Protein AF-A0A813I410-F1 (afdb_monomer_lite)

Structure (mmCIF, N/CA/C/O backbone):
data_AF-A0A813I410-F1
#
_entry.id   AF-A0A813I410-F1
#
loop_
_atom_site.group_PDB
_atom_site.id
_atom_site.type_symbol
_atom_site.label_atom_id
_atom_site.label_alt_id
_atom_site.label_comp_id
_atom_site.label_asym_id
_atom_site.label_entity_id
_atom_site.label_seq_id
_atom_site.pdbx_PDB_ins_code
_atom_site.Cartn_x
_atom_site.Cartn_y
_atom_site.Cartn_z
_atom_site.occupancy
_atom_site.B_iso_or_equiv
_atom_site.auth_seq_id
_atom_site.auth_comp_id
_atom_site.auth_asym_id
_atom_site.auth_atom_id
_atom_site.pdbx_PDB_model_num
ATOM 1 N N . MET A 1 1 ? -35.324 8.410 26.900 1.00 86.50 1 MET A N 1
ATOM 2 C CA . MET A 1 1 ? -34.053 7.917 26.331 1.00 86.50 1 MET A CA 1
ATOM 3 C C . MET A 1 1 ? -34.244 6.701 25.453 1.00 86.50 1 MET A C 1
ATOM 5 O O . MET A 1 1 ? -33.747 6.727 24.338 1.00 86.50 1 MET A O 1
ATOM 9 N N . GLU A 1 2 ? -35.040 5.719 25.873 1.00 89.19 2 GLU A N 1
ATOM 10 C CA . GLU A 1 2 ? -35.440 4.581 25.025 1.00 89.19 2 GLU A CA 1
ATOM 11 C C . GLU A 1 2 ? -36.008 5.017 23.664 1.00 89.19 2 GLU A C 1
ATOM 13 O O . GLU A 1 2 ? -35.500 4.586 22.640 1.00 89.19 2 GLU A O 1
ATOM 18 N N . GLU A 1 3 ? -36.947 5.974 23.636 1.00 90.06 3 GLU A N 1
ATOM 19 C CA . GLU A 1 3 ? -37.492 6.517 22.376 1.00 90.06 3 GLU A CA 1
ATOM 20 C C . GLU A 1 3 ? -36.403 7.118 21.463 1.00 90.06 3 GLU A C 1
ATOM 22 O O . GLU A 1 3 ? -36.445 6.954 20.247 1.00 90.06 3 GLU A O 1
ATOM 27 N N . LEU A 1 4 ? -35.405 7.807 22.034 1.00 90.44 4 LEU A N 1
ATOM 28 C CA . LEU A 1 4 ? -34.297 8.372 21.257 1.00 90.44 4 LEU A CA 1
ATOM 29 C C . LEU A 1 4 ? -33.411 7.254 20.690 1.00 90.44 4 LEU A C 1
ATOM 31 O O . LEU A 1 4 ? -33.052 7.306 19.517 1.00 90.44 4 LEU A O 1
ATOM 35 N N . ALA A 1 5 ? -33.080 6.246 21.501 1.00 90.00 5 ALA A N 1
ATOM 36 C CA . ALA A 1 5 ? -32.298 5.093 21.063 1.00 90.00 5 ALA A CA 1
ATOM 37 C C . ALA A 1 5 ? -33.010 4.323 19.938 1.00 90.00 5 ALA A C 1
ATOM 39 O O . ALA A 1 5 ? -32.393 4.040 18.914 1.00 90.00 5 ALA A O 1
ATOM 40 N N . GLU A 1 6 ? -34.315 4.079 20.085 1.00 93.31 6 GLU A N 1
ATOM 41 C CA . GLU A 1 6 ? -35.150 3.414 19.082 1.00 93.31 6 GLU A CA 1
ATOM 42 C C . GLU A 1 6 ? -35.169 4.200 17.762 1.00 93.31 6 GLU A C 1
ATOM 44 O O . GLU A 1 6 ? -35.004 3.632 16.684 1.00 93.31 6 GLU A O 1
ATOM 49 N N . LYS A 1 7 ? -35.303 5.532 17.826 1.00 91.12 7 LYS A N 1
ATOM 50 C CA . LYS A 1 7 ? -35.272 6.391 16.632 1.00 91.12 7 LYS A CA 1
ATOM 51 C C . LYS A 1 7 ? -33.911 6.388 15.942 1.00 91.12 7 LYS A C 1
ATOM 53 O O . LYS A 1 7 ? -33.860 6.367 14.714 1.00 91.12 7 LYS A O 1
ATOM 58 N N . VAL A 1 8 ? -32.819 6.387 16.707 1.00 90.12 8 VAL A N 1
ATOM 59 C CA . VAL A 1 8 ? -31.462 6.256 16.159 1.00 90.12 8 VAL A CA 1
ATOM 60 C C . VAL A 1 8 ? -31.302 4.912 15.446 1.00 90.12 8 VAL A C 1
ATOM 62 O O . VAL A 1 8 ? -30.831 4.883 14.312 1.00 90.12 8 VAL A O 1
ATOM 65 N N . GLU A 1 9 ? -31.736 3.811 16.056 1.00 91.44 9 GLU A N 1
ATOM 66 C CA . GLU A 1 9 ? -31.649 2.471 15.463 1.00 91.44 9 GLU A CA 1
ATOM 67 C C . GLU A 1 9 ? -32.505 2.332 14.194 1.00 91.44 9 GLU A C 1
ATOM 69 O O . GLU A 1 9 ? -32.043 1.771 13.196 1.00 91.44 9 GLU A O 1
ATOM 74 N N . GLN A 1 10 ? -33.708 2.919 14.185 1.00 92.81 10 GLN A N 1
ATOM 75 C CA . GLN A 1 10 ? -34.569 3.001 12.999 1.00 92.81 10 GLN A CA 1
ATOM 76 C C . GLN A 1 10 ? -33.864 3.721 11.841 1.00 92.81 10 GLN A C 1
ATOM 78 O O . GLN A 1 10 ? -33.859 3.220 10.716 1.00 92.81 10 GLN A O 1
ATOM 83 N N . VAL A 1 11 ? -33.229 4.869 12.109 1.00 90.25 11 VAL A N 1
ATOM 84 C CA . VAL A 1 11 ? -32.492 5.622 11.082 1.00 90.25 11 VAL A CA 1
ATOM 85 C C . VAL A 1 11 ? -31.272 4.843 10.595 1.00 90.25 11 VAL A C 1
ATOM 87 O O . VAL A 1 11 ? -31.080 4.725 9.389 1.00 90.25 11 VAL A O 1
ATOM 90 N N . LEU A 1 12 ? -30.468 4.267 11.492 1.00 88.00 12 LEU A N 1
ATOM 91 C CA . LEU A 1 12 ? -29.292 3.479 11.106 1.00 88.00 12 LEU A CA 1
ATOM 92 C C . LEU A 1 12 ? -29.667 2.263 10.250 1.00 88.00 12 LEU A C 1
ATOM 94 O O . LEU A 1 12 ? -28.988 1.981 9.264 1.00 88.00 12 LEU A O 1
ATOM 98 N N . SER A 1 13 ? -30.767 1.587 10.584 1.00 90.38 13 SER A N 1
ATOM 99 C CA . SER A 1 13 ? -31.285 0.459 9.806 1.00 90.38 13 SER A CA 1
ATOM 100 C C . SER A 1 13 ? -31.733 0.898 8.411 1.00 90.38 13 SER A C 1
ATOM 102 O O . SER A 1 13 ? -31.357 0.268 7.424 1.00 90.38 13 SER A O 1
ATOM 104 N N . ALA A 1 14 ? -32.453 2.021 8.309 1.00 89.00 14 ALA A N 1
ATOM 105 C CA . ALA A 1 14 ? -32.876 2.580 7.026 1.00 89.00 14 ALA A CA 1
ATOM 106 C C . ALA A 1 14 ? -31.680 3.008 6.153 1.00 89.00 14 ALA A C 1
ATOM 108 O O . ALA A 1 14 ? -31.641 2.708 4.958 1.00 89.00 14 ALA A O 1
ATOM 109 N N . VAL A 1 15 ? -30.665 3.646 6.749 1.00 84.50 15 VAL A N 1
ATOM 110 C CA . VAL A 1 15 ? -29.418 4.013 6.055 1.00 84.50 15 VAL A CA 1
ATOM 111 C C . VAL A 1 15 ? -28.692 2.761 5.560 1.00 84.50 15 VAL A C 1
ATOM 113 O O . VAL A 1 15 ? -28.208 2.741 4.429 1.00 84.50 15 VAL A O 1
ATOM 116 N N . ALA A 1 16 ? -28.614 1.707 6.378 1.00 81.12 16 ALA A N 1
ATOM 117 C CA . ALA A 1 16 ? -27.948 0.457 6.018 1.00 81.12 16 ALA A CA 1
ATOM 118 C C . ALA A 1 16 ? -28.655 -0.263 4.862 1.00 81.12 16 ALA A C 1
ATOM 120 O O . ALA A 1 16 ? -27.998 -0.692 3.908 1.00 81.12 16 ALA A O 1
ATOM 121 N N . GLU A 1 17 ? -29.985 -0.344 4.918 1.00 85.38 17 GLU A N 1
ATOM 122 C CA . GLU A 1 17 ? -30.808 -0.911 3.853 1.00 85.38 17 GLU A CA 1
ATOM 123 C C . GLU A 1 17 ? -30.574 -0.153 2.544 1.00 85.38 17 GLU A C 1
ATOM 125 O O . GLU A 1 17 ? -30.242 -0.755 1.520 1.00 85.38 17 GLU A O 1
ATOM 130 N N . GLN A 1 18 ? -30.619 1.177 2.577 1.00 82.50 18 GLN A N 1
ATOM 131 C CA . GLN A 1 18 ? -30.452 1.960 1.362 1.00 82.50 18 GLN A CA 1
ATOM 132 C C . GLN A 1 18 ? -29.005 1.952 0.843 1.00 82.50 18 GLN A C 1
ATOM 134 O O . GLN A 1 18 ? -28.795 1.930 -0.370 1.00 82.50 18 GLN A O 1
ATOM 139 N N . ALA A 1 19 ? -27.997 1.912 1.721 1.00 72.12 19 ALA A N 1
ATOM 140 C CA . ALA A 1 19 ? -26.593 1.747 1.334 1.00 72.12 19 ALA A CA 1
ATOM 141 C C . ALA A 1 19 ? -26.325 0.382 0.672 1.00 72.12 19 ALA A C 1
ATOM 143 O O . ALA A 1 19 ? -25.459 0.264 -0.197 1.00 72.12 19 ALA A O 1
ATOM 144 N N . SER A 1 20 ? -27.068 -0.661 1.059 1.00 70.12 20 SER A N 1
ATOM 145 C CA . SER A 1 20 ? -27.006 -1.964 0.389 1.00 70.12 20 SER A CA 1
ATOM 146 C C . SER A 1 20 ? -27.631 -1.912 -1.013 1.00 70.12 20 SER A C 1
ATOM 148 O O . SER A 1 20 ? -27.038 -2.411 -1.970 1.00 70.12 20 SER A O 1
ATOM 150 N N . GLN A 1 21 ? -28.759 -1.208 -1.164 1.00 72.50 21 GLN A N 1
ATOM 151 C CA . GLN A 1 21 ? -29.435 -1.013 -2.448 1.00 72.50 21 GLN A CA 1
ATOM 152 C C . GLN A 1 21 ? -28.591 -0.162 -3.410 1.00 72.50 21 GLN A C 1
ATOM 154 O O . GLN A 1 21 ? -28.407 -0.529 -4.573 1.00 72.50 21 GLN A O 1
ATOM 159 N N . SER A 1 22 ? -28.009 0.945 -2.940 1.00 60.81 22 SER A N 1
ATOM 160 C CA . SER A 1 22 ? -27.203 1.840 -3.779 1.00 60.81 22 SER A CA 1
ATOM 161 C C . SER A 1 22 ? -25.936 1.168 -4.313 1.00 60.81 22 SER A C 1
ATOM 163 O O . SER A 1 22 ? -25.604 1.361 -5.483 1.00 60.81 22 SER A O 1
ATOM 165 N N . ARG A 1 23 ? -25.287 0.298 -3.523 1.00 52.34 23 ARG A N 1
ATOM 166 C CA . ARG A 1 23 ? -24.139 -0.508 -3.979 1.00 52.34 23 ARG A CA 1
ATOM 167 C C . ARG A 1 23 ? -24.490 -1.428 -5.146 1.00 52.34 23 ARG A C 1
ATOM 169 O O . ARG A 1 23 ? -23.711 -1.532 -6.086 1.00 52.34 23 ARG A O 1
ATOM 176 N N . THR A 1 24 ? -25.676 -2.036 -5.146 1.00 48.72 24 THR A N 1
ATOM 177 C CA . THR A 1 24 ? -26.112 -2.871 -6.283 1.00 48.72 24 THR A CA 1
ATOM 178 C C . THR A 1 24 ? -26.413 -2.059 -7.547 1.00 48.72 24 THR A C 1
ATOM 180 O O . THR A 1 24 ? -26.238 -2.558 -8.659 1.00 48.72 24 THR A O 1
ATOM 183 N N . HIS A 1 25 ? -26.809 -0.791 -7.396 1.00 43.97 25 HIS A N 1
ATOM 184 C CA . HIS A 1 25 ? -27.115 0.100 -8.515 1.00 43.97 25 HIS A CA 1
ATOM 185 C C . HIS A 1 25 ? -25.881 0.804 -9.100 1.00 43.97 25 HIS A C 1
ATOM 187 O O . HIS A 1 25 ? -25.826 0.978 -10.316 1.00 43.97 25 HIS A O 1
ATOM 193 N N . PHE A 1 26 ? -24.876 1.157 -8.289 1.00 39.06 26 PHE A N 1
ATOM 194 C CA . PHE A 1 26 ? -23.656 1.836 -8.757 1.00 39.06 26 PHE A CA 1
ATOM 195 C C . PHE A 1 26 ? -22.777 0.962 -9.668 1.00 39.06 26 PHE A C 1
ATOM 197 O O . PHE A 1 26 ? -22.121 1.479 -10.571 1.00 39.06 26 PHE A O 1
ATOM 204 N N . VAL A 1 27 ? -22.835 -0.367 -9.515 1.00 38.66 27 VAL A N 1
ATOM 205 C CA . VAL A 1 27 ? -22.125 -1.328 -10.386 1.00 38.66 27 VAL A CA 1
ATOM 206 C C . VAL A 1 27 ? -22.695 -1.345 -11.816 1.00 38.66 27 VAL A C 1
ATOM 208 O O . VAL A 1 27 ? -22.034 -1.782 -12.758 1.00 38.66 27 VAL A O 1
ATOM 211 N N . ARG A 1 28 ? -23.887 -0.779 -12.043 1.00 40.50 28 ARG A N 1
ATOM 212 C CA . ARG A 1 28 ? -24.335 -0.403 -13.387 1.00 40.50 28 ARG A CA 1
ATOM 213 C C . ARG A 1 28 ? -23.978 1.065 -13.624 1.00 40.50 28 ARG A C 1
ATOM 215 O O . ARG A 1 28 ? -24.803 1.938 -13.372 1.00 40.50 28 ARG A O 1
ATOM 222 N N . ARG A 1 29 ? -22.798 1.334 -14.207 1.00 43.62 29 ARG A N 1
ATOM 223 C CA . ARG A 1 29 ? -22.495 2.578 -14.961 1.00 43.62 29 ARG A CA 1
ATOM 224 C C . ARG A 1 29 ? -23.415 2.685 -16.194 1.00 43.62 29 ARG A C 1
ATOM 226 O O . ARG A 1 29 ? -22.976 2.657 -17.338 1.00 43.62 29 ARG A O 1
ATOM 233 N N . GLY A 1 30 ? -24.722 2.689 -15.960 1.00 49.97 30 GLY A N 1
ATOM 234 C CA . GLY A 1 30 ? -25.764 2.821 -16.958 1.00 49.97 30 GLY A CA 1
ATOM 235 C C . GLY A 1 30 ? -26.151 4.284 -17.109 1.00 49.97 30 GLY A C 1
ATOM 236 O O . GLY A 1 30 ? -26.215 5.031 -16.135 1.00 49.97 30 GLY A O 1
ATOM 237 N N . LYS A 1 31 ? -26.415 4.660 -18.354 1.00 54.44 31 LYS A N 1
ATOM 238 C CA . LYS A 1 31 ? -27.008 5.926 -18.785 1.00 54.44 31 LYS A CA 1
ATOM 239 C C . LYS A 1 31 ? -28.189 6.313 -17.875 1.00 54.44 31 LYS A C 1
ATOM 241 O O . LYS A 1 31 ? -29.055 5.472 -17.620 1.00 54.44 31 LYS A O 1
ATOM 246 N N . LYS A 1 32 ? -28.221 7.554 -17.369 1.00 66.69 32 LYS A N 1
ATOM 247 C CA . LYS A 1 32 ? -29.339 8.074 -16.563 1.00 66.69 32 LYS A CA 1
ATOM 248 C C . LYS A 1 32 ? -30.308 8.825 -17.480 1.00 66.69 32 LYS A C 1
ATOM 250 O O . LYS A 1 32 ? -29.888 9.666 -18.268 1.00 66.69 32 LYS A O 1
ATOM 255 N N . TYR A 1 33 ? -31.596 8.514 -17.377 1.00 79.31 33 TYR A N 1
ATOM 256 C CA . TYR A 1 33 ? -32.657 9.152 -18.159 1.00 79.31 33 TYR A CA 1
ATOM 257 C C . TYR A 1 33 ? -33.414 10.154 -17.284 1.00 79.31 33 TYR A C 1
ATOM 259 O O . TYR A 1 33 ? -33.855 9.807 -16.189 1.00 79.31 33 TYR A O 1
ATOM 267 N N . PHE A 1 34 ? -33.579 11.378 -17.778 1.00 84.19 34 PHE A N 1
ATOM 268 C CA . PHE A 1 34 ? -34.257 12.484 -17.102 1.00 84.19 34 PHE A CA 1
ATOM 269 C C . PHE A 1 34 ? -35.482 12.902 -17.902 1.00 84.19 34 PHE A C 1
ATOM 271 O O . PHE A 1 34 ? -35.425 12.933 -19.129 1.00 84.19 34 PHE A O 1
ATOM 278 N N . GLN A 1 35 ? -36.588 13.231 -17.236 1.00 88.62 35 GLN A N 1
ATOM 279 C CA . GLN A 1 35 ? -37.734 13.809 -17.933 1.00 88.62 35 GLN A CA 1
ATOM 280 C C . GLN A 1 35 ? -37.503 15.307 -18.128 1.00 88.62 35 GLN A C 1
ATOM 282 O O . GLN A 1 35 ? -37.364 16.070 -17.175 1.00 88.62 35 GLN A O 1
ATOM 287 N N . ALA A 1 36 ? -37.453 15.725 -19.385 1.00 91.50 36 ALA A N 1
ATOM 288 C CA . ALA A 1 36 ? -37.371 17.115 -19.782 1.00 91.50 36 ALA A CA 1
ATOM 289 C C . ALA A 1 36 ? -38.707 17.540 -20.368 1.00 91.50 36 ALA A C 1
ATOM 291 O O . ALA A 1 36 ? -39.242 16.864 -21.248 1.00 91.50 36 ALA A O 1
ATOM 292 N N . LYS A 1 37 ? -39.229 18.670 -19.907 1.00 93.94 37 LYS A N 1
ATOM 293 C CA . LYS A 1 37 ? -40.362 19.327 -20.539 1.00 93.94 37 LYS A CA 1
ATOM 294 C C . LYS A 1 37 ? -39.821 20.346 -21.533 1.00 93.94 37 LYS A C 1
ATOM 296 O O . LYS A 1 37 ? -39.079 21.250 -21.148 1.00 93.94 37 LYS A O 1
ATOM 301 N N . LEU A 1 38 ? -40.141 20.170 -22.806 1.00 93.44 38 LEU A N 1
ATOM 302 C CA . LEU A 1 38 ? -39.763 21.083 -23.879 1.00 93.44 38 LEU A CA 1
ATOM 303 C C . LEU A 1 38 ? -40.719 22.285 -23.912 1.00 93.44 38 LEU A C 1
ATOM 305 O O . LEU A 1 38 ? -41.840 22.207 -23.407 1.00 93.44 38 LEU A O 1
ATOM 309 N N . ARG A 1 39 ? -40.299 23.406 -24.512 1.00 90.00 39 ARG A N 1
ATOM 310 C CA . ARG A 1 39 ? -41.132 24.628 -24.604 1.00 90.00 39 ARG A CA 1
ATOM 311 C C . ARG A 1 39 ? -42.413 24.459 -25.417 1.00 90.00 39 ARG A C 1
ATOM 313 O O . ARG A 1 39 ? -43.346 25.239 -25.246 1.00 90.00 39 ARG A O 1
ATOM 320 N N . ASP A 1 40 ? -42.480 23.443 -26.272 1.00 90.69 40 ASP A N 1
ATOM 321 C CA . ASP A 1 40 ? -43.704 23.060 -26.983 1.00 90.69 40 ASP A CA 1
ATOM 322 C C . ASP A 1 40 ? -44.718 22.313 -26.090 1.00 90.69 40 ASP A C 1
ATOM 324 O O . ASP A 1 40 ? -45.816 21.976 -26.534 1.00 90.69 40 ASP A O 1
ATOM 328 N N . GLY A 1 41 ? -44.368 22.078 -24.820 1.00 89.56 41 GLY A N 1
ATOM 329 C CA . GLY A 1 41 ? -45.182 21.395 -23.822 1.00 89.56 41 GLY A CA 1
ATOM 330 C C . GLY A 1 41 ? -45.029 19.874 -23.815 1.00 89.56 41 GLY A C 1
ATOM 331 O O . GLY A 1 41 ? -45.617 19.225 -22.947 1.00 89.56 41 GLY A O 1
ATOM 332 N N . SER A 1 42 ? -44.253 19.292 -24.735 1.00 92.56 42 SER A N 1
ATOM 333 C CA . SER A 1 42 ? -43.993 17.852 -24.764 1.00 92.56 42 SER A CA 1
ATOM 334 C C . SER A 1 42 ? -42.976 17.439 -23.698 1.00 92.56 42 SER A C 1
ATOM 336 O O . SER A 1 42 ? -42.078 18.199 -23.333 1.00 92.56 42 SER A O 1
ATOM 338 N N . THR A 1 43 ? -43.116 16.224 -23.167 1.00 92.06 43 THR A N 1
ATOM 339 C CA . THR A 1 43 ? -42.130 15.630 -22.262 1.00 92.06 43 THR A CA 1
ATOM 340 C C . THR A 1 43 ? -41.321 14.577 -23.004 1.00 92.06 43 THR A C 1
ATOM 342 O O . THR A 1 43 ? -41.870 13.696 -23.666 1.00 92.06 43 THR A O 1
ATOM 345 N N . THR A 1 44 ? -40.000 14.658 -22.899 1.00 92.00 44 THR A N 1
ATOM 346 C CA . THR A 1 44 ? -39.076 13.698 -23.502 1.00 92.00 44 THR A CA 1
ATOM 347 C C . THR A 1 44 ? -38.100 13.180 -22.457 1.00 92.00 44 THR A C 1
ATOM 349 O O . THR A 1 44 ? -37.752 13.890 -21.513 1.00 92.00 44 THR A O 1
ATOM 352 N N . GLN A 1 45 ? -37.670 11.926 -22.595 1.00 91.06 45 GLN A N 1
ATOM 353 C CA . GLN A 1 45 ? -36.583 11.405 -21.777 1.00 91.06 45 GLN A CA 1
ATOM 354 C C . GLN A 1 45 ? -35.255 11.775 -22.425 1.00 91.06 45 GLN A C 1
ATOM 356 O O . GLN A 1 45 ? -34.908 11.259 -23.485 1.00 91.06 45 GLN A O 1
ATOM 361 N N . ILE A 1 46 ? -34.513 12.665 -21.773 1.00 86.06 46 ILE A N 1
ATOM 362 C CA . ILE A 1 46 ? -33.159 13.020 -22.176 1.00 86.06 46 ILE A CA 1
ATOM 363 C C . ILE A 1 46 ? -32.199 12.110 -21.431 1.00 86.06 46 ILE A C 1
ATOM 365 O O . ILE A 1 46 ? -32.231 11.989 -20.205 1.00 86.06 46 ILE A O 1
ATOM 369 N N . GLU A 1 47 ? -31.352 11.445 -22.196 1.00 83.06 47 GLU A N 1
ATOM 370 C CA . GLU A 1 47 ? -30.245 10.681 -21.657 1.00 83.06 47 GLU A CA 1
ATOM 371 C C . GLU A 1 47 ? -29.115 11.651 -21.300 1.00 83.06 47 GLU A C 1
ATOM 373 O O . GLU A 1 47 ? -28.566 12.301 -22.188 1.00 83.06 47 GLU A O 1
ATOM 378 N N . LEU A 1 48 ? -28.776 11.758 -20.015 1.00 75.31 48 LEU A N 1
ATOM 379 C CA . LEU A 1 48 ? -27.606 12.515 -19.575 1.00 75.31 48 LEU A CA 1
ATOM 380 C C . LEU A 1 48 ? -26.488 11.541 -19.219 1.00 75.31 48 LEU A C 1
ATOM 382 O O . LEU A 1 48 ? -26.703 10.515 -18.557 1.00 75.31 48 LEU A O 1
ATOM 386 N N . THR A 1 49 ? -25.277 11.864 -19.662 1.00 65.62 49 THR A N 1
ATOM 387 C CA . THR A 1 49 ? -24.085 11.147 -19.218 1.00 65.62 49 THR A CA 1
ATOM 388 C C . THR A 1 49 ? -23.849 11.432 -17.730 1.00 65.62 49 THR A C 1
ATOM 390 O O . THR A 1 49 ? -24.242 12.492 -17.236 1.00 65.62 49 THR A O 1
ATOM 393 N N . PRO A 1 50 ? -23.223 10.507 -16.978 1.00 53.84 50 PRO A N 1
ATOM 394 C CA . PRO A 1 50 ? -22.845 10.748 -15.585 1.00 53.84 50 PRO A CA 1
ATOM 395 C C . PRO A 1 50 ? -22.079 12.065 -15.389 1.00 53.84 50 PRO A C 1
ATOM 397 O O . PRO A 1 50 ? -22.289 12.732 -14.381 1.00 53.84 50 PRO A O 1
ATOM 400 N N . ASP A 1 51 ? -21.283 12.462 -16.382 1.00 52.75 51 ASP A N 1
ATOM 401 C CA . ASP A 1 51 ? -20.476 13.685 -16.376 1.00 52.75 51 ASP A CA 1
ATOM 402 C C . ASP A 1 51 ? -21.338 14.951 -16.444 1.00 52.75 51 ASP A C 1
ATOM 404 O O . ASP A 1 51 ? -21.111 15.891 -15.690 1.00 52.75 51 ASP A O 1
ATOM 408 N N . MET A 1 52 ? -22.419 14.935 -17.235 1.00 59.12 52 MET A N 1
ATOM 409 C CA . MET A 1 52 ? -23.421 16.011 -1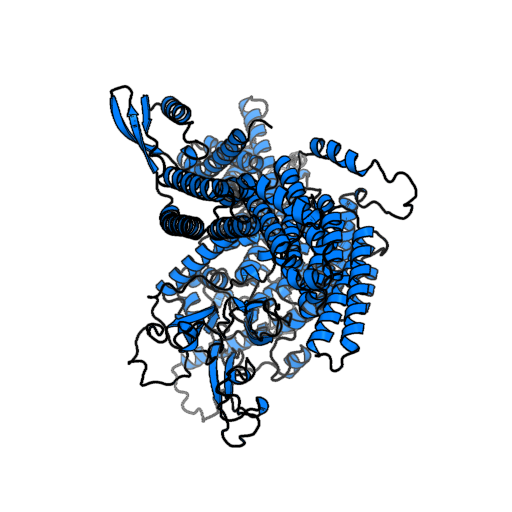7.253 1.00 59.12 52 MET A CA 1
ATOM 410 C C . MET A 1 52 ? -24.230 16.108 -15.954 1.00 59.12 52 MET A C 1
ATOM 412 O O . MET A 1 52 ? -25.062 16.994 -15.841 1.00 59.12 52 MET A O 1
ATOM 416 N N . CYS A 1 53 ? -24.066 15.179 -15.010 1.00 56.75 53 CYS A N 1
ATOM 417 C CA . CYS A 1 53 ? -24.765 15.170 -13.723 1.00 56.75 53 CYS A CA 1
ATOM 418 C C . CYS A 1 53 ? -23.834 15.432 -12.528 1.00 56.75 53 CYS A C 1
ATOM 420 O O . CYS A 1 53 ? -24.321 15.504 -11.399 1.00 56.75 53 CYS A O 1
ATOM 422 N N . LEU A 1 54 ? -22.517 15.530 -12.737 1.00 45.78 54 LEU A N 1
ATOM 423 C CA . LEU A 1 54 ? -21.553 15.818 -11.675 1.00 45.78 54 LEU A CA 1
ATOM 424 C C . LEU A 1 54 ? -21.570 17.322 -11.356 1.00 45.78 54 LEU A C 1
ATOM 426 O O . LEU A 1 54 ? -21.510 18.153 -12.254 1.00 45.78 54 LEU A O 1
ATOM 430 N N . GLY A 1 55 ? -21.692 17.672 -10.073 1.00 47.16 55 GLY A N 1
ATOM 431 C CA . GLY A 1 55 ? -21.676 19.065 -9.604 1.00 47.16 55 GLY A CA 1
ATOM 432 C C . GLY A 1 55 ? -23.006 19.826 -9.683 1.00 47.16 55 GLY A C 1
ATOM 433 O O . GLY A 1 55 ? -23.098 20.920 -9.145 1.00 47.16 55 GLY A O 1
ATOM 434 N N . ILE A 1 56 ? -24.063 19.268 -10.274 1.00 53.06 56 ILE A N 1
ATOM 435 C CA . ILE A 1 56 ? -25.391 19.906 -10.274 1.00 53.06 56 ILE A CA 1
ATOM 436 C C . ILE A 1 56 ? -26.097 19.579 -8.959 1.00 53.06 56 ILE A C 1
ATOM 438 O O . ILE A 1 56 ? -26.539 18.448 -8.742 1.00 53.06 56 ILE A O 1
ATOM 442 N N . GLY A 1 57 ? -26.181 20.568 -8.067 1.00 57.38 57 GLY A N 1
ATOM 443 C CA . GLY A 1 57 ? -27.031 20.485 -6.883 1.00 57.38 57 GLY A CA 1
ATOM 444 C C . GLY A 1 57 ? -28.516 20.484 -7.259 1.00 57.38 57 GLY A C 1
ATOM 445 O O . GLY A 1 57 ? -28.893 20.809 -8.386 1.00 57.38 57 GLY A O 1
ATOM 446 N N . ASP A 1 58 ? -29.394 20.168 -6.302 1.00 55.06 58 ASP A N 1
ATOM 447 C CA . ASP A 1 58 ? -30.852 20.219 -6.517 1.00 55.06 58 ASP A CA 1
ATOM 448 C C . ASP A 1 58 ? -31.351 21.613 -6.970 1.00 55.06 58 ASP A C 1
ATOM 450 O O . ASP A 1 58 ? -32.420 21.711 -7.584 1.00 55.06 58 ASP A O 1
ATOM 454 N N . ASP A 1 59 ? -30.553 22.658 -6.721 1.00 63.34 59 ASP A N 1
ATOM 455 C CA . ASP A 1 59 ? -30.809 24.058 -7.073 1.00 63.34 59 ASP A CA 1
ATOM 456 C C . ASP A 1 59 ? -30.277 24.458 -8.468 1.00 63.34 59 ASP A C 1
ATOM 458 O O . ASP A 1 59 ? -30.610 25.525 -8.975 1.00 63.34 59 ASP A O 1
ATOM 462 N N . ASP A 1 60 ? -29.499 23.604 -9.143 1.00 75.62 60 ASP A N 1
ATOM 463 C CA . ASP A 1 60 ? -28.843 23.921 -10.423 1.00 75.62 60 ASP A CA 1
ATOM 464 C C . ASP A 1 60 ? -29.644 23.454 -11.661 1.00 75.62 60 ASP A C 1
ATOM 466 O O . ASP A 1 60 ? -29.124 23.412 -12.781 1.00 75.62 60 ASP A O 1
ATOM 470 N N . LYS A 1 61 ? -30.934 23.125 -11.494 1.00 83.38 61 LYS A N 1
ATOM 471 C CA . LYS A 1 61 ? -31.830 22.681 -12.587 1.00 83.38 61 LYS A CA 1
ATOM 472 C C . LYS A 1 61 ? -31.857 23.655 -13.761 1.00 83.38 61 LYS A C 1
ATOM 474 O O . LYS A 1 61 ? -31.890 23.227 -14.915 1.00 83.38 61 LYS A O 1
ATOM 479 N N . ASP A 1 62 ? -31.806 24.948 -13.462 1.00 81.75 62 ASP A N 1
ATOM 480 C CA . ASP A 1 62 ? -31.843 26.002 -14.470 1.00 81.75 62 ASP A CA 1
ATOM 481 C C . ASP A 1 62 ? -30.546 26.064 -15.281 1.00 81.75 62 ASP A C 1
ATOM 483 O O . ASP A 1 62 ? -30.609 26.239 -16.498 1.00 81.75 62 ASP A O 1
ATOM 487 N N . LYS A 1 63 ? -29.390 25.816 -14.647 1.00 80.56 63 LYS A N 1
ATOM 488 C CA . LYS A 1 63 ? -28.091 25.729 -15.334 1.00 80.56 63 LYS A CA 1
ATOM 489 C C . LYS A 1 63 ? -28.038 24.524 -16.264 1.00 80.56 63 LYS A C 1
ATOM 491 O O . LYS A 1 63 ? -27.571 24.639 -17.392 1.00 80.56 63 LYS A O 1
ATOM 496 N N . LEU A 1 64 ? -28.566 23.381 -15.825 1.00 83.31 64 LEU A N 1
ATOM 497 C CA . LEU A 1 64 ? -28.610 22.167 -16.639 1.00 83.31 64 LEU A CA 1
ATOM 498 C C . LEU A 1 64 ? -29.592 22.306 -17.814 1.00 83.31 64 LEU A C 1
ATOM 500 O O . LEU A 1 64 ? -29.286 21.911 -18.938 1.00 83.31 64 LEU A O 1
ATOM 504 N N . ALA A 1 65 ? -30.753 22.924 -17.580 1.00 87.62 65 ALA A N 1
ATOM 505 C CA . ALA A 1 65 ? -31.689 23.276 -18.643 1.00 87.62 65 ALA A CA 1
ATOM 506 C C . ALA A 1 65 ? -31.068 24.275 -19.634 1.00 87.62 65 ALA A C 1
ATOM 508 O O . ALA A 1 65 ? -31.294 24.172 -20.836 1.00 87.62 65 ALA A O 1
ATOM 509 N N . GLU A 1 66 ? -30.264 25.226 -19.158 1.00 86.44 66 GLU A N 1
ATOM 510 C CA . GLU A 1 66 ? -29.537 26.180 -19.996 1.00 86.44 66 GLU A CA 1
ATOM 511 C C . GLU A 1 66 ? -28.405 25.524 -20.800 1.00 86.44 66 GLU A C 1
ATOM 513 O O . GLU A 1 66 ? -28.244 25.824 -21.983 1.00 86.44 66 GLU A O 1
ATOM 518 N N . GLN A 1 67 ? -27.693 24.560 -20.217 1.00 84.19 67 GLN A N 1
ATOM 519 C CA . GLN A 1 67 ? -26.685 23.752 -20.904 1.00 84.19 67 GLN A CA 1
ATOM 520 C C . GLN A 1 67 ? -27.307 22.842 -21.976 1.00 84.19 67 GLN A C 1
ATOM 522 O O . GLN A 1 67 ? -26.762 22.690 -23.065 1.00 84.19 67 GLN A O 1
ATOM 527 N N . LEU A 1 68 ? -28.485 22.272 -21.721 1.00 88.44 68 LEU A N 1
ATOM 528 C CA . LEU A 1 68 ? -29.224 21.514 -22.735 1.00 88.44 68 LEU A CA 1
ATOM 529 C C . LEU A 1 68 ? -29.752 22.421 -23.853 1.00 88.44 68 LEU A C 1
ATOM 531 O O . LEU A 1 68 ? -29.678 22.052 -25.028 1.00 88.44 68 LEU A O 1
ATOM 535 N N . ARG A 1 69 ? -30.194 23.639 -23.511 1.00 91.81 69 ARG A N 1
ATOM 536 C CA . ARG A 1 69 ? -30.553 24.675 -24.490 1.00 91.81 69 ARG A CA 1
ATOM 537 C C . ARG A 1 69 ? -29.366 25.071 -25.365 1.00 91.81 69 ARG A C 1
ATOM 539 O O . ARG A 1 69 ? -29.537 25.202 -26.575 1.00 91.81 69 ARG A O 1
ATOM 546 N N . SER A 1 70 ? -28.164 25.206 -24.801 1.00 85.56 70 SER A N 1
ATOM 547 C CA . SER A 1 70 ? -26.959 25.523 -25.582 1.00 85.56 70 SER A CA 1
ATOM 548 C C . SER A 1 70 ? -26.518 24.374 -26.499 1.00 85.56 70 SER A C 1
ATOM 550 O O . SER A 1 70 ? -25.942 24.625 -27.555 1.00 85.56 70 SER A O 1
ATOM 552 N N . GLN A 1 71 ? -26.877 23.130 -26.167 1.00 86.50 71 GLN A N 1
ATOM 553 C CA . GLN A 1 71 ? -26.710 21.948 -27.024 1.00 86.50 71 GLN A CA 1
ATOM 554 C C . GLN A 1 71 ? -27.832 21.771 -28.068 1.00 86.50 71 GLN A C 1
ATOM 556 O O . GLN A 1 71 ? -27.835 20.791 -28.813 1.00 86.50 71 GLN A O 1
ATOM 561 N N . GLY A 1 72 ? -28.773 22.718 -28.157 1.00 90.75 72 GLY A N 1
ATOM 562 C CA . GLY A 1 72 ? -29.851 22.716 -29.148 1.00 90.75 72 GLY A CA 1
ATOM 563 C C . GLY A 1 72 ? -31.104 21.940 -28.738 1.00 90.75 72 GLY A C 1
ATOM 564 O O . GLY A 1 72 ? -31.967 21.706 -29.583 1.00 90.75 72 GLY A O 1
ATOM 565 N N . VAL A 1 73 ? -31.234 21.547 -27.467 1.00 89.69 73 VAL A N 1
ATOM 566 C CA . VAL A 1 73 ? -32.453 20.923 -26.938 1.00 89.69 73 VAL A CA 1
ATOM 567 C C . VAL A 1 73 ? -33.310 21.994 -26.262 1.00 89.69 73 VAL A C 1
ATOM 569 O O . VAL A 1 73 ? -32.911 22.560 -25.248 1.00 89.69 73 VAL A O 1
ATOM 572 N N . ASP A 1 74 ? -34.491 22.292 -26.810 1.00 91.62 74 ASP A N 1
ATOM 573 C CA . ASP A 1 74 ? -35.354 23.390 -26.335 1.00 91.62 74 ASP A CA 1
ATOM 574 C C . ASP A 1 74 ? -36.129 23.032 -25.050 1.00 91.62 74 ASP A C 1
ATOM 576 O O . ASP A 1 74 ? -37.352 22.877 -25.040 1.00 91.62 74 ASP A O 1
ATOM 580 N N . VAL A 1 75 ? -35.388 22.845 -23.955 1.00 92.69 75 VAL A N 1
ATOM 581 C CA . VAL A 1 75 ? -35.904 22.464 -22.635 1.00 92.69 75 VAL A CA 1
ATOM 582 C C . VAL A 1 75 ? -36.463 23.693 -21.904 1.00 92.69 75 VAL A C 1
ATOM 584 O O . VAL A 1 75 ? -35.740 24.654 -21.628 1.00 92.69 75 VAL A O 1
ATOM 587 N N . GLU A 1 76 ? -37.755 23.651 -21.566 1.00 90.69 76 GLU A N 1
ATOM 588 C CA . GLU A 1 76 ? -38.437 24.617 -20.693 1.00 90.69 76 GLU A CA 1
ATOM 589 C C . GLU A 1 76 ? -38.050 24.382 -19.233 1.00 90.69 76 GLU A C 1
ATOM 591 O O . GLU A 1 76 ? -37.668 25.310 -18.527 1.00 90.69 76 GLU A O 1
ATOM 596 N N . SER A 1 77 ? -38.132 23.129 -18.788 1.00 89.31 77 SER A N 1
ATOM 597 C CA . SER A 1 77 ? -37.768 22.723 -17.433 1.00 89.31 77 SER A CA 1
ATOM 598 C C . SER A 1 77 ? -37.303 21.273 -17.419 1.00 89.31 77 SER A C 1
ATOM 600 O O . SER A 1 77 ? -37.773 20.440 -18.198 1.00 89.31 77 SER A O 1
ATOM 602 N N . LEU A 1 78 ? -36.356 20.973 -16.534 1.00 87.69 78 LEU A N 1
ATOM 603 C CA . LEU A 1 78 ? -35.865 19.620 -16.332 1.00 87.69 78 LEU A CA 1
ATOM 604 C C . LEU A 1 78 ? -36.388 19.088 -14.998 1.00 87.69 78 LEU A C 1
ATOM 606 O O . LEU A 1 78 ? -36.053 19.611 -13.930 1.00 87.69 78 LEU A O 1
ATOM 610 N N . GLU A 1 79 ? -37.181 18.022 -15.043 1.00 82.56 79 GLU A N 1
ATOM 611 C CA . GLU A 1 79 ? -37.476 17.254 -13.843 1.00 82.56 79 GLU A CA 1
ATOM 612 C C . GLU A 1 79 ? -36.302 16.319 -13.585 1.00 82.56 79 GLU A C 1
ATOM 614 O O . GLU A 1 79 ? -36.236 15.194 -14.079 1.00 82.56 79 GLU A O 1
ATOM 619 N N . ILE A 1 80 ? -35.353 16.806 -12.785 1.00 72.38 80 ILE A N 1
ATOM 620 C CA . ILE A 1 80 ? -34.422 15.930 -12.082 1.00 72.38 80 ILE A CA 1
ATOM 621 C C . ILE A 1 80 ? -35.273 15.164 -11.066 1.00 72.38 80 ILE A C 1
ATOM 623 O O . ILE A 1 80 ? -35.761 15.799 -10.118 1.00 72.38 80 ILE A O 1
ATOM 627 N N . PRO A 1 81 ? -35.501 13.843 -11.247 1.00 62.53 81 PRO A N 1
ATOM 628 C CA . PRO A 1 81 ? -36.157 13.063 -10.220 1.00 62.53 81 PRO A CA 1
ATOM 629 C C . PRO A 1 81 ? -35.248 13.172 -9.009 1.00 62.53 81 PRO A C 1
ATOM 631 O O . PRO A 1 81 ? -34.105 12.707 -9.054 1.00 62.53 81 PRO A O 1
ATOM 634 N N . ARG A 1 82 ? -35.725 13.858 -7.963 1.00 58.22 82 ARG A N 1
ATOM 635 C CA . ARG A 1 82 ? -34.979 13.961 -6.712 1.00 58.22 82 ARG A CA 1
ATOM 636 C C . ARG A 1 82 ? -34.597 12.548 -6.347 1.00 58.22 82 ARG A C 1
ATOM 638 O O . ARG A 1 82 ? -35.467 11.674 -6.277 1.00 58.22 82 ARG A O 1
ATOM 645 N N . SER A 1 83 ? -33.295 12.313 -6.212 1.00 62.06 83 SER A N 1
ATOM 646 C CA . SER A 1 83 ? -32.842 10.987 -5.836 1.00 62.06 83 SER A CA 1
ATOM 647 C C . SER A 1 83 ? -33.612 10.617 -4.571 1.00 62.06 83 SER A C 1
ATOM 649 O O . SER A 1 83 ? -33.688 11.411 -3.628 1.00 62.06 83 SER A O 1
ATOM 651 N N . SER A 1 84 ? -34.238 9.439 -4.554 1.00 68.00 84 SER A N 1
ATOM 652 C CA . SER A 1 84 ? -34.892 8.929 -3.341 1.00 68.00 84 SER A CA 1
ATOM 653 C C . SER A 1 84 ? -33.942 9.003 -2.138 1.00 68.00 84 SER A C 1
ATOM 655 O O . SER A 1 84 ? -34.378 9.146 -1.004 1.00 68.00 84 SER A O 1
ATOM 657 N N . TRP A 1 85 ? -32.636 8.994 -2.415 1.00 69.56 85 TRP A N 1
ATOM 658 C CA . TRP A 1 85 ? -31.537 9.252 -1.501 1.00 69.56 85 TRP A CA 1
ATOM 659 C C . TRP A 1 85 ? -31.536 10.643 -0.850 1.00 69.56 85 TRP A C 1
ATOM 661 O O . TRP A 1 85 ? -31.452 10.713 0.367 1.00 69.56 85 TRP A O 1
ATOM 671 N N . ALA A 1 86 ? -31.655 11.746 -1.598 1.00 69.94 86 ALA A N 1
ATOM 672 C CA . ALA A 1 86 ? -31.644 13.097 -1.018 1.00 69.94 86 ALA A CA 1
ATOM 673 C C . ALA A 1 86 ? -32.844 13.325 -0.083 1.00 69.94 86 ALA A C 1
ATOM 675 O O . ALA A 1 86 ? -32.700 13.854 1.019 1.00 69.94 86 ALA A O 1
ATOM 676 N N . HIS A 1 87 ? -34.018 12.837 -0.488 1.00 76.94 87 HIS A N 1
ATOM 677 C CA . HIS A 1 87 ? -35.213 12.856 0.351 1.00 76.94 87 HIS A CA 1
ATOM 678 C C . HIS A 1 87 ? -35.082 11.977 1.596 1.00 76.94 87 HIS A C 1
ATOM 680 O O . HIS A 1 87 ? -35.481 12.402 2.681 1.00 76.94 87 HIS A O 1
ATOM 686 N N . ALA A 1 88 ? -34.509 10.780 1.456 1.00 80.62 88 ALA A N 1
ATOM 687 C CA . ALA A 1 88 ? -34.242 9.900 2.585 1.00 80.62 88 ALA A CA 1
ATOM 688 C C . ALA A 1 88 ? -33.232 10.527 3.557 1.00 80.62 88 ALA A C 1
ATOM 690 O O . ALA A 1 88 ? -33.519 10.599 4.745 1.00 80.62 88 ALA A O 1
ATOM 691 N N . LEU A 1 89 ? -32.121 11.082 3.059 1.00 78.50 89 LEU A N 1
ATOM 692 C CA . LEU A 1 89 ? -31.125 11.804 3.859 1.00 78.50 89 LEU A CA 1
ATOM 693 C C . LEU A 1 89 ? -31.749 12.957 4.643 1.00 78.50 89 LEU A C 1
ATOM 695 O O . LEU A 1 89 ? -31.519 13.078 5.846 1.00 78.50 89 LEU A O 1
ATOM 699 N N . GLN A 1 90 ? -32.555 13.792 3.982 1.00 84.81 90 GLN A N 1
ATOM 700 C CA . GLN A 1 90 ? -33.241 14.892 4.651 1.00 84.81 90 GLN A CA 1
ATOM 701 C C . GLN A 1 90 ? -34.208 14.365 5.719 1.00 84.81 90 GLN A C 1
ATOM 703 O O . GLN A 1 90 ? -34.180 14.839 6.852 1.00 84.81 90 GLN A O 1
ATOM 708 N N . SER A 1 91 ? -35.006 13.343 5.397 1.00 89.12 91 SER A N 1
ATOM 709 C CA . SER A 1 91 ? -35.939 12.721 6.341 1.00 89.12 91 SER A CA 1
ATOM 710 C C . SER A 1 91 ? -35.226 12.109 7.552 1.00 89.12 91 SER A C 1
ATOM 712 O O . SER A 1 91 ? -35.670 12.290 8.687 1.00 89.12 91 SER A O 1
ATOM 714 N N . TRP A 1 92 ? -34.094 11.434 7.346 1.00 90.12 92 TRP A N 1
ATOM 715 C CA . TRP A 1 92 ? -33.262 10.891 8.417 1.00 90.12 92 TRP A CA 1
ATOM 716 C C . TRP A 1 92 ? -32.675 12.004 9.284 1.00 90.12 92 TRP A C 1
ATOM 718 O O . TRP A 1 92 ? -32.783 11.939 10.508 1.00 90.12 92 TRP A O 1
ATOM 728 N N . SER A 1 93 ? -32.120 13.049 8.665 1.00 88.44 93 SER A N 1
ATOM 729 C CA . SER A 1 93 ? -31.567 14.217 9.361 1.00 88.44 93 SER A CA 1
ATOM 730 C C . SER A 1 93 ? -32.626 14.930 10.205 1.00 88.44 93 SER A C 1
ATOM 732 O O . SER A 1 93 ? -32.378 15.260 11.366 1.00 88.44 93 SER A O 1
ATOM 734 N N . GLU A 1 94 ? -33.834 15.119 9.666 1.00 91.69 94 GLU A N 1
ATOM 735 C CA . GLU A 1 94 ? -34.974 15.701 10.380 1.00 91.69 94 GLU A CA 1
ATOM 736 C C . GLU A 1 94 ? -35.436 14.804 11.531 1.00 91.69 94 GLU A C 1
ATOM 738 O O . GLU A 1 94 ? -35.641 15.297 12.641 1.00 91.69 94 GLU A O 1
ATOM 743 N N . THR A 1 95 ? -35.535 13.490 11.305 1.00 91.62 95 THR A N 1
ATOM 744 C CA . THR A 1 95 ? -35.935 12.512 12.329 1.00 91.62 95 THR A CA 1
ATOM 745 C C . THR A 1 95 ? -34.950 12.501 13.495 1.00 91.62 95 THR A C 1
ATOM 747 O O . THR A 1 95 ? -35.365 12.607 14.652 1.00 91.62 95 THR A O 1
ATOM 750 N N . LEU A 1 96 ? -33.644 12.440 13.207 1.00 89.94 96 LEU A N 1
ATOM 751 C CA . LEU A 1 96 ? -32.594 12.540 14.222 1.00 89.94 96 LEU A CA 1
ATOM 752 C C . LEU A 1 96 ? -32.686 13.880 14.954 1.00 89.94 96 LEU A C 1
ATOM 754 O O . LEU A 1 96 ? -32.717 13.910 16.184 1.00 89.94 96 LEU A O 1
ATOM 758 N N . SER A 1 97 ? -32.812 14.984 14.211 1.00 92.50 97 SER A N 1
ATOM 759 C CA . SER A 1 97 ? -32.910 16.321 14.796 1.00 92.50 97 SER A CA 1
ATOM 760 C C . SER A 1 97 ? -34.073 16.443 15.771 1.00 92.50 97 SER A C 1
ATOM 762 O O . SER A 1 97 ? -33.901 16.962 16.872 1.00 92.50 97 SER A O 1
ATOM 764 N N . GLN A 1 98 ? -35.259 15.979 15.377 1.00 93.44 98 GLN A N 1
ATOM 765 C CA . GLN A 1 98 ? -36.459 16.030 16.205 1.00 93.44 98 GLN A CA 1
ATOM 766 C C . GLN A 1 98 ? -36.298 15.166 17.456 1.00 93.44 98 GLN A C 1
ATOM 768 O O . GLN A 1 98 ? -36.616 15.628 18.553 1.00 93.44 98 GLN A O 1
ATOM 773 N N . ALA A 1 99 ? -35.757 13.953 17.316 1.00 91.31 99 ALA A N 1
ATOM 774 C CA . ALA A 1 99 ? -35.554 13.041 18.436 1.00 91.31 99 ALA A CA 1
ATOM 775 C C . ALA A 1 99 ? -34.572 13.617 19.473 1.00 91.31 99 ALA A C 1
ATOM 777 O O . ALA A 1 99 ? -34.893 13.679 20.663 1.00 91.31 99 ALA A O 1
ATOM 778 N N . PHE A 1 100 ? -33.409 14.109 19.038 1.00 92.81 100 PHE A N 1
ATOM 779 C CA . PHE A 1 100 ? -32.416 14.707 19.936 1.00 92.81 100 PHE A CA 1
ATOM 780 C C . PHE A 1 100 ? -32.894 16.040 20.531 1.00 92.81 100 PHE A C 1
ATOM 782 O O . PHE A 1 100 ? -32.689 16.278 21.721 1.00 92.81 100 PHE A O 1
ATOM 789 N N . THR A 1 101 ? -33.586 16.896 19.769 1.00 93.12 101 THR A N 1
ATOM 790 C CA . THR A 1 101 ? -34.166 18.140 20.310 1.00 93.12 101 THR A CA 1
ATOM 791 C C . THR A 1 101 ? -35.254 17.847 21.347 1.00 93.12 101 THR A C 1
ATOM 793 O O . THR A 1 101 ? -35.311 18.523 22.376 1.00 93.12 101 THR A O 1
ATOM 796 N N . LYS A 1 102 ? -36.082 16.814 21.135 1.00 92.94 102 LYS A N 1
ATOM 797 C CA . LYS A 1 102 ? -37.080 16.359 22.116 1.00 92.94 102 LYS A CA 1
ATOM 798 C C . LYS A 1 102 ? -36.414 15.848 23.394 1.00 92.94 102 LYS A C 1
ATOM 800 O O . LYS A 1 102 ? -36.797 16.276 24.481 1.00 92.94 102 LYS A O 1
ATOM 805 N N . ALA A 1 103 ? -35.398 14.991 23.270 1.00 90.62 103 ALA A N 1
ATOM 806 C CA . ALA A 1 103 ? -34.624 14.501 24.412 1.00 90.62 103 ALA A CA 1
ATOM 807 C C . ALA A 1 103 ? -33.972 15.658 25.185 1.00 90.62 103 ALA A C 1
ATOM 809 O O . ALA A 1 103 ? -34.023 15.707 26.413 1.00 90.62 103 ALA A O 1
ATOM 810 N N . TRP A 1 104 ? -33.435 16.647 24.470 1.00 87.25 104 TRP A N 1
ATOM 811 C CA . TRP A 1 104 ? -32.865 17.839 25.085 1.00 87.25 104 TRP A CA 1
ATOM 812 C C . TRP A 1 104 ? -33.900 18.658 25.868 1.00 87.25 104 TRP A C 1
ATOM 814 O O . TRP A 1 104 ? -33.660 19.026 27.019 1.00 87.25 104 TRP A O 1
ATOM 824 N N . ALA A 1 105 ? -35.069 18.922 25.278 1.00 91.62 105 ALA A N 1
ATOM 825 C CA . ALA A 1 105 ? -36.134 19.682 25.933 1.00 91.62 105 ALA A CA 1
ATOM 826 C C . ALA A 1 105 ? -36.602 19.029 27.249 1.00 91.62 105 ALA A C 1
ATOM 828 O O . ALA A 1 105 ? -37.043 19.722 28.166 1.00 91.62 105 ALA A O 1
ATOM 829 N N . GLN A 1 106 ? -36.449 17.708 27.363 1.00 91.19 106 GLN A N 1
ATOM 830 C CA . GLN A 1 106 ? -36.778 16.927 28.554 1.00 91.19 106 GLN A CA 1
ATOM 831 C C . GLN A 1 106 ? -35.683 16.933 29.636 1.00 91.19 106 GLN A C 1
ATOM 833 O O . GLN A 1 106 ? -35.860 16.280 30.661 1.00 91.19 106 GLN A O 1
ATOM 838 N N . ARG A 1 107 ? -34.587 17.688 29.453 1.00 87.56 107 ARG A N 1
ATOM 839 C CA . ARG A 1 107 ? -33.461 17.796 30.405 1.00 87.56 107 ARG A CA 1
ATOM 840 C C . ARG A 1 107 ? -32.866 16.439 30.793 1.00 87.56 107 ARG A C 1
ATOM 842 O O . ARG A 1 107 ? -32.580 16.188 31.962 1.00 87.56 107 ARG A O 1
ATOM 849 N N . VAL A 1 108 ? -32.702 15.569 29.804 1.00 88.69 108 VAL A N 1
ATOM 850 C CA . VAL A 1 108 ? -32.007 14.290 29.971 1.00 88.69 108 VAL A CA 1
ATOM 851 C C . VAL A 1 108 ? -30.583 14.521 30.494 1.00 88.69 108 VAL A C 1
ATOM 853 O O . VAL A 1 108 ? -29.966 15.545 30.193 1.00 88.69 108 VAL A O 1
ATOM 856 N N . ASP A 1 109 ? -30.069 13.552 31.257 1.00 92.00 109 ASP A N 1
ATOM 857 C CA . ASP A 1 109 ? -28.669 13.508 31.670 1.00 92.00 109 ASP A CA 1
ATOM 858 C C . ASP A 1 109 ? -27.715 13.729 30.482 1.00 92.00 109 ASP A C 1
ATOM 860 O O . ASP A 1 109 ? -27.820 13.106 29.420 1.00 92.00 109 ASP A O 1
ATOM 864 N N . LEU A 1 110 ? -26.770 14.648 30.665 1.00 92.31 110 LEU A N 1
ATOM 865 C CA . LEU A 1 110 ? -25.894 15.107 29.593 1.00 92.31 110 LEU A CA 1
ATOM 866 C C . LEU A 1 110 ? -24.937 14.006 29.107 1.00 92.31 110 LEU A C 1
ATOM 868 O O . LEU A 1 110 ? -24.590 13.974 27.926 1.00 92.31 110 LEU A O 1
ATOM 872 N N . VAL A 1 111 ? -24.528 13.094 29.995 1.00 93.81 111 VAL A N 1
ATOM 873 C CA . VAL A 1 111 ? -23.640 11.973 29.657 1.00 93.81 111 VAL A CA 1
ATOM 874 C C . VAL A 1 111 ? -24.389 10.983 28.780 1.00 93.81 111 VAL A C 1
ATOM 876 O O . VAL A 1 111 ? -23.900 10.614 27.715 1.00 93.81 111 VAL A O 1
ATOM 879 N N . GLU A 1 112 ? -25.597 10.602 29.197 1.00 93.56 112 GLU A N 1
ATOM 880 C CA . GLU A 1 112 ? -26.445 9.670 28.456 1.00 93.56 112 GLU A CA 1
ATOM 881 C C . GLU A 1 112 ? -26.815 10.229 27.071 1.00 93.56 112 GLU A C 1
ATOM 883 O O . GLU A 1 112 ? -26.766 9.514 26.068 1.00 93.56 112 GLU A O 1
ATOM 888 N N . PHE A 1 113 ? -27.102 11.533 26.988 1.00 95.19 113 PHE A N 1
ATOM 889 C CA . PHE A 1 113 ? -27.320 12.227 25.717 1.00 95.19 113 PHE A CA 1
ATOM 890 C C . PHE A 1 113 ? -26.106 12.099 24.781 1.00 95.19 113 PHE A C 1
ATOM 892 O O . PHE A 1 113 ? -26.249 11.683 23.628 1.00 95.19 113 PHE A O 1
ATOM 899 N N . CYS A 1 114 ? -24.904 12.420 25.275 1.00 94.75 114 CYS A N 1
ATOM 900 C CA . CYS A 1 114 ? -23.668 12.330 24.496 1.00 94.75 114 CYS A CA 1
ATOM 901 C C . CYS A 1 114 ? -23.339 10.888 24.084 1.00 94.75 114 CYS A C 1
ATOM 903 O O . CYS A 1 114 ? -22.856 10.671 22.974 1.00 94.75 114 CYS A O 1
ATOM 905 N N . GLU A 1 115 ? -23.622 9.892 24.927 1.00 93.56 115 GLU A N 1
ATOM 906 C CA . GLU A 1 115 ? -23.429 8.475 24.597 1.00 93.56 115 GLU A CA 1
ATOM 907 C C . GLU A 1 115 ? -24.328 8.026 23.438 1.00 93.56 115 GLU A C 1
ATOM 909 O O . GLU A 1 115 ? -23.850 7.337 22.533 1.00 93.56 115 GLU A O 1
ATOM 914 N N . ILE A 1 116 ? -25.603 8.437 23.415 1.00 94.62 116 ILE A N 1
ATOM 915 C CA . ILE A 1 116 ? -26.491 8.127 22.285 1.00 94.62 116 ILE A CA 1
ATOM 916 C C . ILE A 1 116 ? -26.057 8.873 21.019 1.00 94.62 116 ILE A C 1
ATOM 918 O O . ILE A 1 116 ? -26.045 8.276 19.940 1.00 94.62 116 ILE A O 1
ATOM 922 N N . ALA A 1 117 ? -25.635 10.136 21.134 1.00 94.00 117 ALA A N 1
ATOM 923 C CA . ALA A 1 117 ? -25.066 10.871 20.004 1.00 94.00 117 ALA A CA 1
ATOM 924 C C . ALA A 1 117 ? -23.831 10.152 19.432 1.00 94.00 117 ALA A C 1
ATOM 926 O O . ALA A 1 117 ? -23.742 9.957 18.222 1.00 94.00 117 ALA A O 1
ATOM 927 N N . CYS A 1 118 ? -22.928 9.658 20.288 1.00 92.69 118 CYS A N 1
ATOM 928 C CA . CYS A 1 118 ? -21.776 8.866 19.853 1.00 92.69 118 CYS A CA 1
ATOM 929 C C . CYS A 1 118 ? -22.197 7.579 19.137 1.00 92.69 118 CYS A C 1
ATOM 931 O O . CYS A 1 118 ? -21.671 7.301 18.065 1.00 92.69 118 CYS A O 1
ATOM 933 N N . LYS A 1 119 ? -23.161 6.819 19.679 1.00 90.25 119 LYS A N 1
ATOM 934 C CA . LYS A 1 119 ? -23.683 5.599 19.033 1.00 90.25 119 LYS A CA 1
ATOM 935 C C . LYS A 1 119 ? -24.272 5.891 17.650 1.00 90.25 119 LYS A C 1
ATOM 937 O O . LYS A 1 119 ? -23.997 5.158 16.704 1.00 90.25 119 LYS A O 1
ATOM 942 N N . CYS A 1 120 ? -25.046 6.970 17.525 1.00 93.69 120 CYS A N 1
ATOM 943 C CA . CYS A 1 120 ? -25.601 7.408 16.247 1.00 93.69 120 CYS A CA 1
ATOM 944 C C . CYS A 1 120 ? -24.489 7.763 15.250 1.00 93.69 120 CYS A C 1
ATOM 946 O O . CYS A 1 120 ? -24.480 7.256 14.130 1.00 93.69 120 CYS A O 1
ATOM 948 N N . GLY A 1 121 ? -23.534 8.604 15.658 1.00 90.94 121 GLY A N 1
ATOM 949 C CA . GLY A 1 121 ? -22.421 9.027 14.808 1.00 90.94 121 GLY A CA 1
ATOM 950 C C . GLY A 1 121 ? -21.540 7.859 14.361 1.00 90.94 121 GLY A C 1
ATOM 951 O O . GLY A 1 121 ? -21.221 7.749 13.182 1.00 90.94 121 GLY A O 1
ATOM 952 N N . GLU A 1 122 ? -21.216 6.932 15.261 1.00 86.88 122 GLU A N 1
ATOM 953 C CA . GLU A 1 122 ? -20.438 5.726 14.950 1.00 86.88 122 GLU A CA 1
ATOM 954 C C . GLU A 1 122 ? -21.170 4.771 14.006 1.00 86.88 122 GLU A C 1
ATOM 956 O O . GLU A 1 122 ? -20.551 4.221 13.095 1.00 86.88 122 GLU A O 1
ATOM 961 N N . GLY A 1 123 ? -22.487 4.612 14.171 1.00 81.56 123 GLY A N 1
ATOM 962 C CA . GLY A 1 123 ? -23.311 3.855 13.231 1.00 81.56 123 GLY A CA 1
ATOM 963 C C . GLY A 1 123 ? -23.259 4.456 11.825 1.00 81.56 123 GLY A C 1
ATOM 964 O O . GLY A 1 123 ? -23.054 3.740 10.848 1.00 81.56 123 GLY A O 1
ATOM 965 N N . LEU A 1 124 ? -23.348 5.784 11.714 1.00 86.06 124 LEU A N 1
ATOM 966 C CA . LEU A 1 124 ? -23.230 6.482 10.432 1.00 86.06 124 LEU A CA 1
ATOM 967 C C . LEU A 1 124 ? -21.822 6.380 9.828 1.00 86.06 124 LEU A C 1
ATOM 969 O O . LEU A 1 124 ? -21.692 6.162 8.623 1.00 86.06 124 LEU A O 1
ATOM 973 N N . LEU A 1 125 ? -20.771 6.458 10.651 1.00 79.19 125 LEU A N 1
ATOM 974 C CA . LEU A 1 125 ? -19.388 6.216 10.228 1.00 79.19 125 LEU A CA 1
ATOM 975 C C . LEU A 1 125 ? -19.203 4.799 9.663 1.00 79.19 125 LEU A C 1
ATOM 977 O O . LEU A 1 125 ? -18.584 4.638 8.611 1.00 79.19 125 LEU A O 1
ATOM 981 N N . ALA A 1 126 ? -19.769 3.777 10.316 1.00 73.19 126 ALA A N 1
ATOM 982 C CA . ALA A 1 126 ? -19.721 2.389 9.846 1.00 73.19 126 ALA A CA 1
ATOM 983 C C . ALA A 1 126 ? -20.432 2.200 8.492 1.00 73.19 126 ALA A C 1
ATOM 985 O O . ALA A 1 126 ? -20.036 1.359 7.681 1.00 73.19 126 ALA A O 1
ATOM 986 N N . LEU A 1 127 ? -21.440 3.030 8.218 1.00 78.06 127 LEU A N 1
ATOM 987 C CA . LEU A 1 127 ? -22.179 3.083 6.955 1.00 78.06 127 LEU A CA 1
ATOM 988 C C . LEU A 1 127 ? -21.550 4.033 5.916 1.00 78.06 127 LEU A C 1
ATOM 990 O O . LEU A 1 127 ? -22.152 4.283 4.871 1.00 78.06 127 LEU A O 1
ATOM 994 N N . LYS A 1 128 ? -20.333 4.537 6.181 1.00 80.94 128 LYS A N 1
ATOM 995 C CA . LYS A 1 128 ? -19.593 5.504 5.351 1.00 80.94 128 LYS A CA 1
ATOM 996 C C . LYS A 1 128 ? -20.364 6.814 5.077 1.00 80.94 128 LYS A C 1
ATOM 998 O O . LYS A 1 128 ? -20.142 7.465 4.065 1.00 80.94 128 LYS A O 1
ATOM 1003 N N . GLN A 1 129 ? -21.271 7.224 5.969 1.00 86.81 129 GLN A N 1
ATOM 1004 C CA . GLN A 1 129 ? -22.014 8.492 5.874 1.00 86.81 129 GLN A CA 1
ATOM 1005 C C . GLN A 1 129 ? -21.308 9.604 6.667 1.00 86.81 129 GLN A C 1
ATOM 1007 O O . GLN A 1 129 ? -21.844 10.130 7.645 1.00 86.81 129 GLN A O 1
ATOM 1012 N N . TYR A 1 130 ? -20.078 9.943 6.265 1.00 89.19 130 TYR A N 1
ATOM 1013 C CA . TYR A 1 130 ? -19.178 10.819 7.030 1.00 89.19 130 TYR A CA 1
ATOM 1014 C C . TYR A 1 130 ? -19.745 12.226 7.245 1.00 89.19 130 TYR A C 1
ATOM 1016 O O . TYR A 1 130 ? -19.767 12.711 8.377 1.00 89.19 130 TYR A O 1
ATOM 1024 N N . ASN A 1 131 ? -20.284 12.848 6.190 1.00 89.50 131 ASN A N 1
ATOM 1025 C CA . ASN A 1 131 ? -20.849 14.190 6.297 1.00 89.50 131 ASN A CA 1
ATOM 1026 C C . ASN A 1 131 ? -22.056 14.244 7.243 1.00 89.50 131 ASN A C 1
ATOM 1028 O O . ASN A 1 131 ? -22.146 15.154 8.060 1.00 89.50 131 ASN A O 1
ATOM 1032 N N . MET A 1 132 ? -22.957 13.258 7.175 1.00 91.06 132 MET A N 1
ATOM 1033 C CA . MET A 1 132 ? -24.137 13.215 8.042 1.00 91.06 132 MET A CA 1
ATOM 1034 C C . MET A 1 132 ? -23.741 12.958 9.502 1.00 91.06 132 MET A C 1
ATOM 1036 O O . MET A 1 132 ? -24.252 13.622 10.403 1.00 91.06 132 MET A O 1
ATOM 1040 N N . ALA A 1 133 ? -22.772 12.064 9.738 1.00 93.12 133 ALA A N 1
ATOM 1041 C CA . ALA A 1 133 ? -22.205 11.841 11.066 1.00 93.12 133 ALA A CA 1
ATOM 1042 C C . ALA A 1 133 ? -21.610 13.134 11.649 1.00 93.12 133 ALA A C 1
ATOM 1044 O O . ALA A 1 133 ? -21.907 13.493 12.788 1.00 93.12 133 ALA A O 1
ATOM 1045 N N . TYR A 1 134 ? -20.805 13.862 10.868 1.00 95.88 134 TYR A N 1
ATOM 1046 C CA . TYR A 1 134 ? -20.211 15.114 11.324 1.00 95.88 134 TYR A CA 1
ATOM 1047 C C . TYR A 1 134 ? -21.264 16.213 11.493 1.00 95.88 134 TYR A C 1
ATOM 1049 O O . TYR A 1 134 ? -21.466 16.694 12.601 1.00 95.88 134 TYR A O 1
ATOM 1057 N N . ARG A 1 135 ? -21.968 16.601 10.426 1.00 94.06 135 ARG A N 1
ATOM 1058 C CA . ARG A 1 135 ? -22.832 17.790 10.406 1.00 94.06 135 ARG A CA 1
ATOM 1059 C C . ARG A 1 135 ? -24.068 17.642 11.285 1.00 94.06 135 ARG A C 1
ATOM 1061 O O . ARG A 1 135 ? -24.402 18.561 12.031 1.00 94.06 135 ARG A O 1
ATOM 1068 N N . ASP A 1 136 ? -24.756 16.508 11.185 1.00 92.88 136 ASP A N 1
ATOM 1069 C CA . ASP A 1 136 ? -26.093 16.349 11.763 1.00 92.88 136 ASP A CA 1
ATOM 1070 C C . ASP A 1 136 ? -26.070 15.716 13.160 1.00 92.88 136 ASP A C 1
ATOM 1072 O O . ASP A 1 136 ? -27.059 15.821 13.886 1.00 92.88 136 ASP A O 1
ATOM 1076 N N . VAL A 1 137 ? -24.937 15.128 13.565 1.00 95.19 137 VAL A N 1
ATOM 1077 C CA . VAL A 1 137 ? -24.741 14.576 14.912 1.00 95.19 137 VAL A CA 1
ATOM 1078 C C . VAL A 1 137 ? -23.657 15.348 15.667 1.00 95.19 137 VAL A C 1
ATOM 1080 O O . VAL A 1 137 ? -23.971 16.093 16.594 1.00 95.19 137 VAL A O 1
ATOM 1083 N N . TYR A 1 138 ? -22.382 15.216 15.294 1.00 96.12 138 TYR A N 1
ATOM 1084 C CA . TYR A 1 138 ? -21.295 15.737 16.132 1.00 96.12 138 TYR A CA 1
ATOM 1085 C C . TYR A 1 138 ? -21.224 17.272 16.181 1.00 96.12 138 TYR A C 1
ATOM 1087 O O . TYR A 1 138 ? -21.154 17.850 17.263 1.00 96.12 138 TYR A O 1
ATOM 1095 N N . PHE A 1 139 ? -21.284 17.942 15.032 1.00 95.62 139 PHE A N 1
ATOM 1096 C CA . PHE A 1 139 ? -21.248 19.399 14.922 1.00 95.62 139 PHE A CA 1
ATOM 1097 C C . PHE A 1 139 ? -22.526 20.027 15.484 1.00 95.62 139 PHE A C 1
ATOM 1099 O O . PHE A 1 139 ? -22.459 20.933 16.306 1.00 95.62 139 PHE A O 1
ATOM 1106 N N . ARG A 1 140 ? -23.706 19.501 15.123 1.00 94.94 140 ARG A N 1
ATOM 1107 C CA . ARG A 1 140 ? -24.995 20.017 15.618 1.00 94.94 140 ARG A CA 1
ATOM 1108 C C . ARG A 1 140 ? -25.114 19.982 17.144 1.00 94.94 140 ARG A C 1
ATOM 1110 O O . ARG A 1 140 ? -25.773 20.845 17.720 1.00 94.94 140 ARG A O 1
ATOM 1117 N N . TYR A 1 141 ? -24.499 18.998 17.798 1.00 95.81 141 TYR A N 1
ATOM 1118 C CA . TYR A 1 141 ? -24.559 18.839 19.252 1.00 95.81 141 TYR A CA 1
ATOM 1119 C C . TYR A 1 141 ? -23.239 19.179 19.966 1.00 95.81 141 TYR A C 1
ATOM 1121 O O . TYR A 1 141 ? -23.084 18.840 21.142 1.00 95.81 141 TYR A O 1
ATOM 1129 N N . SER A 1 142 ? -22.314 19.899 19.318 1.00 95.25 142 SER A N 1
ATOM 1130 C CA . SER A 1 142 ? -21.025 20.293 19.911 1.00 95.25 142 SER A CA 1
ATOM 1131 C C . SER A 1 142 ? -21.181 21.167 21.157 1.00 95.25 142 SER A C 1
ATOM 1133 O O . SER A 1 142 ? -20.413 21.034 22.106 1.00 95.25 142 SER A O 1
ATOM 1135 N N . ASP A 1 143 ? -22.219 22.003 21.224 1.00 94.44 143 ASP A N 1
ATOM 1136 C CA . ASP A 1 143 ? -22.503 22.819 22.412 1.00 94.44 143 ASP A CA 1
ATOM 1137 C C . ASP A 1 143 ? -22.751 21.954 23.658 1.00 94.44 143 ASP A C 1
ATOM 1139 O O . ASP A 1 143 ? -22.376 22.319 24.774 1.00 94.44 143 ASP A O 1
ATOM 1143 N N . ARG A 1 144 ? -23.346 20.766 23.477 1.00 93.19 144 ARG A N 1
ATOM 1144 C CA . ARG A 1 144 ? -23.596 19.803 24.563 1.00 93.19 144 ARG A CA 1
ATOM 1145 C C . ARG A 1 144 ? -22.308 19.153 25.031 1.00 93.19 144 ARG A C 1
ATOM 1147 O O . ARG A 1 144 ? -22.084 19.048 26.236 1.00 93.19 144 ARG A O 1
ATOM 1154 N N . LEU A 1 145 ? -21.433 18.805 24.090 1.00 94.44 145 LEU A N 1
ATOM 1155 C CA . LEU A 1 145 ? -20.078 18.376 24.408 1.00 94.44 145 LEU A CA 1
ATOM 1156 C C . LEU A 1 145 ? -19.332 19.453 25.200 1.00 94.44 145 LEU A C 1
ATOM 1158 O O . LEU A 1 145 ? -18.695 19.129 26.197 1.00 94.44 145 LEU A O 1
ATOM 1162 N N . MET A 1 146 ? -19.426 20.724 24.804 1.00 94.88 146 MET A N 1
ATOM 1163 C CA . MET A 1 146 ? -18.760 21.824 25.506 1.00 94.88 146 MET A CA 1
ATOM 1164 C C . MET A 1 146 ? -19.272 21.982 26.940 1.00 94.88 146 MET A C 1
ATOM 1166 O O . MET A 1 146 ? -18.469 22.165 27.856 1.00 94.88 146 MET A O 1
ATOM 1170 N N . MET A 1 147 ? -20.583 21.846 27.166 1.00 94.19 147 MET A N 1
ATOM 1171 C CA . MET A 1 147 ? -21.151 21.806 28.520 1.00 94.19 147 MET A CA 1
ATOM 1172 C C . MET A 1 147 ? -20.568 20.645 29.341 1.00 94.19 147 MET A C 1
ATOM 1174 O O . MET A 1 147 ? -20.079 20.873 30.446 1.00 94.19 147 MET A O 1
ATOM 1178 N N . LEU A 1 148 ? -20.537 19.429 28.783 1.00 93.38 148 LEU A N 1
ATOM 1179 C CA . LEU A 1 148 ? -20.031 18.241 29.480 1.00 93.38 148 LEU A CA 1
ATOM 1180 C C . LEU A 1 148 ? -18.524 18.340 29.752 1.00 93.38 148 LEU A C 1
ATOM 1182 O O . LEU A 1 148 ? -18.048 18.017 30.837 1.00 93.38 148 LEU A O 1
ATOM 1186 N N . SER A 1 149 ? -17.768 18.847 28.782 1.00 92.94 149 SER A N 1
ATOM 1187 C CA . SER A 1 149 ? -16.337 19.112 28.901 1.00 92.94 149 SER A CA 1
ATOM 1188 C C . SER A 1 149 ? -16.057 20.142 29.996 1.00 92.94 149 SER A C 1
ATOM 1190 O O . SER A 1 149 ? -15.111 19.974 30.760 1.00 92.94 149 SER A O 1
ATOM 1192 N N . ASN A 1 150 ? -16.887 21.180 30.129 1.00 93.12 150 ASN A N 1
ATOM 1193 C CA . ASN A 1 150 ? -16.758 22.161 31.205 1.00 93.12 150 ASN A CA 1
ATOM 1194 C C . ASN A 1 150 ? -17.034 21.551 32.587 1.00 93.12 150 ASN A C 1
ATOM 1196 O O . ASN A 1 150 ? -16.289 21.853 33.518 1.00 93.12 150 ASN A O 1
ATOM 1200 N N . GLU A 1 151 ? -18.030 20.666 32.726 1.00 91.44 151 GLU A N 1
ATOM 1201 C CA . GLU A 1 151 ? -18.248 19.907 33.973 1.00 91.44 151 GLU A CA 1
ATOM 1202 C C . GLU A 1 151 ? -17.021 19.056 34.333 1.00 91.44 151 GLU A C 1
ATOM 1204 O O . GLU A 1 151 ? -16.577 19.044 35.484 1.00 91.44 151 GLU A O 1
ATOM 1209 N N . VAL A 1 152 ? -16.429 18.387 33.336 1.00 89.12 152 VAL A N 1
ATOM 1210 C CA . VAL A 1 152 ? -15.205 17.589 33.504 1.00 89.12 152 VAL A CA 1
ATOM 1211 C C . VAL A 1 152 ? -14.019 18.460 33.925 1.00 89.12 152 VAL A C 1
ATOM 1213 O O . VAL A 1 152 ? -13.295 18.102 34.853 1.00 89.12 152 VAL A O 1
ATOM 1216 N N . ILE A 1 153 ? -13.817 19.612 33.278 1.00 88.31 153 ILE A N 1
ATOM 1217 C CA . ILE A 1 153 ? -12.692 20.520 33.555 1.00 88.31 153 ILE A CA 1
ATOM 1218 C C . ILE A 1 153 ? -12.806 21.148 34.945 1.00 88.31 153 ILE A C 1
ATOM 1220 O O . ILE A 1 153 ? -11.798 21.247 35.643 1.00 88.31 153 ILE A O 1
ATOM 1224 N N . LYS A 1 154 ? -14.010 21.554 35.361 1.00 88.75 154 LYS A N 1
ATOM 1225 C CA . LYS A 1 154 ? -14.248 22.145 36.687 1.00 88.75 154 LYS A CA 1
ATOM 1226 C C . LYS A 1 154 ? -14.166 21.134 37.831 1.00 88.75 154 LYS A C 1
ATOM 1228 O O . LYS A 1 154 ? -14.234 21.536 38.986 1.00 88.75 154 LYS A O 1
ATOM 1233 N N . GLN A 1 155 ? -14.028 19.842 37.520 1.00 79.06 155 GLN A N 1
ATOM 1234 C CA . GLN A 1 155 ? -14.100 18.747 38.489 1.00 79.06 155 GLN A CA 1
ATOM 1235 C C . GLN A 1 155 ? -15.412 18.743 39.296 1.00 79.06 155 GLN A C 1
ATOM 1237 O O . GLN A 1 155 ? -15.475 18.139 40.365 1.00 79.06 155 GLN A O 1
ATOM 1242 N N . GLU A 1 156 ? -16.484 19.340 38.760 1.00 75.06 156 GLU A N 1
ATOM 1243 C CA . GLU A 1 156 ? -17.859 19.281 39.291 1.00 75.06 156 GLU A CA 1
ATOM 1244 C C . GLU A 1 156 ? -18.480 17.905 38.976 1.00 75.06 156 GLU A C 1
ATOM 1246 O O . GLU A 1 156 ? -19.589 17.760 38.459 1.00 75.06 156 GLU A O 1
ATOM 1251 N N . LEU A 1 157 ? -17.701 16.852 39.205 1.00 63.69 157 LEU A N 1
ATOM 1252 C CA . LEU A 1 157 ? -18.014 15.504 38.785 1.00 63.69 157 LEU A CA 1
ATOM 1253 C C . LEU A 1 157 ? -18.737 14.781 39.922 1.00 63.69 157 LEU A C 1
ATOM 1255 O O . LEU A 1 157 ? -18.122 14.411 40.919 1.00 63.69 157 LEU A O 1
ATOM 1259 N N . GLY A 1 158 ? -20.037 14.542 39.743 1.00 67.94 158 GLY A N 1
ATOM 1260 C CA . GLY A 1 158 ? -20.691 13.399 40.382 1.00 67.94 158 GLY A CA 1
ATOM 1261 C C . GLY A 1 158 ? -20.108 12.083 39.849 1.00 67.94 158 GLY A C 1
ATOM 1262 O O . GLY A 1 158 ? -19.569 12.047 38.738 1.00 67.94 158 GLY A O 1
ATOM 1263 N N . ASP A 1 159 ? -20.196 11.009 40.632 1.00 58.69 159 ASP A N 1
ATOM 1264 C CA . ASP A 1 159 ? -19.682 9.699 40.228 1.00 58.69 159 ASP A CA 1
ATOM 1265 C C . ASP A 1 159 ? -20.586 8.993 39.201 1.00 58.69 159 ASP A C 1
ATOM 1267 O O . ASP A 1 159 ? -21.812 9.099 39.295 1.00 58.69 159 ASP A O 1
ATOM 1271 N N . PRO A 1 160 ? -20.009 8.225 38.248 1.00 80.44 160 PRO A N 1
ATOM 1272 C CA . PRO A 1 160 ? -18.574 7.959 38.073 1.00 80.44 160 PRO A CA 1
ATOM 1273 C C . PRO A 1 160 ? -17.874 8.927 37.095 1.00 80.44 160 PRO A C 1
ATOM 1275 O O . PRO A 1 160 ? -18.252 9.046 35.924 1.00 80.44 160 PRO A O 1
ATOM 1278 N N . LYS A 1 161 ? -16.772 9.549 37.548 1.00 86.38 161 LYS A N 1
ATOM 1279 C CA . LYS A 1 161 ? -15.920 10.474 36.759 1.00 86.38 161 LYS A CA 1
ATOM 1280 C C . LYS A 1 161 ? -15.482 9.898 35.404 1.00 86.38 161 LYS A C 1
ATOM 1282 O O . LYS A 1 161 ? -15.490 10.605 34.395 1.00 86.38 161 LYS A O 1
ATOM 1287 N N . ALA A 1 162 ? -15.135 8.608 35.381 1.00 88.38 162 ALA A N 1
ATOM 1288 C CA . ALA A 1 162 ? -14.657 7.905 34.192 1.00 88.38 162 ALA A CA 1
ATOM 1289 C C . ALA A 1 162 ? -15.672 7.946 33.040 1.00 88.38 162 ALA A C 1
ATOM 1291 O O . ALA A 1 162 ? -15.301 8.208 31.897 1.00 88.38 162 ALA A O 1
ATOM 1292 N N . ARG A 1 163 ? -16.967 7.782 33.344 1.00 91.56 163 ARG A N 1
ATOM 1293 C CA . ARG A 1 163 ? -18.037 7.759 32.339 1.00 91.56 163 ARG A CA 1
ATOM 1294 C C . ARG A 1 163 ? -18.192 9.106 31.632 1.00 91.56 163 ARG A C 1
ATOM 1296 O O . ARG A 1 163 ? -18.298 9.142 30.409 1.00 91.56 163 ARG A O 1
ATOM 1303 N N . LYS A 1 164 ? -18.130 10.223 32.371 1.00 92.56 164 LYS A N 1
ATOM 1304 C CA . LYS A 1 164 ? -18.214 11.570 31.774 1.00 92.56 164 LYS A CA 1
ATOM 1305 C C . LYS A 1 164 ? -17.044 11.839 30.823 1.00 92.56 164 LYS A C 1
ATOM 1307 O O . LYS A 1 164 ? -17.243 12.300 29.701 1.00 92.56 164 LYS A O 1
ATOM 1312 N N . VAL A 1 165 ? -15.823 11.511 31.254 1.00 92.88 165 VAL A N 1
ATOM 1313 C CA . VAL A 1 165 ? -14.602 11.689 30.447 1.00 92.88 165 VAL A CA 1
ATOM 1314 C C . VAL A 1 165 ? -14.610 10.771 29.222 1.00 92.88 165 VAL A C 1
ATOM 1316 O O . VAL A 1 165 ? -14.225 11.209 28.135 1.00 92.88 165 VAL A O 1
ATOM 1319 N N . ALA A 1 166 ? -15.080 9.528 29.374 1.00 91.06 166 ALA A N 1
ATOM 1320 C CA . ALA A 1 166 ? -15.273 8.584 28.277 1.00 91.06 166 ALA A CA 1
ATOM 1321 C C . ALA A 1 166 ? -16.244 9.131 27.227 1.00 91.06 166 ALA A C 1
ATOM 1323 O O . ALA A 1 166 ? -15.902 9.155 26.047 1.00 91.06 166 ALA A O 1
ATOM 1324 N N . ALA A 1 167 ? -17.416 9.617 27.649 1.00 93.31 167 ALA A N 1
ATOM 1325 C CA . ALA A 1 167 ? -18.418 10.188 26.752 1.00 93.31 167 ALA A CA 1
ATOM 1326 C C . ALA A 1 167 ? -17.873 11.411 25.995 1.00 93.31 167 ALA A C 1
ATOM 1328 O O . ALA A 1 167 ? -17.985 11.465 24.772 1.00 93.31 167 ALA A O 1
ATOM 1329 N N . CYS A 1 168 ? -17.199 12.340 26.688 1.00 94.94 168 CYS A N 1
ATOM 1330 C CA . CYS A 1 168 ? -16.521 13.472 26.047 1.00 94.94 168 CYS A CA 1
ATOM 1331 C C . CYS A 1 168 ? -15.486 13.019 25.013 1.00 94.94 168 CYS A C 1
ATOM 1333 O O . CYS A 1 168 ? -15.478 13.496 23.881 1.00 94.94 168 CYS A O 1
ATOM 1335 N N . SER A 1 169 ? -14.601 12.098 25.399 1.00 91.38 169 SER A N 1
ATOM 1336 C CA . SER A 1 169 ? -13.502 11.648 24.539 1.00 91.38 169 SER A CA 1
ATOM 1337 C C . SER A 1 169 ? -14.018 10.916 23.305 1.00 91.38 169 SER A C 1
ATOM 1339 O O . SER A 1 169 ? -13.583 11.198 22.193 1.00 91.38 169 SER A O 1
ATOM 1341 N N . ARG A 1 170 ? -15.002 10.028 23.480 1.00 92.31 170 ARG A N 1
ATOM 1342 C CA . ARG A 1 170 ? -15.662 9.309 22.387 1.00 92.31 170 ARG A CA 1
ATOM 1343 C C . ARG A 1 170 ? -16.329 10.271 21.403 1.00 92.31 170 ARG A C 1
ATOM 1345 O O . ARG A 1 170 ? -16.203 10.078 20.198 1.00 92.31 170 ARG A O 1
ATOM 1352 N N . PHE A 1 171 ? -16.952 11.340 21.901 1.00 95.25 171 PHE A N 1
ATOM 1353 C CA . PHE A 1 171 ? -17.563 12.362 21.055 1.00 95.25 171 PHE A CA 1
ATOM 1354 C C . PHE A 1 171 ? -16.515 13.132 20.240 1.00 95.25 171 PHE A C 1
ATOM 1356 O O . PHE A 1 171 ? -16.662 13.239 19.024 1.00 95.25 171 PHE A O 1
ATOM 1363 N N . TYR A 1 172 ? -15.438 13.621 20.873 1.00 94.38 172 TYR A N 1
ATOM 1364 C CA . TYR A 1 172 ? -14.341 14.292 20.160 1.00 94.38 172 TYR A CA 1
ATOM 1365 C C . TYR A 1 172 ? -13.742 13.388 19.079 1.00 94.38 172 TYR A C 1
ATOM 1367 O O . TYR A 1 172 ? -13.608 13.811 17.934 1.00 94.38 172 TYR A O 1
ATOM 1375 N N . LEU A 1 173 ? -13.425 12.133 19.413 1.00 89.38 173 LEU A N 1
ATOM 1376 C CA . LEU A 1 173 ? -12.813 11.191 18.474 1.00 89.38 173 LEU A CA 1
ATOM 1377 C C . LEU A 1 173 ? -13.752 10.805 17.326 1.00 89.38 173 LEU A C 1
ATOM 1379 O O . LEU A 1 173 ? -13.302 10.708 16.183 1.00 89.38 173 LEU A O 1
ATOM 1383 N N . GLY A 1 174 ? -15.045 10.627 17.602 1.00 87.88 174 GLY A N 1
ATOM 1384 C CA . GLY A 1 174 ? -16.062 10.392 16.579 1.00 87.88 174 GLY A CA 1
ATOM 1385 C C . GLY A 1 174 ? -16.208 11.580 15.625 1.00 87.88 174 GLY A C 1
ATOM 1386 O O . GLY A 1 174 ? -16.138 11.397 14.410 1.00 87.88 174 GLY A O 1
ATOM 1387 N N . SER A 1 175 ? -16.293 12.798 16.173 1.00 95.94 175 SER A N 1
ATOM 1388 C CA . SER A 1 175 ? -16.325 14.052 15.408 1.00 95.94 175 SER A CA 1
ATOM 1389 C C . SER A 1 175 ? -15.095 14.204 14.511 1.00 95.94 175 SER A C 1
ATOM 1391 O O . SER A 1 175 ? -15.223 14.386 13.301 1.00 95.94 175 SER A O 1
ATOM 1393 N N . CYS A 1 176 ? -13.901 14.028 15.085 1.00 94.69 176 CYS A N 1
ATOM 1394 C CA . CYS A 1 176 ? -12.627 14.093 14.373 1.00 94.69 176 CYS A CA 1
ATOM 1395 C C . CYS A 1 176 ? -12.538 13.048 13.258 1.00 94.69 176 CYS A C 1
ATOM 1397 O O . CYS A 1 176 ? -12.047 13.347 12.175 1.00 94.69 176 CYS A O 1
ATOM 1399 N N . THR A 1 177 ? -13.018 11.824 13.505 1.00 88.44 177 THR A N 1
ATOM 1400 C CA . THR A 1 177 ? -13.019 10.751 12.500 1.00 88.44 177 THR A CA 1
ATOM 1401 C C . THR A 1 177 ? -13.954 11.087 11.344 1.00 88.44 177 THR A C 1
ATOM 1403 O O . THR A 1 177 ? -13.568 10.919 10.191 1.00 88.44 177 THR A O 1
ATOM 1406 N N . ALA A 1 178 ? -15.162 11.577 11.640 1.00 90.62 178 ALA A N 1
ATOM 1407 C CA . ALA A 1 178 ? -16.134 11.969 10.625 1.00 90.62 178 ALA A CA 1
ATOM 1408 C C . ALA A 1 178 ? -15.621 13.128 9.768 1.00 90.62 178 ALA A C 1
ATOM 1410 O O . ALA A 1 178 ? -15.670 13.039 8.544 1.00 90.62 178 ALA A O 1
ATOM 1411 N N . LEU A 1 179 ? -15.059 14.158 10.405 1.00 94.56 179 LEU A N 1
ATOM 1412 C CA . LEU A 1 179 ? -14.490 15.309 9.714 1.00 94.56 179 LEU A CA 1
ATOM 1413 C C . LEU A 1 179 ? -13.276 14.919 8.868 1.00 94.56 179 LEU A C 1
ATOM 1415 O O . LEU A 1 179 ? -13.216 15.270 7.701 1.00 94.56 179 LEU A O 1
ATOM 1419 N N . TYR A 1 180 ? -12.341 14.138 9.415 1.00 92.06 180 TYR A N 1
ATOM 1420 C CA . TYR A 1 180 ? -11.178 13.642 8.674 1.00 92.06 180 TYR A CA 1
ATOM 1421 C C . TYR A 1 180 ? -11.574 12.879 7.401 1.00 92.06 180 TYR A C 1
ATOM 1423 O O . TYR A 1 180 ? -11.019 13.138 6.336 1.00 92.06 180 TYR A O 1
ATOM 1431 N N . GLN A 1 181 ? -12.536 11.956 7.507 1.00 87.12 181 GLN A N 1
ATOM 1432 C CA . GLN A 1 181 ? -12.991 11.149 6.372 1.00 87.12 181 GLN A CA 1
ATOM 1433 C C . GLN A 1 181 ? -13.753 11.987 5.336 1.00 87.12 181 GLN A C 1
ATOM 1435 O O . GLN A 1 181 ? -13.487 11.850 4.148 1.00 87.12 181 GLN A O 1
ATOM 1440 N N . ASP A 1 182 ? -14.654 12.880 5.767 1.00 89.38 182 ASP A N 1
ATOM 1441 C CA . ASP A 1 182 ? -15.379 13.791 4.861 1.00 89.38 182 ASP A CA 1
ATOM 1442 C C . ASP A 1 182 ? -14.412 14.743 4.139 1.00 89.38 182 ASP A C 1
ATOM 1444 O O . ASP A 1 182 ? -14.538 14.958 2.938 1.00 89.38 182 ASP A O 1
ATOM 1448 N N . THR A 1 183 ? -13.406 15.266 4.846 1.00 86.62 183 THR A N 1
ATOM 1449 C CA . THR A 1 183 ? -12.397 16.168 4.281 1.00 86.62 183 THR A CA 1
ATOM 1450 C C . THR A 1 183 ? -11.513 15.468 3.251 1.00 86.62 183 THR A C 1
ATOM 1452 O O . THR A 1 183 ? -11.360 15.986 2.148 1.00 86.62 183 THR A O 1
ATOM 1455 N N . ILE A 1 184 ? -10.962 14.287 3.559 1.00 81.81 184 ILE A N 1
ATOM 1456 C CA . ILE A 1 184 ? -10.122 13.559 2.592 1.00 81.81 184 ILE A CA 1
ATOM 1457 C C . ILE A 1 184 ? -10.930 13.120 1.379 1.00 81.81 184 ILE A C 1
ATOM 1459 O O . ILE A 1 184 ? -10.446 13.267 0.266 1.00 81.81 184 ILE A O 1
ATOM 1463 N N . HIS A 1 185 ? -12.164 12.649 1.568 1.00 76.88 185 HIS A N 1
ATOM 1464 C CA . HIS A 1 185 ? -13.017 12.245 0.449 1.00 76.88 185 HIS A CA 1
ATOM 1465 C C . HIS A 1 185 ? -13.326 13.411 -0.512 1.00 76.88 185 HIS A C 1
ATOM 1467 O O . HIS A 1 185 ? -13.571 13.198 -1.694 1.00 76.88 185 HIS A O 1
ATOM 1473 N N . ARG A 1 186 ? -13.294 14.662 -0.027 1.00 75.06 186 ARG A N 1
ATOM 1474 C CA . ARG A 1 186 ? -13.485 15.868 -0.855 1.00 75.06 186 ARG A CA 1
ATOM 1475 C C . ARG A 1 186 ? -12.208 16.387 -1.508 1.00 75.06 186 ARG A C 1
ATOM 1477 O O . ARG A 1 186 ? -12.299 17.082 -2.515 1.00 75.06 186 ARG A O 1
ATOM 1484 N N . ASP A 1 187 ? -11.047 16.120 -0.918 1.00 74.00 187 ASP A N 1
ATOM 1485 C CA . ASP A 1 187 ? -9.755 16.642 -1.368 1.00 74.00 187 ASP A CA 1
ATOM 1486 C C . ASP A 1 187 ? -8.629 15.629 -1.124 1.00 74.00 187 ASP A C 1
ATOM 1488 O O . ASP A 1 187 ? -7.715 15.850 -0.329 1.00 74.00 187 ASP A O 1
ATOM 1492 N N . GLU A 1 188 ? -8.691 14.495 -1.826 1.00 68.62 188 GLU A N 1
ATOM 1493 C CA . GLU A 1 188 ? -7.749 13.381 -1.649 1.00 68.62 188 GLU A CA 1
ATOM 1494 C C . GLU A 1 188 ? -6.288 13.773 -1.916 1.00 68.62 188 GLU A C 1
ATOM 1496 O O . GLU A 1 188 ? -5.369 13.181 -1.352 1.00 68.62 188 GLU A O 1
ATOM 1501 N N . ALA A 1 189 ? -6.072 14.778 -2.769 1.00 68.44 189 ALA A N 1
ATOM 1502 C CA . ALA A 1 189 ? -4.754 15.211 -3.220 1.00 68.44 189 ALA A CA 1
ATOM 1503 C C . ALA A 1 189 ? -4.168 16.390 -2.416 1.00 68.44 189 ALA A C 1
ATOM 1505 O O . ALA A 1 189 ? -3.070 16.845 -2.748 1.00 68.44 189 ALA A O 1
ATOM 1506 N N . ALA A 1 190 ? -4.857 16.866 -1.371 1.00 74.50 190 ALA A N 1
ATOM 1507 C CA . ALA A 1 190 ? -4.465 18.033 -0.572 1.00 74.50 190 ALA A CA 1
ATOM 1508 C C . ALA A 1 190 ? -4.270 19.310 -1.406 1.00 74.50 190 ALA A C 1
ATOM 1510 O O . ALA A 1 190 ? -3.324 20.072 -1.184 1.00 74.50 190 ALA A O 1
ATOM 1511 N N . ARG A 1 191 ? -5.129 19.528 -2.407 1.00 70.50 191 ARG A N 1
ATOM 1512 C CA . ARG A 1 191 ? -5.020 20.681 -3.310 1.00 70.50 191 ARG A CA 1
ATOM 1513 C C . ARG A 1 191 ? -5.445 21.975 -2.622 1.00 70.50 191 ARG A C 1
ATOM 1515 O O . ARG A 1 191 ? -4.971 23.040 -3.011 1.00 70.50 191 ARG A O 1
ATOM 1522 N N . ARG A 1 192 ? -6.328 21.905 -1.620 1.00 73.12 192 ARG A N 1
ATOM 1523 C CA . ARG A 1 192 ? -6.887 23.084 -0.956 1.00 73.12 192 ARG A CA 1
ATOM 1524 C C . ARG A 1 192 ? -6.156 23.394 0.351 1.00 73.12 192 ARG A C 1
ATOM 1526 O O . ARG A 1 192 ? -5.824 22.505 1.134 1.00 73.12 192 ARG A O 1
ATOM 1533 N N . SER A 1 193 ? -5.925 24.678 0.617 1.00 80.88 193 SER A N 1
ATOM 1534 C CA . SER A 1 193 ? -5.286 25.127 1.862 1.00 80.88 193 SER A CA 1
ATOM 1535 C C . SER A 1 193 ? -6.180 24.926 3.087 1.00 80.88 193 SER A C 1
ATOM 1537 O O . SER A 1 193 ? -5.689 24.543 4.150 1.00 80.88 193 SER A O 1
ATOM 1539 N N . ASP A 1 194 ? -7.492 25.106 2.931 1.00 82.69 194 ASP A N 1
ATOM 1540 C CA . ASP A 1 194 ? -8.471 24.924 4.002 1.00 82.69 194 ASP A CA 1
ATOM 1541 C C . ASP A 1 194 ? -8.561 23.466 4.468 1.00 82.69 194 ASP A C 1
ATOM 1543 O O . ASP A 1 194 ? -8.700 23.226 5.664 1.00 82.69 194 ASP A O 1
ATOM 1547 N N . THR A 1 195 ? -8.367 22.491 3.574 1.00 86.81 195 THR A N 1
ATOM 1548 C CA . THR A 1 195 ? -8.198 21.072 3.928 1.00 86.81 195 THR A CA 1
ATOM 1549 C C . THR A 1 195 ? -7.115 20.892 4.993 1.00 86.81 195 THR A C 1
ATOM 1551 O O . THR A 1 195 ? -7.317 20.194 5.987 1.00 86.81 195 THR A O 1
ATOM 1554 N N . ILE A 1 196 ? -5.967 21.556 4.836 1.00 91.50 196 ILE A N 1
ATOM 1555 C CA . ILE A 1 196 ? -4.839 21.445 5.771 1.00 91.50 196 ILE A CA 1
ATOM 1556 C C . ILE A 1 196 ? -5.178 22.099 7.111 1.00 91.50 196 ILE A C 1
ATOM 1558 O O . ILE A 1 196 ? -4.831 21.552 8.160 1.00 91.50 196 ILE A O 1
ATOM 1562 N N . ASP A 1 197 ? -5.852 23.249 7.094 1.00 92.06 197 ASP A N 1
ATOM 1563 C CA . ASP A 1 197 ? -6.274 23.936 8.316 1.00 92.06 197 ASP A CA 1
ATOM 1564 C C . ASP A 1 197 ? -7.342 23.131 9.074 1.00 92.06 197 ASP A C 1
ATOM 1566 O O . ASP A 1 197 ? -7.208 22.938 10.283 1.00 92.06 197 ASP A O 1
ATOM 1570 N N . ILE A 1 198 ? -8.311 22.538 8.368 1.00 94.19 198 ILE A N 1
ATOM 1571 C CA . ILE A 1 198 ? -9.296 21.614 8.947 1.00 94.19 198 ILE A CA 1
ATOM 1572 C C . ILE A 1 198 ? -8.586 20.425 9.601 1.00 94.19 198 ILE A C 1
ATOM 1574 O O . ILE A 1 198 ? -8.873 20.083 10.747 1.00 94.19 198 ILE A O 1
ATOM 1578 N N . LEU A 1 199 ? -7.624 19.796 8.919 1.00 95.06 199 LEU A N 1
ATOM 1579 C CA . LEU A 1 199 ? -6.880 18.665 9.483 1.00 95.06 199 LEU A CA 1
ATOM 1580 C C . LEU A 1 199 ? -5.978 19.066 10.658 1.00 95.06 199 LEU A C 1
ATOM 1582 O O . LEU A 1 199 ? -5.774 18.274 11.584 1.00 95.06 199 LEU A O 1
ATOM 1586 N N . ARG A 1 200 ? -5.465 20.299 10.667 1.00 96.00 200 ARG A N 1
ATOM 1587 C CA . ARG A 1 200 ? -4.758 20.867 11.821 1.00 96.00 200 ARG A CA 1
ATOM 1588 C C . ARG A 1 200 ? -5.700 21.012 13.014 1.00 96.00 200 ARG A C 1
ATOM 1590 O O . ARG A 1 200 ? -5.302 20.683 14.131 1.00 96.00 200 ARG A O 1
ATOM 1597 N N . ASP A 1 201 ? -6.926 21.469 12.794 1.00 95.56 201 ASP A N 1
ATOM 1598 C CA . ASP A 1 201 ? -7.933 21.593 13.847 1.00 95.56 201 ASP A CA 1
ATOM 1599 C C . ASP A 1 201 ? -8.402 20.222 14.351 1.00 95.56 201 ASP A C 1
ATOM 1601 O O . ASP A 1 201 ? -8.456 20.013 15.562 1.00 95.56 201 ASP A O 1
ATOM 1605 N N . VAL A 1 202 ? -8.556 19.233 13.463 1.00 96.81 202 VAL A N 1
ATOM 1606 C CA . VAL A 1 202 ? -8.771 17.826 13.849 1.00 96.81 202 VAL A CA 1
ATOM 1607 C C . VAL A 1 202 ? -7.664 17.337 14.790 1.00 96.81 202 VAL A C 1
ATOM 1609 O O . VAL A 1 202 ? -7.951 16.737 15.826 1.00 96.81 202 VAL A O 1
ATOM 1612 N N . LEU A 1 203 ? -6.389 17.615 14.491 1.00 97.56 203 LEU A N 1
ATOM 1613 C CA . LEU A 1 203 ? -5.289 17.257 15.395 1.00 97.56 203 LEU A CA 1
ATOM 1614 C C . LEU A 1 203 ? -5.405 17.968 16.751 1.00 97.56 203 LEU A C 1
ATOM 1616 O O . LEU A 1 203 ? -5.189 17.330 17.782 1.00 97.56 203 LEU A O 1
ATOM 1620 N N . LYS A 1 204 ? -5.773 19.255 16.790 1.00 96.56 204 LYS A N 1
ATOM 1621 C CA . LYS A 1 204 ? -5.981 19.987 18.055 1.00 96.56 204 LYS A CA 1
ATOM 1622 C C . LYS A 1 204 ? -7.109 19.378 18.890 1.00 96.56 204 LYS A C 1
ATOM 1624 O O . LYS A 1 204 ? -6.949 19.249 20.106 1.00 96.56 204 LYS A O 1
ATOM 1629 N N . ASP A 1 205 ? -8.206 18.970 18.264 1.00 95.69 205 ASP A N 1
ATOM 1630 C CA . ASP A 1 205 ? -9.349 18.356 18.944 1.00 95.69 205 ASP A CA 1
ATOM 1631 C C . ASP A 1 205 ? -8.998 16.972 19.508 1.00 95.69 205 ASP A C 1
ATOM 1633 O O . ASP A 1 205 ? -9.309 16.672 20.666 1.00 95.69 205 ASP A O 1
ATOM 1637 N N . ILE A 1 206 ? -8.234 16.168 18.758 1.00 96.44 206 ILE A N 1
ATOM 1638 C CA . ILE A 1 206 ? -7.674 14.900 19.253 1.00 96.44 206 ILE A CA 1
ATOM 1639 C C . ILE A 1 206 ? -6.814 15.144 20.501 1.00 96.44 206 ILE A C 1
ATOM 1641 O O . ILE A 1 206 ? -6.974 14.462 21.519 1.00 96.44 206 ILE A O 1
ATOM 1645 N N . LEU A 1 207 ? -5.925 16.144 20.466 1.00 96.62 207 LEU A N 1
ATOM 1646 C CA . LEU A 1 207 ? -5.099 16.491 21.625 1.00 96.62 207 LEU A CA 1
ATOM 1647 C C . LEU A 1 207 ? -5.932 17.001 22.803 1.00 96.62 207 LEU A C 1
ATOM 1649 O O . LEU A 1 207 ? -5.577 16.738 23.951 1.00 96.62 207 LEU A O 1
ATOM 1653 N N . THR A 1 208 ? -7.022 17.722 22.548 1.00 95.31 208 THR A N 1
ATOM 1654 C CA . THR A 1 208 ? -7.944 18.185 23.593 1.00 95.31 208 THR A CA 1
ATOM 1655 C C . THR A 1 208 ? -8.569 17.000 24.321 1.00 95.31 208 THR A C 1
ATOM 1657 O O . THR A 1 208 ? -8.525 16.958 25.553 1.00 95.31 208 THR A O 1
ATOM 1660 N N . SER A 1 209 ? -9.039 15.986 23.588 1.00 94.56 209 SER A N 1
ATOM 1661 C CA . SER A 1 209 ? -9.546 14.744 24.184 1.00 94.56 209 SER A CA 1
ATOM 1662 C C . SER A 1 209 ? -8.491 14.043 25.045 1.00 94.56 209 SER A C 1
ATOM 1664 O O . SER A 1 209 ? -8.770 13.691 26.191 1.00 94.56 209 SER A O 1
ATOM 1666 N N . VAL A 1 210 ? -7.258 13.900 24.556 1.00 96.25 210 VAL A N 1
ATOM 1667 C CA . VAL A 1 210 ? -6.191 13.243 25.330 1.00 96.25 210 VAL A CA 1
ATOM 1668 C C . VAL A 1 210 ? -5.800 14.049 26.565 1.00 96.25 210 VAL A C 1
ATOM 1670 O O . VAL A 1 210 ? -5.628 13.475 27.639 1.00 96.25 210 VAL A O 1
ATOM 1673 N N . LYS A 1 211 ? -5.738 15.381 26.469 1.00 95.81 211 LYS A N 1
ATOM 1674 C CA . LYS A 1 211 ? -5.494 16.256 27.625 1.00 95.81 211 LYS A CA 1
ATOM 1675 C C . LYS A 1 211 ? -6.574 16.102 28.698 1.00 95.81 211 LYS A C 1
ATOM 1677 O O . LYS A 1 211 ? -6.236 16.158 29.878 1.00 95.81 211 LYS A O 1
ATOM 1682 N N . LEU A 1 212 ? -7.842 15.895 28.325 1.00 94.06 212 LEU A N 1
ATOM 1683 C CA . LEU A 1 212 ? -8.914 15.622 29.292 1.00 94.06 212 LEU A CA 1
ATOM 1684 C C . LEU A 1 212 ? -8.650 14.323 30.063 1.00 94.06 212 LEU A C 1
ATOM 1686 O O . LEU A 1 212 ? -8.741 14.322 31.288 1.00 94.06 212 LEU A O 1
ATOM 1690 N N . VAL A 1 213 ? -8.251 13.252 29.372 1.00 94.38 213 VAL A N 1
ATOM 1691 C CA . VAL A 1 213 ? -7.927 11.959 30.000 1.00 94.38 213 VAL A CA 1
ATOM 1692 C C . VAL A 1 213 ? -6.673 12.060 30.877 1.00 94.38 213 VAL A C 1
ATOM 1694 O O . VAL A 1 213 ? -6.678 11.611 32.021 1.00 94.38 213 VAL A O 1
ATOM 1697 N N . CYS A 1 214 ? -5.612 12.712 30.395 1.00 94.88 214 CYS A N 1
ATOM 1698 C CA . CYS A 1 214 ? -4.351 12.863 31.129 1.00 94.88 214 CYS A CA 1
ATOM 1699 C C . CYS A 1 214 ? -4.464 13.750 32.383 1.00 94.88 214 CYS A C 1
ATOM 1701 O O . CYS A 1 214 ? -3.617 13.654 33.268 1.00 94.88 214 CYS A O 1
ATOM 1703 N N . ARG A 1 215 ? -5.504 14.591 32.493 1.00 93.38 215 ARG A N 1
ATOM 1704 C CA . ARG A 1 215 ? -5.810 15.361 33.714 1.00 93.38 215 ARG A CA 1
ATOM 1705 C C . ARG A 1 215 ? -6.446 14.519 34.822 1.00 93.38 215 ARG A C 1
ATOM 1707 O O . ARG A 1 215 ? -6.504 14.984 35.957 1.00 93.38 215 ARG A O 1
ATOM 1714 N N . MET A 1 216 ? -6.941 13.322 34.509 1.00 93.44 216 MET A N 1
ATOM 1715 C CA . MET A 1 216 ? -7.567 12.444 35.495 1.00 93.44 216 MET A CA 1
ATOM 1716 C C . MET A 1 216 ? -6.527 11.729 36.363 1.00 93.44 216 MET A C 1
ATOM 1718 O O . MET A 1 216 ? -5.358 11.571 35.986 1.00 93.44 216 MET A O 1
ATOM 1722 N N . GLU A 1 217 ? -6.976 11.273 37.532 1.00 91.75 217 GLU A N 1
ATOM 1723 C CA . GLU A 1 217 ? -6.209 10.409 38.432 1.00 91.75 217 GLU A CA 1
ATOM 1724 C C . GLU A 1 217 ? -5.768 9.117 37.727 1.00 91.75 217 GLU A C 1
ATOM 1726 O O . GLU A 1 217 ? -6.406 8.671 36.771 1.00 91.75 217 GLU A O 1
ATOM 1731 N N . GLY A 1 218 ? -4.681 8.506 38.213 1.00 91.19 218 GLY A N 1
ATOM 1732 C CA . GLY A 1 218 ? -4.063 7.330 37.589 1.00 91.19 218 GLY A CA 1
ATOM 1733 C C . GLY A 1 218 ? -5.055 6.197 37.315 1.00 91.19 218 GLY A C 1
ATOM 1734 O O . GLY A 1 218 ? -5.146 5.751 36.179 1.00 91.19 218 GLY A O 1
ATOM 1735 N N . ALA A 1 219 ? -5.874 5.816 38.300 1.00 90.12 219 ALA A N 1
ATOM 1736 C CA . ALA A 1 219 ? -6.844 4.726 38.152 1.00 90.12 219 ALA A CA 1
ATOM 1737 C C . ALA A 1 219 ? -7.874 4.982 37.034 1.00 90.12 219 ALA A C 1
ATOM 1739 O O . ALA A 1 219 ? -8.104 4.120 36.190 1.00 90.12 219 ALA A O 1
ATOM 1740 N N . VAL A 1 220 ? -8.445 6.192 36.974 1.00 90.69 220 VAL A N 1
ATOM 1741 C CA . VAL A 1 220 ? -9.414 6.573 35.930 1.00 90.69 220 VAL A CA 1
ATOM 1742 C C . VAL A 1 220 ? -8.733 6.667 34.565 1.00 90.69 220 VAL A C 1
ATOM 1744 O O . VAL A 1 220 ? -9.285 6.251 33.552 1.00 90.69 220 VAL A O 1
ATOM 1747 N N . ARG A 1 221 ? -7.509 7.199 34.514 1.00 93.50 221 ARG A N 1
ATOM 1748 C CA . ARG A 1 221 ? -6.723 7.271 33.277 1.00 93.50 221 ARG A CA 1
ATOM 1749 C C . ARG A 1 221 ? -6.397 5.884 32.730 1.00 93.50 221 ARG A C 1
ATOM 1751 O O . ARG A 1 221 ? -6.449 5.686 31.521 1.00 93.50 221 ARG A O 1
ATOM 1758 N N . GLU A 1 222 ? -6.055 4.945 33.605 1.00 90.38 222 GLU A N 1
ATOM 1759 C CA . GLU A 1 222 ? -5.795 3.551 33.251 1.00 90.38 222 GLU A CA 1
ATOM 1760 C C . GLU A 1 222 ? -7.070 2.828 32.814 1.00 90.38 222 GLU A C 1
ATOM 1762 O O . GLU A 1 222 ? -7.009 2.057 31.866 1.00 90.38 222 GLU A O 1
ATOM 1767 N N . GLU A 1 223 ? -8.229 3.120 33.409 1.00 87.38 223 GLU A N 1
ATOM 1768 C CA . GLU A 1 223 ? -9.531 2.630 32.929 1.00 87.38 223 GLU A CA 1
ATOM 1769 C C . GLU A 1 223 ? -9.854 3.162 31.517 1.00 87.38 223 GLU A C 1
ATOM 1771 O O . GLU A 1 223 ? -10.368 2.441 30.659 1.00 87.38 223 GLU A O 1
ATOM 1776 N N . LEU A 1 224 ? -9.483 4.416 31.243 1.00 89.44 224 LEU A N 1
ATOM 1777 C CA . LEU A 1 224 ? -9.724 5.119 29.979 1.00 89.44 224 LEU A CA 1
ATOM 1778 C C . LEU A 1 224 ? -8.553 5.054 28.988 1.00 89.44 224 LEU A C 1
ATOM 1780 O O . LEU A 1 224 ? -8.494 5.847 28.044 1.00 89.44 224 LEU A O 1
ATOM 1784 N N . TYR A 1 225 ? -7.627 4.107 29.152 1.00 88.31 225 TYR A N 1
ATOM 1785 C CA . TYR A 1 225 ? -6.455 3.967 28.278 1.00 88.31 225 TYR A CA 1
ATOM 1786 C C . TYR A 1 225 ? -6.819 3.846 26.786 1.00 88.31 225 TYR A C 1
ATOM 1788 O O . TYR A 1 225 ? -6.090 4.326 25.914 1.00 88.31 225 TYR A O 1
ATOM 1796 N N . TRP A 1 226 ? -7.972 3.240 26.486 1.00 82.25 226 TRP A N 1
ATOM 1797 C CA . TRP A 1 226 ? -8.492 3.061 25.131 1.00 82.25 226 TRP A CA 1
ATOM 1798 C C . TRP A 1 226 ? -8.781 4.397 24.427 1.00 82.25 226 TRP A C 1
ATOM 1800 O O . TRP A 1 226 ? -8.644 4.476 23.207 1.00 82.25 226 TRP A O 1
ATOM 1810 N N . CYS A 1 227 ? -9.109 5.466 25.167 1.00 84.25 227 CYS A N 1
ATOM 1811 C CA . CYS A 1 227 ? -9.272 6.809 24.605 1.00 84.25 227 CYS A CA 1
ATOM 1812 C C . CYS A 1 227 ? -7.944 7.324 24.041 1.00 84.25 227 CYS A C 1
ATOM 1814 O O . CYS A 1 227 ? -7.898 7.797 22.909 1.00 84.25 227 CYS A O 1
ATOM 1816 N N . ILE A 1 228 ? -6.855 7.190 24.810 1.00 90.25 228 ILE A N 1
ATOM 1817 C CA . ILE A 1 228 ? -5.508 7.597 24.381 1.00 90.25 228 ILE A CA 1
ATOM 1818 C C . ILE A 1 228 ? -5.063 6.738 23.191 1.00 90.25 228 ILE A C 1
ATOM 1820 O O . ILE A 1 228 ? -4.533 7.265 22.218 1.00 90.25 228 ILE A O 1
ATOM 1824 N N . TYR A 1 229 ? -5.323 5.428 23.226 1.00 84.81 229 TYR A N 1
ATOM 1825 C CA . TYR A 1 229 ? -5.014 4.527 22.115 1.00 84.81 229 TYR A CA 1
ATOM 1826 C C . TYR A 1 229 ? -5.721 4.927 20.810 1.00 84.81 229 TYR A C 1
ATOM 1828 O O . TYR A 1 229 ? -5.069 5.098 19.778 1.00 84.81 229 TYR A O 1
ATOM 1836 N N . ASN A 1 230 ? -7.041 5.128 20.857 1.00 79.12 230 ASN A N 1
ATOM 1837 C CA . ASN A 1 230 ? -7.841 5.499 19.688 1.00 79.12 230 ASN A CA 1
ATOM 1838 C C . ASN A 1 230 ? -7.478 6.896 19.164 1.00 79.12 230 ASN A C 1
ATOM 1840 O O . ASN A 1 230 ? -7.391 7.090 17.951 1.00 79.12 230 ASN A O 1
ATOM 1844 N N . ALA A 1 231 ? -7.198 7.845 20.061 1.00 87.94 231 ALA A N 1
ATOM 1845 C CA . ALA A 1 231 ? -6.678 9.162 19.709 1.00 87.94 231 ALA A CA 1
ATOM 1846 C C . ALA A 1 231 ? -5.345 9.067 18.955 1.00 87.94 231 ALA A C 1
ATOM 1848 O O . ALA A 1 231 ? -5.193 9.668 17.893 1.00 87.94 231 ALA A O 1
ATOM 1849 N N . SER A 1 232 ? -4.406 8.262 19.459 1.00 87.44 232 SER A N 1
ATOM 1850 C CA . SER A 1 232 ? -3.116 8.025 18.810 1.00 87.44 232 SER A CA 1
ATOM 1851 C C . SER A 1 232 ? -3.269 7.370 17.435 1.00 87.44 232 SER A C 1
ATOM 1853 O O . SER A 1 232 ? -2.588 7.772 16.494 1.00 87.44 232 SER A O 1
ATOM 1855 N N . LEU A 1 233 ? -4.183 6.404 17.279 1.00 79.62 233 LEU A N 1
ATOM 1856 C CA . LEU A 1 233 ? -4.478 5.791 15.979 1.00 79.62 233 LEU A CA 1
ATOM 1857 C C . LEU A 1 233 ? -5.019 6.803 14.966 1.00 79.62 233 LEU A C 1
ATOM 1859 O O . LEU A 1 233 ? -4.572 6.814 13.818 1.00 79.62 233 LEU A O 1
ATOM 1863 N N . LEU A 1 234 ? -5.976 7.640 15.373 1.00 83.94 234 LEU A N 1
ATOM 1864 C CA . LEU A 1 234 ? -6.552 8.653 14.494 1.00 83.94 234 LEU A CA 1
ATOM 1865 C C . LEU A 1 234 ? -5.514 9.717 14.130 1.00 83.94 234 LEU A C 1
ATOM 1867 O O . LEU A 1 234 ? -5.350 10.016 12.950 1.00 83.94 234 LEU A O 1
ATOM 1871 N N . ALA A 1 235 ? -4.756 10.214 15.111 1.00 90.44 235 ALA A N 1
ATOM 1872 C CA . ALA A 1 235 ? -3.675 11.162 14.874 1.00 90.44 235 ALA A CA 1
ATOM 1873 C C . ALA A 1 235 ? -2.660 10.604 13.876 1.00 90.44 235 ALA A C 1
ATOM 1875 O O . ALA A 1 235 ? -2.367 11.277 12.899 1.00 90.44 235 ALA A O 1
ATOM 1876 N N . MET A 1 236 ? -2.206 9.355 14.042 1.00 84.88 236 MET A N 1
ATOM 1877 C CA . MET A 1 236 ? -1.296 8.715 13.085 1.00 84.88 236 MET A CA 1
ATOM 1878 C C . MET A 1 236 ? -1.833 8.713 11.648 1.00 84.88 236 MET A C 1
ATOM 1880 O O . MET A 1 236 ? -1.053 8.880 10.713 1.00 84.88 236 MET A O 1
ATOM 1884 N N . ARG A 1 237 ? -3.144 8.512 11.450 1.00 81.81 237 ARG A N 1
ATOM 1885 C CA . ARG A 1 237 ? -3.762 8.555 10.112 1.00 81.81 237 ARG A CA 1
ATOM 1886 C C . ARG A 1 237 ? -3.712 9.962 9.526 1.00 81.81 237 ARG A C 1
ATOM 1888 O O . ARG A 1 237 ? -3.257 10.129 8.397 1.00 81.81 237 ARG A O 1
ATOM 1895 N N . VAL A 1 238 ? -4.113 10.964 10.312 1.00 87.50 238 VAL A N 1
ATOM 1896 C CA . VAL A 1 238 ? -4.084 12.373 9.890 1.00 87.50 238 VAL A CA 1
ATOM 1897 C C . VAL A 1 238 ? -2.660 12.818 9.572 1.00 87.50 238 VAL A C 1
ATOM 1899 O O . VAL A 1 238 ? -2.406 13.378 8.509 1.00 87.50 238 VAL A O 1
ATOM 1902 N N . THR A 1 239 ? -1.706 12.520 10.453 1.00 90.62 239 THR A N 1
ATOM 1903 C CA . THR A 1 239 ? -0.319 12.956 10.293 1.00 90.62 239 THR A CA 1
ATOM 1904 C C . THR A 1 239 ? 0.379 12.277 9.134 1.00 90.62 239 THR A C 1
ATOM 1906 O O . THR A 1 239 ? 1.168 12.913 8.446 1.00 90.62 239 THR A O 1
ATOM 1909 N N . ARG A 1 240 ? 0.078 10.999 8.884 1.00 81.50 240 ARG A N 1
ATOM 1910 C CA . ARG A 1 240 ? 0.643 10.280 7.746 1.00 81.50 240 ARG A CA 1
ATOM 1911 C C . ARG A 1 240 ? 0.164 10.864 6.424 1.00 81.50 240 ARG A C 1
ATOM 1913 O O . ARG A 1 240 ? 0.987 11.073 5.536 1.00 81.50 240 ARG A O 1
ATOM 1920 N N . TRP A 1 241 ? -1.133 11.157 6.317 1.00 85.25 241 TRP A N 1
ATOM 1921 C CA . TRP A 1 241 ? -1.693 11.825 5.146 1.00 85.25 241 TRP A CA 1
ATOM 1922 C C . TRP A 1 241 ? -1.030 13.196 4.952 1.00 85.25 241 TRP A C 1
ATOM 1924 O O . TRP A 1 241 ? -0.386 13.431 3.933 1.00 85.25 241 TRP A O 1
ATOM 1934 N N . LEU A 1 242 ? -1.022 14.044 5.989 1.00 87.44 242 LEU A N 1
ATOM 1935 C CA . LEU A 1 242 ? -0.356 15.351 5.949 1.00 87.44 242 LEU A CA 1
ATOM 1936 C C . LEU A 1 242 ? 1.126 15.245 5.554 1.00 87.44 242 LEU A C 1
ATOM 1938 O O . LEU A 1 242 ? 1.597 16.028 4.735 1.00 87.44 242 LEU A O 1
ATOM 1942 N N . ARG A 1 243 ? 1.869 14.266 6.085 1.00 87.94 243 ARG A N 1
ATOM 1943 C CA . ARG A 1 243 ? 3.280 14.031 5.745 1.00 87.94 243 ARG A CA 1
ATOM 1944 C C . ARG A 1 243 ? 3.470 13.689 4.269 1.00 87.94 243 ARG A C 1
ATOM 1946 O O . ARG A 1 243 ? 4.383 14.229 3.650 1.00 87.94 243 ARG A O 1
ATOM 1953 N N . ILE A 1 244 ? 2.639 12.811 3.709 1.00 77.94 244 ILE A N 1
ATOM 1954 C CA . ILE A 1 244 ? 2.727 12.401 2.297 1.00 77.94 244 ILE A CA 1
ATOM 1955 C C . ILE A 1 244 ? 2.501 13.590 1.360 1.00 77.94 244 ILE A C 1
ATOM 1957 O O . ILE A 1 244 ? 3.192 13.696 0.346 1.00 77.94 244 ILE A O 1
ATOM 1961 N N . HIS A 1 245 ? 1.628 14.519 1.754 1.00 79.88 245 HIS A N 1
ATOM 1962 C CA . HIS A 1 245 ? 1.379 15.776 1.044 1.00 79.88 245 HIS A CA 1
ATOM 1963 C C . HIS A 1 245 ? 2.350 16.913 1.428 1.00 79.88 245 HIS A C 1
ATOM 1965 O O . HIS A 1 245 ? 2.176 18.054 1.014 1.00 79.88 245 HIS A O 1
ATOM 1971 N N . GLY A 1 246 ? 3.414 16.624 2.189 1.00 82.06 246 GLY A N 1
ATOM 1972 C CA . GLY A 1 246 ? 4.491 17.577 2.482 1.00 82.06 246 GLY A CA 1
ATOM 1973 C C . GLY A 1 246 ? 4.270 18.487 3.698 1.00 82.06 246 GLY A C 1
ATOM 1974 O O . GLY A 1 246 ? 5.070 19.392 3.930 1.00 82.06 246 GLY A O 1
ATOM 1975 N N . PHE A 1 247 ? 3.251 18.230 4.519 1.00 88.75 247 PHE A N 1
ATOM 1976 C CA . PHE A 1 247 ? 2.899 18.995 5.725 1.00 88.75 247 PHE A CA 1
ATOM 1977 C C . PHE A 1 247 ? 3.359 18.329 7.035 1.00 88.75 247 PHE A C 1
ATOM 1979 O O . PHE A 1 247 ? 2.799 18.573 8.106 1.00 88.75 247 PHE A O 1
ATOM 1986 N N . GLY A 1 248 ? 4.415 17.506 6.984 1.00 88.38 248 GLY A N 1
ATOM 1987 C CA . GLY A 1 248 ? 4.935 16.773 8.150 1.00 88.38 248 GLY A CA 1
ATOM 1988 C C . GLY A 1 248 ? 5.319 17.661 9.346 1.00 88.38 248 GLY A C 1
ATOM 1989 O O . GLY A 1 248 ? 5.203 17.229 10.491 1.00 88.38 248 GLY A O 1
ATOM 1990 N N . GLY A 1 249 ? 5.687 18.927 9.114 1.00 90.62 249 GLY A N 1
ATOM 1991 C CA . GLY A 1 249 ? 6.020 19.883 10.180 1.00 90.62 249 GLY A CA 1
ATOM 1992 C C . GLY A 1 249 ? 4.871 20.164 11.155 1.00 90.62 249 GLY A C 1
ATOM 1993 O O . GLY A 1 249 ? 5.115 20.296 12.352 1.00 90.62 249 GLY A O 1
ATOM 1994 N N . LEU A 1 250 ? 3.620 20.156 10.679 1.00 93.12 250 LEU A N 1
ATOM 1995 C CA . LEU A 1 250 ? 2.428 20.358 11.519 1.00 93.12 250 LEU A CA 1
ATOM 1996 C C . LEU A 1 250 ? 2.175 19.185 12.482 1.00 93.12 250 LEU A C 1
ATOM 1998 O O . LEU A 1 250 ? 1.434 19.315 13.455 1.00 93.12 250 LEU A O 1
ATOM 2002 N N . CYS A 1 251 ? 2.784 18.033 12.206 1.00 95.12 251 CYS A N 1
ATOM 2003 C CA . CYS A 1 251 ? 2.486 16.768 12.865 1.00 95.12 251 CYS A CA 1
ATOM 2004 C C . CYS A 1 251 ? 3.407 16.472 14.056 1.00 95.12 251 CYS A C 1
ATOM 2006 O O . CYS A 1 251 ? 3.040 15.688 14.932 1.00 95.12 251 CYS A O 1
ATOM 2008 N N . VAL A 1 252 ? 4.593 17.092 14.110 1.00 94.94 252 VAL A N 1
ATOM 2009 C CA . VAL A 1 252 ? 5.644 16.756 15.088 1.00 94.94 252 VAL A CA 1
ATOM 2010 C C . VAL A 1 252 ? 5.169 16.975 16.527 1.00 94.94 252 VAL A C 1
ATOM 2012 O O . VAL A 1 252 ? 5.244 16.060 17.346 1.00 94.94 252 VAL A O 1
ATOM 2015 N N . GLN A 1 253 ? 4.632 18.157 16.842 1.00 94.88 253 GLN A N 1
ATOM 2016 C CA . GLN A 1 253 ? 4.193 18.484 18.203 1.00 94.88 253 GLN A CA 1
ATOM 2017 C C . GLN A 1 253 ? 2.992 17.631 18.667 1.00 94.88 253 GLN A C 1
ATOM 2019 O O . GLN A 1 253 ? 3.068 17.084 19.772 1.00 94.88 253 GLN A O 1
ATOM 2024 N N . PRO A 1 254 ? 1.908 17.456 17.876 1.00 95.69 254 PRO A N 1
ATOM 2025 C CA . PRO A 1 254 ? 0.813 16.565 18.255 1.00 95.69 254 PRO A CA 1
ATOM 2026 C C . PRO A 1 254 ? 1.257 15.130 18.534 1.00 95.69 254 PRO A C 1
ATOM 2028 O O . PRO A 1 254 ? 0.882 14.559 19.560 1.00 95.69 254 PRO A O 1
ATOM 2031 N N . LEU A 1 255 ? 2.092 14.556 17.662 1.00 96.50 255 LEU A N 1
ATOM 2032 C CA . LEU A 1 255 ? 2.605 13.205 17.864 1.00 96.50 255 LEU A CA 1
ATOM 2033 C C . LEU A 1 255 ? 3.471 13.133 19.125 1.00 96.50 255 LEU A C 1
ATOM 2035 O O . LEU A 1 255 ? 3.294 12.224 19.928 1.00 96.50 255 LEU A O 1
ATOM 2039 N N . TRP A 1 256 ? 4.347 14.108 19.368 1.00 95.75 256 TRP A N 1
ATOM 2040 C CA . TRP A 1 256 ? 5.168 14.117 20.580 1.00 95.75 256 TRP A CA 1
ATOM 2041 C C . TRP A 1 256 ? 4.320 14.063 21.863 1.00 95.75 256 TRP A C 1
ATOM 2043 O O . TRP A 1 256 ? 4.559 13.220 22.729 1.00 95.75 256 TRP A O 1
ATOM 2053 N N . LEU A 1 257 ? 3.279 14.898 21.956 1.00 95.62 257 LEU A N 1
ATOM 2054 C CA . LEU A 1 257 ? 2.393 14.941 23.125 1.00 95.62 257 LEU A CA 1
ATOM 2055 C C . LEU A 1 257 ? 1.627 13.624 23.333 1.00 95.62 257 LEU A C 1
ATOM 2057 O O . LEU A 1 257 ? 1.425 13.181 24.465 1.00 95.62 257 LEU A O 1
ATOM 2061 N N . LEU A 1 258 ? 1.195 12.983 22.248 1.00 96.06 258 LEU A N 1
ATOM 2062 C CA . LEU A 1 258 ? 0.533 11.679 22.299 1.00 96.06 258 LEU A CA 1
ATOM 2063 C C . LEU A 1 258 ? 1.496 10.567 22.728 1.00 96.06 258 LEU A C 1
ATOM 2065 O O . LEU A 1 258 ? 1.126 9.732 23.553 1.00 96.06 258 LEU A O 1
ATOM 2069 N N . ALA A 1 259 ? 2.738 10.579 22.234 1.00 95.19 259 ALA A N 1
ATOM 2070 C CA . ALA A 1 259 ? 3.774 9.642 22.662 1.00 95.19 259 ALA A CA 1
ATOM 2071 C C . ALA A 1 259 ? 4.050 9.754 24.168 1.00 95.19 259 ALA A C 1
ATOM 2073 O O . ALA A 1 259 ? 4.120 8.741 24.865 1.00 95.19 259 ALA A O 1
ATOM 2074 N N . GLU A 1 260 ? 4.141 10.980 24.684 1.00 94.62 260 GLU A N 1
ATOM 2075 C CA . GLU A 1 260 ? 4.272 11.238 26.117 1.00 94.62 260 GLU A CA 1
ATOM 2076 C C . GLU A 1 260 ? 3.039 10.757 26.891 1.00 94.62 260 GLU A C 1
ATOM 2078 O O . GLU A 1 260 ? 3.172 10.039 27.879 1.00 94.62 260 GLU A O 1
ATOM 2083 N N . SER A 1 261 ? 1.835 11.048 26.393 1.00 95.12 261 SER A N 1
ATOM 2084 C CA . SER A 1 261 ? 0.578 10.621 27.018 1.00 95.12 261 SER A CA 1
ATOM 2085 C C . SER A 1 261 ? 0.483 9.096 27.147 1.00 95.12 261 SER A C 1
ATOM 2087 O O . SER A 1 261 ? 0.127 8.599 28.217 1.00 95.12 261 SER A O 1
ATOM 2089 N N . MET A 1 262 ? 0.883 8.345 26.112 1.00 93.19 262 MET A N 1
ATOM 2090 C CA . MET A 1 262 ? 0.961 6.878 26.159 1.00 93.19 262 MET A CA 1
ATOM 2091 C C . MET A 1 262 ? 1.934 6.377 27.235 1.00 93.19 262 MET A C 1
ATOM 2093 O O . MET A 1 262 ? 1.655 5.378 27.892 1.00 93.19 262 MET A O 1
ATOM 2097 N N . ASN A 1 263 ? 3.045 7.082 27.460 1.00 91.50 263 ASN A N 1
ATOM 2098 C CA . ASN A 1 263 ? 4.025 6.738 28.493 1.00 91.50 263 ASN A CA 1
ATOM 2099 C C . ASN A 1 263 ? 3.557 7.069 29.919 1.00 91.50 263 ASN A C 1
ATOM 2101 O O . ASN A 1 263 ? 4.200 6.649 30.875 1.00 91.50 263 ASN A O 1
ATOM 2105 N N . THR A 1 264 ? 2.452 7.799 30.084 1.00 91.69 264 THR A N 1
ATOM 2106 C CA . THR A 1 264 ? 1.842 8.047 31.403 1.00 91.69 264 THR A CA 1
ATOM 2107 C C . THR A 1 264 ? 0.709 7.076 31.743 1.00 91.69 264 THR A C 1
ATOM 2109 O O . THR A 1 264 ? 0.062 7.233 32.777 1.00 91.69 264 THR A O 1
ATOM 2112 N N . CYS A 1 265 ? 0.429 6.100 30.875 1.00 92.00 265 CYS A N 1
ATOM 2113 C CA . CYS A 1 265 ? -0.694 5.178 31.007 1.00 92.00 265 CYS A CA 1
ATOM 2114 C C . CYS A 1 265 ? -0.188 3.728 31.022 1.00 92.00 265 CYS A C 1
ATOM 2116 O O . CYS A 1 265 ? 0.256 3.208 29.996 1.00 92.00 265 CYS A O 1
ATOM 2118 N N . LEU A 1 266 ? -0.262 3.062 32.180 1.00 88.06 266 LEU A N 1
ATOM 2119 C CA . LEU A 1 266 ? 0.340 1.742 32.394 1.00 88.06 266 LEU A CA 1
ATOM 2120 C C . LEU A 1 266 ? -0.130 0.667 31.386 1.00 88.06 266 LEU A C 1
ATOM 2122 O O . LEU A 1 266 ? 0.737 -0.013 30.829 1.00 88.06 266 LEU A O 1
ATOM 2126 N N . PRO A 1 267 ? -1.434 0.537 31.046 1.00 83.69 267 PRO A N 1
ATOM 2127 C CA . PRO A 1 267 ? -1.881 -0.403 30.014 1.00 83.69 267 PRO A CA 1
ATOM 2128 C C . PRO A 1 267 ? -1.220 -0.186 28.647 1.00 83.69 267 PRO A C 1
ATOM 2130 O O . PRO A 1 267 ? -0.943 -1.150 27.937 1.00 83.69 267 PRO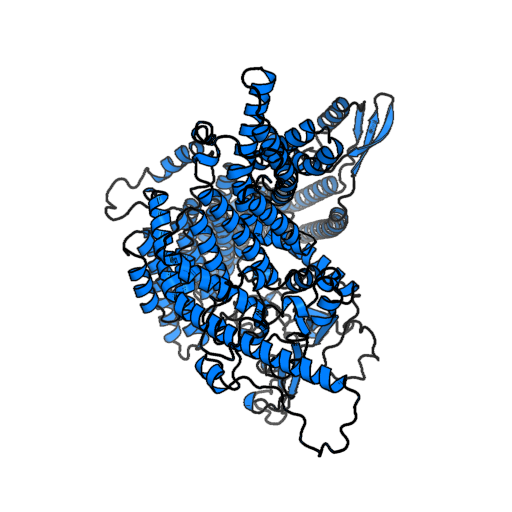 A O 1
ATOM 2133 N N . LEU A 1 268 ? -0.924 1.068 28.285 1.00 83.12 268 LEU A N 1
ATOM 2134 C CA . LEU A 1 268 ? -0.261 1.408 27.023 1.00 83.12 268 LEU A CA 1
ATOM 2135 C C . LEU A 1 268 ? 1.251 1.206 27.073 1.00 83.12 268 LEU A C 1
ATOM 2137 O O . LEU A 1 268 ? 1.878 1.040 26.030 1.00 83.12 268 LEU A O 1
ATOM 2141 N N . MET A 1 269 ? 1.846 1.166 28.264 1.00 86.06 269 MET A N 1
ATOM 2142 C CA . MET A 1 269 ? 3.259 0.833 28.438 1.00 86.06 269 MET A CA 1
ATOM 2143 C C . MET A 1 269 ? 3.552 -0.665 28.352 1.00 86.06 269 MET A C 1
ATOM 2145 O O . MET A 1 269 ? 4.718 -1.034 28.204 1.00 86.06 269 MET A O 1
ATOM 2149 N N . ALA A 1 270 ? 2.528 -1.513 28.429 1.00 79.62 270 ALA A N 1
ATOM 2150 C CA . ALA A 1 270 ? 2.685 -2.957 28.408 1.00 79.62 270 ALA A CA 1
ATOM 2151 C C . ALA A 1 270 ? 3.395 -3.451 27.132 1.00 79.62 270 ALA A C 1
ATOM 2153 O O . ALA A 1 270 ? 3.221 -2.896 26.045 1.00 79.62 270 ALA A O 1
ATOM 2154 N N . VAL A 1 271 ? 4.150 -4.548 27.251 1.00 75.62 271 VAL A N 1
ATOM 2155 C CA . VAL A 1 271 ? 4.938 -5.149 26.153 1.00 75.62 271 VAL A CA 1
ATOM 2156 C C . VAL A 1 271 ? 4.117 -5.389 24.890 1.00 75.62 271 VAL A C 1
ATOM 2158 O O . VAL A 1 271 ? 4.596 -5.206 23.776 1.00 75.62 271 VAL A O 1
ATOM 2161 N N . HIS A 1 272 ? 2.848 -5.745 25.034 1.00 67.88 272 HIS A N 1
ATOM 2162 C CA . HIS A 1 272 ? 1.981 -5.991 23.889 1.00 67.88 272 HIS A CA 1
ATOM 2163 C C . HIS A 1 272 ? 1.694 -4.760 23.025 1.00 67.88 272 HIS A C 1
ATOM 2165 O O . HIS A 1 272 ? 1.390 -4.892 21.841 1.00 67.88 272 HIS A O 1
ATOM 2171 N N . MET A 1 273 ? 1.809 -3.569 23.612 1.00 74.12 273 MET A N 1
ATOM 2172 C CA . MET A 1 273 ? 1.672 -2.286 22.928 1.00 74.12 273 MET A CA 1
ATOM 2173 C C . MET A 1 273 ? 3.003 -1.790 22.353 1.00 74.12 273 MET A C 1
ATOM 2175 O O . MET A 1 273 ? 3.034 -0.754 21.685 1.00 74.12 273 MET A O 1
ATOM 2179 N N . LEU A 1 274 ? 4.101 -2.530 22.557 1.00 78.56 274 LEU A N 1
ATOM 2180 C CA . LEU A 1 274 ? 5.427 -2.189 22.049 1.00 78.56 274 LEU A CA 1
ATOM 2181 C C . LEU A 1 274 ? 5.439 -1.954 20.532 1.00 78.56 274 LEU A C 1
ATOM 2183 O O . LEU A 1 274 ? 5.903 -0.886 20.130 1.00 78.56 274 LEU A O 1
ATOM 2187 N N . PRO A 1 275 ? 4.881 -2.841 19.676 1.00 73.31 275 PRO A N 1
ATOM 2188 C CA . PRO A 1 275 ? 4.920 -2.626 18.229 1.00 73.31 275 PRO A CA 1
ATOM 2189 C C . PRO A 1 275 ? 4.177 -1.355 17.809 1.00 73.31 275 PRO A C 1
ATOM 2191 O O . PRO A 1 275 ? 4.640 -0.619 16.937 1.00 73.31 275 PRO A O 1
ATOM 2194 N N . PHE A 1 276 ? 3.043 -1.066 18.457 1.00 76.50 276 PHE A N 1
ATOM 2195 C CA . PHE A 1 276 ? 2.267 0.144 18.200 1.00 76.50 276 PHE A CA 1
ATOM 2196 C C . PHE A 1 276 ? 3.044 1.401 18.605 1.00 76.50 276 PHE A C 1
ATOM 2198 O O . PHE A 1 276 ? 3.198 2.307 17.788 1.00 76.50 276 PHE A O 1
ATOM 2205 N N . ARG A 1 277 ? 3.605 1.434 19.821 1.00 86.38 277 ARG A N 1
ATOM 2206 C CA . ARG A 1 277 ? 4.424 2.555 20.314 1.00 86.38 277 ARG A CA 1
ATOM 2207 C C . ARG A 1 277 ? 5.653 2.796 19.447 1.00 86.38 277 ARG A C 1
ATOM 2209 O O . ARG A 1 277 ? 5.949 3.941 19.116 1.00 86.38 277 ARG A O 1
ATOM 2216 N N . SER A 1 278 ? 6.345 1.734 19.034 1.00 83.88 278 SER A N 1
ATOM 2217 C CA . SER A 1 278 ? 7.482 1.841 18.119 1.00 83.88 278 SER A CA 1
ATOM 2218 C C . SER A 1 278 ? 7.059 2.420 16.769 1.00 83.88 278 SER A C 1
ATOM 2220 O O . SER A 1 278 ? 7.686 3.352 16.275 1.00 83.88 278 SER A O 1
ATOM 2222 N N . ARG A 1 279 ? 5.951 1.950 16.192 1.00 81.88 279 ARG A N 1
ATOM 2223 C CA . ARG A 1 279 ? 5.435 2.498 14.932 1.00 81.88 279 ARG A CA 1
ATOM 2224 C C . ARG A 1 279 ? 5.017 3.968 15.063 1.00 81.88 279 ARG A C 1
ATOM 2226 O O . ARG A 1 279 ? 5.258 4.758 14.157 1.00 81.88 279 ARG A O 1
ATOM 2233 N N . PHE A 1 280 ? 4.428 4.342 16.194 1.00 87.00 280 PHE A N 1
ATOM 2234 C CA . PHE A 1 280 ? 4.036 5.717 16.488 1.00 87.00 280 PHE A CA 1
ATOM 2235 C C . PHE A 1 280 ? 5.255 6.657 16.566 1.00 87.00 280 PHE A C 1
ATOM 2237 O O . PHE A 1 280 ? 5.287 7.701 15.917 1.00 87.00 280 PHE A O 1
ATOM 2244 N N . LEU A 1 281 ? 6.297 6.262 17.306 1.00 93.94 281 LEU A N 1
ATOM 2245 C CA . LEU A 1 281 ? 7.555 7.016 17.414 1.00 93.94 281 LEU A CA 1
ATOM 2246 C C . LEU A 1 281 ? 8.317 7.084 16.083 1.00 93.94 281 LEU A C 1
ATOM 2248 O O . LEU A 1 281 ? 8.974 8.079 15.789 1.00 93.94 281 LEU A O 1
ATOM 2252 N N . GLN A 1 282 ? 8.216 6.045 15.258 1.00 88.81 282 GLN A N 1
ATOM 2253 C CA . GLN A 1 282 ? 8.774 6.046 13.912 1.00 88.81 282 GLN A CA 1
ATOM 2254 C C . GLN A 1 282 ? 8.074 7.069 13.005 1.00 88.81 282 GLN A C 1
ATOM 2256 O O . GLN A 1 282 ? 8.752 7.827 12.316 1.00 88.81 282 GLN A O 1
ATOM 2261 N N . GLU A 1 283 ? 6.740 7.144 13.033 1.00 87.38 283 GLU A N 1
ATOM 2262 C CA . GLU A 1 283 ? 5.994 8.144 12.255 1.00 87.38 283 GLU A CA 1
ATOM 2263 C C . GLU A 1 283 ? 6.332 9.575 12.699 1.00 87.38 283 GLU A C 1
ATOM 2265 O O . GLU A 1 283 ? 6.494 10.461 11.862 1.00 87.38 283 GLU A O 1
ATOM 2270 N N . LEU A 1 284 ? 6.531 9.794 14.003 1.00 95.44 284 LEU A N 1
ATOM 2271 C CA . LEU A 1 284 ? 7.037 11.057 14.542 1.00 95.44 284 LEU A CA 1
ATOM 2272 C C . LEU A 1 284 ? 8.427 11.408 13.978 1.00 95.44 284 LEU A C 1
ATOM 2274 O O . LEU A 1 284 ? 8.646 12.546 13.558 1.00 95.44 284 LEU A O 1
ATOM 2278 N N . ALA A 1 285 ? 9.344 10.439 13.905 1.00 94.25 285 ALA A N 1
ATOM 2279 C CA . ALA A 1 285 ? 10.661 10.645 13.302 1.00 94.25 285 ALA A CA 1
ATOM 2280 C C . ALA A 1 285 ? 10.565 10.971 11.798 1.00 94.25 285 ALA A C 1
ATOM 2282 O O . ALA A 1 285 ? 11.259 11.867 11.320 1.00 94.25 285 ALA A O 1
ATOM 2283 N N . TYR A 1 286 ? 9.664 10.317 11.057 1.00 89.38 286 TYR A N 1
ATOM 2284 C CA . TYR A 1 286 ? 9.420 10.626 9.643 1.00 89.38 286 TYR A CA 1
ATOM 2285 C C . TYR A 1 286 ? 8.759 11.986 9.419 1.00 89.38 286 TYR A C 1
ATOM 2287 O O . TYR A 1 286 ? 9.058 12.656 8.431 1.00 89.38 286 TYR A O 1
ATOM 2295 N N . CYS A 1 287 ? 7.870 12.423 10.312 1.00 91.12 287 CYS A N 1
ATOM 2296 C CA . CYS A 1 287 ? 7.305 13.770 10.259 1.00 91.12 287 CYS A CA 1
ATOM 2297 C C . CYS A 1 287 ? 8.402 14.826 10.452 1.00 91.12 287 CYS A C 1
ATOM 2299 O O . CYS A 1 287 ? 8.450 15.797 9.698 1.00 91.12 287 CYS A O 1
ATOM 2301 N N . ALA A 1 288 ? 9.329 14.596 11.391 1.00 92.69 288 ALA A N 1
ATOM 2302 C CA . ALA A 1 288 ? 10.497 15.452 11.586 1.00 92.69 288 ALA A CA 1
ATOM 2303 C C . ALA A 1 288 ? 11.448 15.433 10.370 1.00 92.69 288 ALA A C 1
ATOM 2305 O O . ALA A 1 288 ? 11.901 16.492 9.938 1.00 92.69 288 ALA A O 1
ATOM 2306 N N . GLU A 1 289 ? 11.694 14.265 9.757 1.00 90.12 289 GLU A N 1
ATOM 2307 C CA . GLU A 1 289 ? 12.446 14.140 8.494 1.00 90.12 289 GLU A CA 1
ATOM 2308 C C . GLU A 1 289 ? 11.792 14.957 7.370 1.00 90.12 289 GLU A C 1
ATOM 2310 O O . GLU A 1 289 ? 12.451 15.773 6.726 1.00 90.12 289 GLU A O 1
ATOM 2315 N N . SER A 1 290 ? 10.482 14.790 7.168 1.00 86.44 290 SER A N 1
ATOM 2316 C CA . SER A 1 290 ? 9.711 15.516 6.152 1.00 86.44 290 SER A CA 1
ATOM 2317 C C . SER A 1 290 ? 9.722 17.029 6.379 1.00 86.44 290 SER A C 1
ATOM 2319 O O . SER A 1 290 ? 9.673 17.783 5.408 1.00 86.44 290 SER A O 1
ATOM 2321 N N . ALA A 1 291 ? 9.802 17.466 7.637 1.00 87.25 291 ALA A N 1
ATOM 2322 C CA . ALA A 1 291 ? 9.931 18.865 8.032 1.00 87.25 291 ALA A CA 1
ATOM 2323 C C . ALA A 1 291 ? 11.366 19.413 7.900 1.00 87.25 291 ALA A C 1
ATOM 2325 O O . ALA A 1 291 ? 11.620 20.536 8.322 1.00 87.25 291 ALA A O 1
ATOM 2326 N N . ALA A 1 292 ? 12.302 18.631 7.346 1.00 85.81 292 ALA A N 1
ATOM 2327 C CA . ALA A 1 292 ? 13.733 18.938 7.266 1.00 85.81 292 ALA A CA 1
ATOM 2328 C C . ALA A 1 292 ? 14.428 19.108 8.636 1.00 85.81 292 ALA A C 1
ATOM 2330 O O . ALA A 1 292 ? 15.536 19.634 8.720 1.00 85.81 292 ALA A O 1
ATOM 2331 N N . LYS A 1 293 ? 13.827 18.595 9.716 1.00 89.25 293 LYS A N 1
ATOM 2332 C CA . LYS A 1 293 ? 14.345 18.664 11.088 1.00 89.25 293 LYS A CA 1
ATOM 2333 C C . LYS A 1 293 ? 15.060 17.370 11.489 1.00 89.25 293 LYS A C 1
ATOM 2335 O O . LYS A 1 293 ? 14.673 16.684 12.435 1.00 89.25 293 LYS A O 1
ATOM 2340 N N . LEU A 1 294 ? 16.134 17.014 10.779 1.00 90.38 294 LEU A N 1
ATOM 2341 C CA . LEU A 1 294 ? 16.846 15.741 11.003 1.00 90.38 294 LEU A CA 1
ATOM 2342 C C . LEU A 1 294 ? 17.435 15.595 12.412 1.00 90.38 294 LEU A C 1
ATOM 2344 O O . LEU A 1 294 ? 17.498 14.485 12.937 1.00 90.38 294 LEU A O 1
ATOM 2348 N N . GLY A 1 295 ? 17.839 16.702 13.043 1.00 90.94 295 GLY A N 1
ATOM 2349 C CA . GLY A 1 295 ? 18.296 16.690 14.434 1.00 90.94 295 GLY A CA 1
ATOM 2350 C C . GLY A 1 295 ? 17.195 16.257 15.408 1.00 90.94 295 GLY A C 1
ATOM 2351 O O . GLY A 1 295 ? 17.450 15.460 16.311 1.00 90.94 295 GLY A O 1
ATOM 2352 N N . GLU A 1 296 ? 15.958 16.720 15.193 1.00 91.94 296 GLU A N 1
ATOM 2353 C CA . GLU A 1 296 ? 14.791 16.269 15.959 1.00 91.94 296 GLU A CA 1
ATOM 2354 C C . GLU A 1 296 ? 14.466 14.803 15.648 1.00 91.94 296 GLU A C 1
ATOM 2356 O O . GLU A 1 296 ? 14.240 14.029 16.575 1.00 91.94 296 GLU A O 1
ATOM 2361 N N . ALA A 1 297 ? 14.532 14.388 14.377 1.00 93.56 297 ALA A N 1
ATOM 2362 C CA . ALA A 1 297 ? 14.311 12.995 13.980 1.00 93.56 297 ALA A CA 1
ATOM 2363 C C . ALA A 1 297 ? 15.297 12.030 14.675 1.00 93.56 297 ALA A C 1
ATOM 2365 O O . ALA A 1 297 ? 14.885 11.030 15.266 1.00 93.56 297 ALA A O 1
ATOM 2366 N N . GLY A 1 298 ? 16.592 12.368 14.710 1.00 94.19 298 GLY A N 1
ATOM 2367 C CA . GLY A 1 298 ? 17.602 11.606 15.456 1.00 94.19 298 GLY A CA 1
ATOM 2368 C C . GLY A 1 298 ? 17.369 11.612 16.975 1.00 94.19 298 GLY A C 1
ATOM 2369 O O . GLY A 1 298 ? 17.546 10.590 17.648 1.00 94.19 298 GLY A O 1
ATOM 2370 N N . ARG A 1 299 ? 16.898 12.737 17.536 1.00 94.44 299 ARG A N 1
ATOM 2371 C CA . ARG A 1 299 ? 16.516 12.828 18.956 1.00 94.44 299 ARG A CA 1
ATOM 2372 C C . ARG A 1 299 ? 15.345 11.898 19.278 1.00 94.44 299 ARG A C 1
ATOM 2374 O O . ARG A 1 299 ? 15.406 11.203 20.290 1.00 94.44 299 ARG A O 1
ATOM 2381 N N . VAL A 1 300 ? 14.329 11.827 18.413 1.00 95.62 300 VAL A N 1
ATOM 2382 C CA . VAL A 1 300 ? 13.199 10.891 18.550 1.00 95.62 300 VAL A CA 1
ATOM 2383 C C . VAL A 1 300 ? 13.707 9.448 18.611 1.00 95.62 300 VAL A C 1
ATOM 2385 O O . VAL A 1 300 ? 13.329 8.715 19.521 1.00 95.62 300 VAL A O 1
ATOM 2388 N N . CYS A 1 301 ? 14.617 9.047 17.716 1.00 96.12 301 CYS A N 1
ATOM 2389 C CA . CYS A 1 301 ? 15.213 7.704 17.730 1.00 96.12 301 CYS A CA 1
ATOM 2390 C C . CYS A 1 301 ? 15.983 7.403 19.022 1.00 96.12 301 CYS A C 1
ATOM 2392 O O . CYS A 1 301 ? 15.900 6.293 19.559 1.00 96.12 301 CYS A O 1
ATOM 2394 N N . THR A 1 302 ? 16.706 8.392 19.549 1.00 95.19 302 THR A N 1
ATOM 2395 C CA . THR A 1 302 ? 17.443 8.262 20.813 1.00 95.19 302 THR A CA 1
ATOM 2396 C C . THR A 1 302 ? 16.484 8.050 21.983 1.00 95.19 302 THR A C 1
ATOM 2398 O O . THR A 1 302 ? 16.652 7.108 22.759 1.00 95.19 302 THR A O 1
ATOM 2401 N N . VAL A 1 303 ? 15.436 8.874 22.074 1.00 94.50 303 VAL A N 1
ATOM 2402 C CA . VAL A 1 303 ? 14.399 8.764 23.109 1.00 94.50 303 VAL A CA 1
ATOM 2403 C C . VAL A 1 303 ? 13.659 7.432 23.001 1.00 94.50 303 VAL A C 1
ATOM 2405 O O . VAL A 1 303 ? 13.465 6.760 24.011 1.00 94.50 303 VAL A O 1
ATOM 2408 N N . ALA A 1 304 ? 13.306 6.998 21.790 1.00 94.56 304 ALA A N 1
ATOM 2409 C CA . ALA A 1 304 ? 12.671 5.705 21.561 1.00 94.56 304 ALA A CA 1
ATOM 2410 C C . ALA A 1 304 ? 13.557 4.546 22.042 1.00 94.56 304 ALA A C 1
ATOM 2412 O O . ALA A 1 304 ? 13.095 3.670 22.767 1.00 94.56 304 ALA A O 1
ATOM 2413 N N . THR A 1 305 ? 14.852 4.576 21.717 1.00 95.25 305 THR A N 1
ATOM 2414 C CA . THR A 1 305 ? 15.812 3.551 22.155 1.00 95.25 305 THR A CA 1
ATOM 2415 C C . THR A 1 305 ? 15.943 3.515 23.680 1.00 95.25 305 THR A C 1
ATOM 2417 O O . THR A 1 305 ? 15.970 2.433 24.265 1.00 95.25 305 THR A O 1
ATOM 2420 N N . GLN A 1 306 ? 15.972 4.679 24.338 1.00 94.38 306 GLN A N 1
ATOM 2421 C CA . GLN A 1 306 ? 15.985 4.772 25.801 1.00 94.38 306 GLN A CA 1
ATOM 2422 C C . GLN A 1 306 ? 14.701 4.199 26.414 1.00 94.38 306 GLN A C 1
ATOM 2424 O O . GLN A 1 306 ? 14.779 3.391 27.334 1.00 94.38 306 GLN A O 1
ATOM 2429 N N . GLN A 1 307 ? 13.530 4.546 25.869 1.00 91.38 307 GLN A N 1
ATOM 2430 C CA . GLN A 1 307 ? 12.241 4.024 26.336 1.00 91.38 307 GLN A CA 1
ATOM 2431 C C . GLN A 1 307 ? 12.149 2.500 26.197 1.00 91.38 307 GLN A C 1
ATOM 2433 O O . GLN A 1 307 ? 11.676 1.832 27.116 1.00 91.38 307 GLN A O 1
ATOM 2438 N N . LEU A 1 308 ? 12.629 1.944 25.080 1.00 92.12 308 LEU A N 1
ATOM 2439 C CA . LEU A 1 308 ? 12.690 0.498 24.859 1.00 92.12 308 LEU A CA 1
ATOM 2440 C C . LEU A 1 308 ? 13.638 -0.190 25.846 1.00 92.12 308 LEU A C 1
ATOM 2442 O O . LEU A 1 308 ? 13.271 -1.209 26.424 1.00 92.12 308 LEU A O 1
ATOM 2446 N N . ALA A 1 309 ? 14.820 0.382 26.090 1.00 92.50 309 ALA A N 1
ATOM 2447 C CA . ALA A 1 309 ? 15.781 -0.162 27.047 1.00 92.50 309 ALA A CA 1
ATOM 2448 C C . ALA A 1 309 ? 15.242 -0.136 28.488 1.00 92.50 309 ALA A C 1
ATOM 2450 O O . ALA A 1 309 ? 15.415 -1.100 29.234 1.00 92.50 309 ALA A O 1
ATOM 2451 N N . THR A 1 310 ? 14.552 0.939 28.882 1.00 90.19 310 THR A N 1
ATOM 2452 C CA . THR A 1 310 ? 13.881 1.023 30.186 1.00 90.19 310 THR A CA 1
ATOM 2453 C C . THR A 1 310 ? 12.765 -0.010 30.304 1.00 90.19 310 THR A C 1
ATOM 2455 O O . THR A 1 310 ? 12.686 -0.690 31.324 1.00 90.19 310 THR A O 1
ATOM 2458 N N . ALA A 1 311 ? 11.932 -0.166 29.272 1.00 88.00 311 ALA A N 1
ATOM 2459 C CA . ALA A 1 311 ? 10.853 -1.150 29.264 1.00 88.00 311 ALA A CA 1
ATOM 2460 C C . ALA A 1 311 ? 11.386 -2.592 29.327 1.00 88.00 311 ALA A C 1
ATOM 2462 O O . ALA A 1 311 ? 10.901 -3.374 30.137 1.00 88.00 311 ALA A O 1
ATOM 2463 N N . LEU A 1 312 ? 12.441 -2.916 28.572 1.00 89.56 312 LEU A N 1
ATOM 2464 C CA . LEU A 1 312 ? 13.113 -4.213 28.657 1.00 89.56 312 LEU A CA 1
ATOM 2465 C C . LEU A 1 312 ? 13.667 -4.461 30.066 1.00 89.56 312 LEU A C 1
ATOM 2467 O O . LEU A 1 312 ? 13.456 -5.529 30.632 1.00 89.56 312 LEU A O 1
ATOM 2471 N N . LYS A 1 313 ? 14.325 -3.460 30.668 1.00 89.44 313 LYS A N 1
ATOM 2472 C CA . LYS A 1 313 ? 14.841 -3.561 32.039 1.00 89.44 313 LYS A CA 1
ATOM 2473 C C . LYS A 1 313 ? 13.722 -3.866 33.038 1.00 89.44 313 LYS A C 1
ATOM 2475 O O . LYS A 1 313 ? 13.918 -4.718 33.897 1.00 89.44 313 LYS A O 1
ATOM 2480 N N . LEU A 1 314 ? 12.572 -3.201 32.924 1.00 85.56 314 LEU A N 1
ATOM 2481 C CA . LEU A 1 314 ? 11.411 -3.459 33.780 1.00 85.56 314 LEU A CA 1
ATOM 2482 C C . LEU A 1 314 ? 10.858 -4.874 33.578 1.00 85.56 314 LEU A C 1
ATOM 2484 O O . LEU A 1 314 ? 10.615 -5.566 34.561 1.00 85.56 314 LEU A O 1
ATOM 2488 N N . GLU A 1 315 ? 10.744 -5.337 32.334 1.00 83.56 315 GLU A N 1
ATOM 2489 C CA . GLU A 1 315 ? 10.239 -6.683 32.042 1.00 83.56 315 GLU A CA 1
ATOM 2490 C C . GLU A 1 315 ? 11.171 -7.769 32.604 1.00 83.56 315 GLU A C 1
ATOM 2492 O O . GLU A 1 315 ? 10.726 -8.741 33.209 1.00 83.56 315 GLU A O 1
ATOM 2497 N N . THR A 1 316 ? 12.489 -7.563 32.502 1.00 86.38 316 THR A N 1
ATOM 2498 C CA . THR A 1 316 ? 13.492 -8.495 33.047 1.00 86.38 316 THR A CA 1
ATOM 2499 C C . THR A 1 316 ? 13.526 -8.559 34.576 1.00 86.38 316 THR A C 1
ATOM 2501 O O . THR A 1 316 ? 14.107 -9.497 35.120 1.00 86.38 316 THR A O 1
ATOM 2504 N N . MET A 1 317 ? 12.892 -7.615 35.287 1.00 87.25 317 MET A N 1
ATOM 2505 C CA . MET A 1 317 ? 12.736 -7.700 36.746 1.00 87.25 317 MET A CA 1
ATOM 2506 C C . MET A 1 317 ? 11.710 -8.764 37.171 1.00 87.25 317 MET A C 1
ATOM 2508 O O . MET A 1 317 ? 11.705 -9.147 38.339 1.00 87.25 317 MET A O 1
ATOM 2512 N N . LEU A 1 318 ? 10.880 -9.267 36.245 1.00 76.81 318 LEU A N 1
ATOM 2513 C CA . LEU A 1 318 ? 9.880 -10.317 36.477 1.00 76.81 318 LEU A CA 1
ATOM 2514 C C . LEU A 1 318 ? 10.185 -11.587 35.645 1.00 76.81 318 LEU A C 1
ATOM 2516 O O . LEU A 1 318 ? 9.435 -11.919 34.728 1.00 76.81 318 LEU A O 1
ATOM 2520 N N . PRO A 1 319 ? 11.288 -12.313 35.918 1.00 71.44 319 PRO A N 1
ATOM 2521 C CA . PRO A 1 319 ? 11.649 -13.505 35.153 1.00 71.44 319 PRO A CA 1
ATOM 2522 C C . PRO A 1 319 ? 10.677 -14.685 35.385 1.00 71.44 319 PRO A C 1
ATOM 2524 O O . PRO A 1 319 ? 10.157 -14.837 36.494 1.00 71.44 319 PRO A O 1
ATOM 2527 N N . PRO A 1 320 ? 10.495 -15.580 34.388 1.00 72.38 320 PRO A N 1
ATOM 2528 C CA . PRO A 1 320 ? 11.146 -15.585 33.072 1.00 72.38 320 PRO A CA 1
ATOM 2529 C C . PRO A 1 320 ? 10.407 -14.735 32.019 1.00 72.38 320 PRO A C 1
ATOM 2531 O O . PRO A 1 320 ? 9.198 -14.867 31.833 1.00 72.38 320 PRO A O 1
ATOM 2534 N N . VAL A 1 321 ? 11.157 -13.907 31.281 1.00 72.44 321 VAL A N 1
ATOM 2535 C CA . VAL A 1 321 ? 10.647 -13.168 30.113 1.00 72.44 321 VAL A CA 1
ATOM 2536 C C . VAL A 1 321 ? 10.577 -14.124 28.915 1.00 72.44 321 VAL A C 1
ATOM 2538 O O . VAL A 1 321 ? 11.576 -14.794 28.643 1.00 72.44 321 VAL A O 1
ATOM 2541 N N . PRO A 1 322 ? 9.447 -14.200 28.185 1.00 76.00 322 PRO A N 1
ATOM 2542 C CA . PRO A 1 322 ? 9.358 -14.994 26.961 1.00 76.00 322 PRO A CA 1
ATOM 2543 C C . PRO A 1 322 ? 10.430 -14.586 25.941 1.00 76.00 322 PRO A C 1
ATOM 2545 O O . PRO A 1 322 ? 10.686 -13.395 25.746 1.00 76.00 322 PRO A O 1
ATOM 2548 N N . GLU A 1 323 ? 11.044 -15.557 25.265 1.00 73.94 323 GLU A N 1
ATOM 2549 C CA . GLU A 1 323 ? 12.101 -15.298 24.277 1.00 73.94 323 GLU A CA 1
ATOM 2550 C C . GLU A 1 323 ? 11.591 -14.413 23.127 1.00 73.94 323 GLU A C 1
ATOM 2552 O O . GLU A 1 323 ? 12.314 -13.555 22.620 1.00 73.94 323 GLU A O 1
ATOM 2557 N N . GLU A 1 324 ? 10.314 -14.553 22.762 1.00 66.88 324 GLU A N 1
ATOM 2558 C CA . GLU A 1 324 ? 9.649 -13.736 21.748 1.00 66.88 324 GLU A CA 1
ATOM 2559 C C . GLU A 1 324 ? 9.593 -12.258 22.147 1.00 66.88 324 GLU A C 1
ATOM 2561 O O . GLU A 1 324 ? 9.786 -11.379 21.306 1.00 66.88 324 GLU A O 1
ATOM 2566 N N . THR A 1 325 ? 9.370 -11.975 23.433 1.00 72.88 325 THR A N 1
ATOM 2567 C CA . THR A 1 325 ? 9.351 -10.611 23.970 1.00 72.88 325 THR A CA 1
ATOM 2568 C C . THR A 1 325 ? 10.734 -9.979 23.870 1.00 72.88 325 THR A C 1
ATOM 2570 O O . THR A 1 325 ? 10.861 -8.856 23.381 1.00 72.88 325 THR A O 1
ATOM 2573 N N . THR A 1 326 ? 11.779 -10.702 24.277 1.00 80.62 326 THR A N 1
ATOM 2574 C CA . THR A 1 326 ? 13.167 -10.227 24.181 1.00 80.62 326 THR A CA 1
ATOM 2575 C C . THR A 1 326 ? 13.547 -9.942 22.728 1.00 80.62 326 THR A C 1
ATOM 2577 O O . THR A 1 326 ? 14.009 -8.842 22.424 1.00 80.62 326 THR A O 1
ATOM 2580 N N . LYS A 1 327 ? 13.236 -10.866 21.807 1.00 77.12 327 LYS A N 1
ATOM 2581 C CA . LYS A 1 327 ? 13.439 -10.672 20.363 1.00 77.12 327 LYS A CA 1
ATOM 2582 C C . LYS A 1 327 ? 12.683 -9.452 19.833 1.00 77.12 327 LYS A C 1
ATOM 2584 O O . LYS A 1 327 ? 13.234 -8.684 19.048 1.00 77.12 327 LYS A O 1
ATOM 2589 N N . ALA A 1 328 ? 11.444 -9.225 20.273 1.00 72.81 328 ALA A N 1
ATOM 2590 C CA . ALA A 1 328 ? 10.673 -8.050 19.868 1.00 72.81 328 ALA A CA 1
ATOM 2591 C C . ALA A 1 328 ? 11.343 -6.737 20.315 1.00 72.81 328 ALA A C 1
ATOM 2593 O O . ALA A 1 328 ? 11.431 -5.796 19.522 1.00 72.81 328 ALA A O 1
ATOM 2594 N N . PHE A 1 329 ? 11.862 -6.670 21.546 1.00 85.94 329 PHE A N 1
ATOM 2595 C CA . PHE A 1 329 ? 12.631 -5.515 22.023 1.00 85.94 329 PHE A CA 1
ATOM 2596 C C . PHE A 1 329 ? 13.917 -5.301 21.222 1.00 85.94 329 PHE A C 1
ATOM 2598 O O . PHE A 1 329 ? 14.189 -4.173 20.808 1.00 85.94 329 PHE A O 1
ATOM 2605 N N . GLU A 1 330 ? 14.681 -6.365 20.970 1.00 85.75 330 GLU A N 1
ATOM 2606 C CA . GLU A 1 330 ? 15.921 -6.314 20.189 1.00 85.75 330 GLU A CA 1
ATOM 2607 C C . GLU A 1 330 ? 15.677 -5.777 18.776 1.00 85.75 330 GLU A C 1
ATOM 2609 O O . GLU A 1 330 ? 16.347 -4.831 18.354 1.00 85.75 330 GLU A O 1
ATOM 2614 N N . VAL A 1 331 ? 14.665 -6.306 18.079 1.00 81.25 331 VAL A N 1
ATOM 2615 C CA . VAL A 1 331 ? 14.279 -5.867 16.730 1.00 81.25 331 VAL A CA 1
ATOM 2616 C C . VAL A 1 331 ? 13.874 -4.391 16.721 1.00 81.25 331 VAL A C 1
ATOM 2618 O O . VAL A 1 331 ? 14.337 -3.628 15.871 1.00 81.25 331 VAL A O 1
ATOM 2621 N N . MET A 1 332 ? 13.047 -3.946 17.674 1.00 83.31 332 MET A N 1
ATOM 2622 C CA . MET A 1 332 ? 12.603 -2.546 17.723 1.00 83.31 332 MET A CA 1
ATOM 2623 C C . MET A 1 332 ? 13.744 -1.588 18.085 1.00 83.31 332 MET A C 1
ATOM 2625 O O . MET A 1 332 ? 13.878 -0.531 17.467 1.00 83.31 332 MET A O 1
ATOM 2629 N N . MET A 1 333 ? 14.604 -1.952 19.042 1.00 91.38 333 MET A N 1
ATOM 2630 C CA . MET A 1 333 ? 15.780 -1.154 19.400 1.00 91.38 333 MET A CA 1
ATOM 2631 C C . MET A 1 333 ? 16.740 -1.021 18.224 1.00 91.38 333 MET A C 1
ATOM 2633 O O . MET A 1 333 ? 17.215 0.074 17.930 1.00 91.38 333 MET A O 1
ATOM 2637 N N . MET A 1 334 ? 17.021 -2.133 17.549 1.00 87.88 334 MET A N 1
ATOM 2638 C CA . MET A 1 334 ? 17.855 -2.156 16.358 1.00 87.88 334 MET A CA 1
ATOM 2639 C C . MET A 1 334 ? 17.277 -1.235 15.278 1.00 87.88 334 MET A C 1
ATOM 2641 O O . MET A 1 334 ? 18.011 -0.411 14.738 1.00 87.88 334 MET A O 1
ATOM 2645 N N . ARG A 1 335 ? 15.961 -1.279 15.034 1.00 85.31 335 ARG A N 1
ATOM 2646 C CA . ARG A 1 335 ? 15.292 -0.393 14.071 1.00 85.31 335 ARG A CA 1
ATOM 2647 C C . ARG A 1 335 ? 15.503 1.093 14.376 1.00 85.31 335 ARG A C 1
ATOM 2649 O O . ARG A 1 335 ? 15.849 1.851 13.475 1.00 85.31 335 ARG A O 1
ATOM 2656 N N . PHE A 1 336 ? 15.340 1.526 15.627 1.00 92.06 336 PHE A N 1
ATOM 2657 C CA . PHE A 1 336 ? 15.572 2.932 15.987 1.00 92.06 336 PHE A CA 1
ATOM 2658 C C . PHE A 1 336 ? 17.040 3.339 15.916 1.00 92.06 336 PHE A C 1
ATOM 2660 O O . PHE A 1 336 ? 17.334 4.460 15.504 1.00 92.06 336 PHE A O 1
ATOM 2667 N N . LYS A 1 337 ? 17.966 2.440 16.268 1.00 92.81 337 LYS A N 1
ATOM 2668 C CA . LYS A 1 337 ? 19.398 2.692 16.081 1.00 92.81 337 LYS A CA 1
ATOM 2669 C C . LYS A 1 337 ? 19.719 2.880 14.598 1.00 92.81 337 LYS A C 1
ATOM 2671 O O . LYS A 1 337 ? 20.366 3.860 14.254 1.00 92.81 337 LYS A O 1
ATOM 2676 N N . LEU A 1 338 ? 19.197 2.018 13.726 1.00 87.81 338 LEU A N 1
ATOM 2677 C CA . LEU A 1 338 ? 19.359 2.116 12.272 1.00 87.81 338 LEU A CA 1
ATOM 2678 C C . LEU A 1 338 ? 18.777 3.425 11.708 1.00 87.81 338 LEU A C 1
ATOM 2680 O O . LEU A 1 338 ? 19.461 4.122 10.961 1.00 87.81 338 LEU A O 1
ATOM 2684 N N . LEU A 1 339 ? 17.577 3.829 12.143 1.00 89.06 339 LEU A N 1
ATOM 2685 C CA . LEU A 1 339 ? 16.994 5.135 11.805 1.00 89.06 339 LEU A CA 1
ATOM 2686 C C . LEU A 1 339 ? 17.866 6.310 12.273 1.00 89.06 339 LEU A C 1
ATOM 2688 O O . LEU A 1 339 ? 18.030 7.288 11.548 1.00 89.06 339 LEU A O 1
ATOM 2692 N N . SER A 1 340 ? 18.475 6.212 13.455 1.00 93.62 340 SER A N 1
ATOM 2693 C CA . SER A 1 340 ? 19.424 7.223 13.926 1.00 93.62 340 SER A CA 1
ATOM 2694 C C . SER A 1 340 ? 20.639 7.323 13.002 1.00 93.62 340 SER A C 1
ATOM 2696 O O . SER A 1 340 ? 21.038 8.432 12.661 1.00 93.62 340 SER A O 1
ATOM 2698 N N . VAL A 1 341 ? 21.194 6.194 12.538 1.00 91.44 341 VAL A N 1
ATOM 2699 C CA . VAL A 1 341 ? 22.311 6.208 11.575 1.00 91.44 341 VAL A CA 1
ATOM 2700 C C . VAL A 1 341 ? 21.871 6.801 10.226 1.00 91.44 341 VAL A C 1
ATOM 2702 O O . VAL A 1 341 ? 22.616 7.600 9.656 1.00 91.44 341 VAL A O 1
ATOM 2705 N N . LYS A 1 342 ? 20.646 6.509 9.751 1.00 90.00 342 LYS A N 1
ATOM 2706 C CA . LYS A 1 342 ? 20.037 7.183 8.583 1.00 90.00 342 LYS A CA 1
ATOM 2707 C C . LYS A 1 342 ? 20.063 8.704 8.758 1.00 90.00 342 LYS A C 1
ATOM 2709 O O . LYS A 1 342 ? 20.527 9.422 7.872 1.00 90.00 342 LYS A O 1
ATOM 2714 N N . PHE A 1 343 ? 19.568 9.215 9.883 1.00 91.62 343 PHE A N 1
ATOM 2715 C CA . PHE A 1 343 ? 19.503 10.660 10.120 1.00 91.62 343 PHE A CA 1
ATOM 2716 C C . PHE A 1 343 ? 20.881 11.292 10.336 1.00 91.62 343 PHE A C 1
ATOM 2718 O O . PHE A 1 343 ? 21.108 12.421 9.899 1.00 91.62 343 PHE A O 1
ATOM 2725 N N . ASP A 1 344 ? 21.833 10.568 10.922 1.00 91.12 344 ASP A N 1
ATOM 2726 C CA . ASP A 1 344 ? 23.225 11.011 11.027 1.00 91.12 344 ASP A CA 1
ATOM 2727 C C . ASP A 1 344 ? 23.897 11.123 9.643 1.00 91.12 344 ASP A C 1
ATOM 2729 O O . ASP A 1 344 ? 24.633 12.076 9.392 1.00 91.12 344 ASP A O 1
ATOM 2733 N N . PHE A 1 345 ? 23.601 10.215 8.707 1.00 90.88 345 PHE A N 1
ATOM 2734 C CA . PHE A 1 345 ? 24.064 10.303 7.314 1.00 90.88 345 PHE A CA 1
ATOM 2735 C C . PHE A 1 345 ? 23.468 11.503 6.569 1.00 90.88 345 PHE A C 1
ATOM 2737 O O . PHE A 1 345 ? 24.187 12.292 5.939 1.00 90.88 345 PHE A O 1
ATOM 2744 N N . TRP A 1 346 ? 22.153 11.699 6.678 1.00 88.69 346 TRP A N 1
ATOM 2745 C CA . TRP A 1 346 ? 21.485 12.816 6.013 1.00 88.69 346 TRP A CA 1
ATOM 2746 C C . TRP A 1 346 ? 21.847 14.178 6.623 1.00 88.69 346 TRP A C 1
ATOM 2748 O O . TRP A 1 346 ? 21.990 15.147 5.881 1.00 88.69 346 TRP A O 1
ATOM 2758 N N . SER A 1 347 ? 22.104 14.245 7.933 1.00 88.25 347 SER A N 1
ATOM 2759 C CA . SER A 1 347 ? 22.608 15.457 8.605 1.00 88.25 347 SER A CA 1
ATOM 2760 C C . SER A 1 347 ? 24.100 15.728 8.369 1.00 88.25 347 SER A C 1
ATOM 2762 O O . SER A 1 347 ? 24.588 16.793 8.733 1.00 88.25 347 SER A O 1
ATOM 2764 N N . GLY A 1 348 ? 24.830 14.792 7.748 1.00 89.06 348 GLY A N 1
ATOM 2765 C CA . GLY A 1 348 ? 26.261 14.924 7.456 1.00 89.06 348 GLY A CA 1
ATOM 2766 C C . GLY A 1 348 ? 27.197 14.555 8.612 1.00 89.06 348 GLY A C 1
ATOM 2767 O O . GLY A 1 348 ? 28.408 14.678 8.458 1.00 89.06 348 GLY A O 1
ATOM 2768 N N . LYS A 1 349 ? 26.676 14.060 9.744 1.00 89.88 349 LYS A N 1
ATOM 2769 C CA . LYS A 1 349 ? 27.491 13.500 10.841 1.00 89.88 349 LYS A CA 1
ATOM 2770 C C . LYS A 1 349 ? 28.201 12.207 10.441 1.00 89.88 349 LYS A C 1
ATOM 2772 O O . LYS A 1 349 ? 29.265 11.898 10.972 1.00 89.88 349 LYS A O 1
ATOM 2777 N N . VAL A 1 350 ? 27.596 11.439 9.538 1.00 90.06 350 VAL A N 1
ATOM 2778 C CA . VAL A 1 350 ? 28.248 10.333 8.829 1.00 90.06 350 VAL A CA 1
ATOM 2779 C C . VAL A 1 350 ? 28.575 10.839 7.430 1.00 90.06 350 VAL A C 1
ATOM 2781 O O . VAL A 1 350 ? 27.671 11.206 6.680 1.00 90.06 350 VAL A O 1
ATOM 2784 N N . ALA A 1 351 ? 29.870 10.915 7.119 1.00 85.94 351 ALA A N 1
ATOM 2785 C CA . ALA A 1 351 ? 30.355 11.629 5.940 1.00 85.94 351 ALA A CA 1
ATOM 2786 C C . ALA A 1 351 ? 30.021 10.908 4.626 1.00 85.94 351 ALA A C 1
ATOM 2788 O O . ALA A 1 351 ? 29.706 11.562 3.634 1.00 85.94 351 ALA A O 1
ATOM 2789 N N . ASP A 1 352 ? 30.071 9.574 4.627 1.00 88.88 352 ASP A N 1
ATOM 2790 C CA . ASP A 1 352 ? 29.967 8.751 3.424 1.00 88.88 352 ASP A CA 1
ATOM 2791 C C . ASP A 1 352 ? 29.148 7.464 3.652 1.00 88.88 352 ASP A C 1
ATOM 2793 O O . ASP A 1 352 ? 28.860 7.047 4.781 1.00 88.88 352 ASP A O 1
ATOM 2797 N N . ALA A 1 353 ? 28.755 6.822 2.549 1.00 87.69 353 ALA A N 1
ATOM 2798 C CA . ALA A 1 353 ? 27.960 5.597 2.573 1.00 87.69 353 ALA A CA 1
ATOM 2799 C C . ALA A 1 353 ? 28.730 4.376 3.120 1.00 87.69 353 ALA A C 1
ATOM 2801 O O . ALA A 1 353 ? 28.114 3.438 3.633 1.00 87.69 353 ALA A O 1
ATOM 2802 N N . SER A 1 354 ? 30.068 4.380 3.064 1.00 88.50 354 SER A N 1
ATOM 2803 C CA . SER A 1 354 ? 30.885 3.300 3.630 1.00 88.50 354 SER A CA 1
ATOM 2804 C C . SER A 1 354 ? 30.855 3.287 5.156 1.00 88.50 354 SER A C 1
ATOM 2806 O O . SER A 1 354 ? 30.681 2.226 5.754 1.00 88.50 354 SER A O 1
ATOM 2808 N N . GLN A 1 355 ? 30.930 4.455 5.795 1.00 90.94 355 GLN A N 1
ATOM 2809 C CA . GLN A 1 355 ? 30.786 4.617 7.239 1.00 90.94 355 GLN A CA 1
ATOM 2810 C C . GLN A 1 355 ? 29.368 4.272 7.695 1.00 90.94 355 GLN A C 1
ATOM 2812 O O . GLN A 1 355 ? 29.198 3.629 8.730 1.00 90.94 355 GLN A O 1
ATOM 2817 N N . LEU A 1 356 ? 28.351 4.646 6.909 1.00 88.00 356 LEU A N 1
ATOM 2818 C CA . LEU A 1 356 ? 26.965 4.233 7.138 1.00 88.00 356 LEU A CA 1
ATOM 2819 C C . LEU A 1 356 ? 26.839 2.702 7.116 1.00 88.00 356 LEU A C 1
ATOM 2821 O O . LEU A 1 356 ? 26.288 2.126 8.052 1.00 88.00 356 LEU A O 1
ATOM 2825 N N . SER A 1 357 ? 27.387 2.043 6.090 1.00 86.50 357 SER A N 1
ATOM 2826 C CA . SER A 1 357 ? 27.387 0.579 5.980 1.00 86.50 357 SER A CA 1
ATOM 2827 C C . SER A 1 357 ? 28.136 -0.077 7.143 1.00 86.50 357 SER A C 1
ATOM 2829 O O . SER A 1 357 ? 27.636 -1.038 7.720 1.00 86.50 357 SER A O 1
ATOM 2831 N N . ALA A 1 358 ? 29.295 0.458 7.542 1.00 90.25 358 ALA A N 1
ATOM 2832 C CA . ALA A 1 358 ? 30.073 -0.046 8.673 1.00 90.25 358 ALA A CA 1
ATOM 2833 C C . ALA A 1 358 ? 29.296 0.056 9.996 1.00 90.25 358 ALA A C 1
ATOM 2835 O O . ALA A 1 358 ? 29.128 -0.949 10.682 1.00 90.25 358 ALA A O 1
ATOM 2836 N N . ARG A 1 359 ? 28.724 1.227 10.308 1.00 90.12 359 ARG A N 1
ATOM 2837 C CA . ARG A 1 359 ? 27.898 1.421 11.512 1.00 90.12 359 ARG A CA 1
ATOM 2838 C C . ARG A 1 359 ? 26.651 0.543 11.509 1.00 90.12 359 ARG A C 1
ATOM 2840 O O . ARG A 1 359 ? 26.265 0.009 12.542 1.00 90.12 359 ARG A O 1
ATOM 2847 N N . ALA A 1 360 ? 26.007 0.379 10.359 1.00 86.94 360 ALA A N 1
ATOM 2848 C CA . ALA A 1 360 ? 24.834 -0.475 10.261 1.00 86.94 360 ALA A CA 1
ATOM 2849 C C . ALA A 1 360 ? 25.198 -1.972 10.396 1.00 86.94 360 ALA A C 1
ATOM 2851 O O . ALA A 1 360 ? 24.456 -2.703 11.049 1.00 86.94 360 ALA A O 1
ATOM 2852 N N . LYS A 1 361 ? 26.368 -2.407 9.897 1.00 88.88 361 LYS A N 1
ATOM 2853 C CA . LYS A 1 361 ? 26.931 -3.754 10.139 1.00 88.88 361 LYS A CA 1
ATOM 2854 C C . LYS A 1 361 ? 27.258 -4.005 11.611 1.00 88.88 361 LYS A C 1
ATOM 2856 O O . LYS A 1 361 ? 27.054 -5.114 12.092 1.00 88.88 361 LYS A O 1
ATOM 2861 N N . GLU A 1 362 ? 27.747 -2.993 12.330 1.00 91.06 362 GLU A N 1
ATOM 2862 C CA . GLU A 1 362 ? 27.987 -3.078 13.780 1.00 91.06 362 GLU A CA 1
ATOM 2863 C C . GLU A 1 362 ? 26.684 -3.268 14.570 1.00 91.06 362 GLU A C 1
ATOM 2865 O O . GLU A 1 362 ? 26.673 -3.943 15.598 1.00 91.06 362 GLU A O 1
ATOM 2870 N N . LEU A 1 363 ? 25.578 -2.685 14.091 1.00 88.19 363 LEU A N 1
ATOM 2871 C CA . LEU A 1 363 ? 24.260 -2.813 14.715 1.00 88.19 363 LEU A CA 1
ATOM 2872 C C . LEU A 1 363 ? 23.581 -4.147 14.409 1.00 88.19 363 LEU A C 1
ATOM 2874 O O . LEU A 1 363 ? 22.925 -4.708 15.287 1.00 88.19 363 LEU A O 1
ATOM 2878 N N . SER A 1 364 ? 23.703 -4.628 13.173 1.00 84.81 364 SER A N 1
ATOM 2879 C CA . SER A 1 364 ? 23.210 -5.936 12.765 1.00 84.81 364 SER A CA 1
ATOM 2880 C C . SER A 1 364 ? 24.134 -6.541 11.707 1.00 84.81 364 SER A C 1
ATOM 2882 O O . SER A 1 364 ? 24.245 -5.986 10.610 1.00 84.81 364 SER A O 1
ATOM 2884 N N . PRO A 1 365 ? 24.763 -7.699 11.985 1.00 81.94 365 PRO A N 1
ATOM 2885 C CA . PRO A 1 365 ? 25.543 -8.412 10.981 1.00 81.94 365 PRO A CA 1
ATOM 2886 C C . PRO A 1 365 ? 24.656 -9.066 9.908 1.00 81.94 365 PRO A C 1
ATOM 2888 O O . PRO A 1 365 ? 25.182 -9.542 8.904 1.00 81.94 365 PRO A O 1
ATOM 2891 N N . ASP A 1 366 ? 23.331 -9.105 10.106 1.00 80.75 366 ASP A N 1
ATOM 2892 C CA . ASP A 1 366 ? 22.388 -9.674 9.147 1.00 80.75 366 ASP A CA 1
ATOM 2893 C C . ASP A 1 366 ? 22.283 -8.776 7.894 1.00 80.75 366 ASP A C 1
ATOM 2895 O O . ASP A 1 366 ? 21.810 -7.631 7.983 1.00 80.75 366 ASP A O 1
ATOM 2899 N N . PRO A 1 367 ? 22.686 -9.277 6.709 1.00 74.94 367 PRO A N 1
ATOM 2900 C CA . PRO A 1 367 ? 22.647 -8.512 5.472 1.00 74.94 367 PRO A CA 1
ATOM 2901 C C . PRO A 1 367 ? 21.232 -8.084 5.060 1.00 74.94 367 PRO A C 1
ATOM 2903 O O . PRO A 1 367 ? 21.109 -7.047 4.408 1.00 74.94 367 PRO A O 1
ATOM 2906 N N . ILE A 1 368 ? 20.165 -8.801 5.444 1.00 73.19 368 ILE A N 1
ATOM 2907 C CA . ILE A 1 368 ? 18.790 -8.386 5.116 1.00 73.19 368 ILE A CA 1
ATOM 2908 C C . ILE A 1 368 ? 18.431 -7.117 5.865 1.00 73.19 368 ILE A C 1
ATOM 2910 O O . ILE A 1 368 ? 17.904 -6.169 5.285 1.00 73.19 368 ILE A O 1
ATOM 2914 N N . ILE A 1 369 ? 18.683 -7.113 7.169 1.00 73.06 369 ILE A N 1
ATOM 2915 C CA . ILE A 1 369 ? 18.341 -5.988 8.031 1.00 73.06 369 ILE A CA 1
ATOM 2916 C C . ILE A 1 369 ? 19.140 -4.766 7.588 1.00 73.06 369 ILE A C 1
ATOM 2918 O O . ILE A 1 369 ? 18.585 -3.676 7.433 1.00 73.06 369 ILE A O 1
ATOM 2922 N N . LEU A 1 370 ? 20.428 -4.968 7.316 1.00 78.56 370 LEU A N 1
ATOM 2923 C CA . LEU A 1 370 ? 21.297 -3.947 6.759 1.00 78.56 370 LEU A CA 1
ATOM 2924 C C . LEU A 1 370 ? 20.751 -3.409 5.430 1.00 78.56 370 LEU A C 1
ATOM 2926 O O . LEU A 1 370 ? 20.660 -2.198 5.248 1.00 78.56 370 LEU A O 1
ATOM 2930 N N . MET A 1 371 ? 20.324 -4.287 4.523 1.00 78.88 371 MET A N 1
ATOM 2931 C CA . MET A 1 371 ? 19.728 -3.885 3.252 1.00 78.88 371 MET A CA 1
ATOM 2932 C C . MET A 1 371 ? 18.429 -3.104 3.443 1.00 78.88 371 MET A C 1
ATOM 2934 O O . MET A 1 371 ? 18.260 -2.053 2.833 1.00 78.88 371 MET A O 1
ATOM 2938 N N . SER A 1 372 ? 17.539 -3.559 4.324 1.00 72.38 372 SER A N 1
ATOM 2939 C CA . SER A 1 372 ? 16.312 -2.839 4.669 1.00 72.38 372 SER A CA 1
ATOM 2940 C C . SER A 1 372 ? 16.623 -1.438 5.196 1.00 72.38 372 SER A C 1
ATOM 2942 O O . SER A 1 372 ? 15.963 -0.484 4.794 1.00 72.38 372 SER A O 1
ATOM 2944 N N . CYS A 1 373 ? 17.648 -1.292 6.041 1.00 71.31 373 CYS A N 1
ATOM 2945 C CA . CYS A 1 373 ? 18.097 0.008 6.536 1.00 71.31 373 CYS A CA 1
ATOM 2946 C C . CYS A 1 373 ? 18.609 0.908 5.409 1.00 71.31 373 CYS A C 1
ATOM 2948 O O . CYS A 1 373 ? 18.277 2.093 5.370 1.00 71.31 373 CYS A O 1
ATOM 2950 N N . LEU A 1 374 ? 19.431 0.381 4.501 1.00 79.88 374 LEU A N 1
ATOM 2951 C CA . LEU A 1 374 ? 19.982 1.169 3.399 1.00 79.88 374 LEU A CA 1
ATOM 2952 C C . LEU A 1 374 ? 18.883 1.567 2.402 1.00 79.88 374 LEU A C 1
ATOM 2954 O O . LEU A 1 374 ? 18.836 2.718 1.979 1.00 79.88 374 LEU A O 1
ATOM 2958 N N . LEU A 1 375 ? 17.943 0.663 2.110 1.00 78.06 375 LEU A N 1
ATOM 2959 C CA . LEU A 1 375 ? 16.751 0.936 1.300 1.00 78.06 375 LEU A CA 1
ATOM 2960 C C . LEU A 1 375 ? 15.884 2.037 1.935 1.00 78.06 375 LEU A C 1
ATOM 2962 O O . LEU A 1 375 ? 15.480 2.980 1.259 1.00 78.06 375 LEU A O 1
ATOM 2966 N N . GLU A 1 376 ? 15.640 1.961 3.243 1.00 75.31 376 GLU A N 1
ATOM 2967 C CA . GLU A 1 376 ? 14.915 2.985 4.006 1.00 75.31 376 GLU A CA 1
ATOM 2968 C C . GLU A 1 376 ? 15.678 4.321 4.073 1.00 75.31 376 GLU A C 1
ATOM 2970 O O . GLU A 1 376 ? 15.071 5.395 4.093 1.00 75.31 376 GLU A O 1
ATOM 2975 N N . THR A 1 377 ? 17.013 4.276 4.066 1.00 77.38 377 THR A N 1
ATOM 2976 C CA . THR A 1 377 ? 17.877 5.464 3.987 1.00 77.38 377 THR A CA 1
ATOM 2977 C C . THR A 1 377 ? 17.787 6.118 2.614 1.00 77.38 377 THR A C 1
ATOM 2979 O O . THR A 1 377 ? 17.762 7.345 2.536 1.00 77.38 377 THR A O 1
ATOM 2982 N N . LEU A 1 378 ? 17.683 5.315 1.551 1.00 77.19 378 LEU A N 1
ATOM 2983 C CA . LEU A 1 378 ? 17.556 5.772 0.169 1.00 77.19 378 LEU A CA 1
ATOM 2984 C C . LEU A 1 378 ? 16.199 6.443 -0.077 1.00 77.19 378 LEU A C 1
ATOM 2986 O O . LEU A 1 378 ? 16.115 7.423 -0.819 1.00 77.19 378 LEU A O 1
ATOM 2990 N N . GLN A 1 379 ? 15.157 5.968 0.611 1.00 72.56 379 GLN A N 1
ATOM 2991 C CA . GLN A 1 379 ? 13.844 6.605 0.689 1.00 72.56 379 GLN A CA 1
ATOM 2992 C C . GLN A 1 379 ? 13.892 7.863 1.575 1.00 72.56 379 GLN A C 1
ATOM 2994 O O . GLN A 1 379 ? 13.336 7.912 2.676 1.00 72.56 379 GLN A O 1
ATOM 2999 N N . PHE A 1 380 ? 14.570 8.900 1.087 1.00 70.19 380 PHE A N 1
ATOM 3000 C CA . PHE A 1 380 ? 14.534 10.227 1.688 1.00 70.19 380 PHE A CA 1
ATOM 3001 C C . PHE A 1 380 ? 13.159 10.853 1.426 1.00 70.19 380 PHE A C 1
ATOM 3003 O O . PHE A 1 380 ? 12.805 11.127 0.278 1.00 70.19 380 PHE A O 1
ATOM 3010 N N . GLN A 1 381 ? 12.361 11.060 2.477 1.00 60.19 381 GLN A N 1
ATOM 3011 C CA . GLN A 1 381 ? 10.928 11.406 2.371 1.00 60.19 381 GLN A CA 1
ATOM 3012 C C . GLN A 1 381 ? 10.663 12.861 1.927 1.00 60.19 381 GLN A C 1
ATOM 3014 O O . GLN A 1 381 ? 9.555 13.379 2.059 1.00 60.19 381 GLN A O 1
ATOM 3019 N N . HIS A 1 382 ? 11.665 13.550 1.383 1.00 57.38 382 HIS A N 1
ATOM 3020 C CA . HIS A 1 382 ? 11.566 14.951 1.001 1.00 57.38 382 HIS A CA 1
ATOM 3021 C C . HIS A 1 382 ? 10.970 15.108 -0.408 1.00 57.38 382 HIS A C 1
ATOM 3023 O O . HIS A 1 382 ? 11.678 15.364 -1.382 1.00 57.38 382 HIS A O 1
ATOM 3029 N N . ARG A 1 383 ? 9.639 14.998 -0.529 1.00 53.16 383 ARG A N 1
ATOM 3030 C CA . ARG A 1 383 ? 8.876 15.320 -1.758 1.00 53.16 383 ARG A CA 1
ATOM 3031 C C . ARG A 1 383 ? 8.801 16.837 -2.040 1.00 53.16 383 ARG A C 1
ATOM 3033 O O . ARG A 1 383 ? 7.786 17.349 -2.495 1.00 53.16 383 ARG A O 1
ATOM 3040 N N . ARG A 1 384 ? 9.885 17.594 -1.819 1.00 47.62 384 ARG A N 1
ATOM 3041 C CA . ARG A 1 384 ? 9.927 19.033 -2.154 1.00 47.62 384 ARG A CA 1
ATOM 3042 C C . ARG A 1 384 ? 9.889 19.324 -3.662 1.00 47.62 384 ARG A C 1
ATOM 3044 O O . ARG A 1 384 ? 9.679 20.471 -4.025 1.00 47.62 384 ARG A O 1
ATOM 3051 N N . MET A 1 385 ? 10.085 18.329 -4.533 1.00 40.91 385 MET A N 1
ATOM 3052 C CA . MET A 1 385 ? 10.437 18.569 -5.942 1.00 40.91 385 MET A CA 1
ATOM 3053 C C . MET A 1 385 ? 9.297 18.521 -6.974 1.00 40.91 385 MET A C 1
ATOM 3055 O O . MET A 1 385 ? 9.585 18.766 -8.140 1.00 40.91 385 MET A O 1
ATOM 3059 N N . GLN A 1 386 ? 8.048 18.192 -6.618 1.00 42.22 386 GLN A N 1
ATOM 3060 C CA . GLN A 1 386 ? 7.005 17.954 -7.641 1.00 42.22 386 GLN A CA 1
ATOM 3061 C C . GLN A 1 386 ? 5.777 18.868 -7.592 1.00 42.22 386 GLN A C 1
ATOM 3063 O O . GLN A 1 386 ? 5.094 18.978 -8.604 1.00 42.22 386 GLN A O 1
ATOM 3068 N N . HIS A 1 387 ? 5.517 19.594 -6.503 1.00 41.34 387 HIS A N 1
ATOM 3069 C CA . HIS A 1 387 ? 4.445 20.597 -6.507 1.00 41.34 387 HIS A CA 1
ATOM 3070 C C . HIS A 1 387 ? 4.962 21.923 -7.077 1.00 41.34 387 HIS A C 1
ATOM 3072 O O . HIS A 1 387 ? 5.278 22.855 -6.336 1.00 41.34 387 HIS A O 1
ATOM 3078 N N . PHE A 1 388 ? 5.086 21.969 -8.406 1.00 32.03 388 PHE A N 1
ATOM 3079 C CA . PHE A 1 388 ? 5.190 23.211 -9.169 1.00 32.03 388 PHE A CA 1
ATOM 3080 C C . PHE A 1 388 ? 3.909 24.031 -8.936 1.00 32.03 388 PHE A C 1
ATOM 3082 O O . PHE A 1 388 ? 2.816 23.530 -9.175 1.00 32.03 388 PHE A O 1
ATOM 3089 N N . GLY A 1 389 ? 4.038 25.264 -8.430 1.00 37.81 389 GLY A N 1
ATOM 3090 C CA . GLY A 1 389 ? 2.937 26.243 -8.375 1.00 37.81 389 GLY A CA 1
ATOM 3091 C C . GLY A 1 389 ? 2.628 26.874 -7.012 1.00 37.81 389 GLY A C 1
ATOM 3092 O O . GLY A 1 389 ? 1.944 27.885 -6.972 1.00 37.81 389 GLY A O 1
ATOM 3093 N N . ALA A 1 390 ? 3.147 26.347 -5.897 1.00 39.28 390 ALA A N 1
ATOM 3094 C CA . ALA A 1 390 ? 2.827 26.851 -4.550 1.00 39.28 390 ALA A CA 1
ATOM 3095 C C . ALA A 1 390 ? 4.012 27.543 -3.849 1.00 39.28 390 ALA A C 1
ATOM 3097 O O . ALA A 1 390 ? 4.238 27.323 -2.656 1.00 39.28 390 ALA A O 1
ATOM 3098 N N . GLU A 1 391 ? 4.808 28.337 -4.571 1.00 44.50 391 GLU A N 1
ATOM 3099 C CA . GLU A 1 391 ? 5.824 29.188 -3.926 1.00 44.50 391 GLU A CA 1
ATOM 3100 C C . GLU A 1 391 ? 5.162 30.309 -3.098 1.00 44.50 391 GLU A C 1
ATOM 3102 O O . GLU A 1 391 ? 5.595 30.569 -1.974 1.00 44.50 391 GLU A O 1
ATOM 3107 N N . ASP A 1 392 ? 4.024 30.845 -3.555 1.00 41.97 392 ASP A N 1
ATOM 3108 C CA . ASP A 1 392 ? 3.335 31.966 -2.896 1.00 41.97 392 ASP A CA 1
ATOM 3109 C C . ASP A 1 392 ? 2.577 31.566 -1.615 1.00 41.97 392 ASP A C 1
ATOM 3111 O O . ASP A 1 392 ? 2.623 32.279 -0.612 1.00 41.97 392 ASP A O 1
ATOM 3115 N N . ALA A 1 393 ? 1.954 30.381 -1.573 1.00 45.09 393 ALA A N 1
ATOM 3116 C CA . ALA A 1 393 ? 1.282 29.886 -0.362 1.00 45.09 393 ALA A CA 1
ATOM 3117 C C . ALA A 1 393 ? 2.271 29.454 0.743 1.00 45.09 393 ALA A C 1
ATOM 3119 O O . ALA A 1 393 ? 1.917 29.389 1.920 1.00 45.09 393 ALA A O 1
ATOM 3120 N N . LYS A 1 394 ? 3.529 29.156 0.386 1.00 48.22 394 LYS A N 1
ATOM 3121 C CA . LYS A 1 394 ? 4.562 28.727 1.344 1.00 48.22 394 LYS A CA 1
ATOM 3122 C C . LYS A 1 394 ? 5.276 29.900 2.004 1.00 48.22 394 LYS A C 1
ATOM 3124 O O . LYS A 1 394 ? 5.664 29.766 3.164 1.00 48.22 394 LYS A O 1
ATOM 3129 N N . ALA A 1 395 ? 5.391 31.043 1.325 1.00 45.03 395 ALA A N 1
ATOM 3130 C CA . ALA A 1 395 ? 5.953 32.257 1.913 1.00 45.03 395 ALA A CA 1
ATOM 3131 C C . ALA A 1 395 ? 5.158 32.712 3.154 1.00 45.03 395 ALA A C 1
ATOM 3133 O O . ALA A 1 395 ? 5.756 33.056 4.168 1.00 45.03 395 ALA A O 1
ATOM 3134 N N . SER A 1 396 ? 3.823 32.593 3.136 1.00 44.53 396 SER A N 1
ATOM 3135 C CA . SER A 1 396 ? 2.975 33.001 4.270 1.00 44.53 396 SER A CA 1
ATOM 3136 C C . SER A 1 396 ? 3.000 32.033 5.467 1.00 44.53 396 SER A C 1
ATOM 3138 O O . SER A 1 396 ? 2.635 32.432 6.572 1.00 44.53 396 SER A O 1
ATOM 3140 N N . LEU A 1 397 ? 3.395 30.766 5.278 1.00 45.81 397 LEU A N 1
ATOM 3141 C CA . LEU A 1 397 ? 3.417 29.764 6.355 1.00 45.81 397 LEU A CA 1
ATOM 3142 C C . LEU A 1 397 ? 4.774 29.680 7.068 1.00 45.81 397 LEU A C 1
ATOM 3144 O O . LEU A 1 397 ? 4.823 29.342 8.250 1.00 45.81 397 LEU A O 1
ATOM 3148 N N . VAL A 1 398 ? 5.871 29.987 6.367 1.00 48.59 398 VAL A N 1
ATOM 3149 C CA . VAL A 1 398 ? 7.230 29.985 6.941 1.00 48.59 398 VAL A CA 1
ATOM 3150 C C . VAL A 1 398 ? 7.395 31.099 7.986 1.00 48.59 398 VAL A C 1
ATOM 3152 O O . VAL A 1 398 ? 8.041 30.873 9.015 1.00 48.59 398 VAL A O 1
ATOM 3155 N N . ASP A 1 399 ? 6.716 32.236 7.804 1.00 42.00 399 ASP A N 1
ATOM 3156 C CA . ASP A 1 399 ? 6.781 33.386 8.718 1.00 42.00 399 ASP A CA 1
ATOM 3157 C C . ASP A 1 399 ? 6.199 33.117 10.119 1.00 42.00 399 ASP A C 1
ATOM 3159 O O . ASP A 1 399 ? 6.610 33.755 11.087 1.00 42.00 399 ASP A O 1
ATOM 3163 N N . LEU A 1 400 ? 5.315 32.127 10.287 1.00 43.00 400 LEU A N 1
ATOM 3164 C CA . LEU A 1 400 ? 4.725 31.806 11.597 1.00 43.00 400 LEU A CA 1
ATOM 3165 C C . LEU A 1 400 ? 5.611 30.909 12.477 1.00 43.00 400 LEU A C 1
ATOM 3167 O O . LEU A 1 400 ? 5.391 30.837 13.683 1.00 43.00 400 LEU A O 1
ATOM 3171 N N . THR A 1 401 ? 6.616 30.238 11.906 1.00 44.56 401 THR A N 1
ATOM 3172 C CA . THR A 1 401 ? 7.557 29.390 12.671 1.00 44.56 401 THR A CA 1
ATOM 3173 C C . THR A 1 401 ? 8.925 30.030 12.892 1.00 44.56 401 THR A C 1
ATOM 3175 O O . THR A 1 401 ? 9.663 29.595 13.769 1.00 44.56 401 THR A O 1
ATOM 3178 N N . ALA A 1 402 ? 9.268 31.066 12.123 1.00 44.44 402 ALA A N 1
ATOM 3179 C CA . ALA A 1 402 ? 10.567 31.731 12.207 1.00 44.44 402 ALA A CA 1
ATOM 3180 C C . ALA A 1 402 ? 10.653 32.792 13.325 1.00 44.44 402 ALA A C 1
ATOM 3182 O O . ALA A 1 402 ? 11.744 33.274 13.625 1.00 44.44 402 ALA A O 1
ATOM 3183 N N . ALA A 1 403 ? 9.530 33.162 13.949 1.00 42.69 403 ALA A N 1
ATOM 3184 C CA . ALA A 1 403 ? 9.458 34.337 14.815 1.00 42.69 403 ALA A CA 1
ATOM 3185 C C . ALA A 1 403 ? 9.970 34.154 16.264 1.00 42.69 403 ALA A C 1
ATOM 3187 O O . ALA A 1 403 ? 10.095 35.162 16.955 1.00 42.69 403 ALA A O 1
ATOM 3188 N N . GLU A 1 404 ? 10.306 32.943 16.741 1.00 45.91 404 GLU A N 1
ATOM 3189 C CA . GLU A 1 404 ? 10.659 32.744 18.170 1.00 45.91 404 GLU A CA 1
ATOM 3190 C C 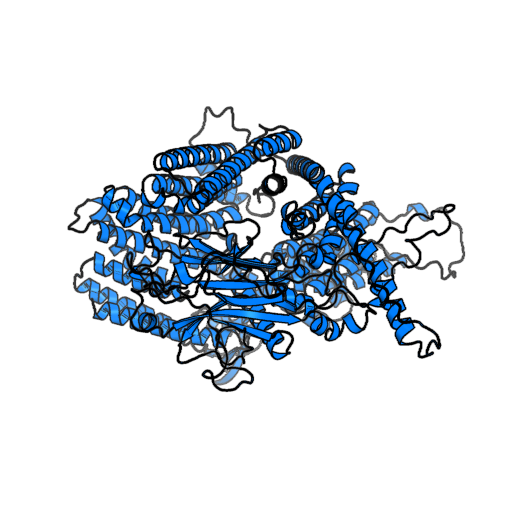. GLU A 1 404 ? 12.060 32.169 18.488 1.00 45.91 404 GLU A C 1
ATOM 3192 O O . GLU A 1 404 ? 12.524 32.370 19.606 1.00 45.91 404 GLU A O 1
ATOM 3197 N N . ASP A 1 405 ? 12.818 31.591 17.544 1.00 46.12 405 ASP A N 1
ATOM 3198 C CA . ASP A 1 405 ? 14.112 30.922 17.847 1.00 46.12 405 ASP A CA 1
ATOM 3199 C C . ASP A 1 405 ? 15.358 31.658 17.304 1.00 46.12 405 ASP A C 1
ATOM 3201 O O . ASP A 1 405 ? 16.322 31.080 16.795 1.00 46.12 405 ASP A O 1
ATOM 3205 N N . GLY A 1 406 ? 15.364 32.985 17.416 1.00 47.66 406 GLY A N 1
ATOM 3206 C CA . GLY A 1 406 ? 16.485 33.830 17.009 1.00 47.66 406 GLY A CA 1
ATOM 3207 C C . GLY A 1 406 ? 17.590 33.940 18.063 1.00 47.66 406 GLY A C 1
ATOM 3208 O O . GLY A 1 406 ? 17.740 35.026 18.620 1.00 47.66 406 GLY A O 1
ATOM 3209 N N . LYS A 1 407 ? 18.343 32.857 18.326 1.00 47.03 407 LYS A N 1
ATOM 3210 C CA . LYS A 1 407 ? 19.757 32.807 18.798 1.00 47.03 407 LYS A CA 1
ATOM 3211 C C . LYS A 1 407 ? 20.067 31.440 19.438 1.00 47.03 407 LYS A C 1
ATOM 3213 O O . LYS A 1 407 ? 19.345 31.003 20.319 1.00 47.03 407 LYS A O 1
ATOM 3218 N N . ASP A 1 408 ? 21.174 30.822 19.012 1.00 42.97 408 ASP A N 1
ATOM 3219 C CA . ASP A 1 408 ? 21.965 29.781 19.715 1.00 42.97 408 ASP A CA 1
ATOM 3220 C C . ASP A 1 408 ? 21.977 28.316 19.219 1.00 42.97 408 ASP A C 1
ATOM 3222 O O . ASP A 1 408 ? 22.752 27.525 19.756 1.00 42.97 408 ASP A O 1
ATOM 3226 N N . SER A 1 409 ? 21.301 27.907 18.136 1.00 49.47 409 SER A N 1
ATOM 3227 C CA . SER A 1 409 ? 21.510 26.540 17.599 1.00 49.47 409 SER A CA 1
ATOM 3228 C C . SER A 1 409 ? 22.631 26.471 16.545 1.00 49.47 409 SER A C 1
ATOM 3230 O O . SER A 1 409 ? 22.372 26.310 15.352 1.00 49.47 409 SER A O 1
ATOM 3232 N N . ALA A 1 410 ? 23.891 26.577 16.976 1.00 49.81 410 ALA A N 1
ATOM 3233 C CA . ALA A 1 410 ? 25.073 26.496 16.103 1.00 49.81 410 ALA A CA 1
ATOM 3234 C C . ALA A 1 410 ? 25.316 25.110 15.448 1.00 49.81 410 ALA A C 1
ATOM 3236 O O . ALA A 1 410 ? 26.148 25.009 14.551 1.00 49.81 410 ALA A O 1
ATOM 3237 N N . ASP A 1 411 ? 24.567 24.066 15.826 1.00 52.22 411 ASP A N 1
ATOM 3238 C CA . ASP A 1 411 ? 24.793 22.676 15.378 1.00 52.22 411 ASP A CA 1
ATOM 3239 C C . ASP A 1 411 ? 23.749 22.133 14.377 1.00 52.22 411 ASP A C 1
ATOM 3241 O O . ASP A 1 411 ? 23.756 20.949 14.026 1.00 52.22 411 ASP A O 1
ATOM 3245 N N . GLY A 1 412 ? 22.826 22.969 13.896 1.00 53.41 412 GLY A N 1
ATOM 3246 C CA . GLY A 1 412 ? 21.801 22.559 12.933 1.00 53.41 412 GLY A CA 1
ATOM 3247 C C . GLY A 1 412 ? 22.249 22.749 11.485 1.00 53.41 412 GLY A C 1
ATOM 3248 O O . GLY A 1 412 ? 22.013 23.809 10.911 1.00 53.41 412 GLY A O 1
ATOM 3249 N N . LEU A 1 413 ? 22.871 21.740 10.867 1.00 55.47 413 LEU A N 1
ATOM 3250 C CA . LEU A 1 413 ? 23.103 21.749 9.419 1.00 55.47 413 LEU A CA 1
ATOM 3251 C C . LEU A 1 413 ? 21.740 21.720 8.709 1.00 55.47 413 LEU A C 1
ATOM 3253 O O . LEU A 1 413 ? 21.034 20.712 8.730 1.00 55.47 413 LEU A O 1
ATOM 3257 N N . ASP A 1 414 ? 21.346 22.862 8.150 1.00 59.81 414 ASP A N 1
ATOM 3258 C CA . ASP A 1 414 ? 20.033 23.046 7.544 1.00 59.81 414 ASP A CA 1
ATOM 3259 C C . ASP A 1 414 ? 19.932 22.271 6.222 1.00 59.81 414 ASP A C 1
ATOM 3261 O O . ASP A 1 414 ? 20.560 22.601 5.215 1.00 59.81 414 ASP A O 1
ATOM 3265 N N . VAL A 1 415 ? 19.137 21.206 6.241 1.00 59.44 415 VAL A N 1
ATOM 3266 C CA . VAL A 1 415 ? 18.922 20.274 5.124 1.00 59.44 415 VAL A CA 1
ATOM 3267 C C . VAL A 1 415 ? 18.217 20.948 3.954 1.00 59.44 415 VAL A C 1
ATOM 3269 O O . VAL A 1 415 ? 18.322 20.480 2.820 1.00 59.44 415 VAL A O 1
ATOM 3272 N N . THR A 1 416 ? 17.571 22.093 4.188 1.00 61.91 416 THR A N 1
ATOM 3273 C CA . THR A 1 416 ? 17.024 22.922 3.112 1.00 61.91 416 THR A CA 1
ATOM 3274 C C . THR A 1 416 ? 18.099 23.434 2.143 1.00 61.91 416 THR A C 1
ATOM 3276 O O . THR A 1 416 ? 17.752 23.889 1.057 1.00 61.91 416 THR A O 1
ATOM 3279 N N . LYS A 1 417 ? 19.390 23.299 2.491 1.00 67.31 417 LYS A N 1
ATOM 3280 C CA . LYS A 1 417 ? 20.538 23.688 1.662 1.00 67.31 417 LYS A CA 1
ATOM 3281 C C . LYS A 1 417 ? 21.041 22.610 0.701 1.00 67.31 417 LYS A C 1
ATOM 3283 O O . LYS A 1 417 ? 21.900 22.929 -0.119 1.00 67.31 417 LYS A O 1
ATOM 3288 N N . PHE A 1 418 ? 20.562 21.362 0.777 1.00 70.88 418 PHE A N 1
ATOM 3289 C CA . PHE A 1 418 ? 20.970 20.355 -0.208 1.00 70.88 418 PHE A CA 1
ATOM 3290 C C . PHE A 1 418 ? 20.437 20.744 -1.585 1.00 70.88 418 PHE A C 1
ATOM 3292 O O . PHE A 1 418 ? 19.226 20.755 -1.813 1.00 70.88 418 PHE A O 1
ATOM 3299 N N . ASN A 1 419 ? 21.342 21.026 -2.521 1.00 79.50 419 ASN A N 1
ATOM 3300 C CA . ASN A 1 419 ? 20.941 21.147 -3.915 1.00 79.50 419 ASN A CA 1
ATOM 3301 C C . ASN A 1 419 ? 20.591 19.749 -4.478 1.00 79.50 419 ASN A C 1
ATOM 3303 O O . ASN A 1 419 ? 20.934 18.703 -3.912 1.00 79.50 419 ASN A O 1
ATOM 3307 N N . ARG A 1 420 ? 19.877 19.718 -5.608 1.00 76.31 420 ARG A N 1
ATOM 3308 C CA . ARG A 1 420 ? 19.452 18.468 -6.260 1.00 76.31 420 ARG A CA 1
ATOM 3309 C C . ARG A 1 420 ? 20.627 17.540 -6.581 1.00 76.31 420 ARG A C 1
ATOM 3311 O O . ARG A 1 420 ? 20.494 16.327 -6.439 1.00 76.31 420 ARG A O 1
ATOM 3318 N N . GLU A 1 421 ? 21.755 18.107 -6.988 1.00 79.75 421 GLU A N 1
ATOM 3319 C CA . GLU A 1 421 ? 22.959 17.370 -7.376 1.00 79.75 421 GLU A CA 1
ATOM 3320 C C . GLU A 1 421 ? 23.619 16.671 -6.182 1.00 79.75 421 GLU A C 1
ATOM 3322 O O . GLU A 1 421 ? 23.962 15.499 -6.272 1.00 79.75 421 GLU A O 1
ATOM 3327 N N . GLN A 1 422 ? 23.729 17.340 -5.033 1.00 83.62 422 GLN A N 1
ATOM 3328 C CA . GLN A 1 422 ? 24.265 16.770 -3.795 1.00 83.62 422 GLN A CA 1
ATOM 3329 C C . GLN A 1 422 ? 23.379 15.640 -3.271 1.00 83.62 422 GLN A C 1
ATOM 3331 O O . GLN A 1 422 ? 23.892 14.618 -2.815 1.00 83.62 422 GLN A O 1
ATOM 3336 N N . LEU A 1 423 ? 22.052 15.801 -3.351 1.00 82.38 423 LEU A N 1
ATOM 3337 C CA . LEU A 1 423 ? 21.110 14.736 -3.006 1.00 82.38 423 LEU A CA 1
ATOM 3338 C C . LEU A 1 423 ? 21.317 13.517 -3.914 1.00 82.38 423 LEU A C 1
ATOM 3340 O O . LEU A 1 423 ? 21.412 12.395 -3.419 1.00 82.38 423 LEU A O 1
ATOM 3344 N N . GLN A 1 424 ? 21.421 13.734 -5.228 1.00 81.25 424 GLN A N 1
ATOM 3345 C CA . GLN A 1 424 ? 21.668 12.665 -6.196 1.00 81.25 424 GLN A CA 1
ATOM 3346 C C . GLN A 1 424 ? 23.030 11.997 -5.982 1.00 81.25 424 GLN A C 1
ATOM 3348 O O . GLN A 1 424 ? 23.095 10.773 -6.012 1.00 81.25 424 GLN A O 1
ATOM 3353 N N . ALA A 1 425 ? 24.090 12.758 -5.705 1.00 84.62 425 ALA A N 1
ATOM 3354 C CA . ALA A 1 425 ? 25.416 12.223 -5.409 1.00 84.62 425 ALA A CA 1
ATOM 3355 C C . ALA A 1 425 ? 25.398 11.336 -4.153 1.00 84.62 425 ALA A C 1
ATOM 3357 O O . ALA A 1 425 ? 25.826 10.186 -4.208 1.00 84.62 425 ALA A O 1
ATOM 3358 N N . LYS A 1 426 ? 24.787 11.805 -3.054 1.00 86.50 426 LYS A N 1
ATOM 3359 C CA . LYS A 1 426 ? 24.620 10.994 -1.835 1.00 86.50 426 LYS A CA 1
ATOM 3360 C C . LYS A 1 426 ? 23.784 9.733 -2.070 1.00 86.50 426 LYS A C 1
ATOM 3362 O O . LYS A 1 426 ? 24.090 8.685 -1.506 1.00 86.50 426 LYS A O 1
ATOM 3367 N N . GLN A 1 427 ? 22.731 9.816 -2.886 1.00 85.88 427 GLN A N 1
ATOM 3368 C CA . GLN A 1 427 ? 21.941 8.645 -3.282 1.00 85.88 427 GLN A CA 1
ATOM 3369 C C . GLN A 1 427 ? 22.766 7.660 -4.122 1.00 85.88 427 GLN A C 1
ATOM 3371 O O . GLN A 1 427 ? 22.629 6.455 -3.927 1.00 85.88 427 GLN A O 1
ATOM 3376 N N . ALA A 1 428 ? 23.639 8.157 -5.004 1.00 84.38 428 ALA A N 1
ATOM 3377 C CA . ALA A 1 428 ? 24.575 7.346 -5.782 1.00 84.38 428 ALA A CA 1
ATOM 3378 C C . ALA A 1 428 ? 25.528 6.570 -4.870 1.00 84.38 428 ALA A C 1
ATOM 3380 O O . ALA A 1 428 ? 25.688 5.361 -5.026 1.00 84.38 428 ALA A O 1
ATOM 3381 N N . ASP A 1 429 ? 26.128 7.265 -3.902 1.00 85.81 429 ASP A N 1
ATOM 3382 C CA . ASP A 1 429 ? 27.071 6.678 -2.951 1.00 85.81 429 ASP A CA 1
ATOM 3383 C C . ASP A 1 429 ? 26.390 5.599 -2.105 1.00 85.81 429 ASP A C 1
ATOM 3385 O O . ASP A 1 429 ? 26.931 4.507 -1.914 1.00 85.81 429 ASP A O 1
ATOM 3389 N N . LEU A 1 430 ? 25.168 5.880 -1.644 1.00 87.38 430 LEU A N 1
ATOM 3390 C CA . LEU A 1 430 ? 24.350 4.928 -0.900 1.00 87.38 430 LEU A CA 1
ATOM 3391 C C . LEU A 1 430 ? 24.022 3.688 -1.737 1.00 87.38 430 LEU A C 1
ATOM 3393 O O . LEU A 1 430 ? 24.189 2.566 -1.260 1.00 87.38 430 LEU A O 1
ATOM 3397 N N . LEU A 1 431 ? 23.606 3.885 -2.990 1.00 85.75 431 LEU A N 1
ATOM 3398 C CA . LEU A 1 431 ? 23.332 2.798 -3.923 1.00 85.75 431 LEU A CA 1
ATOM 3399 C C . LEU A 1 431 ? 24.593 1.965 -4.190 1.00 85.75 431 LEU A C 1
ATOM 3401 O O . LEU A 1 431 ? 24.521 0.740 -4.212 1.00 85.75 431 LEU A O 1
ATOM 3405 N N . GLY A 1 432 ? 25.757 2.607 -4.313 1.00 85.56 432 GLY A N 1
ATOM 3406 C CA . GLY A 1 432 ? 27.052 1.934 -4.403 1.00 85.56 432 GLY A CA 1
ATOM 3407 C C . GLY A 1 432 ? 27.340 1.046 -3.196 1.00 85.56 432 GLY A C 1
ATOM 3408 O O . GLY A 1 432 ? 27.661 -0.126 -3.370 1.00 85.56 432 GLY A O 1
ATOM 3409 N N . ALA A 1 433 ? 27.135 1.548 -1.978 1.00 86.12 433 ALA A N 1
ATOM 3410 C CA . ALA A 1 433 ? 27.319 0.753 -0.762 1.00 86.12 433 ALA A CA 1
ATOM 3411 C C . ALA A 1 433 ? 26.332 -0.427 -0.661 1.00 86.12 433 ALA A C 1
ATOM 3413 O O . ALA A 1 433 ? 26.685 -1.497 -0.161 1.00 86.12 433 ALA A O 1
ATOM 3414 N N . MET A 1 434 ? 25.098 -0.257 -1.146 1.00 86.19 434 MET A N 1
ATOM 3415 C CA . MET A 1 434 ? 24.104 -1.335 -1.231 1.00 86.19 434 MET A CA 1
ATOM 3416 C C . MET A 1 434 ? 24.511 -2.405 -2.242 1.00 86.19 434 MET A C 1
ATOM 3418 O O . MET A 1 434 ? 24.366 -3.597 -1.970 1.00 86.19 434 MET A O 1
ATOM 3422 N N . LEU A 1 435 ? 25.043 -1.984 -3.389 1.00 85.56 435 LEU A N 1
ATOM 3423 C CA . LEU A 1 435 ? 25.534 -2.881 -4.428 1.00 85.56 435 LEU A CA 1
ATOM 3424 C C . LEU A 1 435 ? 26.758 -3.661 -3.959 1.00 85.56 435 LEU A C 1
ATOM 3426 O O . LEU A 1 435 ? 26.783 -4.876 -4.135 1.00 85.56 435 LEU A O 1
ATOM 3430 N N . ASP A 1 436 ? 27.713 -3.015 -3.291 1.00 85.50 436 ASP A N 1
ATOM 3431 C CA . ASP A 1 436 ? 28.874 -3.689 -2.697 1.00 85.50 436 ASP A CA 1
ATOM 3432 C C . ASP A 1 436 ? 28.436 -4.757 -1.668 1.00 85.50 436 ASP A C 1
ATOM 3434 O O . ASP A 1 436 ? 29.052 -5.818 -1.562 1.00 85.50 436 ASP A O 1
ATOM 3438 N N . LEU A 1 437 ? 27.343 -4.513 -0.930 1.00 84.44 437 LEU A N 1
ATOM 3439 C CA . LEU A 1 437 ? 26.788 -5.476 0.025 1.00 84.44 437 LEU A CA 1
ATOM 3440 C C . LEU A 1 437 ? 26.071 -6.653 -0.652 1.00 84.44 437 LEU A C 1
ATOM 3442 O O . LEU A 1 437 ? 26.211 -7.789 -0.198 1.00 84.44 437 LEU A O 1
ATOM 3446 N N . ILE A 1 438 ? 25.273 -6.394 -1.692 1.00 83.38 438 ILE A N 1
ATOM 3447 C CA . ILE A 1 438 ? 24.447 -7.429 -2.329 1.00 83.38 438 ILE A CA 1
ATOM 3448 C C . ILE A 1 438 ? 25.192 -8.206 -3.397 1.00 83.38 438 ILE A C 1
ATOM 3450 O O . ILE A 1 438 ? 24.853 -9.365 -3.593 1.00 83.38 438 ILE A O 1
ATOM 3454 N N . THR A 1 439 ? 26.188 -7.630 -4.068 1.00 85.19 439 THR A N 1
ATOM 3455 C CA . THR A 1 439 ? 26.914 -8.298 -5.163 1.00 85.19 439 THR A CA 1
ATOM 3456 C C . THR A 1 439 ? 27.307 -9.743 -4.802 1.00 85.19 439 THR A C 1
ATOM 3458 O O . THR A 1 439 ? 26.889 -10.640 -5.529 1.00 85.19 439 THR A O 1
ATOM 3461 N N . PRO A 1 440 ? 27.912 -10.040 -3.630 1.00 86.00 440 PRO A N 1
ATOM 3462 C CA . PRO A 1 440 ? 28.220 -11.423 -3.245 1.00 86.00 440 PRO A CA 1
ATOM 3463 C C . PRO A 1 440 ? 26.989 -12.334 -3.076 1.00 86.00 440 PRO A C 1
ATOM 3465 O O . PRO A 1 440 ? 27.065 -13.547 -3.262 1.00 86.00 440 PRO A O 1
ATOM 3468 N N . LEU A 1 441 ? 25.842 -11.776 -2.681 1.00 80.25 441 LEU A N 1
ATOM 3469 C CA . LEU A 1 441 ? 24.574 -12.501 -2.548 1.00 80.25 441 LEU A CA 1
ATOM 3470 C C . LEU A 1 441 ? 23.924 -12.742 -3.912 1.00 80.25 441 LEU A C 1
ATOM 3472 O O . LEU A 1 441 ? 23.376 -13.817 -4.154 1.00 80.25 441 LEU A O 1
ATOM 3476 N N . ALA A 1 442 ? 24.004 -11.755 -4.801 1.00 79.69 442 ALA A N 1
ATOM 3477 C CA . ALA A 1 442 ? 23.526 -11.843 -6.170 1.00 79.69 442 ALA A CA 1
ATOM 3478 C C . ALA A 1 442 ? 24.343 -12.853 -6.983 1.00 79.69 442 ALA A C 1
ATOM 3480 O O . ALA A 1 442 ? 23.734 -13.653 -7.685 1.00 79.69 442 ALA A O 1
ATOM 3481 N N . GLU A 1 443 ? 25.670 -12.883 -6.813 1.00 83.94 443 GLU A N 1
ATOM 3482 C CA . GLU A 1 443 ? 26.572 -13.897 -7.381 1.00 83.94 443 GLU A CA 1
ATOM 3483 C C . GLU A 1 443 ? 26.207 -15.300 -6.888 1.00 83.94 443 GLU A C 1
ATOM 3485 O O . GLU A 1 443 ? 26.075 -16.224 -7.682 1.00 83.94 443 GLU A O 1
ATOM 3490 N N . LYS A 1 444 ? 25.966 -15.481 -5.581 1.00 79.75 444 LYS A N 1
ATOM 3491 C CA . LYS A 1 444 ? 25.493 -16.772 -5.045 1.00 79.75 444 LYS A CA 1
ATOM 3492 C C . LYS A 1 444 ? 24.157 -17.193 -5.652 1.00 79.75 444 LYS A C 1
ATOM 3494 O O . LYS A 1 444 ? 23.986 -18.359 -5.997 1.00 79.75 444 LYS A O 1
ATOM 3499 N N . ALA A 1 445 ? 23.219 -16.257 -5.782 1.00 72.94 445 ALA A N 1
ATOM 3500 C CA . ALA A 1 445 ? 21.912 -16.505 -6.379 1.00 72.94 445 ALA A CA 1
ATOM 3501 C C . ALA A 1 445 ? 22.004 -16.825 -7.878 1.00 72.94 445 ALA A C 1
ATOM 3503 O O . ALA A 1 445 ? 21.288 -17.703 -8.360 1.00 72.94 445 ALA A O 1
ATOM 3504 N N . GLU A 1 446 ? 22.887 -16.140 -8.604 1.00 80.25 446 GLU A N 1
ATOM 3505 C CA . GLU A 1 446 ? 23.176 -16.409 -10.009 1.00 80.25 446 GLU A CA 1
ATOM 3506 C C . GLU A 1 446 ? 23.809 -17.792 -10.162 1.00 80.25 446 GLU A C 1
ATOM 3508 O O . GLU A 1 446 ? 23.233 -18.618 -10.857 1.00 80.25 446 GLU A O 1
ATOM 3513 N N . ASN A 1 447 ? 24.884 -18.100 -9.431 1.00 80.50 447 ASN A N 1
ATOM 3514 C CA . ASN A 1 447 ? 25.544 -19.410 -9.454 1.00 80.50 447 ASN A CA 1
ATOM 3515 C C . ASN A 1 447 ? 24.569 -20.552 -9.126 1.00 80.50 447 ASN A C 1
ATOM 3517 O O . ASN A 1 447 ? 24.545 -21.576 -9.806 1.00 80.50 447 ASN A O 1
ATOM 3521 N N . ALA A 1 448 ? 23.717 -20.371 -8.111 1.00 72.38 448 ALA A N 1
ATOM 3522 C CA . ALA A 1 448 ? 22.662 -21.325 -7.778 1.00 72.38 448 ALA A CA 1
ATOM 3523 C C . ALA A 1 448 ? 21.672 -21.519 -8.930 1.00 72.38 448 ALA A C 1
ATOM 3525 O O . ALA A 1 448 ? 21.290 -22.645 -9.247 1.00 72.38 448 ALA A O 1
ATOM 3526 N N . SER A 1 449 ? 21.277 -20.426 -9.576 1.00 72.38 449 SER A N 1
ATOM 3527 C CA . SER A 1 449 ? 20.351 -20.471 -10.700 1.00 72.38 449 SER A CA 1
ATOM 3528 C C . SER A 1 449 ? 20.980 -21.060 -11.961 1.00 72.38 449 SER A C 1
ATOM 3530 O O . SER A 1 449 ? 20.300 -21.780 -12.680 1.00 72.38 449 SER A O 1
ATOM 3532 N N . GLU A 1 450 ? 22.265 -20.810 -12.217 1.00 75.00 450 GLU A N 1
ATOM 3533 C CA . GLU A 1 450 ? 23.014 -21.406 -13.326 1.00 75.00 450 GLU A CA 1
ATOM 3534 C C . GLU A 1 450 ? 23.155 -22.922 -13.139 1.00 75.00 450 GLU A C 1
ATOM 3536 O O . GLU A 1 450 ? 22.965 -23.675 -14.091 1.00 75.00 450 GLU A O 1
ATOM 3541 N N . VAL A 1 451 ? 23.383 -23.397 -11.908 1.00 75.88 451 VAL A N 1
ATOM 3542 C CA . VAL A 1 451 ? 23.367 -24.839 -11.601 1.00 75.88 451 VAL A CA 1
ATOM 3543 C C . VAL A 1 451 ? 21.977 -25.442 -11.814 1.00 75.88 451 VAL A C 1
ATOM 3545 O O . VAL A 1 451 ? 21.860 -26.537 -12.371 1.00 75.88 451 VAL A O 1
ATOM 3548 N N . LEU A 1 452 ? 20.912 -24.736 -11.419 1.00 70.00 452 LEU A N 1
ATOM 3549 C CA . LEU A 1 452 ? 19.535 -25.164 -11.685 1.00 70.00 452 LEU A CA 1
ATOM 3550 C C . LEU A 1 452 ? 19.215 -25.173 -13.185 1.00 70.00 452 LEU A C 1
ATOM 3552 O O . LEU A 1 452 ? 18.525 -26.078 -13.654 1.00 70.00 452 LEU A O 1
ATOM 3556 N N . GLU A 1 453 ? 19.729 -24.213 -13.950 1.00 74.06 453 GLU A N 1
ATOM 3557 C CA . GLU A 1 453 ? 19.578 -24.146 -15.404 1.00 74.06 453 GLU A CA 1
ATOM 3558 C C . GLU A 1 453 ? 20.326 -25.286 -16.098 1.00 74.06 453 GLU A C 1
ATOM 3560 O O . GLU A 1 453 ? 19.732 -26.011 -16.895 1.00 74.06 453 GLU A O 1
ATOM 3565 N N . GLU A 1 454 ? 21.591 -25.522 -15.746 1.00 75.31 454 GLU A N 1
ATOM 3566 C CA . GLU A 1 454 ? 22.378 -26.644 -16.262 1.00 75.31 454 GLU A CA 1
ATOM 3567 C C . GLU A 1 454 ? 21.674 -27.978 -15.980 1.00 75.31 454 GLU A C 1
ATOM 3569 O O . GLU A 1 454 ? 21.553 -28.839 -16.859 1.00 75.31 454 GLU A O 1
ATOM 3574 N N . PHE A 1 455 ? 21.158 -28.136 -14.762 1.00 70.25 455 PHE A N 1
ATOM 3575 C CA . PHE A 1 455 ? 20.379 -29.302 -14.376 1.00 70.25 455 PHE A CA 1
ATOM 3576 C C . PHE A 1 455 ? 19.091 -29.437 -15.199 1.00 70.25 455 PHE A C 1
ATOM 3578 O O . PHE A 1 455 ? 18.814 -30.515 -15.730 1.00 70.25 455 PHE A O 1
ATOM 3585 N N . THR A 1 456 ? 18.345 -28.341 -15.362 1.00 67.25 456 THR A N 1
ATOM 3586 C CA . THR A 1 456 ? 17.124 -28.279 -16.178 1.00 67.25 456 THR A CA 1
ATOM 3587 C C . THR A 1 456 ? 17.402 -28.749 -17.598 1.00 67.25 456 THR A C 1
ATOM 3589 O O . THR A 1 456 ? 16.709 -29.625 -18.109 1.00 67.25 456 THR A O 1
ATOM 3592 N N . VAL A 1 457 ? 18.458 -28.227 -18.224 1.00 71.75 457 VAL A N 1
ATOM 3593 C CA . VAL A 1 457 ? 18.850 -28.590 -19.589 1.00 71.75 457 VAL A CA 1
ATOM 3594 C C . VAL A 1 457 ? 19.218 -30.073 -19.680 1.00 71.75 457 VAL A C 1
ATOM 3596 O O . VAL A 1 457 ? 18.761 -30.763 -20.592 1.00 71.75 457 VAL A O 1
ATOM 3599 N N . ARG A 1 458 ? 20.002 -30.604 -18.729 1.00 72.50 458 ARG A N 1
ATOM 3600 C CA . ARG A 1 458 ? 20.360 -32.036 -18.693 1.00 72.50 458 ARG A CA 1
ATOM 3601 C C . ARG A 1 458 ? 19.130 -32.933 -18.550 1.00 72.50 458 ARG A C 1
ATOM 3603 O O . ARG A 1 458 ? 19.050 -33.960 -19.222 1.00 72.50 458 ARG A O 1
ATOM 3610 N N . ARG A 1 459 ? 18.171 -32.542 -17.709 1.00 66.50 459 ARG A N 1
ATOM 3611 C CA . ARG A 1 459 ? 16.912 -33.267 -17.502 1.00 66.50 459 ARG A CA 1
ATOM 3612 C C . ARG A 1 459 ? 16.017 -33.228 -18.742 1.00 66.50 459 ARG A C 1
ATOM 3614 O O . ARG A 1 459 ? 15.555 -34.274 -19.174 1.00 66.50 459 ARG A O 1
ATOM 3621 N N . LEU A 1 460 ? 15.855 -32.071 -19.385 1.00 64.69 460 LEU A N 1
ATOM 3622 C CA . LEU A 1 460 ? 15.093 -31.956 -20.638 1.00 64.69 460 LEU A CA 1
ATOM 3623 C C . LEU A 1 460 ? 15.691 -32.821 -21.757 1.00 64.69 460 LEU A C 1
ATOM 3625 O O . LEU A 1 460 ? 14.958 -33.476 -22.499 1.00 64.69 460 LEU A O 1
ATOM 3629 N N . LYS A 1 461 ? 17.026 -32.870 -21.860 1.00 71.88 461 LYS A N 1
ATOM 3630 C CA . LYS A 1 461 ? 17.728 -33.754 -22.807 1.00 71.88 461 LYS A CA 1
ATOM 3631 C C . LYS A 1 461 ? 17.467 -35.225 -22.507 1.00 71.88 461 LYS A C 1
ATOM 3633 O O . LYS A 1 461 ? 17.205 -35.990 -23.433 1.00 71.88 461 LYS A O 1
ATOM 3638 N N . TRP A 1 462 ? 17.516 -35.602 -21.230 1.00 74.75 462 TRP A N 1
ATOM 3639 C CA . TRP A 1 462 ? 17.175 -36.950 -20.791 1.00 74.75 462 TRP A CA 1
ATOM 3640 C C . TRP A 1 462 ? 15.768 -37.338 -21.217 1.00 74.75 462 TRP A C 1
ATOM 3642 O O . TRP A 1 462 ? 15.576 -38.380 -21.837 1.00 74.75 462 TRP A O 1
ATOM 3652 N N . ASP A 1 463 ? 14.796 -36.487 -20.915 1.00 65.31 463 ASP A N 1
ATOM 3653 C CA . ASP A 1 463 ? 13.407 -36.839 -21.123 1.00 65.31 463 ASP A CA 1
ATOM 3654 C C . ASP A 1 463 ? 13.024 -36.801 -22.614 1.00 65.31 463 ASP A C 1
ATOM 3656 O O . ASP A 1 463 ? 12.245 -37.628 -23.076 1.00 65.31 463 ASP A O 1
ATOM 3660 N N . THR A 1 464 ? 13.644 -35.919 -23.409 1.00 71.06 464 THR A N 1
ATOM 3661 C CA . THR A 1 464 ? 13.526 -35.939 -24.880 1.00 71.06 464 THR A CA 1
ATOM 3662 C C . THR A 1 464 ? 14.080 -37.243 -25.463 1.00 71.06 464 THR A C 1
ATOM 3664 O O . THR A 1 464 ? 13.521 -37.801 -26.409 1.00 71.06 464 THR A O 1
ATOM 3667 N N . GLU A 1 465 ? 15.180 -37.749 -24.903 1.00 76.31 465 GLU A N 1
ATO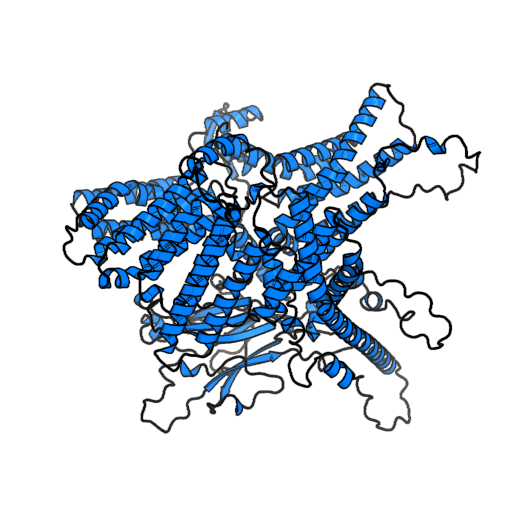M 3668 C CA . GLU A 1 465 ? 15.766 -39.029 -25.298 1.00 76.31 465 GLU A CA 1
ATOM 3669 C C . GLU A 1 465 ? 14.901 -40.212 -24.834 1.00 76.31 465 GLU A C 1
ATOM 3671 O O . GLU A 1 465 ? 14.752 -41.188 -25.567 1.00 76.31 465 GLU A O 1
ATOM 3676 N N . GLU A 1 466 ? 14.274 -40.122 -23.661 1.00 75.62 466 GLU A N 1
ATOM 3677 C CA . GLU A 1 466 ? 13.302 -41.101 -23.169 1.00 75.62 466 GLU A CA 1
ATOM 3678 C C . GLU A 1 466 ? 12.035 -41.134 -24.035 1.00 75.62 466 GLU A C 1
ATOM 3680 O O . GLU A 1 466 ? 11.615 -42.211 -24.451 1.00 75.62 466 GLU A O 1
ATOM 3685 N N . GLU A 1 467 ? 11.483 -39.978 -24.416 1.00 73.69 467 GLU A N 1
ATOM 3686 C CA . GLU A 1 467 ? 10.383 -39.872 -25.382 1.00 73.69 467 GLU A CA 1
ATOM 3687 C C . GLU A 1 467 ? 10.777 -40.435 -26.751 1.00 73.69 467 GLU A C 1
ATOM 3689 O O . GLU A 1 467 ? 9.987 -41.134 -27.389 1.00 73.69 467 GLU A O 1
ATOM 3694 N N . ARG A 1 468 ? 12.004 -40.168 -27.218 1.00 78.44 468 ARG A N 1
ATOM 3695 C CA . ARG A 1 468 ? 12.523 -40.740 -28.468 1.00 78.44 468 ARG A CA 1
ATOM 3696 C C . ARG A 1 468 ? 12.618 -42.264 -28.378 1.00 78.44 468 ARG A C 1
ATOM 3698 O O . ARG A 1 468 ? 12.224 -42.927 -29.334 1.00 78.44 468 ARG A O 1
ATOM 3705 N N . ARG A 1 469 ? 13.084 -42.812 -27.248 1.00 78.06 469 ARG A N 1
ATOM 3706 C CA . ARG A 1 469 ? 13.122 -44.263 -26.986 1.00 78.06 469 ARG A CA 1
ATOM 3707 C C . ARG A 1 469 ? 11.722 -44.868 -26.916 1.00 78.06 469 ARG A C 1
ATOM 3709 O O . ARG A 1 469 ? 11.503 -45.936 -27.471 1.00 78.06 469 ARG A O 1
ATOM 3716 N N . ALA A 1 470 ? 10.778 -44.184 -26.275 1.00 78.50 470 ALA A N 1
ATOM 3717 C CA . ALA A 1 470 ? 9.388 -44.618 -26.194 1.00 78.50 470 ALA A CA 1
ATOM 3718 C C . ALA A 1 470 ? 8.683 -44.602 -27.562 1.00 78.50 470 ALA A C 1
ATOM 3720 O O . ALA A 1 470 ? 7.824 -45.437 -27.809 1.00 78.50 470 ALA A O 1
ATOM 3721 N N . ARG A 1 471 ? 9.044 -43.672 -28.460 1.00 81.00 471 ARG A N 1
ATOM 3722 C CA . ARG A 1 471 ? 8.505 -43.592 -29.834 1.00 81.00 471 ARG A CA 1
ATOM 3723 C C . ARG A 1 471 ? 9.201 -44.528 -30.817 1.00 81.00 471 ARG A C 1
ATOM 3725 O O . ARG A 1 471 ? 8.647 -44.830 -31.872 1.00 81.00 471 ARG A O 1
ATOM 3732 N N . SER A 1 472 ? 10.431 -44.941 -30.520 1.00 81.12 472 SER A N 1
ATOM 3733 C CA . SER A 1 472 ? 11.135 -45.961 -31.287 1.00 81.12 472 SER A CA 1
ATOM 3734 C C . SER A 1 472 ? 10.560 -47.339 -30.944 1.00 81.12 472 SER A C 1
ATOM 3736 O O . SER A 1 472 ? 11.135 -48.069 -30.143 1.00 81.12 472 SER A O 1
ATOM 3738 N N . ASP A 1 473 ? 9.432 -47.694 -31.566 1.00 57.38 473 ASP A N 1
ATOM 3739 C CA . ASP A 1 473 ? 8.700 -48.971 -31.430 1.00 57.38 473 ASP A CA 1
ATOM 3740 C C . ASP A 1 473 ? 9.495 -50.219 -31.876 1.00 57.38 473 ASP A C 1
ATOM 3742 O O . ASP A 1 473 ? 8.924 -51.283 -32.095 1.00 57.38 473 ASP A O 1
ATOM 3746 N N . THR A 1 474 ? 10.817 -50.143 -32.041 1.00 66.38 474 THR A N 1
ATOM 3747 C CA . THR A 1 474 ? 11.640 -51.330 -32.287 1.00 66.38 474 THR A CA 1
ATOM 3748 C C . THR A 1 474 ? 11.829 -52.091 -30.973 1.00 66.38 474 THR A C 1
ATOM 3750 O O . THR A 1 474 ? 12.618 -51.626 -30.140 1.00 66.38 474 THR A O 1
ATOM 3753 N N . PRO A 1 475 ? 11.165 -53.248 -30.757 1.00 57.16 475 PRO A N 1
ATOM 3754 C CA . PRO A 1 475 ? 11.460 -54.088 -29.610 1.00 57.16 475 PRO A CA 1
ATOM 3755 C C . PRO A 1 475 ? 12.933 -54.477 -29.695 1.00 57.16 475 PRO A C 1
ATOM 3757 O O . PRO A 1 475 ? 13.367 -55.151 -30.628 1.00 57.16 475 PRO A O 1
ATOM 3760 N N . ARG A 1 476 ? 13.735 -54.006 -28.737 1.00 58.84 476 ARG A N 1
ATOM 3761 C CA . ARG A 1 476 ? 15.098 -54.502 -28.556 1.00 58.84 476 ARG A CA 1
ATOM 3762 C C . ARG A 1 476 ? 14.996 -55.942 -28.062 1.00 58.84 476 ARG A C 1
ATOM 3764 O O . ARG A 1 476 ? 14.954 -56.190 -26.859 1.00 58.84 476 ARG A O 1
ATOM 3771 N N . GLU A 1 477 ? 14.935 -56.883 -28.998 1.00 52.66 477 GLU A N 1
ATOM 3772 C CA . GLU A 1 477 ? 15.157 -58.301 -28.728 1.00 52.66 477 GLU A CA 1
ATOM 3773 C C . GLU A 1 477 ? 16.555 -58.442 -28.102 1.00 52.66 477 GLU A C 1
ATOM 3775 O O . GLU A 1 477 ? 17.571 -58.273 -28.773 1.00 52.66 477 GLU A O 1
ATOM 3780 N N . GLY A 1 478 ? 16.608 -58.647 -26.781 1.00 61.31 478 GLY A N 1
ATOM 3781 C CA . GLY A 1 478 ? 17.853 -58.838 -26.026 1.00 61.31 478 GLY A CA 1
ATOM 3782 C C . GLY A 1 478 ? 18.167 -57.803 -24.940 1.00 61.31 478 GLY A C 1
ATOM 3783 O O . GLY A 1 478 ? 19.240 -57.881 -24.349 1.00 61.31 478 GLY A O 1
ATOM 3784 N N . ALA A 1 479 ? 17.278 -56.850 -24.633 1.00 56.62 479 ALA A N 1
ATOM 3785 C CA . ALA A 1 479 ? 17.469 -55.989 -23.463 1.00 56.62 479 ALA A CA 1
ATOM 3786 C C . ALA A 1 479 ? 17.173 -56.773 -22.170 1.00 56.62 479 ALA A C 1
ATOM 3788 O O . ALA A 1 479 ? 16.033 -56.848 -21.714 1.00 56.62 479 ALA A O 1
ATOM 3789 N N . GLU A 1 480 ? 18.215 -57.379 -21.596 1.00 54.16 480 GLU A N 1
ATOM 3790 C CA . GLU A 1 480 ? 18.222 -57.857 -20.211 1.00 54.16 480 GLU A CA 1
ATOM 3791 C C . GLU A 1 480 ? 17.680 -56.764 -19.275 1.00 54.16 480 GLU A C 1
ATOM 3793 O O . GLU A 1 480 ? 17.850 -55.573 -19.545 1.00 54.16 480 GLU A O 1
ATOM 3798 N N . SER A 1 481 ? 17.013 -57.167 -18.190 1.00 56.47 481 SER A N 1
ATOM 3799 C CA . SER A 1 481 ? 16.257 -56.331 -17.244 1.00 56.47 481 SER A CA 1
ATOM 3800 C C . SER A 1 481 ? 17.119 -55.356 -16.419 1.00 56.47 481 SER A C 1
ATOM 3802 O O . SER A 1 481 ? 17.046 -55.329 -15.188 1.00 56.47 481 SER A O 1
ATOM 3804 N N . GLY A 1 482 ? 17.965 -54.562 -17.070 1.00 57.03 482 GLY A N 1
ATOM 3805 C CA . GLY A 1 482 ? 18.654 -53.439 -16.464 1.00 57.03 482 GLY A CA 1
ATOM 3806 C C . GLY A 1 482 ? 17.617 -52.419 -16.015 1.00 57.03 482 GLY A C 1
ATOM 3807 O O . GLY A 1 482 ? 16.774 -51.996 -16.806 1.00 57.03 482 GLY A O 1
ATOM 3808 N N . SER A 1 483 ? 17.659 -52.058 -14.733 1.00 60.22 483 SER A N 1
ATOM 3809 C CA . SER A 1 483 ? 16.830 -51.002 -14.154 1.00 60.22 483 SER A CA 1
ATOM 3810 C C . SER A 1 483 ? 16.804 -49.794 -15.084 1.00 60.22 483 SER A C 1
ATOM 3812 O O . SER A 1 483 ? 17.873 -49.354 -15.522 1.00 60.22 483 SER A O 1
ATOM 3814 N N . ALA A 1 484 ? 15.606 -49.273 -15.368 1.00 65.19 484 ALA A N 1
ATOM 3815 C CA . ALA A 1 484 ? 15.443 -48.064 -16.162 1.00 65.19 484 ALA A CA 1
ATOM 3816 C C . ALA A 1 484 ? 16.456 -47.013 -15.682 1.00 65.19 484 ALA A C 1
ATOM 3818 O O . ALA A 1 484 ? 16.610 -46.827 -14.466 1.00 65.19 484 ALA A O 1
ATOM 3819 N N . PRO A 1 485 ? 17.213 -46.401 -16.605 1.00 67.00 485 PRO A N 1
ATOM 3820 C CA . PRO A 1 485 ? 18.259 -45.480 -16.220 1.00 67.00 485 PRO A CA 1
ATOM 3821 C C . PRO A 1 485 ? 17.605 -44.360 -15.391 1.00 67.00 485 PRO A C 1
ATOM 3823 O O . PRO A 1 485 ? 16.513 -43.889 -15.712 1.00 67.00 485 PRO A O 1
ATOM 3826 N N . GLN A 1 486 ? 18.192 -44.032 -14.241 1.00 68.44 486 GLN A N 1
ATOM 3827 C CA . GLN A 1 486 ? 17.591 -43.050 -13.340 1.00 68.44 486 GLN A CA 1
ATOM 3828 C C . GLN A 1 486 ? 17.771 -41.637 -13.904 1.00 68.44 486 GLN A C 1
ATOM 3830 O O . GLN A 1 486 ? 18.809 -41.375 -14.516 1.00 68.44 486 GLN A O 1
ATOM 3835 N N . PRO A 1 487 ? 16.818 -40.719 -13.652 1.00 67.62 487 PRO A N 1
ATOM 3836 C CA . PRO A 1 487 ? 16.992 -39.301 -13.934 1.00 67.62 487 PRO A CA 1
ATOM 3837 C C . PRO A 1 487 ? 18.359 -38.805 -13.461 1.00 67.62 487 PRO A C 1
ATOM 3839 O O . PRO A 1 487 ? 18.766 -39.175 -12.350 1.00 67.62 487 PRO A O 1
ATOM 3842 N N . PRO A 1 488 ? 19.051 -37.937 -14.221 1.00 69.12 488 PRO A N 1
ATOM 3843 C CA . PRO A 1 488 ? 20.193 -37.230 -13.668 1.00 69.12 488 PRO A CA 1
ATOM 3844 C C . PRO A 1 488 ? 19.721 -36.521 -12.394 1.00 69.12 488 PRO A C 1
ATOM 3846 O O . PRO A 1 488 ? 18.712 -35.818 -12.411 1.00 69.12 488 PRO A O 1
ATOM 3849 N N . ARG A 1 489 ? 20.413 -36.753 -11.276 1.00 66.19 489 ARG A N 1
ATOM 3850 C CA . ARG A 1 489 ? 20.206 -36.011 -10.028 1.00 66.19 489 ARG A CA 1
ATOM 3851 C C . ARG A 1 489 ? 21.208 -34.861 -9.979 1.00 66.19 489 ARG A C 1
ATOM 3853 O O . ARG A 1 489 ? 22.312 -35.015 -10.509 1.00 66.19 489 ARG A O 1
ATOM 3860 N N . PRO A 1 490 ? 20.839 -33.709 -9.400 1.00 65.69 490 PRO A N 1
ATOM 3861 C CA . PRO A 1 490 ? 21.790 -32.627 -9.234 1.00 65.69 490 PRO A CA 1
ATOM 3862 C C . PRO A 1 490 ? 22.939 -33.118 -8.355 1.00 65.69 490 PRO A C 1
ATOM 3864 O O . PRO A 1 490 ? 22.749 -33.951 -7.463 1.00 65.69 490 PRO A O 1
ATOM 3867 N N . ASP A 1 491 ? 24.130 -32.605 -8.627 1.00 71.25 491 ASP A N 1
ATOM 3868 C CA . ASP A 1 491 ? 25.298 -32.888 -7.810 1.00 71.25 491 ASP A CA 1
ATOM 3869 C C . ASP A 1 491 ? 25.049 -32.341 -6.397 1.00 71.25 491 ASP A C 1
ATOM 3871 O O . ASP A 1 491 ? 24.990 -31.127 -6.177 1.00 71.25 491 ASP A O 1
ATOM 3875 N N . ALA A 1 492 ? 24.801 -33.252 -5.455 1.00 68.38 492 ALA A N 1
ATOM 3876 C CA . ALA A 1 492 ? 24.420 -32.902 -4.095 1.00 68.38 492 ALA A CA 1
ATOM 3877 C C . ALA A 1 492 ? 25.532 -32.121 -3.384 1.00 68.38 492 ALA A C 1
ATOM 3879 O O . ALA A 1 492 ? 25.220 -31.294 -2.531 1.00 68.38 492 ALA A O 1
ATOM 3880 N N . GLU A 1 493 ? 26.797 -32.350 -3.753 1.00 74.38 493 GLU A N 1
ATOM 3881 C CA . GLU A 1 493 ? 27.941 -31.623 -3.201 1.00 74.38 493 GLU A CA 1
ATOM 3882 C C . GLU A 1 493 ? 27.933 -30.172 -3.689 1.00 74.38 493 GLU A C 1
ATOM 3884 O O . GLU A 1 493 ? 27.976 -29.262 -2.866 1.00 74.38 493 GLU A O 1
ATOM 3889 N N . LYS A 1 494 ? 27.716 -29.932 -4.991 1.00 72.94 494 LYS A N 1
ATOM 3890 C CA . LYS A 1 494 ? 27.590 -28.564 -5.536 1.00 72.94 494 LYS A CA 1
ATOM 3891 C C . LYS A 1 494 ? 26.406 -27.800 -4.957 1.00 72.94 494 LYS A C 1
ATOM 3893 O O . LYS A 1 494 ? 26.524 -26.622 -4.632 1.00 72.94 494 LYS A O 1
ATOM 3898 N N . LEU A 1 495 ? 25.252 -28.454 -4.814 1.00 67.31 495 LEU A N 1
ATOM 3899 C CA . LEU A 1 495 ? 24.094 -27.830 -4.171 1.00 67.31 495 LEU A CA 1
ATOM 3900 C C . LEU A 1 495 ? 24.396 -27.493 -2.703 1.00 67.31 495 LEU A C 1
ATOM 3902 O O . LEU A 1 495 ? 24.047 -26.408 -2.238 1.00 67.31 495 LEU A O 1
ATOM 3906 N N . GLN A 1 496 ? 25.097 -28.371 -1.986 1.00 71.12 496 GLN A N 1
ATOM 3907 C CA . GLN A 1 496 ? 25.495 -28.125 -0.604 1.00 71.12 496 GLN A CA 1
ATOM 3908 C C . GLN A 1 496 ? 26.515 -26.982 -0.475 1.00 71.12 496 GLN A C 1
ATOM 3910 O O . GLN A 1 496 ? 26.367 -26.149 0.420 1.00 71.12 496 GLN A O 1
ATOM 3915 N N . GLU A 1 497 ? 27.490 -26.887 -1.383 1.00 71.38 497 GLU A N 1
ATOM 3916 C CA . GLU A 1 497 ? 28.441 -25.766 -1.479 1.00 71.38 497 GLU A CA 1
ATOM 3917 C C . GLU A 1 497 ? 27.736 -24.426 -1.739 1.00 71.38 497 GLU A C 1
ATOM 3919 O O . GLU A 1 497 ? 28.128 -23.393 -1.194 1.00 71.38 497 GLU A O 1
ATOM 3924 N N . LEU A 1 498 ? 26.643 -24.449 -2.504 1.00 63.19 498 LEU A N 1
ATOM 3925 C CA . LEU A 1 498 ? 25.794 -23.288 -2.785 1.00 63.19 498 LEU A CA 1
ATOM 3926 C C . LEU A 1 498 ? 24.800 -22.965 -1.656 1.00 63.19 498 LEU A C 1
ATOM 3928 O O . LEU A 1 498 ? 24.018 -22.022 -1.768 1.00 63.19 498 LEU A O 1
ATOM 3932 N N . GLY A 1 499 ? 24.848 -23.708 -0.546 1.00 61.53 499 GLY A N 1
ATOM 3933 C CA . GLY A 1 499 ? 24.034 -23.458 0.642 1.00 61.53 499 GLY A CA 1
ATOM 3934 C C . GLY A 1 499 ? 22.661 -24.136 0.638 1.00 61.53 499 GLY A C 1
ATOM 3935 O O . GLY A 1 499 ? 21.840 -23.830 1.509 1.00 61.53 499 GLY A O 1
ATOM 3936 N N . PHE A 1 500 ? 22.399 -25.068 -0.283 1.00 62.72 500 PHE A N 1
ATOM 3937 C CA . PHE A 1 500 ? 21.227 -25.941 -0.227 1.00 62.72 500 PHE A CA 1
ATOM 3938 C C . PHE A 1 500 ? 21.518 -27.114 0.719 1.00 62.72 500 PHE A C 1
ATOM 3940 O O . PHE A 1 500 ? 22.250 -28.047 0.389 1.00 62.72 500 PHE A O 1
ATOM 3947 N N . ARG A 1 501 ? 20.968 -27.085 1.938 1.00 56.12 501 ARG A N 1
ATOM 3948 C CA . ARG A 1 501 ? 21.138 -28.191 2.894 1.00 56.12 501 ARG A CA 1
ATOM 3949 C C . ARG A 1 501 ? 20.367 -29.427 2.430 1.00 56.12 501 ARG A C 1
ATOM 3951 O O . ARG A 1 501 ? 19.191 -29.350 2.087 1.00 56.12 501 ARG A O 1
ATOM 3958 N N . LYS A 1 502 ? 21.001 -30.600 2.512 1.00 50.16 502 LYS A N 1
ATOM 3959 C CA . LYS A 1 502 ? 20.354 -31.895 2.260 1.00 50.16 502 LYS A CA 1
ATOM 3960 C C . LYS A 1 502 ? 19.210 -32.097 3.267 1.00 50.16 502 LYS A C 1
ATOM 3962 O O . LYS A 1 502 ? 19.466 -32.275 4.453 1.00 50.16 502 LYS A O 1
ATOM 3967 N N . GLY A 1 503 ? 17.962 -32.027 2.801 1.00 48.66 503 GLY A N 1
ATOM 3968 C CA . GLY A 1 503 ? 16.766 -32.208 3.635 1.00 48.66 503 GLY A CA 1
ATOM 3969 C C . GLY A 1 503 ? 16.332 -30.990 4.461 1.00 48.66 503 GLY A C 1
ATOM 3970 O O . GLY A 1 503 ? 15.411 -31.125 5.259 1.00 48.66 503 GLY A O 1
ATOM 3971 N N . SER A 1 504 ? 16.947 -29.814 4.281 1.00 42.03 504 SER A N 1
ATOM 3972 C CA . SER A 1 504 ? 16.400 -28.557 4.808 1.00 42.03 504 SER A CA 1
ATOM 3973 C C . SER A 1 504 ? 15.891 -27.708 3.646 1.00 42.03 504 SER A C 1
ATOM 3975 O O . SER A 1 504 ? 16.515 -27.689 2.583 1.00 42.03 504 SER A O 1
ATOM 3977 N N . PRO A 1 505 ? 14.741 -27.041 3.818 1.00 46.34 505 PRO A N 1
ATOM 3978 C CA . PRO A 1 505 ? 14.097 -26.322 2.738 1.00 46.34 505 PRO A CA 1
ATOM 3979 C C . PRO A 1 505 ? 15.027 -25.234 2.198 1.00 46.34 505 PRO A C 1
ATOM 3981 O O . PRO A 1 505 ? 15.790 -24.609 2.932 1.00 46.34 505 PRO A O 1
ATOM 3984 N N . THR A 1 506 ? 14.930 -25.032 0.893 1.00 50.84 506 THR A N 1
ATOM 3985 C CA . THR A 1 506 ? 15.633 -24.117 -0.024 1.00 50.84 506 THR A CA 1
ATOM 3986 C C . THR A 1 506 ? 15.541 -22.623 0.341 1.00 50.84 506 THR A C 1
ATOM 3988 O O . THR A 1 506 ? 15.830 -21.753 -0.478 1.00 50.84 506 THR A O 1
ATOM 3991 N N . HIS A 1 507 ? 15.152 -22.310 1.577 1.00 55.50 507 HIS A N 1
ATOM 3992 C CA . HIS A 1 507 ? 14.882 -20.974 2.088 1.00 55.50 507 HIS A CA 1
ATOM 3993 C C . HIS A 1 507 ? 16.129 -20.102 2.245 1.00 55.50 507 HIS A C 1
ATOM 3995 O O . HIS A 1 507 ? 15.979 -18.891 2.296 1.00 55.50 507 HIS A O 1
ATOM 4001 N N . THR A 1 508 ? 17.346 -20.655 2.231 1.00 59.88 508 THR A N 1
ATOM 4002 C CA . THR A 1 508 ? 18.584 -19.905 2.517 1.00 59.88 508 THR A CA 1
ATOM 4003 C C . THR A 1 508 ? 18.829 -18.709 1.590 1.00 59.88 508 THR A C 1
ATOM 4005 O O . THR A 1 508 ? 19.384 -17.712 2.031 1.00 59.88 508 THR A O 1
ATOM 4008 N N . LEU A 1 509 ? 18.400 -18.753 0.324 1.00 65.06 509 LEU A N 1
ATOM 4009 C CA . LEU A 1 509 ? 18.541 -17.619 -0.605 1.00 65.06 509 LEU A CA 1
ATOM 4010 C C . LEU A 1 509 ? 17.485 -16.519 -0.386 1.00 65.06 509 LEU A C 1
ATOM 4012 O O . LEU A 1 509 ? 17.814 -15.333 -0.423 1.00 65.06 509 LEU A O 1
ATOM 4016 N N . GLU A 1 510 ? 16.228 -16.889 -0.122 1.00 66.38 510 GLU A N 1
ATOM 4017 C CA . GLU A 1 510 ? 15.154 -15.936 0.222 1.00 66.38 510 GLU A CA 1
ATOM 4018 C C . GLU A 1 510 ? 15.338 -15.344 1.630 1.00 66.38 510 GLU A C 1
ATOM 4020 O O . GLU A 1 510 ? 15.050 -14.170 1.848 1.00 66.38 510 GLU A O 1
ATOM 4025 N N . GLU A 1 511 ? 15.882 -16.131 2.560 1.00 66.19 511 GLU A N 1
ATOM 4026 C CA . GLU A 1 511 ? 16.297 -15.726 3.909 1.00 66.19 511 GLU A CA 1
ATOM 4027 C C . GLU A 1 511 ? 17.550 -14.855 3.921 1.00 66.19 511 GLU A C 1
ATOM 4029 O O . GLU A 1 511 ? 17.960 -14.430 4.989 1.00 66.19 511 GLU A O 1
ATOM 4034 N N . VAL A 1 512 ? 18.196 -14.597 2.784 1.00 68.12 512 VAL A N 1
ATOM 4035 C CA . VAL A 1 512 ? 19.391 -13.740 2.729 1.00 68.12 512 VAL A CA 1
ATOM 4036 C C . VAL A 1 512 ? 19.167 -12.521 1.838 1.00 68.12 512 VAL A C 1
ATOM 4038 O O . VAL A 1 512 ? 19.690 -11.444 2.119 1.00 68.12 512 VAL A O 1
ATOM 4041 N N . LEU A 1 513 ? 18.348 -12.647 0.792 1.00 75.06 513 LEU A N 1
ATOM 4042 C CA . LEU A 1 513 ? 17.924 -11.524 -0.038 1.00 75.06 513 LEU A CA 1
ATOM 4043 C C . LEU A 1 513 ? 16.456 -11.711 -0.445 1.00 75.06 513 LEU A C 1
ATOM 4045 O O . LEU A 1 513 ? 16.202 -12.325 -1.481 1.00 75.06 513 LEU A O 1
ATOM 4049 N N . PRO A 1 514 ? 15.480 -11.177 0.308 1.00 77.12 514 PRO A N 1
ATOM 4050 C CA . PRO A 1 514 ? 14.066 -11.294 -0.038 1.00 77.12 514 PRO A CA 1
ATOM 4051 C C . PRO A 1 514 ? 13.773 -10.764 -1.445 1.00 77.12 514 PRO A C 1
ATOM 4053 O O . PRO A 1 514 ? 14.294 -9.713 -1.834 1.00 77.12 514 PRO A O 1
ATOM 4056 N N . LEU A 1 515 ? 12.914 -11.453 -2.204 1.00 78.00 515 LEU A N 1
ATOM 4057 C CA . LEU A 1 515 ? 12.587 -11.073 -3.587 1.00 78.00 515 LEU A CA 1
ATOM 4058 C C . LEU A 1 515 ? 12.150 -9.603 -3.730 1.00 78.00 515 LEU A C 1
ATOM 4060 O O . LEU A 1 515 ? 12.581 -8.919 -4.655 1.00 78.00 515 LEU A O 1
ATOM 4064 N N . GLY A 1 516 ? 11.343 -9.097 -2.790 1.00 75.81 516 GLY A N 1
ATOM 4065 C CA . GLY A 1 516 ? 10.893 -7.702 -2.789 1.00 75.81 516 GLY A CA 1
ATOM 4066 C C . GLY A 1 516 ? 12.036 -6.692 -2.626 1.00 75.81 516 GLY A C 1
ATOM 4067 O O . GLY A 1 516 ? 12.054 -5.676 -3.315 1.00 75.81 516 GLY A O 1
ATOM 4068 N N . ALA A 1 517 ? 13.027 -6.989 -1.777 1.00 77.25 517 ALA A N 1
ATOM 4069 C CA . ALA A 1 517 ? 14.205 -6.137 -1.603 1.00 77.25 517 ALA A CA 1
ATOM 4070 C C . ALA A 1 517 ? 15.082 -6.137 -2.864 1.00 77.25 517 ALA A C 1
ATOM 4072 O O . ALA A 1 517 ? 15.550 -5.083 -3.291 1.00 77.25 517 ALA A O 1
ATOM 4073 N N . HIS A 1 518 ? 15.247 -7.305 -3.494 1.00 83.44 518 HIS A N 1
ATOM 4074 C CA . HIS A 1 518 ? 15.978 -7.437 -4.752 1.00 83.44 518 HIS A CA 1
ATOM 4075 C C . HIS A 1 518 ? 15.307 -6.647 -5.887 1.00 83.44 518 HIS A C 1
ATOM 4077 O O . HIS A 1 518 ? 15.964 -5.862 -6.568 1.00 83.44 518 HIS A O 1
ATOM 4083 N N . ALA A 1 519 ? 13.990 -6.804 -6.049 1.00 80.75 519 ALA A N 1
ATOM 4084 C CA . ALA A 1 519 ? 13.209 -6.075 -7.043 1.00 80.75 519 ALA A CA 1
ATOM 4085 C C . ALA A 1 519 ? 13.264 -4.561 -6.821 1.00 80.75 519 ALA A C 1
ATOM 4087 O O . ALA A 1 519 ? 13.503 -3.813 -7.768 1.00 80.75 519 ALA A O 1
ATOM 4088 N N . MET A 1 520 ? 13.115 -4.113 -5.571 1.00 79.88 520 MET A N 1
ATOM 4089 C CA . MET A 1 520 ? 13.199 -2.694 -5.242 1.00 79.88 520 MET A CA 1
ATOM 4090 C C . MET A 1 520 ? 14.591 -2.128 -5.528 1.00 79.88 520 MET A C 1
ATOM 4092 O O . MET A 1 520 ? 14.690 -1.024 -6.048 1.00 79.88 520 MET A O 1
ATOM 4096 N N . LEU A 1 521 ? 15.669 -2.867 -5.253 1.00 83.75 521 LEU A N 1
ATOM 4097 C CA . LEU A 1 521 ? 17.018 -2.408 -5.583 1.00 83.75 521 LEU A CA 1
ATOM 4098 C C . LEU A 1 521 ? 17.222 -2.247 -7.092 1.00 83.75 521 LEU A C 1
ATOM 4100 O O . LEU A 1 521 ? 17.712 -1.207 -7.523 1.00 83.75 521 LEU A O 1
ATOM 4104 N N . VAL A 1 522 ? 16.812 -3.238 -7.889 1.00 84.56 522 VAL A N 1
ATOM 4105 C CA . VAL A 1 522 ? 16.884 -3.165 -9.358 1.00 84.56 522 VAL A CA 1
ATOM 4106 C C . VAL A 1 522 ? 16.069 -1.979 -9.879 1.00 84.56 522 VAL A C 1
ATOM 4108 O O . VAL A 1 522 ? 16.545 -1.237 -10.737 1.00 84.56 522 VAL A O 1
ATOM 4111 N N . GLU A 1 523 ? 14.882 -1.737 -9.316 1.00 81.25 523 GLU A N 1
ATOM 4112 C CA . GLU A 1 523 ? 14.069 -0.560 -9.631 1.00 81.25 523 GLU A CA 1
ATOM 4113 C C . GLU A 1 523 ? 14.806 0.751 -9.312 1.00 81.25 523 GLU A C 1
ATOM 4115 O O . GLU A 1 523 ? 14.822 1.664 -10.138 1.00 81.25 523 GLU A O 1
ATOM 4120 N N . GLN A 1 524 ? 15.450 0.851 -8.146 1.00 82.25 524 GLN A N 1
ATOM 4121 C CA . GLN A 1 524 ? 16.206 2.046 -7.766 1.00 82.25 524 GLN A CA 1
ATOM 4122 C C . GLN A 1 524 ? 17.436 2.256 -8.653 1.00 82.25 524 GLN A C 1
ATOM 4124 O O . GLN A 1 524 ? 17.699 3.390 -9.050 1.00 82.25 524 GLN A O 1
ATOM 4129 N N . CYS A 1 525 ? 18.139 1.188 -9.044 1.00 83.31 525 CYS A N 1
ATOM 4130 C CA . CYS A 1 525 ? 19.221 1.263 -10.025 1.00 83.31 525 CYS A CA 1
ATOM 4131 C C . CYS A 1 525 ? 18.726 1.806 -11.373 1.00 83.31 525 CYS A C 1
ATOM 4133 O O . CYS A 1 525 ? 19.295 2.771 -11.880 1.00 83.31 525 CYS A O 1
ATOM 4135 N N . LEU A 1 526 ? 17.620 1.270 -11.904 1.00 78.44 526 LEU A N 1
ATOM 4136 C CA . LEU A 1 526 ? 17.016 1.723 -13.166 1.00 78.44 526 LEU A CA 1
ATOM 4137 C C . LEU A 1 526 ? 16.570 3.193 -13.102 1.00 78.44 526 LEU A C 1
ATOM 4139 O O . LEU A 1 526 ? 16.771 3.964 -14.049 1.00 78.44 526 LEU A O 1
ATOM 4143 N N . LYS A 1 527 ? 15.982 3.607 -11.971 1.00 76.06 527 LYS A N 1
ATOM 4144 C CA . LYS A 1 527 ? 15.593 5.003 -11.719 1.00 76.06 527 LYS A CA 1
ATOM 4145 C C . LYS A 1 527 ? 16.807 5.926 -11.653 1.00 76.06 527 LYS A C 1
ATOM 4147 O O . LYS A 1 527 ? 16.750 7.025 -12.205 1.00 76.06 527 LYS A O 1
ATOM 4152 N N . PHE A 1 528 ? 17.885 5.497 -10.999 1.00 77.88 528 PHE A N 1
ATOM 4153 C CA . PHE A 1 528 ? 19.102 6.288 -10.836 1.00 77.88 528 PHE A CA 1
ATOM 4154 C C . PHE A 1 528 ? 19.861 6.456 -12.156 1.00 77.88 528 PHE A C 1
ATOM 4156 O O . PHE A 1 528 ? 20.163 7.581 -12.559 1.00 77.88 528 PHE A O 1
ATOM 4163 N N . GLU A 1 529 ? 20.081 5.358 -12.879 1.00 75.25 529 GLU A N 1
ATOM 4164 C CA . GLU A 1 529 ? 20.753 5.363 -14.179 1.00 75.25 529 GLU A CA 1
ATOM 4165 C C . GLU A 1 529 ? 20.011 6.257 -15.178 1.00 75.25 529 GLU A C 1
ATOM 4167 O O . GLU A 1 529 ? 20.602 7.069 -15.889 1.00 75.25 529 GLU A O 1
ATOM 4172 N N . GLY A 1 530 ? 18.677 6.198 -15.164 1.00 66.81 530 GLY A N 1
ATOM 4173 C CA . GLY A 1 530 ? 17.855 7.015 -16.042 1.00 66.81 530 GLY A CA 1
ATOM 4174 C C . GLY A 1 530 ? 17.816 8.514 -15.728 1.00 66.81 530 GLY A C 1
ATOM 4175 O O . GLY A 1 530 ? 17.319 9.279 -16.552 1.00 66.81 530 GLY A O 1
ATOM 4176 N N . ARG A 1 531 ? 18.343 8.950 -14.578 1.00 71.25 531 ARG A N 1
ATOM 4177 C CA . ARG A 1 531 ? 18.533 10.371 -14.238 1.00 71.25 531 ARG A CA 1
ATOM 4178 C C . ARG A 1 531 ? 19.885 10.918 -14.720 1.00 71.25 531 ARG A C 1
ATOM 4180 O O . ARG A 1 531 ? 20.233 12.032 -14.348 1.00 71.25 531 ARG A O 1
ATOM 4187 N N . GLY A 1 532 ? 20.637 10.154 -15.519 1.00 68.62 532 GLY A N 1
ATOM 4188 C CA . GLY A 1 532 ? 21.972 10.529 -16.001 1.00 68.62 532 GLY A CA 1
ATOM 4189 C C . GLY A 1 532 ? 23.095 10.228 -15.003 1.00 68.62 532 GLY A C 1
ATOM 4190 O O . GLY A 1 532 ? 24.254 10.526 -15.272 1.00 68.62 532 GLY A O 1
ATOM 4191 N N . GLY A 1 533 ? 22.775 9.602 -13.867 1.00 65.56 533 GLY A N 1
ATOM 4192 C CA . GLY A 1 533 ? 23.731 9.197 -12.838 1.00 65.56 533 GLY A CA 1
ATOM 4193 C C . GLY A 1 533 ? 24.430 7.875 -13.159 1.00 65.56 533 GLY A C 1
ATOM 4194 O O . GLY A 1 533 ? 24.496 6.996 -12.303 1.00 65.56 533 GLY A O 1
ATOM 4195 N N . THR A 1 534 ? 24.923 7.666 -14.381 1.00 57.25 534 THR A N 1
ATOM 4196 C CA . THR A 1 534 ? 25.729 6.473 -14.691 1.00 57.25 534 THR A CA 1
ATOM 4197 C C . THR A 1 534 ? 27.085 6.575 -14.004 1.00 57.25 534 THR A C 1
ATOM 4199 O O . THR A 1 534 ? 28.067 7.043 -14.578 1.00 57.25 534 THR A O 1
ATOM 4202 N N . VAL A 1 535 ? 27.166 6.096 -12.766 1.00 62.31 535 VAL A N 1
ATOM 4203 C CA . VAL A 1 535 ? 28.453 5.762 -12.165 1.00 62.31 535 VAL A CA 1
ATOM 4204 C C . VAL A 1 535 ? 28.925 4.496 -12.881 1.00 62.31 535 VAL A C 1
ATOM 4206 O O . VAL A 1 535 ? 28.374 3.421 -12.659 1.00 62.31 535 VAL A O 1
ATOM 4209 N N . ALA A 1 536 ? 29.932 4.606 -13.754 1.00 70.00 536 ALA A N 1
ATOM 4210 C CA . ALA A 1 536 ? 30.469 3.481 -14.536 1.00 70.00 536 ALA A CA 1
ATOM 4211 C C . ALA A 1 536 ? 30.795 2.240 -13.676 1.00 70.00 536 ALA A C 1
ATOM 4213 O O . ALA A 1 536 ? 30.687 1.109 -14.146 1.00 70.00 536 ALA A O 1
ATOM 4214 N N . ARG A 1 537 ? 31.115 2.458 -12.392 1.00 68.12 537 ARG A N 1
ATOM 4215 C CA . ARG A 1 537 ? 31.326 1.423 -11.371 1.00 68.12 537 ARG A CA 1
ATOM 4216 C C . ARG A 1 537 ? 30.115 0.502 -11.156 1.00 68.12 537 ARG A C 1
ATOM 4218 O O . ARG A 1 537 ? 30.313 -0.657 -10.821 1.00 68.12 537 ARG A O 1
ATOM 4225 N N . LEU A 1 538 ? 28.886 0.984 -11.341 1.00 70.12 538 LEU A N 1
ATOM 4226 C CA . LEU A 1 538 ? 27.667 0.237 -11.004 1.00 70.12 538 LEU A CA 1
ATOM 4227 C C . LEU A 1 538 ? 27.167 -0.665 -12.135 1.00 70.12 538 LEU A C 1
ATOM 4229 O O . LEU A 1 538 ? 26.379 -1.566 -11.871 1.00 70.12 538 LEU A O 1
ATOM 4233 N N . LYS A 1 539 ? 27.621 -0.455 -13.377 1.00 77.25 539 LYS A N 1
ATOM 4234 C CA . LYS A 1 539 ? 27.070 -1.143 -14.555 1.00 77.25 539 LYS A CA 1
ATOM 4235 C C . LYS A 1 539 ? 27.184 -2.670 -14.463 1.00 77.25 539 LYS A C 1
ATOM 4237 O O . LYS A 1 539 ? 26.218 -3.367 -14.746 1.00 77.25 539 LYS A O 1
ATOM 4242 N N . GLY A 1 540 ? 28.335 -3.184 -14.022 1.00 80.56 540 GLY A N 1
ATOM 4243 C CA . GLY A 1 540 ? 28.556 -4.629 -13.874 1.00 80.56 540 GLY A CA 1
ATOM 4244 C C . GLY A 1 540 ? 27.679 -5.260 -12.790 1.00 80.56 540 GLY A C 1
ATOM 4245 O O . GLY A 1 540 ? 26.998 -6.250 -13.043 1.00 80.56 540 GLY A O 1
ATOM 4246 N N . SER A 1 541 ? 27.639 -4.649 -11.602 1.00 80.88 541 SER A N 1
ATOM 4247 C CA . SER A 1 541 ? 26.791 -5.109 -10.494 1.00 80.88 541 SER A CA 1
ATOM 4248 C C . SER A 1 541 ? 25.303 -5.000 -10.820 1.00 80.88 541 SER A C 1
ATOM 4250 O O . SER A 1 541 ? 24.520 -5.843 -10.395 1.00 80.88 541 SER A O 1
ATOM 4252 N N . PHE A 1 542 ? 24.903 -3.990 -11.591 1.00 81.50 542 PHE A N 1
ATOM 4253 C CA . PHE A 1 542 ? 23.527 -3.844 -12.042 1.00 81.50 542 PHE A CA 1
ATOM 4254 C C . PHE A 1 542 ? 23.121 -4.951 -13.027 1.00 81.50 542 PHE A C 1
ATOM 4256 O O . PHE A 1 542 ? 22.112 -5.609 -12.782 1.00 81.50 542 PHE A O 1
ATOM 4263 N N . GLU A 1 543 ? 23.922 -5.219 -14.070 1.00 82.62 543 GLU A N 1
ATOM 4264 C CA . GLU A 1 543 ? 23.680 -6.331 -15.012 1.00 82.62 543 GLU A CA 1
ATOM 4265 C C . GLU A 1 543 ? 23.544 -7.670 -14.259 1.00 82.62 543 GLU A C 1
ATOM 4267 O O . GLU A 1 543 ? 22.626 -8.450 -14.525 1.00 82.62 543 GLU A O 1
ATOM 4272 N N . LEU A 1 544 ? 24.408 -7.898 -13.263 1.00 83.75 544 LEU A N 1
ATOM 4273 C CA . LEU A 1 544 ? 24.364 -9.063 -12.381 1.00 83.75 544 LEU A CA 1
ATOM 4274 C C . LEU A 1 544 ? 23.063 -9.142 -11.566 1.00 83.75 544 LEU A C 1
ATOM 4276 O O . LEU A 1 544 ? 22.418 -10.188 -11.547 1.00 83.75 544 LEU A O 1
ATOM 4280 N N . LEU A 1 545 ? 22.663 -8.063 -10.885 1.00 84.12 545 LEU A N 1
ATOM 4281 C CA . LEU A 1 545 ? 21.413 -8.031 -10.114 1.00 84.12 545 LEU A CA 1
ATOM 4282 C C . LEU A 1 545 ? 20.207 -8.315 -10.999 1.00 84.12 545 LEU A C 1
ATOM 4284 O O . LEU A 1 545 ? 19.331 -9.103 -10.658 1.00 84.12 545 LEU A O 1
ATOM 4288 N N . GLU A 1 546 ? 20.164 -7.664 -12.152 1.00 83.81 546 GLU A N 1
ATOM 4289 C CA . GLU A 1 546 ? 19.065 -7.774 -13.090 1.00 83.81 546 GLU A CA 1
ATOM 4290 C C . GLU A 1 546 ? 18.925 -9.213 -13.616 1.00 83.81 546 GLU A C 1
ATOM 4292 O O . GLU A 1 546 ? 17.815 -9.756 -13.676 1.00 83.81 546 GLU A O 1
ATOM 4297 N N . ARG A 1 547 ? 20.059 -9.849 -13.944 1.00 82.00 547 ARG A N 1
ATOM 4298 C CA . ARG A 1 547 ? 20.142 -11.255 -14.356 1.00 82.00 547 ARG A CA 1
ATOM 4299 C C . ARG A 1 547 ? 19.762 -12.197 -13.217 1.00 82.00 547 ARG A C 1
ATOM 4301 O O . ARG A 1 547 ? 18.912 -13.065 -13.407 1.00 82.00 547 ARG A O 1
ATOM 4308 N N . SER A 1 548 ? 20.323 -11.987 -12.030 1.00 83.56 548 SER A N 1
ATOM 4309 C CA . SER A 1 548 ? 20.035 -12.764 -10.822 1.00 83.56 548 SER A CA 1
ATOM 4310 C C . SER A 1 548 ? 18.549 -12.701 -10.451 1.00 83.56 548 SER A C 1
ATOM 4312 O O . SER A 1 548 ? 17.930 -13.725 -10.165 1.00 83.56 548 SER A O 1
ATOM 4314 N N . LEU A 1 549 ? 17.923 -11.523 -10.527 1.00 84.75 549 LEU A N 1
ATOM 4315 C CA . LEU A 1 549 ? 16.495 -11.352 -10.273 1.00 84.75 549 LEU A CA 1
ATOM 4316 C C . LEU A 1 549 ? 15.650 -12.102 -11.303 1.00 84.75 549 LEU A C 1
ATOM 4318 O O . LEU A 1 549 ? 14.732 -12.826 -10.922 1.00 84.75 549 LEU A O 1
ATOM 4322 N N . ALA A 1 550 ? 15.969 -11.975 -12.593 1.00 83.00 550 ALA A N 1
ATOM 4323 C CA . ALA A 1 550 ? 15.249 -12.683 -13.648 1.00 83.00 550 ALA A CA 1
ATOM 4324 C C . ALA A 1 550 ? 15.323 -14.208 -13.464 1.00 83.00 550 ALA A C 1
ATOM 4326 O O . ALA A 1 550 ? 14.295 -14.889 -13.481 1.00 83.00 550 ALA A O 1
ATOM 4327 N N . LEU A 1 551 ? 16.519 -14.727 -13.179 1.00 79.06 551 LEU A N 1
ATOM 4328 C CA . LEU A 1 551 ? 16.745 -16.139 -12.886 1.00 79.06 551 LEU A CA 1
ATOM 4329 C C . LEU A 1 551 ? 15.968 -16.609 -11.648 1.00 79.06 551 LEU A C 1
ATOM 4331 O O . LEU A 1 551 ? 15.323 -17.656 -11.691 1.00 79.06 551 LEU A O 1
ATOM 4335 N N . ARG A 1 552 ? 15.931 -15.815 -10.573 1.00 81.00 552 ARG A N 1
ATOM 4336 C CA . ARG A 1 552 ? 15.127 -16.124 -9.381 1.00 81.00 552 ARG A CA 1
ATOM 4337 C C . ARG A 1 552 ? 13.632 -16.171 -9.673 1.00 81.00 552 ARG A C 1
ATOM 4339 O O . ARG A 1 552 ? 12.952 -17.064 -9.178 1.00 81.00 552 ARG A O 1
ATOM 4346 N N . LEU A 1 553 ? 13.112 -15.246 -10.481 1.00 82.19 553 LEU A N 1
ATOM 4347 C CA . LEU A 1 553 ? 11.702 -15.253 -10.888 1.00 82.19 553 LEU A CA 1
ATOM 4348 C C . LEU A 1 553 ? 11.364 -16.486 -11.741 1.00 82.19 553 LEU A C 1
ATOM 4350 O O . LEU A 1 553 ? 10.257 -17.024 -11.617 1.00 82.19 553 LEU A O 1
ATOM 4354 N N . ARG A 1 554 ? 12.315 -16.936 -12.572 1.00 79.12 554 ARG A N 1
ATOM 4355 C CA . ARG A 1 554 ? 12.209 -18.129 -13.426 1.00 79.12 554 ARG A CA 1
ATOM 4356 C C . ARG A 1 554 ? 12.264 -19.430 -12.620 1.00 79.12 554 ARG A C 1
ATOM 4358 O O . ARG A 1 554 ? 11.407 -20.288 -12.805 1.00 79.12 554 ARG A O 1
ATOM 4365 N N . TYR A 1 555 ? 13.210 -19.558 -11.689 1.00 76.00 555 TYR A N 1
ATOM 4366 C CA . TYR A 1 555 ? 13.430 -20.764 -10.874 1.00 76.00 555 TYR A CA 1
ATOM 4367 C C . TYR A 1 555 ? 12.794 -20.698 -9.480 1.00 76.00 555 TYR A C 1
ATOM 4369 O O . TYR A 1 555 ? 13.144 -21.471 -8.587 1.00 76.00 555 TYR A O 1
ATOM 4377 N N . ARG A 1 556 ? 11.816 -19.812 -9.277 1.00 77.31 556 ARG A N 1
ATOM 4378 C CA . ARG A 1 556 ? 11.195 -19.562 -7.967 1.00 77.31 556 ARG A CA 1
ATOM 4379 C C . ARG A 1 556 ? 10.677 -20.815 -7.255 1.00 77.31 556 ARG A C 1
ATOM 4381 O O . ARG A 1 556 ? 10.719 -20.858 -6.037 1.00 77.31 556 ARG A O 1
ATOM 4388 N N . HIS A 1 557 ? 10.241 -21.848 -7.981 1.00 73.44 557 HIS A N 1
ATOM 4389 C CA . HIS A 1 557 ? 9.751 -23.108 -7.392 1.00 73.44 557 HIS A CA 1
ATOM 4390 C C . HIS A 1 557 ? 10.825 -23.947 -6.720 1.00 73.44 557 HIS A C 1
ATOM 4392 O O . HIS A 1 557 ? 10.518 -24.693 -5.796 1.00 73.44 557 HIS A O 1
ATOM 4398 N N . PHE A 1 558 ? 12.071 -23.791 -7.156 1.00 71.62 558 PHE A N 1
ATOM 4399 C CA . PHE A 1 558 ? 13.224 -24.428 -6.534 1.00 71.62 558 PHE A CA 1
ATOM 4400 C C . PHE A 1 558 ? 13.687 -23.657 -5.313 1.00 71.62 558 PHE A C 1
ATOM 4402 O O . PHE A 1 558 ? 14.145 -24.255 -4.353 1.00 71.62 558 PHE A O 1
ATOM 4409 N N . LEU A 1 559 ? 13.561 -22.332 -5.341 1.00 73.88 559 LEU A N 1
ATOM 4410 C CA . LEU A 1 559 ? 13.987 -21.475 -4.238 1.00 73.88 559 LEU A CA 1
ATOM 4411 C C . LEU A 1 559 ? 12.937 -21.454 -3.118 1.00 73.88 559 LEU A C 1
ATOM 4413 O O . LEU A 1 559 ? 13.264 -21.536 -1.937 1.00 73.88 559 LEU A O 1
ATOM 4417 N N . ARG A 1 560 ? 11.655 -21.422 -3.485 1.00 73.25 560 ARG A N 1
ATOM 4418 C CA . ARG A 1 560 ? 10.516 -21.349 -2.571 1.00 73.25 560 ARG A CA 1
ATOM 4419 C C . ARG A 1 560 ? 9.410 -22.316 -3.013 1.00 73.25 560 ARG A C 1
ATOM 4421 O O . ARG A 1 560 ? 8.460 -21.906 -3.686 1.00 73.25 560 ARG A O 1
ATOM 4428 N N . PRO A 1 561 ? 9.525 -23.607 -2.659 1.00 77.69 561 PRO A N 1
ATOM 4429 C CA . PRO A 1 561 ? 8.518 -24.597 -2.992 1.00 77.69 561 PRO A CA 1
ATOM 4430 C C . PRO A 1 561 ? 7.175 -24.224 -2.352 1.00 77.69 561 PRO A C 1
ATOM 4432 O O . PRO A 1 561 ? 7.108 -24.070 -1.126 1.00 77.69 561 PRO A O 1
ATOM 4435 N N . PRO A 1 562 ? 6.114 -24.031 -3.153 1.00 81.81 562 PRO A N 1
ATOM 4436 C CA . PRO A 1 562 ? 4.829 -23.594 -2.625 1.00 81.81 562 PRO A CA 1
ATOM 4437 C C . PRO A 1 562 ? 4.103 -24.725 -1.889 1.00 81.81 562 PRO A C 1
ATOM 4439 O O . PRO A 1 562 ? 4.413 -25.910 -2.065 1.00 81.81 562 PRO A O 1
ATOM 4442 N N . LEU A 1 563 ? 3.095 -24.352 -1.096 1.00 85.19 563 LEU A N 1
ATOM 4443 C CA . LEU A 1 563 ? 2.157 -25.317 -0.534 1.00 85.19 563 LEU A CA 1
ATOM 4444 C C . LEU A 1 563 ? 1.225 -25.815 -1.641 1.00 85.19 563 LEU A C 1
ATOM 4446 O O . LEU A 1 563 ? 0.597 -25.026 -2.353 1.00 85.19 563 LEU A O 1
ATOM 4450 N N . VAL A 1 564 ? 1.157 -27.137 -1.782 1.00 86.62 564 VAL A N 1
ATOM 4451 C CA . VAL A 1 564 ? 0.320 -27.808 -2.787 1.00 86.62 564 VAL A CA 1
ATOM 4452 C C . VAL A 1 564 ? -0.934 -28.419 -2.176 1.00 86.62 564 VAL A C 1
ATOM 4454 O O . VAL A 1 564 ? -1.916 -28.631 -2.887 1.00 86.62 564 VAL A O 1
ATOM 4457 N N . ASP A 1 565 ? -0.904 -28.695 -0.870 1.00 85.00 565 ASP A N 1
ATOM 4458 C CA . ASP A 1 565 ? -2.051 -29.191 -0.117 1.00 85.00 565 ASP A CA 1
ATOM 4459 C C . ASP A 1 565 ? -1.950 -28.816 1.365 1.00 85.00 565 ASP A C 1
ATOM 4461 O O . ASP A 1 565 ? -0.846 -28.656 1.893 1.00 85.00 565 ASP A O 1
ATOM 4465 N N . ILE A 1 566 ? -3.098 -28.696 2.029 1.00 86.25 566 ILE A N 1
ATOM 4466 C CA . ILE A 1 566 ? -3.211 -28.494 3.480 1.00 86.25 566 ILE A CA 1
ATOM 4467 C C . ILE A 1 566 ? -4.293 -29.431 4.000 1.00 86.25 566 ILE A C 1
ATOM 4469 O O . ILE A 1 566 ? -5.346 -29.567 3.376 1.00 86.25 566 ILE A O 1
ATOM 4473 N N . ASP A 1 567 ? -4.032 -30.039 5.152 1.00 85.50 567 ASP A N 1
ATOM 4474 C CA . ASP A 1 567 ? -4.941 -30.973 5.799 1.00 85.50 567 ASP A CA 1
ATOM 4475 C C . ASP A 1 567 ? -4.904 -30.852 7.335 1.00 85.50 567 ASP A C 1
ATOM 4477 O O . ASP A 1 567 ? -4.074 -30.130 7.893 1.00 85.50 567 ASP A O 1
ATOM 4481 N N . VAL A 1 568 ? -5.811 -31.540 8.031 1.00 82.62 568 VAL A N 1
ATOM 4482 C CA . VAL A 1 568 ? -5.868 -31.607 9.497 1.00 82.62 568 VAL A CA 1
ATOM 4483 C C . VAL A 1 568 ? -5.572 -33.022 9.968 1.00 82.62 568 VAL A C 1
ATOM 4485 O O . VAL A 1 568 ? -6.321 -33.956 9.695 1.00 82.62 568 VAL A O 1
ATOM 4488 N N . LEU A 1 569 ? -4.522 -33.157 10.771 1.00 83.00 569 LEU A N 1
ATOM 4489 C CA . LEU A 1 569 ? -4.130 -34.414 11.382 1.00 83.00 569 LEU A CA 1
ATOM 4490 C C . LEU A 1 569 ? -4.580 -34.470 12.843 1.00 83.00 569 LEU A C 1
ATOM 4492 O O . LEU A 1 569 ? -4.201 -33.623 13.651 1.00 83.00 569 LEU A O 1
ATOM 4496 N N . ALA A 1 570 ? -5.354 -35.499 13.180 1.00 80.00 570 ALA A N 1
ATOM 4497 C CA . ALA A 1 570 ? -5.746 -35.815 14.546 1.00 80.00 570 ALA A CA 1
ATOM 4498 C C . ALA A 1 570 ? -4.962 -37.043 15.041 1.00 80.00 570 ALA A C 1
ATOM 4500 O O . ALA A 1 570 ? -5.049 -38.111 14.438 1.00 80.00 570 ALA A O 1
ATOM 4501 N N . VAL A 1 571 ? -4.204 -36.910 16.131 1.00 80.19 571 VAL A N 1
ATOM 4502 C CA . VAL A 1 571 ? -3.386 -37.997 16.702 1.00 80.19 571 VAL A CA 1
ATOM 4503 C C . VAL A 1 571 ? -3.558 -38.105 18.209 1.00 80.19 571 VAL A C 1
ATOM 4505 O O . VAL A 1 571 ? -3.850 -37.127 18.880 1.00 80.19 571 VAL A O 1
ATOM 4508 N N . ALA A 1 572 ? -3.358 -39.296 18.771 1.00 73.75 572 ALA A N 1
ATOM 4509 C CA . ALA A 1 572 ? -3.435 -39.505 20.220 1.00 73.75 572 ALA A CA 1
ATOM 4510 C C . ALA A 1 572 ? -2.206 -38.968 20.986 1.00 73.75 572 ALA A C 1
ATOM 4512 O O . ALA A 1 572 ? -2.221 -38.905 22.213 1.00 73.75 572 ALA A O 1
ATOM 4513 N N . GLU A 1 573 ? -1.130 -38.609 20.284 1.00 71.81 573 GLU A N 1
ATOM 4514 C CA . GLU A 1 573 ? 0.131 -38.174 20.886 1.00 71.81 573 GLU A CA 1
ATOM 4515 C C . GLU A 1 573 ? 0.222 -36.647 20.988 1.00 71.81 573 GLU A C 1
ATOM 4517 O O . GLU A 1 573 ? 0.024 -35.942 20.004 1.00 71.81 573 GLU A O 1
ATOM 4522 N N . ALA A 1 574 ? 0.580 -36.144 22.175 1.00 67.50 574 ALA A N 1
ATOM 4523 C CA . ALA A 1 574 ? 0.707 -34.708 22.457 1.00 67.50 574 ALA A CA 1
ATOM 4524 C C . ALA A 1 574 ? 1.985 -34.066 21.907 1.00 67.50 574 ALA A C 1
ATOM 4526 O O . ALA A 1 574 ? 2.066 -32.846 21.758 1.00 67.50 574 ALA A O 1
ATOM 4527 N N . VAL A 1 575 ? 3.027 -34.878 21.704 1.00 73.31 575 VAL A N 1
ATOM 4528 C CA . VAL A 1 575 ? 4.375 -34.393 21.397 1.00 73.31 575 VAL A CA 1
ATOM 4529 C C . VAL A 1 575 ? 4.541 -34.329 19.879 1.00 73.31 575 VAL A C 1
ATOM 4531 O O . VAL A 1 575 ? 4.595 -35.392 19.260 1.00 73.31 575 VAL A O 1
ATOM 4534 N N . PRO A 1 576 ? 4.696 -33.130 19.280 1.00 71.38 576 PRO A N 1
ATOM 4535 C CA . PRO A 1 576 ? 4.778 -32.964 17.827 1.00 71.38 576 PRO A CA 1
ATOM 4536 C C . PRO A 1 576 ? 5.862 -33.822 17.161 1.00 71.38 576 PRO A C 1
ATOM 4538 O O . PRO A 1 576 ? 5.667 -34.323 16.063 1.00 71.38 576 PRO A O 1
ATOM 4541 N N . GLU A 1 577 ? 6.989 -34.037 17.844 1.00 76.75 577 GLU A N 1
ATOM 4542 C CA . GLU A 1 577 ? 8.135 -34.805 17.332 1.00 76.75 577 GLU A CA 1
ATOM 4543 C C . GLU A 1 577 ? 7.862 -36.307 17.166 1.00 76.75 577 GLU A C 1
ATOM 4545 O O . GLU A 1 577 ? 8.599 -36.988 16.456 1.00 76.75 577 GLU A O 1
ATOM 4550 N N . LYS A 1 578 ? 6.831 -36.841 17.833 1.00 78.00 578 LYS A N 1
ATOM 4551 C CA . LYS A 1 578 ? 6.464 -38.264 17.757 1.00 78.00 578 LYS A CA 1
ATOM 4552 C C . LYS A 1 578 ? 5.351 -38.539 16.746 1.00 78.00 578 LYS A C 1
ATOM 4554 O O . LYS A 1 578 ? 5.163 -39.682 16.334 1.00 78.00 578 LYS A O 1
ATOM 4559 N N . VAL A 1 579 ? 4.685 -37.480 16.284 1.00 79.81 579 VAL A N 1
ATOM 4560 C CA . VAL A 1 579 ? 3.581 -37.556 15.330 1.00 79.81 579 VAL A CA 1
ATOM 4561 C C . VAL A 1 579 ? 4.071 -38.145 14.008 1.00 79.81 579 VAL A C 1
ATOM 4563 O O . VAL A 1 579 ? 4.887 -37.551 13.304 1.00 79.81 579 VAL A O 1
ATOM 4566 N N . GLN A 1 580 ? 3.545 -39.316 13.645 1.00 84.56 580 GLN A N 1
ATOM 4567 C CA . GLN A 1 580 ? 3.786 -39.909 12.332 1.00 84.56 580 GLN A CA 1
ATOM 4568 C C . GLN A 1 580 ? 3.006 -39.130 11.272 1.00 84.56 580 GLN A C 1
ATOM 4570 O O . GLN A 1 580 ? 1.780 -39.210 11.194 1.00 84.56 580 GLN A O 1
ATOM 4575 N N . LEU A 1 581 ? 3.729 -38.363 10.459 1.00 84.50 581 LEU A N 1
ATOM 4576 C CA . LEU A 1 581 ? 3.149 -37.592 9.367 1.00 84.50 581 LEU A CA 1
ATOM 4577 C C . LEU A 1 581 ? 2.975 -38.468 8.115 1.00 84.50 581 LEU A C 1
ATOM 4579 O O . LEU A 1 581 ? 3.836 -39.308 7.828 1.00 84.50 581 LEU A O 1
ATOM 4583 N N . PRO A 1 582 ? 1.903 -38.260 7.325 1.00 84.75 582 PRO A N 1
ATOM 4584 C CA . PRO A 1 582 ? 1.803 -38.834 5.989 1.00 84.75 582 PRO A CA 1
ATOM 4585 C C . PRO A 1 582 ? 3.033 -38.484 5.141 1.00 84.75 582 PRO A C 1
ATOM 4587 O O . PRO A 1 582 ? 3.634 -37.418 5.293 1.00 84.75 582 PRO A O 1
ATOM 4590 N N . ALA A 1 583 ? 3.409 -39.367 4.214 1.00 76.94 583 ALA A N 1
ATOM 4591 C CA . ALA A 1 583 ? 4.581 -39.143 3.373 1.00 76.94 583 ALA A CA 1
ATOM 4592 C C . ALA A 1 583 ? 4.501 -37.781 2.654 1.00 76.94 583 ALA A C 1
ATOM 4594 O O . ALA A 1 583 ? 3.504 -37.481 1.996 1.00 76.94 583 ALA A O 1
ATOM 4595 N N . LYS A 1 584 ? 5.582 -36.990 2.740 1.00 79.19 584 LYS A N 1
ATOM 4596 C CA . LYS A 1 584 ? 5.722 -35.639 2.152 1.00 79.19 584 LYS A CA 1
ATOM 4597 C C . LYS A 1 584 ? 4.893 -34.531 2.821 1.00 79.19 584 LYS A C 1
ATOM 4599 O O . LYS A 1 584 ? 4.901 -33.409 2.313 1.00 79.19 584 LYS A O 1
ATOM 4604 N N . TYR A 1 585 ? 4.201 -34.819 3.923 1.00 85.19 585 TYR A N 1
ATOM 4605 C CA . TYR A 1 585 ? 3.568 -33.792 4.745 1.00 85.19 585 TYR A CA 1
ATOM 4606 C C . TYR A 1 585 ? 4.501 -33.337 5.867 1.00 85.19 585 TYR A C 1
ATOM 4608 O O . TYR A 1 585 ? 5.261 -34.123 6.430 1.00 85.19 585 TYR A O 1
ATOM 4616 N N . GLU A 1 586 ? 4.407 -32.057 6.196 1.00 86.31 586 GLU A N 1
ATOM 4617 C CA . GLU A 1 586 ? 5.074 -31.408 7.318 1.00 86.31 586 GLU A CA 1
ATOM 4618 C C . GLU A 1 586 ? 4.043 -30.781 8.264 1.00 86.31 586 GLU A C 1
ATOM 4620 O O . GLU A 1 586 ? 2.912 -30.473 7.878 1.00 86.31 586 GLU A O 1
ATOM 4625 N N . LEU A 1 587 ? 4.438 -30.596 9.521 1.00 84.44 587 LEU A N 1
ATOM 4626 C CA . LEU A 1 587 ? 3.622 -29.930 10.527 1.00 84.44 587 LEU A CA 1
ATOM 4627 C C . LEU A 1 587 ? 3.656 -28.408 10.302 1.00 84.44 587 LEU A C 1
ATOM 4629 O O . LEU A 1 587 ? 4.733 -27.816 10.314 1.00 84.44 587 LEU A O 1
ATOM 4633 N N . LEU A 1 588 ? 2.496 -27.765 10.137 1.00 82.38 588 LEU A N 1
ATOM 4634 C CA . LEU A 1 588 ? 2.404 -26.308 9.942 1.00 82.38 588 LEU A CA 1
ATOM 4635 C C . LEU A 1 588 ? 2.087 -25.548 11.243 1.00 82.38 588 LEU A C 1
ATOM 4637 O O . LEU A 1 588 ? 2.401 -24.360 11.379 1.00 82.38 588 LEU A O 1
ATOM 4641 N N . THR A 1 589 ? 1.450 -26.216 12.210 1.00 77.25 589 THR A N 1
ATOM 4642 C CA . THR A 1 589 ? 0.986 -25.606 13.467 1.00 77.25 589 THR A CA 1
ATOM 4643 C C . THR A 1 589 ? 1.299 -26.472 14.681 1.00 77.25 589 THR A C 1
ATOM 4645 O O . THR A 1 589 ? 1.425 -27.687 14.569 1.00 77.25 589 THR A O 1
ATOM 4648 N N . GLY A 1 590 ? 1.356 -25.855 15.865 1.00 73.50 590 GLY A N 1
ATOM 4649 C CA . GLY A 1 590 ? 1.281 -26.587 17.134 1.00 73.50 590 GLY A CA 1
ATOM 4650 C C . GLY A 1 590 ? -0.107 -27.198 17.377 1.00 73.50 590 GLY A C 1
ATOM 4651 O O . GLY A 1 590 ? -1.023 -26.999 16.574 1.00 73.50 590 GLY A O 1
ATOM 4652 N N . ASP A 1 591 ? -0.255 -27.921 18.492 1.00 74.81 591 ASP A N 1
ATOM 4653 C CA . ASP A 1 591 ? -1.524 -28.555 18.873 1.00 74.81 591 ASP A CA 1
ATOM 4654 C C . ASP A 1 591 ? -2.613 -27.502 19.124 1.00 74.81 591 ASP A C 1
ATOM 4656 O O . ASP A 1 591 ? -2.516 -26.673 20.035 1.00 74.81 591 ASP A O 1
ATOM 4660 N N . LEU A 1 592 ? -3.666 -27.550 18.313 1.00 74.06 592 LEU A N 1
ATOM 4661 C CA . LEU A 1 592 ? -4.810 -26.650 18.395 1.00 74.06 592 LEU A CA 1
ATOM 4662 C C . LEU A 1 592 ? -5.710 -26.956 19.603 1.00 74.06 592 LEU A C 1
ATOM 4664 O O . LEU A 1 592 ? -6.453 -26.081 20.053 1.00 74.06 592 LEU A O 1
ATOM 4668 N N . ASN A 1 593 ? -5.628 -28.155 20.183 1.00 69.94 593 ASN A N 1
ATOM 4669 C CA . ASN A 1 593 ? -6.492 -28.545 21.299 1.00 69.94 593 ASN A CA 1
ATOM 4670 C C . ASN A 1 593 ? -6.099 -27.938 22.640 1.00 69.94 593 ASN A C 1
ATOM 4672 O O . ASN A 1 593 ? -6.951 -27.830 23.523 1.00 69.94 593 ASN A O 1
ATOM 4676 N N . VAL A 1 594 ? -4.885 -27.392 22.761 1.00 66.19 594 VAL A N 1
ATOM 4677 C CA . VAL A 1 594 ? -4.476 -26.531 23.888 1.00 66.19 594 VAL A CA 1
ATOM 4678 C C . VAL A 1 594 ? -5.458 -25.359 24.100 1.00 66.19 594 VAL A C 1
ATOM 4680 O O . VAL A 1 594 ? -5.526 -24.768 25.189 1.00 66.19 594 VAL A O 1
ATOM 4683 N N . PHE A 1 595 ? -6.250 -25.028 23.075 1.00 61.50 595 PHE A N 1
ATOM 4684 C CA . PHE A 1 595 ? -7.186 -23.909 23.044 1.00 61.50 595 PHE A CA 1
ATOM 4685 C C . PHE A 1 595 ? -8.651 -24.291 23.294 1.00 61.50 595 PHE A C 1
ATOM 4687 O O . PHE A 1 595 ? -9.450 -23.383 23.510 1.00 61.50 595 PHE A O 1
ATOM 4694 N N . SER A 1 596 ? -9.000 -25.583 23.329 1.00 60.12 596 SER A N 1
ATOM 4695 C CA . SER A 1 596 ? -10.352 -26.040 23.679 1.00 60.12 596 SER A CA 1
ATOM 4696 C C . SER A 1 596 ? -10.489 -26.240 25.191 1.00 60.12 596 SER A C 1
ATOM 4698 O O . SER A 1 596 ? -9.669 -26.900 25.830 1.00 60.12 596 SER A O 1
ATOM 4700 N N . HIS A 1 597 ? -11.562 -25.699 25.776 1.00 53.00 597 HIS A N 1
ATOM 4701 C CA . HIS A 1 597 ? -11.905 -25.942 27.181 1.00 53.00 597 HIS A CA 1
ATOM 4702 C C . HIS A 1 597 ? -12.378 -27.379 27.444 1.00 53.00 597 HIS A C 1
ATOM 4704 O O . HIS A 1 597 ? -12.232 -27.848 28.568 1.00 53.00 597 HIS A O 1
ATOM 4710 N N . ARG A 1 598 ? -12.917 -28.078 26.435 1.00 51.19 598 ARG A N 1
ATOM 4711 C CA . ARG A 1 598 ? -13.422 -29.457 26.566 1.00 51.19 598 ARG A CA 1
ATOM 4712 C C . ARG A 1 598 ? -12.309 -30.503 26.553 1.00 51.19 598 ARG A C 1
ATOM 4714 O O . ARG A 1 598 ? -12.472 -31.554 27.158 1.00 51.19 598 ARG A O 1
ATOM 4721 N N . ASN A 1 599 ? -11.180 -30.192 25.914 1.00 49.59 599 ASN A N 1
ATOM 4722 C CA . ASN A 1 599 ? -10.024 -31.088 25.806 1.00 49.59 599 ASN A CA 1
ATOM 4723 C C . ASN A 1 599 ? -8.940 -30.823 26.864 1.00 49.59 599 ASN A C 1
ATOM 4725 O O . ASN A 1 599 ? -7.937 -31.533 26.899 1.00 49.59 599 ASN A O 1
ATOM 4729 N N . ARG A 1 600 ? -9.116 -29.821 27.738 1.00 52.47 600 ARG A N 1
ATOM 4730 C CA . ARG A 1 600 ? -8.246 -29.640 28.905 1.00 52.47 600 ARG A CA 1
ATOM 4731 C C . ARG A 1 600 ? -8.693 -30.613 29.996 1.00 52.47 600 ARG A C 1
ATOM 4733 O O . ARG A 1 600 ? -9.770 -30.396 30.551 1.00 52.47 600 ARG A O 1
ATOM 4740 N N . PRO A 1 601 ? -7.904 -31.648 30.337 1.00 46.06 601 PRO A N 1
ATOM 4741 C CA . PRO A 1 601 ? -8.214 -32.447 31.511 1.00 46.06 601 PRO A CA 1
ATOM 4742 C C . PRO A 1 601 ? -8.255 -31.517 32.725 1.00 46.06 601 PRO A C 1
ATOM 4744 O O . PRO A 1 601 ? -7.404 -30.630 32.873 1.00 46.06 601 PRO A O 1
ATOM 4747 N N . ALA A 1 602 ? -9.257 -31.697 33.586 1.00 49.78 602 ALA A N 1
ATOM 4748 C CA . ALA A 1 602 ? -9.250 -31.046 34.885 1.00 49.78 602 ALA A CA 1
ATOM 4749 C C . ALA A 1 602 ? -7.921 -31.394 35.582 1.00 49.78 602 ALA A C 1
ATOM 4751 O O . ALA A 1 602 ? -7.461 -32.536 35.455 1.00 49.78 602 ALA A O 1
ATOM 4752 N N . PRO A 1 603 ? -7.272 -30.448 36.284 1.00 43.12 603 PRO A N 1
ATOM 4753 C CA . PRO A 1 603 ? -6.036 -30.727 37.004 1.00 43.12 603 PRO A CA 1
ATOM 4754 C C . PRO A 1 603 ? -6.318 -31.787 38.083 1.00 43.12 603 PRO A C 1
ATOM 4756 O O . PRO A 1 603 ? -6.769 -31.461 39.176 1.00 43.12 603 PRO A O 1
ATOM 4759 N N . GLY A 1 604 ? -6.125 -33.066 37.741 1.00 47.09 604 GLY A N 1
ATOM 4760 C CA . GLY A 1 604 ? -6.467 -34.213 38.586 1.00 47.09 604 GLY A CA 1
ATOM 4761 C C . GLY A 1 604 ? -6.867 -35.499 37.846 1.00 47.09 604 GLY A C 1
ATOM 4762 O O . GLY A 1 604 ? -6.690 -36.575 38.408 1.00 47.09 604 GLY A O 1
ATOM 4763 N N . GLU A 1 605 ? -7.343 -35.439 36.596 1.00 46.75 605 GLU A N 1
ATOM 4764 C CA . GLU A 1 605 ? -7.805 -36.638 35.869 1.00 46.75 605 GLU A CA 1
ATOM 4765 C C . GLU A 1 605 ? -6.741 -37.178 34.901 1.00 46.75 605 GLU A C 1
ATOM 4767 O O . GLU A 1 605 ? -6.700 -36.870 33.711 1.00 46.75 605 GLU A O 1
ATOM 4772 N N . ALA A 1 606 ? -5.849 -38.014 35.432 1.00 45.59 606 ALA A N 1
ATOM 4773 C CA . ALA A 1 606 ? -4.917 -38.811 34.644 1.00 45.59 606 ALA A CA 1
ATOM 4774 C C . ALA A 1 606 ? -5.659 -40.009 34.022 1.00 45.59 606 ALA A C 1
ATOM 4776 O O . ALA A 1 606 ? -5.782 -41.053 34.660 1.00 45.59 606 ALA A O 1
ATOM 4777 N N . GLY A 1 607 ? -6.184 -39.882 32.799 1.00 44.97 607 GLY A N 1
ATOM 4778 C CA . GLY A 1 607 ? -6.803 -41.053 32.162 1.00 44.97 607 GLY A CA 1
ATOM 4779 C C . GLY A 1 607 ? -7.352 -40.935 30.745 1.00 44.97 607 GLY A C 1
ATOM 4780 O O . GLY A 1 607 ? -7.523 -41.968 30.107 1.00 44.97 607 GLY A O 1
ATOM 4781 N N . LEU A 1 608 ? -7.600 -39.739 30.211 1.00 43.34 608 LEU A N 1
ATOM 4782 C CA . LEU A 1 608 ? -8.106 -39.595 28.842 1.00 43.34 608 LEU A CA 1
ATOM 4783 C C . LEU A 1 608 ? -7.103 -38.802 28.009 1.00 43.34 608 LEU A C 1
ATOM 4785 O O . LEU A 1 608 ? -7.016 -37.580 28.106 1.00 43.34 608 LEU A O 1
ATOM 4789 N N . SER A 1 609 ? -6.313 -39.532 27.218 1.00 49.19 609 SER A N 1
ATOM 4790 C CA . SER A 1 609 ? -5.457 -38.993 26.163 1.00 49.19 609 SER A CA 1
ATOM 4791 C C . SER A 1 609 ? -6.347 -38.308 25.128 1.00 49.19 609 SER A C 1
ATOM 4793 O O . SER A 1 609 ? -6.894 -38.961 24.236 1.00 49.19 609 SER A O 1
ATOM 4795 N N . GLY A 1 610 ? -6.562 -37.007 25.316 1.00 58.16 610 GLY A N 1
ATOM 4796 C CA . GLY A 1 610 ? -7.287 -36.171 24.376 1.00 58.16 610 GLY A CA 1
ATOM 4797 C C . GLY A 1 610 ? -6.613 -36.265 23.017 1.00 58.16 610 GLY A C 1
ATOM 4798 O O . GLY A 1 610 ? -5.404 -36.100 22.909 1.00 58.16 610 GLY A O 1
ATOM 4799 N N . THR A 1 611 ? -7.380 -36.576 21.981 1.00 68.81 611 THR A N 1
ATOM 4800 C CA . THR A 1 611 ? -6.917 -36.454 20.601 1.00 68.81 611 THR A CA 1
ATOM 4801 C C . THR A 1 611 ? -6.319 -35.057 20.428 1.00 68.81 611 THR A C 1
ATOM 4803 O O . THR A 1 611 ? -6.960 -34.095 20.830 1.00 68.81 611 THR A O 1
ATOM 4806 N N . HIS A 1 612 ? -5.116 -34.933 19.882 1.00 74.56 612 HIS A N 1
ATOM 4807 C CA . HIS A 1 612 ? -4.417 -33.692 19.546 1.00 74.56 612 HIS A CA 1
ATOM 4808 C C . HIS A 1 612 ? -4.627 -33.380 18.069 1.00 74.56 612 HIS A C 1
ATOM 4810 O O . HIS A 1 612 ? -4.690 -34.299 17.251 1.00 74.56 612 HIS A O 1
ATOM 4816 N N . VAL A 1 613 ? -4.766 -32.102 17.720 1.00 77.69 613 VAL A N 1
ATOM 4817 C CA . VAL A 1 613 ? -5.092 -31.681 16.351 1.00 77.69 613 VAL A CA 1
ATOM 4818 C C . VAL A 1 613 ? -4.030 -30.725 15.843 1.00 77.69 613 VAL A C 1
ATOM 4820 O O . VAL A 1 613 ? -3.784 -29.673 16.430 1.00 77.69 613 VAL A O 1
ATOM 4823 N N . TYR A 1 614 ? -3.485 -31.053 14.679 1.00 82.38 614 TYR A N 1
ATOM 4824 C CA . TYR A 1 614 ? -2.487 -30.267 13.973 1.00 82.38 614 TYR A CA 1
ATOM 4825 C C . TYR A 1 614 ? -2.966 -29.941 12.560 1.00 82.38 614 TYR A C 1
ATOM 4827 O O . TYR A 1 614 ? -3.636 -30.754 11.926 1.00 82.38 614 TYR A O 1
ATOM 4835 N N . ILE A 1 615 ? -2.592 -28.775 12.036 1.00 84.81 615 ILE A N 1
ATOM 4836 C CA . ILE A 1 615 ? -2.674 -28.514 10.597 1.00 84.81 615 ILE A CA 1
ATOM 4837 C C . ILE A 1 615 ? -1.357 -28.985 9.978 1.00 84.81 615 ILE A C 1
ATOM 4839 O O . ILE A 1 615 ? -0.272 -28.605 10.431 1.00 84.81 615 ILE A O 1
ATOM 4843 N N . ILE A 1 616 ? -1.461 -29.815 8.946 1.00 86.56 616 ILE A N 1
ATOM 4844 C CA . ILE A 1 616 ? -0.335 -30.343 8.179 1.00 86.56 616 ILE A CA 1
ATOM 4845 C C . ILE A 1 616 ? -0.378 -29.801 6.752 1.00 86.56 616 ILE A C 1
ATOM 4847 O O . ILE A 1 616 ? -1.437 -29.467 6.223 1.00 86.56 616 ILE A O 1
ATOM 4851 N N . GLY A 1 617 ? 0.782 -29.701 6.121 1.00 86.69 617 GLY A N 1
ATOM 4852 C CA . GLY A 1 617 ? 0.930 -29.171 4.774 1.00 86.69 617 GLY A CA 1
ATOM 4853 C C . GLY A 1 617 ? 1.781 -30.079 3.923 1.00 86.69 617 GLY A C 1
ATOM 4854 O O . GLY A 1 617 ? 2.754 -30.648 4.405 1.00 86.69 617 GLY A O 1
ATOM 4855 N N . ARG A 1 618 ? 1.450 -30.182 2.641 1.00 86.25 618 ARG A N 1
ATOM 4856 C CA . ARG A 1 618 ? 2.323 -30.798 1.648 1.00 86.25 618 ARG A CA 1
ATOM 4857 C C . ARG A 1 618 ? 2.991 -29.699 0.842 1.00 86.25 618 ARG A C 1
ATOM 4859 O O . ARG A 1 618 ? 2.311 -28.883 0.214 1.00 86.25 618 ARG A O 1
ATOM 4866 N N . ARG A 1 619 ? 4.322 -29.699 0.823 1.00 82.56 619 ARG A N 1
ATOM 4867 C CA . ARG A 1 619 ? 5.096 -28.835 -0.074 1.00 82.56 619 ARG A CA 1
ATOM 4868 C C . ARG A 1 619 ? 5.302 -29.499 -1.420 1.00 82.56 619 ARG A C 1
ATOM 4870 O O . ARG A 1 619 ? 5.338 -30.726 -1.540 1.00 82.56 619 ARG A O 1
ATOM 4877 N N . PHE A 1 620 ? 5.441 -28.665 -2.441 1.00 76.88 620 PHE A N 1
ATOM 4878 C CA . PHE A 1 620 ? 5.953 -29.120 -3.718 1.00 76.88 620 PHE A CA 1
ATOM 4879 C C . PHE A 1 620 ? 7.367 -29.666 -3.511 1.00 76.88 620 PHE A C 1
ATOM 4881 O O . PHE A 1 620 ? 8.213 -28.979 -2.946 1.00 76.88 620 PHE A O 1
ATOM 4888 N N . ASP A 1 621 ? 7.618 -30.889 -3.966 1.00 74.06 621 ASP A N 1
ATOM 4889 C CA . ASP A 1 621 ? 8.981 -31.387 -4.087 1.00 74.06 621 ASP A CA 1
ATOM 4890 C C . ASP A 1 621 ? 9.389 -31.251 -5.557 1.00 74.06 621 ASP A C 1
ATOM 4892 O O . ASP A 1 621 ? 8.912 -32.032 -6.397 1.00 74.06 621 ASP A O 1
ATOM 4896 N N . PRO A 1 622 ? 10.217 -30.246 -5.889 1.00 65.31 622 PRO A N 1
ATOM 4897 C CA . PRO A 1 622 ? 10.616 -30.006 -7.264 1.00 65.31 622 PRO A CA 1
ATOM 4898 C C . PRO A 1 622 ? 11.468 -31.143 -7.838 1.00 65.31 622 PRO A C 1
ATOM 4900 O O . PRO A 1 622 ? 11.525 -31.297 -9.056 1.00 65.31 622 PRO A O 1
ATOM 4903 N N . TRP A 1 623 ? 12.103 -31.955 -6.990 1.00 66.62 623 TRP A N 1
ATOM 4904 C CA . TRP A 1 623 ? 12.989 -33.037 -7.416 1.00 66.62 623 TRP A CA 1
ATOM 4905 C C . TRP A 1 623 ? 12.213 -34.297 -7.795 1.00 66.62 623 TRP A C 1
ATOM 4907 O O . TRP A 1 623 ? 12.544 -34.954 -8.780 1.00 66.62 623 TRP A O 1
ATOM 4917 N N . ASP A 1 624 ? 11.148 -34.594 -7.055 1.00 64.44 624 ASP A N 1
ATOM 4918 C CA . ASP A 1 624 ? 10.292 -35.758 -7.299 1.00 64.44 624 ASP A CA 1
ATOM 4919 C C . ASP A 1 624 ? 9.250 -35.527 -8.406 1.00 64.44 624 ASP A C 1
ATOM 4921 O O . ASP A 1 624 ? 8.721 -36.486 -8.966 1.00 64.44 624 ASP A O 1
ATOM 4925 N N . SER A 1 625 ? 8.923 -34.267 -8.708 1.00 57.84 625 SER A N 1
ATOM 4926 C CA . SER A 1 625 ? 7.784 -33.901 -9.571 1.00 57.84 625 SER A CA 1
ATOM 4927 C C . SER A 1 625 ? 8.191 -33.414 -10.971 1.00 57.84 625 SER A C 1
ATOM 4929 O O . SER A 1 625 ? 7.345 -32.973 -11.749 1.00 57.84 625 SER A O 1
ATOM 4931 N N . TRP A 1 626 ? 9.483 -33.481 -11.307 1.00 56.84 626 TRP A N 1
ATOM 4932 C CA . TRP A 1 626 ? 10.026 -32.979 -12.571 1.00 56.84 626 TRP A CA 1
ATOM 4933 C C . TRP A 1 626 ? 9.707 -33.912 -13.749 1.00 56.84 626 TRP A C 1
ATOM 4935 O O . TRP A 1 626 ? 10.161 -35.061 -13.769 1.00 56.84 626 TRP A O 1
ATOM 4945 N N . THR A 1 627 ? 8.991 -33.403 -14.761 1.00 52.72 627 THR A N 1
ATOM 4946 C CA . THR A 1 627 ? 8.737 -34.106 -16.039 1.00 52.72 627 THR A CA 1
ATOM 4947 C C . THR A 1 627 ? 9.244 -33.307 -17.254 1.00 52.72 627 THR A C 1
ATOM 4949 O O . THR A 1 627 ? 9.675 -32.167 -17.113 1.00 52.72 627 THR A O 1
ATOM 4952 N N . SER A 1 628 ? 9.217 -33.925 -18.436 1.00 47.53 628 SER A N 1
ATOM 4953 C CA . SER A 1 628 ? 9.973 -33.592 -19.656 1.00 47.53 628 SER A CA 1
ATOM 4954 C C . SER A 1 628 ? 9.764 -32.234 -20.308 1.00 47.53 628 SER A C 1
ATOM 4956 O O . SER A 1 628 ? 10.544 -31.869 -21.186 1.00 47.53 628 SER A O 1
ATOM 4958 N N . GLU A 1 629 ? 8.743 -31.475 -19.912 1.00 48.34 629 GLU A N 1
ATOM 4959 C CA . GLU A 1 629 ? 8.312 -30.313 -20.694 1.00 48.34 629 GLU A CA 1
ATOM 4960 C C . GLU A 1 629 ? 8.520 -28.956 -20.004 1.00 48.34 629 GLU A C 1
ATOM 4962 O O . GLU A 1 629 ? 8.505 -27.960 -20.703 1.00 48.34 629 GLU A O 1
ATOM 4967 N N . TYR A 1 630 ? 8.800 -28.894 -18.697 1.00 49.16 630 TYR A N 1
ATOM 4968 C CA . TYR A 1 630 ? 9.166 -27.730 -17.848 1.00 49.16 630 TYR A CA 1
ATOM 4969 C C . TYR A 1 630 ? 9.405 -28.306 -16.422 1.00 49.16 630 TYR A C 1
ATOM 4971 O O . TYR A 1 630 ? 9.228 -29.507 -16.233 1.00 49.16 630 TYR A O 1
ATOM 4979 N N . PRO A 1 631 ? 9.720 -27.557 -15.348 1.00 53.06 631 PRO A N 1
ATOM 4980 C CA . PRO A 1 631 ? 9.203 -27.959 -14.036 1.00 53.06 631 PRO A CA 1
ATOM 4981 C C . PRO A 1 631 ? 7.658 -28.020 -14.125 1.00 53.06 631 PRO A C 1
ATOM 4983 O O . PRO A 1 631 ? 6.984 -27.006 -13.986 1.00 53.06 631 PRO A O 1
ATOM 4986 N N . VAL A 1 632 ? 7.088 -29.173 -14.499 1.00 50.56 632 VAL A N 1
ATOM 4987 C CA . VAL A 1 632 ? 5.639 -29.358 -14.743 1.00 50.56 632 VAL A CA 1
ATOM 4988 C C . VAL A 1 632 ? 4.880 -29.513 -13.403 1.00 50.56 632 VAL A C 1
ATOM 4990 O O . VAL A 1 632 ? 5.484 -29.569 -12.334 1.00 50.56 632 VAL A O 1
ATOM 4993 N N . PRO A 1 633 ? 3.544 -29.632 -13.446 1.00 53.62 633 PRO A N 1
ATOM 4994 C CA . PRO A 1 633 ? 2.578 -28.709 -12.859 1.00 53.62 633 PRO A CA 1
ATOM 4995 C C . PRO A 1 633 ? 2.654 -28.607 -11.341 1.00 53.62 633 PRO A C 1
ATOM 4997 O O . PRO A 1 633 ? 2.546 -29.604 -10.623 1.00 53.62 633 PRO A O 1
ATOM 5000 N N . VAL A 1 634 ? 2.665 -27.376 -10.845 1.00 68.38 634 VAL A N 1
ATOM 5001 C CA . VAL A 1 634 ? 2.452 -27.129 -9.427 1.00 68.38 634 VAL A CA 1
ATOM 5002 C C . VAL A 1 634 ? 0.972 -26.852 -9.206 1.00 68.38 634 VAL A C 1
ATOM 5004 O O . VAL A 1 634 ? 0.435 -25.847 -9.675 1.00 68.38 634 VAL A O 1
ATOM 5007 N N . ARG A 1 635 ? 0.300 -27.747 -8.474 1.00 82.25 635 ARG A N 1
ATOM 5008 C CA . ARG A 1 635 ? -0.947 -27.365 -7.809 1.00 82.25 635 ARG A CA 1
ATOM 5009 C C . ARG A 1 635 ? -0.594 -26.323 -6.769 1.00 82.25 635 ARG A C 1
ATOM 5011 O O . ARG A 1 635 ? 0.215 -26.604 -5.896 1.00 82.25 635 ARG A O 1
ATOM 5018 N N . ARG A 1 636 ? -1.166 -25.133 -6.861 1.00 85.81 636 ARG A N 1
ATOM 5019 C CA . ARG A 1 636 ? -0.863 -24.050 -5.929 1.00 85.81 636 ARG A CA 1
ATOM 5020 C C . ARG A 1 636 ? -2.048 -23.770 -5.049 1.00 85.81 636 ARG A C 1
ATOM 5022 O O . ARG A 1 636 ? -3.148 -23.551 -5.551 1.00 85.81 636 ARG A O 1
ATOM 5029 N N . LEU A 1 637 ? -1.789 -23.741 -3.749 1.00 88.81 637 LEU A N 1
ATOM 5030 C CA . LEU A 1 637 ? -2.730 -23.219 -2.783 1.00 88.81 637 LEU A CA 1
ATOM 5031 C C . LEU A 1 637 ? -2.694 -21.692 -2.798 1.00 88.81 637 LEU A C 1
ATOM 5033 O O . LEU A 1 637 ? -1.629 -21.072 -2.823 1.00 88.81 637 LEU A O 1
ATOM 5037 N N . CYS A 1 638 ? -3.867 -21.077 -2.807 1.00 88.00 638 CYS A N 1
ATOM 5038 C CA . CYS A 1 638 ? -4.009 -19.639 -2.957 1.00 88.00 638 CYS A CA 1
ATOM 5039 C C . CYS A 1 638 ? -5.326 -19.153 -2.319 1.00 88.00 638 CYS A C 1
ATOM 5041 O O . CYS A 1 638 ? -6.205 -19.951 -2.002 1.00 88.00 638 CYS A O 1
ATOM 5043 N N . ASN A 1 639 ? -5.481 -17.844 -2.131 1.00 80.94 639 ASN A N 1
ATOM 5044 C CA . ASN A 1 639 ? -6.696 -17.160 -1.672 1.00 80.94 639 ASN A CA 1
ATOM 5045 C C . ASN A 1 639 ? -7.224 -17.753 -0.358 1.00 80.94 639 ASN A C 1
ATOM 5047 O O . ASN A 1 639 ? -8.397 -18.113 -0.238 1.00 80.94 639 ASN A O 1
ATOM 5051 N N . LEU A 1 640 ? -6.307 -17.906 0.597 1.00 82.81 640 LEU A N 1
ATOM 5052 C CA . LEU A 1 640 ? -6.568 -18.473 1.911 1.00 82.81 640 LEU A CA 1
ATOM 5053 C C . LEU A 1 640 ? -7.413 -17.507 2.753 1.00 82.81 640 LEU A C 1
ATOM 5055 O O . LEU A 1 640 ? -7.088 -16.327 2.867 1.00 82.81 640 LEU A O 1
ATOM 5059 N N . ARG A 1 641 ? -8.502 -18.000 3.343 1.00 78.69 641 ARG A N 1
ATOM 5060 C CA . ARG A 1 641 ? -9.482 -17.237 4.127 1.00 78.69 641 ARG A CA 1
ATOM 5061 C C . ARG A 1 641 ? -9.961 -18.068 5.310 1.00 78.69 641 ARG A C 1
ATOM 5063 O O . ARG A 1 641 ? -9.987 -19.290 5.238 1.00 78.69 641 ARG A O 1
ATOM 5070 N N . VAL A 1 642 ? -10.408 -17.406 6.369 1.00 77.00 642 VAL A N 1
ATOM 5071 C CA . VAL A 1 642 ? -11.125 -18.055 7.473 1.00 77.00 642 VAL A CA 1
ATOM 5072 C C . VAL A 1 642 ? -12.556 -17.534 7.476 1.00 77.00 642 VAL A C 1
ATOM 5074 O O . VAL A 1 642 ? -12.757 -16.326 7.380 1.00 77.00 642 VAL A O 1
ATOM 5077 N N . ALA A 1 643 ? -13.538 -18.425 7.574 1.00 76.75 643 ALA A N 1
ATOM 5078 C CA . ALA A 1 643 ? -14.942 -18.061 7.729 1.00 76.75 643 ALA A CA 1
ATOM 5079 C C . ALA A 1 643 ? -15.612 -18.933 8.794 1.00 76.75 643 ALA A C 1
ATOM 5081 O O . ALA A 1 643 ? -15.219 -20.079 9.004 1.00 76.75 643 ALA A O 1
ATOM 5082 N N . PHE A 1 644 ? -16.631 -18.385 9.450 1.00 74.25 644 PHE A N 1
ATOM 5083 C CA . PHE A 1 644 ? -17.429 -19.090 10.448 1.00 74.25 644 PHE A CA 1
ATOM 5084 C C . PHE A 1 644 ? -18.789 -19.409 9.847 1.00 74.25 644 PHE A C 1
ATOM 5086 O O . PHE A 1 644 ? -19.485 -18.498 9.402 1.00 74.25 644 PHE A O 1
ATOM 5093 N N . LEU A 1 645 ? -19.146 -20.690 9.806 1.00 72.88 645 LEU A N 1
ATOM 5094 C CA . LEU A 1 645 ? -20.407 -21.137 9.222 1.00 72.88 645 LEU A CA 1
ATOM 5095 C C . LEU A 1 645 ? -21.324 -21.791 10.250 1.00 72.88 645 LEU A C 1
ATOM 5097 O O . LEU A 1 645 ? -20.815 -22.493 11.129 1.00 72.88 645 LEU A O 1
ATOM 5101 N N . PRO A 1 646 ? -22.654 -21.641 10.093 1.00 71.69 646 PRO A N 1
ATOM 5102 C CA . PRO A 1 646 ? -23.620 -22.388 10.874 1.00 71.69 646 PRO A CA 1
ATOM 5103 C C . PRO A 1 646 ? -23.438 -23.905 10.707 1.00 71.69 646 PRO A C 1
ATOM 5105 O O . PRO A 1 646 ? -23.290 -24.380 9.583 1.00 71.69 646 PRO A O 1
ATOM 5108 N N . VAL A 1 647 ? -23.540 -24.697 11.776 1.00 69.94 647 VAL A N 1
ATOM 5109 C CA . VAL A 1 647 ? -23.558 -26.173 11.729 1.00 69.94 647 VAL A CA 1
ATOM 5110 C C . VAL A 1 647 ? -24.712 -26.671 10.866 1.00 69.94 647 VAL A C 1
ATOM 5112 O O . VAL A 1 647 ? -24.588 -27.688 10.192 1.00 69.94 647 VAL A O 1
ATOM 5115 N N . SER A 1 648 ? -25.823 -25.932 10.856 1.00 65.81 648 SER A N 1
ATOM 5116 C CA . SER A 1 648 ? -26.994 -26.198 10.019 1.00 65.81 648 SER A CA 1
ATOM 5117 C C . SER A 1 648 ? -26.775 -25.892 8.532 1.00 65.81 648 SER A C 1
ATOM 5119 O O . SER A 1 648 ? -27.575 -26.325 7.705 1.00 65.81 648 SER A O 1
ATOM 5121 N N . GLN A 1 649 ? -25.708 -25.170 8.177 1.00 67.12 649 GLN A N 1
ATOM 5122 C CA . GLN A 1 649 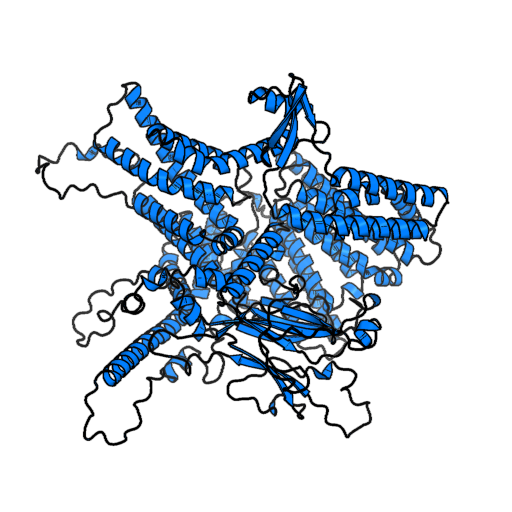? -25.349 -24.804 6.806 1.00 67.12 649 GLN A CA 1
ATOM 5123 C C . GLN A 1 649 ? -23.890 -25.190 6.510 1.00 67.12 649 GLN A C 1
ATOM 5125 O O . GLN A 1 649 ? -23.046 -24.311 6.301 1.00 67.12 649 GLN A O 1
ATOM 5130 N N . PRO A 1 650 ? -23.557 -26.496 6.483 1.00 63.06 650 PRO A N 1
ATOM 5131 C CA . PRO A 1 650 ? -22.249 -26.916 6.006 1.00 63.06 650 PRO A CA 1
ATOM 5132 C C . PRO A 1 650 ? -22.062 -26.467 4.544 1.00 63.06 650 PRO A C 1
ATOM 5134 O O . PRO A 1 650 ? -23.046 -26.320 3.810 1.00 63.06 650 PRO A O 1
ATOM 5137 N N . PRO A 1 651 ? -20.815 -26.233 4.098 1.00 63.66 651 PRO A N 1
ATOM 5138 C CA . PRO A 1 651 ? -20.558 -25.816 2.726 1.00 63.66 651 PRO A CA 1
ATOM 5139 C C . PRO A 1 651 ? -21.150 -26.833 1.740 1.00 63.66 651 PRO A C 1
ATOM 5141 O O . PRO A 1 651 ? -20.905 -28.032 1.858 1.00 63.66 651 PRO A O 1
ATOM 5144 N N . VAL A 1 652 ? -21.949 -26.345 0.784 1.00 60.03 652 VAL A N 1
ATOM 5145 C CA . VAL A 1 652 ? -22.675 -27.182 -0.182 1.00 60.03 652 VAL A CA 1
ATOM 5146 C C . VAL A 1 652 ? -21.672 -27.904 -1.083 1.00 60.03 652 VAL A C 1
ATOM 5148 O O . VAL A 1 652 ? -20.964 -27.284 -1.883 1.00 60.03 652 VAL A O 1
ATOM 5151 N N . GLU A 1 653 ? -21.583 -29.222 -0.929 1.00 55.84 653 GLU A N 1
ATOM 5152 C CA . GLU A 1 653 ? -20.643 -30.049 -1.681 1.00 55.84 653 GLU A CA 1
ATOM 5153 C C . GLU A 1 653 ? -20.981 -30.060 -3.167 1.00 55.84 653 GLU A C 1
ATOM 5155 O O . GLU A 1 653 ? -22.142 -30.171 -3.561 1.00 55.84 653 GLU A O 1
ATOM 5160 N N . ALA A 1 654 ? -19.944 -29.970 -4.005 1.00 48.03 654 ALA A N 1
ATOM 5161 C CA . ALA A 1 654 ? -20.145 -29.929 -5.442 1.00 48.03 654 ALA A CA 1
ATOM 5162 C C . ALA A 1 654 ? -20.748 -31.232 -5.978 1.00 48.03 654 ALA A C 1
ATOM 5164 O O . ALA A 1 654 ? -21.621 -31.150 -6.829 1.00 48.03 654 ALA A O 1
ATOM 5165 N N . HIS A 1 655 ? -20.330 -32.398 -5.468 1.00 45.34 655 HIS A N 1
ATOM 5166 C CA . HIS A 1 655 ? -20.869 -33.721 -5.805 1.00 45.34 655 HIS A CA 1
ATOM 5167 C C . HIS A 1 655 ? -20.416 -34.750 -4.739 1.00 45.34 655 HIS A C 1
ATOM 5169 O O . HIS A 1 655 ? -19.282 -35.220 -4.808 1.00 45.34 655 HIS A O 1
ATOM 5175 N N . GLY A 1 656 ? -21.261 -35.106 -3.760 1.00 45.75 656 GLY A N 1
ATOM 5176 C CA . GLY A 1 656 ? -20.916 -36.075 -2.701 1.00 45.75 656 GLY A CA 1
ATOM 5177 C C . GLY A 1 656 ? -22.121 -36.576 -1.877 1.00 45.75 656 GLY A C 1
ATOM 5178 O O . GLY A 1 656 ? -23.157 -35.908 -1.861 1.00 45.75 656 GLY A O 1
ATOM 5179 N N . PRO A 1 657 ? -22.044 -37.780 -1.261 1.00 33.69 657 PRO A N 1
ATOM 5180 C CA . PRO A 1 657 ? -23.085 -38.320 -0.376 1.00 33.69 657 PRO A CA 1
ATOM 5181 C C . PRO A 1 657 ? -23.238 -37.482 0.915 1.00 33.69 657 PRO A C 1
ATOM 5183 O O . PRO A 1 657 ? -22.320 -36.753 1.276 1.00 33.69 657 PRO A O 1
ATOM 5186 N N . PRO A 1 658 ? -24.384 -37.574 1.624 1.00 37.88 658 PRO A N 1
ATOM 5187 C CA . PRO A 1 658 ? -24.703 -36.721 2.773 1.00 37.88 658 PRO A CA 1
ATOM 5188 C C . PRO A 1 658 ? -23.645 -36.752 3.902 1.00 37.88 658 PRO A C 1
ATOM 5190 O O . PRO A 1 658 ? -22.953 -37.760 4.074 1.00 37.88 658 PRO A O 1
ATOM 5193 N N . PRO A 1 659 ? -23.553 -35.668 4.703 1.00 44.31 659 PRO A N 1
ATOM 5194 C CA . PRO A 1 659 ? -22.432 -35.347 5.600 1.00 44.31 659 PRO A CA 1
ATOM 5195 C C . PRO A 1 659 ? -22.122 -36.362 6.715 1.00 44.31 659 PRO A C 1
ATOM 5197 O O . PRO A 1 659 ? -21.054 -36.272 7.316 1.00 44.31 659 PRO A O 1
ATOM 5200 N N . ASP A 1 660 ? -22.990 -37.342 6.964 1.00 40.09 660 ASP A N 1
ATOM 5201 C CA . ASP A 1 660 ? -22.868 -38.260 8.103 1.00 40.09 660 ASP A CA 1
ATOM 5202 C C . ASP A 1 660 ? -21.969 -39.488 7.846 1.00 40.09 660 ASP A C 1
ATOM 5204 O O . ASP A 1 660 ? -21.700 -40.249 8.774 1.00 40.09 660 ASP A O 1
ATOM 5208 N N . ALA A 1 661 ? -21.483 -39.710 6.614 1.00 34.69 661 ALA A N 1
ATOM 5209 C CA . ALA A 1 661 ? -20.839 -40.980 6.240 1.00 34.69 661 ALA A CA 1
ATOM 5210 C C . ALA A 1 661 ? -19.328 -40.928 5.915 1.00 34.69 661 ALA A C 1
ATOM 5212 O O . ALA A 1 661 ? -18.742 -41.983 5.674 1.00 34.69 661 ALA A O 1
ATOM 5213 N N . VAL A 1 662 ? -18.669 -39.760 5.883 1.00 37.66 662 VAL A N 1
ATOM 5214 C CA . VAL A 1 662 ? -17.280 -39.646 5.373 1.00 37.66 662 VAL A CA 1
ATOM 5215 C C . VAL A 1 662 ? -16.426 -38.693 6.225 1.00 37.66 662 VAL A C 1
ATOM 5217 O O . VAL A 1 662 ? -16.904 -37.645 6.657 1.00 37.66 662 VAL A O 1
ATOM 5220 N N . GLY A 1 663 ? -15.168 -39.086 6.479 1.00 43.69 663 GLY A N 1
ATOM 5221 C CA . GLY A 1 663 ? -14.261 -38.584 7.523 1.00 43.69 663 GLY A CA 1
ATOM 5222 C C . GLY A 1 663 ? -14.093 -37.061 7.660 1.00 43.69 663 GLY A C 1
ATOM 5223 O O . GLY A 1 663 ? -14.167 -36.295 6.700 1.00 43.69 663 GLY A O 1
ATOM 5224 N N . LEU A 1 664 ? -13.823 -36.641 8.902 1.00 45.56 664 LEU A N 1
ATOM 5225 C CA . LEU A 1 664 ? -13.633 -35.261 9.384 1.00 45.56 664 LEU A CA 1
ATOM 5226 C C . LEU A 1 664 ? -12.373 -34.542 8.847 1.00 45.56 664 LEU A C 1
ATOM 5228 O O . LEU A 1 664 ? -12.137 -33.394 9.220 1.00 45.56 664 LEU A O 1
ATOM 5232 N N . HIS A 1 665 ? -11.570 -35.196 8.002 1.00 49.84 665 HIS A N 1
ATOM 5233 C CA . HIS A 1 665 ? -10.144 -34.895 7.822 1.00 49.84 665 HIS A CA 1
ATOM 5234 C C . HIS A 1 665 ? -9.696 -34.827 6.356 1.00 49.84 665 HIS A C 1
ATOM 5236 O O . HIS A 1 665 ? -8.562 -35.163 6.073 1.00 49.84 665 HIS A O 1
ATOM 5242 N N . GLU A 1 666 ? -10.571 -34.468 5.411 1.00 45.94 666 GLU A N 1
ATOM 5243 C CA . GLU A 1 666 ? -10.146 -34.254 4.018 1.00 45.94 666 GLU A CA 1
ATOM 5244 C C . GLU A 1 666 ? -10.717 -32.934 3.470 1.00 45.94 666 GLU A C 1
ATOM 5246 O O . GLU A 1 666 ? -11.911 -32.657 3.657 1.00 45.94 666 GLU A O 1
ATOM 5251 N N . PRO A 1 667 ? -9.908 -32.101 2.786 1.00 52.62 667 PRO A N 1
ATOM 5252 C CA . PRO A 1 667 ? -10.380 -30.859 2.181 1.00 52.62 667 PRO A CA 1
ATOM 5253 C C . PRO A 1 667 ? -11.361 -31.140 1.029 1.00 52.62 667 PRO A C 1
ATOM 5255 O O . PRO A 1 667 ? -11.024 -31.817 0.056 1.00 52.62 667 PRO A O 1
ATOM 5258 N N . ARG A 1 668 ? -12.581 -30.583 1.107 1.00 57.47 668 ARG A N 1
ATOM 5259 C CA . ARG A 1 668 ? -13.687 -30.892 0.171 1.00 57.47 668 ARG A CA 1
ATOM 5260 C C . ARG A 1 668 ? -13.860 -29.823 -0.915 1.00 57.47 668 ARG A C 1
ATOM 5262 O O . ARG A 1 668 ? -13.755 -28.637 -0.595 1.00 57.47 668 ARG A O 1
ATOM 5269 N N . PRO A 1 669 ? -14.154 -30.193 -2.179 1.00 56.31 669 PRO A N 1
ATOM 5270 C CA . PRO A 1 669 ? -14.546 -29.238 -3.213 1.00 56.31 669 PRO A CA 1
ATOM 5271 C C . PRO A 1 669 ? -15.962 -28.693 -2.961 1.00 56.31 669 PRO A C 1
ATOM 5273 O O . PRO A 1 669 ? -16.890 -29.455 -2.689 1.00 56.31 669 PRO A O 1
ATOM 5276 N N . ILE A 1 670 ? -16.145 -27.377 -3.087 1.00 60.44 670 ILE A N 1
ATOM 5277 C CA . ILE A 1 670 ? -17.412 -26.695 -2.755 1.00 60.44 670 ILE A CA 1
ATOM 5278 C C . ILE A 1 670 ? -18.027 -26.060 -4.006 1.00 60.44 670 ILE A C 1
ATOM 5280 O O . ILE A 1 670 ? -17.311 -25.463 -4.813 1.00 60.44 670 ILE A O 1
ATOM 5284 N N . GLN A 1 671 ? -19.353 -26.158 -4.155 1.00 54.56 671 GLN A N 1
ATOM 5285 C CA . GLN A 1 671 ? -20.108 -25.403 -5.158 1.00 54.56 671 GLN A CA 1
ATOM 5286 C C . GLN A 1 671 ? -20.373 -23.976 -4.661 1.00 54.56 671 GLN A C 1
ATOM 5288 O O . GLN A 1 671 ? -20.860 -23.758 -3.553 1.00 54.56 671 GLN A O 1
ATOM 5293 N N . VAL A 1 672 ? -20.059 -22.982 -5.493 1.00 49.53 672 VAL A N 1
ATOM 5294 C CA . VAL A 1 672 ? -20.266 -21.564 -5.169 1.00 49.53 672 VAL A CA 1
ATOM 5295 C C . VAL A 1 672 ? -21.764 -21.250 -5.207 1.00 49.53 672 VAL A C 1
ATOM 5297 O O . VAL A 1 672 ? -22.312 -20.974 -6.270 1.00 49.53 672 VAL A O 1
ATOM 5300 N N . GLY A 1 673 ? -22.424 -21.332 -4.052 1.00 45.91 673 GLY A N 1
ATOM 5301 C CA . GLY A 1 673 ? -23.845 -20.995 -3.888 1.00 45.91 673 GLY A CA 1
ATOM 5302 C C . GLY A 1 673 ? -24.132 -20.050 -2.721 1.00 45.91 673 GLY A C 1
ATOM 5303 O O . GLY A 1 673 ? -25.097 -19.294 -2.770 1.00 45.91 673 GLY A O 1
ATOM 5304 N N . THR A 1 674 ? -23.283 -20.035 -1.695 1.00 48.34 674 THR A N 1
ATOM 5305 C CA . THR A 1 674 ? -23.358 -19.066 -0.602 1.00 48.34 674 THR A CA 1
ATOM 5306 C C . THR A 1 674 ? -22.494 -17.859 -0.944 1.00 48.34 674 THR A C 1
ATOM 5308 O O . THR A 1 674 ? -21.338 -18.010 -1.343 1.00 48.34 674 THR A O 1
ATOM 5311 N N . GLU A 1 675 ? -23.049 -16.649 -0.818 1.00 46.72 675 GLU A N 1
ATOM 5312 C CA . GLU A 1 675 ? -22.258 -15.420 -0.769 1.00 46.72 675 GLU A CA 1
ATOM 5313 C C . GLU A 1 675 ? -21.295 -15.551 0.410 1.00 46.72 675 GLU A C 1
ATOM 5315 O O . GLU A 1 675 ? -21.638 -15.257 1.553 1.00 46.72 675 GLU A O 1
ATOM 5320 N N . VAL A 1 676 ? -20.103 -16.092 0.152 1.00 45.28 676 VAL A N 1
ATOM 5321 C CA . VAL A 1 676 ? -19.042 -16.154 1.147 1.00 45.28 676 VAL A CA 1
ATOM 5322 C C . VAL A 1 676 ? -18.768 -14.706 1.519 1.00 45.28 676 VAL A C 1
ATOM 5324 O O . VAL A 1 676 ? -18.269 -13.925 0.708 1.00 45.28 676 VAL A O 1
ATOM 5327 N N . THR A 1 677 ? -19.203 -14.351 2.726 1.00 43.19 677 THR A N 1
ATOM 5328 C CA . THR A 1 677 ? -19.120 -13.016 3.305 1.00 43.19 677 THR A CA 1
ATOM 5329 C C . THR A 1 677 ? -17.726 -12.432 3.110 1.00 43.19 677 THR A C 1
ATOM 5331 O O . THR A 1 677 ? -16.741 -13.168 3.184 1.00 43.19 677 THR A O 1
ATOM 5334 N N . LYS A 1 678 ? -17.692 -11.114 2.864 1.00 43.19 678 LYS A N 1
ATOM 5335 C CA . LYS A 1 678 ? -16.533 -10.240 2.604 1.00 43.19 678 LYS A CA 1
ATOM 5336 C C . LYS A 1 678 ? -15.176 -10.779 3.092 1.00 43.19 678 LYS A C 1
ATOM 5338 O O . LYS A 1 678 ? -15.100 -11.269 4.212 1.00 43.19 678 LYS A O 1
ATOM 5343 N N . PRO A 1 679 ? -14.085 -10.611 2.331 1.00 39.66 679 PRO A N 1
ATOM 5344 C CA . PRO A 1 679 ? -12.751 -11.097 2.682 1.00 39.66 679 PRO A CA 1
ATOM 5345 C C . PRO A 1 679 ? -12.240 -10.479 3.995 1.00 39.66 679 PRO A C 1
ATOM 5347 O O . PRO A 1 679 ? -12.323 -9.271 4.207 1.00 39.66 679 PRO A O 1
ATOM 5350 N N . TRP A 1 680 ? -11.697 -11.314 4.891 1.00 44.97 680 TRP A N 1
ATOM 5351 C CA . TRP A 1 680 ? -11.163 -10.877 6.197 1.00 44.97 680 TRP A CA 1
ATOM 5352 C C . TRP A 1 680 ? -9.697 -10.419 6.117 1.00 44.97 680 TRP A C 1
ATOM 5354 O O . TRP A 1 680 ? -9.233 -9.667 6.975 1.00 44.97 680 TRP A O 1
ATOM 5364 N N . ALA A 1 681 ? -8.968 -10.814 5.068 1.00 40.03 681 ALA A N 1
ATOM 5365 C CA . ALA A 1 681 ? -7.637 -10.303 4.763 1.00 40.03 681 ALA A CA 1
ATOM 5366 C C . ALA A 1 681 ? -7.371 -10.340 3.251 1.00 40.03 681 ALA A C 1
ATOM 5368 O O . ALA A 1 681 ? -7.662 -11.321 2.571 1.00 40.03 681 ALA A O 1
ATOM 5369 N N . SER A 1 682 ? -6.781 -9.263 2.748 1.00 39.50 682 SER A N 1
ATOM 5370 C CA . SER A 1 682 ? -6.188 -9.161 1.418 1.00 39.50 682 SER A CA 1
ATOM 5371 C C . SER A 1 682 ? -4.680 -9.016 1.613 1.00 39.50 682 SER A C 1
ATOM 5373 O O . SER A 1 682 ? -4.276 -8.222 2.468 1.00 39.50 682 SER A O 1
ATOM 5375 N N . ALA A 1 683 ? -3.839 -9.744 0.866 1.00 36.75 683 ALA A N 1
ATOM 5376 C CA . ALA A 1 683 ? -2.382 -9.568 0.930 1.00 36.75 683 ALA A CA 1
ATOM 5377 C C . ALA A 1 683 ? -1.946 -8.124 0.610 1.00 36.75 683 ALA A C 1
ATOM 5379 O O . ALA A 1 683 ? -0.923 -7.650 1.107 1.00 36.75 683 ALA A O 1
ATOM 5380 N N . TYR A 1 684 ? -2.774 -7.373 -0.126 1.00 35.62 684 TYR A N 1
ATOM 5381 C CA . TYR A 1 684 ? -2.572 -5.940 -0.357 1.00 35.62 684 TYR A CA 1
ATOM 5382 C C . TYR A 1 684 ? -2.631 -5.092 0.924 1.00 35.62 684 TYR A C 1
ATOM 5384 O O . TYR A 1 684 ? -2.080 -3.992 0.964 1.00 35.62 684 TYR A O 1
ATOM 5392 N N . ARG A 1 685 ? -3.231 -5.597 2.011 1.00 39.78 685 ARG A N 1
ATOM 5393 C CA . ARG A 1 685 ? -3.220 -4.904 3.310 1.00 39.78 685 ARG A CA 1
ATOM 5394 C C . ARG A 1 685 ? -1.920 -5.102 4.084 1.00 39.78 685 ARG A C 1
ATOM 5396 O O . ARG A 1 685 ? -1.637 -4.304 4.972 1.00 39.78 685 ARG A O 1
ATOM 5403 N N . SER A 1 686 ? -1.141 -6.143 3.793 1.00 31.73 686 SER A N 1
ATOM 5404 C CA . SER A 1 686 ? -0.008 -6.551 4.632 1.00 31.73 686 SER A CA 1
ATOM 5405 C C . SER A 1 686 ? 1.373 -6.233 4.048 1.00 31.73 686 SER A C 1
ATOM 5407 O O . SER A 1 686 ? 2.352 -6.249 4.792 1.00 31.73 686 SER A O 1
ATOM 5409 N N . ALA A 1 687 ? 1.459 -5.835 2.774 1.00 30.00 687 ALA A N 1
ATOM 5410 C CA . ALA A 1 687 ? 2.692 -5.369 2.136 1.00 30.00 687 ALA A CA 1
ATOM 5411 C C . ALA A 1 687 ? 2.642 -3.860 1.817 1.00 30.00 687 ALA A C 1
ATOM 5413 O O . ALA A 1 687 ? 2.576 -3.461 0.662 1.00 30.00 687 ALA A O 1
ATOM 5414 N N . GLY A 1 688 ? 2.646 -3.002 2.841 1.00 32.38 688 GLY A N 1
ATOM 5415 C CA . GLY A 1 688 ? 2.954 -1.563 2.714 1.00 32.38 688 GLY A CA 1
ATOM 5416 C C . GLY A 1 688 ? 1.920 -0.652 2.023 1.00 32.38 688 GLY A C 1
ATOM 5417 O O . GLY A 1 688 ? 1.830 0.513 2.404 1.00 32.38 688 GLY A O 1
ATOM 5418 N N . ALA A 1 689 ? 1.107 -1.151 1.086 1.00 29.17 689 ALA A N 1
ATOM 5419 C CA . ALA A 1 689 ? 0.098 -0.367 0.363 1.00 29.17 689 ALA A CA 1
ATOM 5420 C C . ALA A 1 689 ? -1.102 0.018 1.246 1.00 29.17 689 ALA A C 1
ATOM 5422 O O . ALA A 1 689 ? -1.583 1.146 1.179 1.00 29.17 689 ALA A O 1
ATOM 5423 N N . GLY A 1 690 ? -1.522 -0.868 2.159 1.00 31.17 690 GLY A N 1
ATOM 5424 C CA . GLY A 1 690 ? -2.585 -0.587 3.139 1.00 31.17 690 GLY A CA 1
ATOM 5425 C C . GLY A 1 690 ? -2.233 0.481 4.179 1.00 31.17 690 GLY A C 1
ATOM 5426 O O . GLY A 1 690 ? -3.040 0.807 5.045 1.00 31.17 690 GLY A O 1
ATOM 5427 N N . ASP A 1 691 ? -1.015 1.002 4.120 1.00 35.88 691 ASP A N 1
ATOM 5428 C CA . ASP A 1 691 ? -0.444 1.791 5.181 1.00 35.88 691 ASP A CA 1
ATOM 5429 C C . ASP A 1 691 ? -0.355 3.268 4.754 1.00 35.88 691 ASP A C 1
ATOM 5431 O O . ASP A 1 691 ? -0.652 4.137 5.573 1.00 35.88 691 ASP A O 1
ATOM 5435 N N . SER A 1 692 ? -0.008 3.583 3.498 1.00 30.81 692 SER A N 1
ATOM 5436 C CA . SER A 1 692 ? 0.280 4.961 3.074 1.00 30.81 692 SER A CA 1
ATOM 5437 C C . SER A 1 692 ? -0.907 5.831 2.702 1.00 30.81 692 SER A C 1
ATOM 5439 O O . SER A 1 692 ? -0.799 7.021 2.949 1.00 30.81 692 SER A O 1
ATOM 5441 N N . SER A 1 693 ? -2.004 5.335 2.141 1.00 31.08 693 SER A N 1
ATOM 5442 C CA . SER A 1 693 ? -2.792 6.267 1.325 1.00 31.08 693 SER A CA 1
ATOM 5443 C C . SER A 1 693 ? -4.284 6.381 1.568 1.00 31.08 693 SER A C 1
ATOM 5445 O O . SER A 1 693 ? -4.869 7.299 1.017 1.00 31.08 693 SER A O 1
ATOM 5447 N N . GLY A 1 694 ? -4.928 5.522 2.360 1.00 31.81 694 GLY A N 1
ATOM 5448 C CA . GLY A 1 694 ? -6.382 5.640 2.552 1.00 31.81 694 GLY A CA 1
ATOM 5449 C C . GLY A 1 694 ? -7.198 5.679 1.244 1.00 31.81 694 GLY A C 1
ATOM 5450 O O . GLY A 1 694 ? -8.358 6.064 1.294 1.00 31.81 694 GLY A O 1
ATOM 5451 N N . PHE A 1 695 ? -6.608 5.303 0.101 1.00 38.88 695 PHE A N 1
ATOM 5452 C CA . PHE A 1 695 ? -7.242 5.436 -1.204 1.00 38.88 695 PHE A CA 1
ATOM 5453 C C . PHE A 1 695 ? -8.375 4.416 -1.339 1.00 38.88 695 PHE A C 1
ATOM 5455 O O . PHE A 1 695 ? -8.181 3.220 -1.090 1.00 38.88 695 PHE A O 1
ATOM 5462 N N . GLU A 1 696 ? -9.526 4.886 -1.825 1.00 44.59 696 GLU A N 1
ATOM 5463 C CA . GLU A 1 696 ? -10.676 4.074 -2.257 1.00 44.59 696 GLU A CA 1
ATOM 5464 C C . GLU A 1 696 ? -10.293 3.012 -3.303 1.00 44.59 696 GLU A C 1
ATOM 5466 O O . GLU A 1 696 ? -10.950 1.980 -3.430 1.00 44.59 696 GLU A O 1
ATOM 5471 N N . ILE A 1 697 ? -9.153 3.216 -3.968 1.00 51.12 697 ILE A N 1
ATOM 5472 C CA . ILE A 1 697 ? -8.505 2.298 -4.906 1.00 51.12 697 ILE A CA 1
ATOM 5473 C C . ILE A 1 697 ? -8.338 0.879 -4.330 1.00 51.12 697 ILE A C 1
ATOM 5475 O O . ILE A 1 697 ? -8.375 -0.091 -5.082 1.00 51.12 697 ILE A O 1
ATOM 5479 N N . LEU A 1 698 ? -8.174 0.715 -3.010 1.00 60.75 698 LEU A N 1
ATOM 5480 C CA . LEU A 1 698 ? -8.064 -0.619 -2.403 1.00 60.75 698 LEU A CA 1
ATOM 5481 C C . LEU A 1 698 ? -9.381 -1.403 -2.445 1.00 60.75 698 LEU A C 1
ATOM 5483 O O . LEU A 1 698 ? -9.337 -2.617 -2.641 1.00 60.75 698 LEU A O 1
ATOM 5487 N N . ASP A 1 699 ? -10.520 -0.726 -2.277 1.00 65.00 699 ASP A N 1
ATOM 5488 C CA . ASP A 1 699 ? -11.840 -1.355 -2.378 1.00 65.00 699 ASP A CA 1
ATOM 5489 C C . ASP A 1 699 ? -12.109 -1.726 -3.852 1.00 65.00 699 ASP A C 1
ATOM 5491 O O . ASP A 1 699 ? -12.508 -2.855 -4.130 1.00 65.00 699 ASP A O 1
ATOM 5495 N N . GLU A 1 700 ? -11.784 -0.844 -4.809 1.00 66.50 700 GLU A N 1
ATOM 5496 C CA . GLU A 1 700 ? -11.925 -1.120 -6.253 1.00 66.50 700 GLU A CA 1
ATOM 5497 C C . GLU A 1 700 ? -11.002 -2.259 -6.727 1.00 66.50 700 GLU A C 1
ATOM 5499 O O . GLU A 1 700 ? -11.439 -3.178 -7.423 1.00 66.50 700 GLU A O 1
ATOM 5504 N N . ALA A 1 701 ? -9.732 -2.262 -6.311 1.00 69.81 701 ALA A N 1
ATOM 5505 C CA . ALA A 1 701 ? -8.803 -3.348 -6.612 1.00 69.81 701 ALA A CA 1
ATOM 5506 C C . ALA A 1 701 ? -9.264 -4.675 -5.985 1.00 69.81 701 ALA A C 1
ATOM 5508 O O . ALA A 1 701 ? -9.139 -5.735 -6.601 1.00 69.81 701 ALA A O 1
ATOM 5509 N N . GLU A 1 702 ? -9.831 -4.640 -4.776 1.00 74.44 702 GLU A N 1
ATOM 5510 C CA . GLU A 1 702 ? -10.419 -5.816 -4.138 1.00 74.44 702 GLU A CA 1
ATOM 5511 C C . GLU A 1 702 ? -11.648 -6.321 -4.908 1.00 74.44 702 GLU A C 1
ATOM 5513 O O . GLU A 1 702 ? -11.738 -7.522 -5.165 1.00 74.44 702 GLU A O 1
ATOM 5518 N N . GLU A 1 703 ? -12.530 -5.436 -5.371 1.00 75.81 703 GLU A N 1
ATOM 5519 C CA . GLU A 1 703 ? -13.682 -5.788 -6.209 1.00 75.81 703 GLU A CA 1
ATOM 5520 C C . GLU A 1 703 ? -13.264 -6.405 -7.550 1.00 75.81 703 GLU A C 1
ATOM 5522 O O . GLU A 1 703 ? -13.790 -7.452 -7.941 1.00 75.81 703 GLU A O 1
ATOM 5527 N N . ILE A 1 704 ? -12.281 -5.815 -8.238 1.00 77.50 704 ILE A N 1
ATOM 5528 C CA . ILE A 1 704 ? -11.731 -6.359 -9.489 1.00 77.50 704 ILE A CA 1
ATOM 5529 C C . ILE A 1 704 ? -11.120 -7.734 -9.239 1.00 77.50 704 ILE A C 1
ATOM 5531 O O . ILE A 1 704 ? -11.354 -8.671 -10.007 1.00 77.50 704 ILE A O 1
ATOM 5535 N N . ARG A 1 705 ? -10.376 -7.886 -8.141 1.00 81.62 705 ARG A N 1
ATOM 5536 C CA . ARG A 1 705 ? -9.797 -9.166 -7.736 1.00 81.62 705 ARG A CA 1
ATOM 5537 C C . ARG A 1 705 ? -10.880 -10.208 -7.480 1.00 81.62 705 ARG A C 1
ATOM 5539 O O . ARG A 1 705 ? -10.764 -11.332 -7.960 1.00 81.62 705 ARG A O 1
ATOM 5546 N N . GLU A 1 706 ? -11.947 -9.861 -6.769 1.00 80.25 706 GLU A N 1
ATOM 5547 C CA . GLU A 1 706 ? -13.062 -10.774 -6.516 1.00 80.25 706 GLU A CA 1
ATOM 5548 C C . GLU A 1 706 ? -13.825 -11.145 -7.785 1.00 80.25 706 GLU A C 1
ATOM 5550 O O . GLU A 1 706 ? -14.167 -12.315 -7.974 1.00 80.25 706 GLU A O 1
ATOM 5555 N N . ALA A 1 707 ? -14.072 -10.179 -8.669 1.00 80.31 707 ALA A N 1
ATOM 5556 C CA . ALA A 1 707 ? -14.676 -10.422 -9.971 1.00 80.31 707 ALA A CA 1
ATOM 5557 C C . ALA A 1 707 ? -13.809 -11.377 -10.804 1.00 80.31 707 ALA A C 1
ATOM 5559 O O . ALA A 1 707 ? -14.328 -12.325 -11.400 1.00 80.31 707 ALA A O 1
ATOM 5560 N N . LEU A 1 708 ? -12.488 -11.188 -10.775 1.00 82.75 708 LEU A N 1
ATOM 5561 C CA . LEU A 1 708 ? -11.527 -12.038 -11.465 1.00 82.75 708 LEU A CA 1
ATOM 5562 C C . LEU A 1 708 ? -11.478 -13.448 -10.868 1.00 82.75 708 LEU A C 1
ATOM 5564 O O . LEU A 1 708 ? -11.546 -14.420 -11.614 1.00 82.75 708 LEU A O 1
ATOM 5568 N N . VAL A 1 709 ? -11.460 -13.591 -9.539 1.00 83.38 709 VAL A N 1
ATOM 5569 C CA . VAL A 1 709 ? -11.562 -14.904 -8.877 1.00 83.38 709 VAL A CA 1
ATOM 5570 C C . VAL A 1 709 ? -12.865 -15.600 -9.273 1.00 83.38 709 VAL A C 1
ATOM 5572 O O . VAL A 1 709 ? -12.826 -16.754 -9.693 1.00 83.38 709 VAL A O 1
ATOM 5575 N N . LYS A 1 710 ? -14.012 -14.909 -9.229 1.00 81.94 710 LYS A N 1
ATOM 5576 C CA . LYS A 1 710 ? -15.308 -15.466 -9.659 1.00 81.94 710 LYS A CA 1
ATOM 5577 C C . LYS A 1 710 ? -15.271 -15.921 -11.121 1.00 81.94 710 LYS A C 1
ATOM 5579 O O . LYS A 1 710 ? -15.768 -17.001 -11.439 1.00 81.94 710 LYS A O 1
ATOM 5584 N N . GLN A 1 711 ? -14.654 -15.140 -12.008 1.00 84.00 711 GLN A N 1
ATOM 5585 C CA . GLN A 1 711 ? -14.475 -15.500 -13.416 1.00 84.00 711 GLN A CA 1
ATOM 5586 C C . GLN A 1 711 ? -13.588 -16.742 -13.582 1.00 84.00 711 GLN A C 1
ATOM 5588 O O . GLN A 1 711 ? -13.943 -17.649 -14.337 1.00 84.00 711 GLN A O 1
ATOM 5593 N N . LEU A 1 712 ? -12.460 -16.806 -12.873 1.00 86.06 712 LEU A N 1
ATOM 5594 C CA . LEU A 1 712 ? -11.509 -17.922 -12.903 1.00 86.06 712 LEU A CA 1
ATOM 5595 C C . LEU A 1 712 ? -12.108 -19.217 -12.335 1.00 86.06 712 LEU A C 1
ATOM 5597 O O . LEU A 1 712 ? -11.823 -20.310 -12.819 1.00 86.06 712 LEU A O 1
ATOM 5601 N N . VAL A 1 713 ? -12.983 -19.106 -11.340 1.00 83.50 713 VAL A N 1
ATOM 5602 C CA . VAL A 1 713 ? -13.737 -20.240 -10.792 1.00 83.50 713 VAL A CA 1
ATOM 5603 C C . VAL A 1 713 ? -14.790 -20.710 -11.790 1.00 83.50 713 VAL A C 1
ATOM 5605 O O . VAL A 1 713 ? -14.861 -21.897 -12.096 1.00 83.50 713 VAL A O 1
ATOM 5608 N N . LYS A 1 714 ? -15.563 -19.784 -12.375 1.00 83.31 714 LYS A N 1
ATOM 5609 C CA . LYS A 1 714 ? -16.594 -20.101 -13.379 1.00 83.31 714 LYS A CA 1
ATOM 5610 C C . LYS A 1 714 ? -16.020 -20.779 -14.628 1.00 83.31 714 LYS A C 1
ATOM 5612 O O . LYS A 1 714 ? -16.681 -21.615 -15.232 1.00 83.31 714 LYS A O 1
ATOM 5617 N N . SER A 1 715 ? -14.798 -20.423 -15.009 1.00 84.88 715 SER A N 1
ATOM 5618 C CA . SER A 1 715 ? -14.053 -21.029 -16.124 1.00 84.88 715 SER A CA 1
ATOM 5619 C C . SER A 1 715 ? -13.314 -22.320 -15.740 1.00 84.88 715 SER A C 1
ATOM 5621 O O . SER A 1 715 ? -12.678 -22.949 -16.586 1.00 84.88 715 SER A O 1
ATOM 5623 N N . GLY A 1 716 ? -13.398 -22.745 -14.475 1.00 85.88 716 GLY A N 1
ATOM 5624 C CA . GLY A 1 716 ? -12.765 -23.967 -13.987 1.00 85.88 716 GLY A CA 1
ATOM 5625 C C . GLY A 1 716 ? -11.237 -23.900 -13.978 1.00 85.88 716 GLY A C 1
ATOM 5626 O O . GLY A 1 716 ? -10.588 -24.930 -14.161 1.00 85.88 716 GLY A O 1
ATOM 5627 N N . HIS A 1 717 ? -10.655 -22.705 -13.840 1.00 87.62 717 HIS A N 1
ATOM 5628 C CA . HIS A 1 717 ? -9.218 -22.520 -13.601 1.00 87.62 717 HIS A CA 1
ATOM 5629 C C . HIS A 1 717 ? -8.873 -22.575 -12.107 1.00 87.62 717 HIS A C 1
ATOM 5631 O O . HIS A 1 717 ? -7.763 -22.964 -11.754 1.00 87.62 717 HIS A O 1
ATOM 5637 N N . LEU A 1 718 ? -9.826 -22.231 -11.234 1.00 86.81 718 LEU A N 1
ATOM 5638 C CA . LEU A 1 718 ? -9.702 -22.325 -9.778 1.00 86.81 718 LEU A CA 1
ATOM 5639 C C . LEU A 1 718 ? -10.715 -23.315 -9.207 1.00 86.81 718 LEU A C 1
ATOM 5641 O O . LEU A 1 718 ? -11.887 -23.301 -9.573 1.00 86.81 718 LEU A O 1
ATOM 5645 N N . THR A 1 719 ? -10.262 -24.137 -8.264 1.00 85.75 719 THR A N 1
ATOM 5646 C CA . THR A 1 719 ? -11.110 -25.042 -7.480 1.00 85.75 719 THR A CA 1
ATOM 5647 C C . THR A 1 719 ? -11.167 -24.554 -6.039 1.00 85.75 719 THR A C 1
ATOM 5649 O O . THR A 1 719 ? -10.125 -24.427 -5.399 1.00 85.75 719 THR A O 1
ATOM 5652 N N . HIS A 1 720 ? -12.363 -24.297 -5.511 1.00 83.31 720 HIS A N 1
ATOM 5653 C CA . HIS A 1 720 ? -12.537 -23.960 -4.098 1.00 83.31 720 HIS A CA 1
ATOM 5654 C C . HIS A 1 720 ? -12.458 -25.201 -3.219 1.00 83.31 720 HIS A C 1
ATOM 5656 O O . HIS A 1 720 ? -13.037 -26.236 -3.545 1.00 83.31 720 HIS A O 1
ATOM 5662 N N . ARG A 1 721 ? -11.785 -25.063 -2.080 1.00 84.19 721 ARG A N 1
ATOM 5663 C CA . ARG A 1 721 ? -11.724 -26.051 -1.011 1.00 84.19 721 ARG A CA 1
ATOM 5664 C C . ARG A 1 721 ? -12.027 -25.391 0.327 1.00 84.19 721 ARG A C 1
ATOM 5666 O O . ARG A 1 721 ? -11.728 -24.212 0.520 1.00 84.19 721 ARG A O 1
ATOM 5673 N N . ALA A 1 722 ? -12.595 -26.158 1.249 1.00 82.81 722 ALA A N 1
ATOM 5674 C CA . ALA A 1 722 ? -12.653 -25.777 2.652 1.00 82.81 722 ALA A CA 1
ATOM 5675 C C . ALA A 1 722 ? -12.155 -26.907 3.538 1.00 82.81 722 ALA A C 1
ATOM 5677 O O . ALA A 1 722 ? -12.362 -28.088 3.253 1.00 82.81 722 ALA A O 1
ATOM 5678 N N . LEU A 1 723 ? -11.529 -26.501 4.634 1.00 83.75 723 LEU A N 1
ATOM 5679 C CA . LEU A 1 723 ? -10.993 -27.363 5.668 1.00 83.75 723 LEU A CA 1
ATOM 5680 C C . LEU A 1 723 ? -11.541 -26.897 7.014 1.00 83.75 723 LEU A C 1
ATOM 5682 O O . LEU A 1 723 ? -11.363 -25.743 7.400 1.00 83.75 723 LEU A O 1
ATOM 5686 N N . ARG A 1 724 ? -12.246 -27.776 7.725 1.00 82.62 724 ARG A N 1
ATOM 5687 C CA . ARG A 1 724 ? -12.788 -27.457 9.049 1.00 82.62 724 ARG A CA 1
ATOM 5688 C C . ARG A 1 724 ? -11.646 -27.362 10.058 1.00 82.62 724 ARG A C 1
ATOM 5690 O O . ARG A 1 724 ? -10.830 -28.273 10.145 1.00 82.62 724 ARG A O 1
ATOM 5697 N N . ILE A 1 725 ? -11.630 -26.301 10.858 1.00 79.62 725 ILE A N 1
ATOM 5698 C CA . ILE A 1 725 ? -10.696 -26.159 11.975 1.00 79.62 725 ILE A CA 1
ATOM 5699 C C . ILE A 1 725 ? -11.438 -26.616 13.241 1.00 79.62 725 ILE A C 1
ATOM 5701 O O . ILE A 1 725 ? -12.473 -26.036 13.572 1.00 79.62 725 ILE A O 1
ATOM 5705 N N . PRO A 1 726 ? -10.979 -27.648 13.966 1.00 74.25 726 PRO A N 1
ATOM 5706 C CA . PRO A 1 726 ? -11.686 -28.145 15.145 1.00 74.25 726 PRO A CA 1
ATOM 5707 C C . PRO A 1 726 ? -11.335 -27.302 16.383 1.00 74.25 726 PRO A C 1
ATOM 5709 O O . PRO A 1 726 ? -10.711 -27.780 17.323 1.00 74.25 726 PRO A O 1
ATOM 5712 N N . VAL A 1 727 ? -11.708 -26.020 16.358 1.00 73.56 727 VAL A N 1
ATOM 5713 C CA . VAL A 1 727 ? -11.595 -25.097 17.497 1.00 73.56 727 VAL A CA 1
ATOM 5714 C C . VAL A 1 727 ? -12.997 -24.789 18.011 1.00 73.56 727 VAL A C 1
ATOM 5716 O O . VAL A 1 727 ? -13.880 -24.429 17.233 1.00 73.56 727 VAL A O 1
ATOM 5719 N N . ASP A 1 728 ? -13.188 -24.945 19.319 1.00 70.25 728 ASP A N 1
ATOM 5720 C CA . ASP A 1 728 ? -14.454 -24.653 19.989 1.00 70.25 728 ASP A CA 1
ATOM 5721 C C . ASP A 1 728 ? -14.641 -23.146 20.229 1.00 70.25 728 ASP A C 1
ATOM 5723 O O . ASP A 1 728 ? -13.673 -22.399 20.412 1.00 70.25 728 ASP A O 1
ATOM 5727 N N . ALA A 1 729 ? -15.904 -22.720 20.303 1.00 69.75 729 ALA A N 1
ATOM 5728 C CA . ALA A 1 729 ? -16.267 -21.368 20.707 1.00 69.75 729 ALA A CA 1
ATOM 5729 C C . ALA A 1 729 ? -15.881 -21.078 22.172 1.00 69.75 729 ALA A C 1
ATOM 5731 O O . ALA A 1 729 ? -15.796 -21.964 23.028 1.00 69.75 729 ALA A O 1
ATOM 5732 N N . HIS A 1 730 ? -15.658 -19.800 22.464 1.00 69.81 730 HIS A N 1
ATOM 5733 C CA . HIS A 1 730 ? -15.308 -19.281 23.772 1.00 69.81 730 HIS A CA 1
ATOM 5734 C C . HIS A 1 730 ? -16.473 -19.533 24.743 1.00 69.81 730 HIS A C 1
ATOM 5736 O O . HIS A 1 730 ? -17.622 -19.299 24.372 1.00 69.81 730 HIS A O 1
ATOM 5742 N N . PRO A 1 731 ? -16.222 -19.928 26.007 1.00 65.69 731 PRO A N 1
ATOM 5743 C CA . PRO A 1 731 ? -17.294 -20.218 26.968 1.00 65.69 731 PRO A CA 1
ATOM 5744 C C . PRO A 1 731 ? -18.261 -19.052 27.220 1.00 65.69 731 PRO A C 1
ATOM 5746 O O . PRO A 1 731 ? -19.394 -19.271 27.624 1.00 65.69 731 PRO A O 1
ATOM 5749 N N . GLY A 1 732 ? -17.789 -17.819 27.021 1.00 64.38 732 GLY A N 1
ATOM 5750 C CA . GLY A 1 732 ? -18.590 -16.597 27.147 1.00 64.38 732 GLY A CA 1
ATOM 5751 C C . GLY A 1 732 ? -19.226 -16.101 25.847 1.00 64.38 732 GLY A C 1
ATOM 5752 O O . GLY A 1 732 ? -19.786 -15.015 25.861 1.00 64.38 732 GLY A O 1
ATOM 5753 N N . ALA A 1 733 ? -19.080 -16.811 24.726 1.00 66.12 733 ALA A N 1
ATOM 5754 C CA . ALA A 1 733 ? -19.714 -16.412 23.471 1.00 66.12 733 ALA A CA 1
ATOM 5755 C C . ALA A 1 733 ? -21.250 -16.423 23.608 1.00 66.12 733 ALA A C 1
ATOM 5757 O O . ALA A 1 733 ? -21.788 -17.171 24.423 1.00 66.12 733 ALA A O 1
ATOM 5758 N N . ASP A 1 734 ? -21.951 -15.602 22.820 1.00 64.12 734 ASP A N 1
ATOM 5759 C CA . ASP A 1 734 ? -23.420 -15.528 22.841 1.00 64.12 734 ASP A CA 1
ATOM 5760 C C . ASP A 1 734 ? -24.050 -16.919 22.667 1.00 64.12 734 ASP A C 1
ATOM 5762 O O . ASP A 1 734 ? -23.447 -17.787 22.039 1.00 64.12 734 ASP A O 1
ATOM 5766 N N . GLU A 1 735 ? -25.269 -17.149 23.172 1.00 63.12 735 GLU A N 1
ATOM 5767 C CA . GLU A 1 735 ? -25.886 -18.491 23.192 1.00 63.12 735 GLU A CA 1
ATOM 5768 C C . GLU A 1 735 ? -25.868 -19.219 21.837 1.00 63.12 735 GLU A C 1
ATOM 5770 O O . GLU A 1 735 ? -25.731 -20.440 21.806 1.00 63.12 735 GLU A O 1
ATOM 5775 N N . VAL A 1 736 ? -25.982 -18.482 20.729 1.00 57.41 736 VAL A N 1
ATOM 5776 C CA . VAL A 1 736 ? -25.892 -19.004 19.354 1.00 57.41 736 VAL A CA 1
ATOM 5777 C C . VAL A 1 736 ? -24.497 -19.590 19.087 1.00 57.41 736 VAL A C 1
ATOM 5779 O O . VAL A 1 736 ? -24.350 -20.745 18.694 1.00 57.41 736 VAL A O 1
ATOM 5782 N N . SER A 1 737 ? -23.449 -18.832 19.396 1.00 57.75 737 SER A N 1
ATOM 5783 C CA . SER A 1 737 ? -22.051 -19.257 19.281 1.00 57.75 737 SER A CA 1
ATOM 5784 C C . SER A 1 737 ? -21.691 -20.345 20.309 1.00 57.75 737 SER A C 1
ATOM 5786 O O . SER A 1 737 ? -21.060 -21.346 19.969 1.00 57.75 737 SER A O 1
ATOM 5788 N N . ALA A 1 738 ? -22.148 -20.213 21.560 1.00 58.25 738 ALA A N 1
ATOM 5789 C CA . ALA A 1 738 ? -21.859 -21.139 22.659 1.00 58.25 738 ALA A CA 1
ATOM 5790 C C . ALA A 1 738 ? -22.546 -22.510 22.522 1.00 58.25 738 ALA A C 1
ATOM 5792 O O . ALA A 1 738 ? -22.017 -23.509 23.018 1.00 58.25 738 ALA A O 1
ATOM 5793 N N . LYS A 1 739 ? -23.678 -22.601 21.806 1.00 61.75 739 LYS A N 1
ATOM 5794 C CA . LYS A 1 739 ? -24.309 -23.885 21.433 1.00 61.75 739 LYS A CA 1
ATOM 5795 C C . LYS A 1 739 ? -23.521 -24.656 20.367 1.00 61.75 739 LYS A C 1
ATOM 5797 O O . LYS A 1 739 ? -23.904 -25.769 20.012 1.00 61.75 739 LYS A O 1
ATOM 5802 N N . GLY A 1 740 ? -22.395 -24.109 19.902 1.00 61.06 740 GLY A N 1
ATOM 5803 C CA . GLY A 1 740 ? -21.572 -24.705 18.860 1.00 61.06 740 GLY A CA 1
ATOM 5804 C C . GLY A 1 740 ? -22.192 -24.557 17.480 1.00 61.06 740 GLY A C 1
ATOM 5805 O O . GLY A 1 740 ? -21.808 -25.301 16.588 1.00 61.06 740 GLY A O 1
ATOM 5806 N N . GLU A 1 741 ? -23.140 -23.630 17.292 1.00 66.69 741 GLU A N 1
ATOM 5807 C CA . GLU A 1 741 ? -23.800 -23.451 16.003 1.00 66.69 741 GLU A CA 1
ATOM 5808 C C . GLU A 1 741 ? -22.877 -22.820 14.970 1.00 66.69 741 GLU A C 1
ATOM 5810 O O . GLU A 1 741 ? -23.169 -22.989 13.807 1.00 66.69 741 GLU A O 1
ATOM 5815 N N . LEU A 1 742 ? -21.766 -22.163 15.318 1.00 69.00 742 LEU A N 1
ATOM 5816 C CA . LEU A 1 742 ? -20.834 -21.587 14.339 1.00 69.00 742 LEU A CA 1
ATOM 5817 C C . LEU A 1 742 ? -19.458 -22.267 14.405 1.00 69.00 742 LEU A C 1
ATOM 5819 O O . LEU A 1 742 ? -18.784 -22.204 15.430 1.00 69.00 742 LEU A O 1
ATOM 5823 N N . LEU A 1 743 ? -18.998 -22.851 13.296 1.00 74.31 743 LEU A N 1
ATOM 5824 C CA . LEU A 1 743 ? -17.709 -23.549 13.196 1.00 74.31 743 LEU A CA 1
ATOM 5825 C C . LEU A 1 743 ? -16.714 -22.797 12.298 1.00 74.31 743 LEU A C 1
ATOM 5827 O O . LEU A 1 743 ? -17.112 -22.335 11.225 1.00 74.31 743 LEU A O 1
ATOM 5831 N N . PRO A 1 744 ? -15.422 -22.700 12.676 1.00 79.94 744 PRO A N 1
ATOM 5832 C CA . PRO A 1 744 ? -14.403 -22.111 11.817 1.00 79.94 744 PRO A CA 1
ATOM 5833 C C . PRO A 1 744 ? -13.989 -23.053 10.677 1.00 79.94 744 PRO A C 1
ATOM 5835 O O . PRO A 1 744 ? -13.674 -24.228 10.880 1.00 79.94 744 PRO A O 1
ATOM 5838 N N . TYR A 1 745 ? -13.916 -22.500 9.470 1.00 81.69 745 TYR A N 1
ATOM 5839 C CA . TYR A 1 745 ? -13.434 -23.151 8.257 1.00 81.69 745 TYR A CA 1
ATOM 5840 C C . TYR A 1 745 ? -12.332 -22.318 7.609 1.00 81.69 745 TYR A C 1
ATOM 5842 O O . TYR A 1 745 ? -12.456 -21.104 7.450 1.00 81.69 745 TYR A O 1
ATOM 5850 N N . LEU A 1 746 ? -11.275 -22.996 7.182 1.00 83.38 746 LEU A N 1
ATOM 5851 C CA . LEU A 1 746 ? -10.236 -22.470 6.318 1.00 83.38 746 LEU A CA 1
ATOM 5852 C C . LEU A 1 746 ? -10.655 -22.687 4.860 1.00 83.38 746 LEU A C 1
ATOM 5854 O O . LEU A 1 746 ? -10.660 -23.812 4.370 1.00 83.38 746 LEU A O 1
ATOM 5858 N N . TYR A 1 747 ? -11.019 -21.613 4.172 1.00 83.62 747 TYR A N 1
ATOM 5859 C CA . TYR A 1 747 ? -11.315 -21.606 2.745 1.00 83.62 747 TYR A CA 1
ATOM 5860 C C . TYR A 1 747 ? -10.055 -21.310 1.955 1.00 83.62 747 TYR A C 1
ATOM 5862 O O . TYR A 1 747 ? -9.310 -20.395 2.288 1.00 83.62 747 TYR A O 1
ATOM 5870 N N . PHE A 1 748 ? -9.832 -22.039 0.875 1.00 87.25 748 PHE A N 1
ATOM 5871 C CA . PHE A 1 748 ? -8.743 -21.756 -0.044 1.00 87.25 748 PHE A CA 1
ATOM 5872 C C . PHE A 1 748 ? -9.117 -22.159 -1.459 1.00 87.25 748 PHE A C 1
ATOM 5874 O O . PHE A 1 748 ? -10.082 -22.880 -1.704 1.00 87.25 748 PHE A O 1
ATOM 5881 N N . CYS A 1 749 ? -8.363 -21.648 -2.414 1.00 87.56 749 CYS A N 1
ATOM 5882 C CA . CYS A 1 749 ? -8.438 -22.056 -3.800 1.00 87.56 749 CYS A CA 1
ATOM 5883 C C . CYS A 1 749 ? -7.211 -22.899 -4.135 1.00 87.56 749 CYS A C 1
ATOM 5885 O O . CYS A 1 749 ? -6.141 -22.744 -3.543 1.00 87.56 749 CYS A O 1
ATOM 5887 N N . VAL A 1 750 ? -7.381 -23.781 -5.109 1.00 89.25 750 VAL A N 1
ATOM 5888 C CA . VAL A 1 750 ? -6.288 -24.505 -5.741 1.00 89.25 750 VAL A CA 1
ATOM 5889 C C . VAL A 1 750 ? -6.399 -24.312 -7.242 1.00 89.25 750 VAL A C 1
ATOM 5891 O O . VAL A 1 750 ? -7.479 -24.494 -7.810 1.00 89.25 750 VAL A O 1
ATOM 5894 N N . TYR A 1 751 ? -5.293 -23.969 -7.888 1.00 89.38 751 TYR A N 1
ATOM 5895 C CA . TYR A 1 751 ? -5.179 -24.057 -9.341 1.00 89.38 751 TYR A CA 1
ATOM 5896 C C . TYR A 1 751 ? -4.033 -24.964 -9.748 1.00 89.38 751 TYR A C 1
ATOM 5898 O O . TYR A 1 751 ? -3.093 -25.188 -8.990 1.00 89.38 751 TYR A O 1
ATOM 5906 N N . ASP A 1 752 ? -4.134 -25.476 -10.967 1.00 86.75 752 ASP A N 1
ATOM 5907 C CA . ASP A 1 752 ? -3.096 -26.258 -11.618 1.00 86.75 752 ASP A CA 1
ATOM 5908 C C . ASP A 1 752 ? -2.470 -25.406 -12.721 1.00 86.75 752 ASP A C 1
ATOM 5910 O O . ASP A 1 752 ? -3.143 -25.031 -13.688 1.00 86.75 752 ASP A O 1
ATOM 5914 N N . GLU A 1 753 ? -1.185 -25.090 -12.570 1.00 83.12 753 GLU A N 1
ATOM 5915 C CA . GLU A 1 753 ? -0.473 -24.256 -13.531 1.00 83.12 753 GLU A CA 1
ATOM 5916 C C . GLU A 1 753 ? -0.475 -24.822 -14.947 1.00 83.12 753 GLU A C 1
ATOM 5918 O O . GLU A 1 753 ? -0.630 -24.055 -15.895 1.00 83.12 753 GLU A O 1
ATOM 5923 N N . LYS A 1 754 ? -0.365 -26.146 -15.123 1.00 77.25 754 LYS A N 1
ATOM 5924 C CA . LYS A 1 754 ? -0.357 -26.754 -16.463 1.00 77.25 754 LYS A CA 1
ATOM 5925 C C . LYS A 1 754 ? -1.680 -26.516 -17.167 1.00 77.25 754 LYS A C 1
ATOM 5927 O O . LYS A 1 754 ? -1.696 -26.157 -18.338 1.00 77.25 754 LYS A O 1
ATOM 5932 N N . ASN A 1 755 ? -2.785 -26.688 -16.448 1.00 81.88 755 ASN A N 1
ATOM 5933 C CA . ASN A 1 755 ? -4.110 -26.474 -17.020 1.00 81.88 755 ASN A CA 1
ATOM 5934 C C . ASN A 1 755 ? -4.328 -25.012 -17.413 1.00 81.88 755 ASN A C 1
ATOM 5936 O O . ASN A 1 755 ? -5.093 -24.744 -18.333 1.00 81.88 755 ASN A O 1
ATOM 5940 N N . ILE A 1 756 ? -3.668 -24.074 -16.734 1.00 84.00 756 ILE A N 1
ATOM 5941 C CA . ILE A 1 756 ? -3.695 -22.661 -17.104 1.00 84.00 756 ILE A CA 1
ATOM 5942 C C . ILE A 1 756 ? -2.845 -22.409 -18.349 1.00 84.00 756 ILE A C 1
ATOM 5944 O O . ILE A 1 756 ? -3.365 -21.840 -19.301 1.00 84.00 756 ILE A O 1
ATOM 5948 N N . TRP A 1 757 ? -1.594 -22.881 -18.386 1.00 77.31 757 TRP A N 1
ATOM 5949 C CA . TRP A 1 757 ? -0.715 -22.714 -19.551 1.00 77.31 757 TRP A CA 1
ATOM 5950 C C . TRP A 1 757 ? -1.314 -23.319 -20.821 1.00 77.31 757 TRP A C 1
ATOM 5952 O O . TRP A 1 757 ? -1.369 -22.656 -21.846 1.00 77.31 757 TRP A O 1
ATOM 5962 N N . VAL A 1 758 ? -1.842 -24.544 -20.747 1.00 77.31 758 VAL A N 1
ATOM 5963 C CA . VAL A 1 758 ? -2.473 -25.217 -21.897 1.00 77.31 758 VAL A CA 1
ATOM 5964 C C . VAL A 1 758 ? -3.701 -24.456 -22.406 1.00 77.31 758 VAL A C 1
ATOM 5966 O O . VAL A 1 758 ? -4.003 -24.509 -23.590 1.00 77.31 758 VAL A O 1
ATOM 5969 N N . ARG A 1 759 ? -4.424 -23.752 -21.529 1.00 79.06 759 ARG A N 1
ATOM 5970 C CA . ARG A 1 759 ? -5.628 -22.994 -21.902 1.00 79.06 759 ARG A CA 1
ATOM 5971 C C . ARG A 1 759 ? -5.337 -21.554 -22.327 1.00 79.06 759 ARG A C 1
ATOM 5973 O O . ARG A 1 759 ? -6.259 -20.868 -22.760 1.00 79.06 759 ARG A O 1
ATOM 5980 N N . ASP A 1 760 ? -4.108 -21.067 -22.178 1.00 76.44 760 ASP A N 1
ATOM 5981 C CA . ASP A 1 760 ? -3.758 -19.708 -22.580 1.00 76.44 760 ASP A CA 1
ATOM 5982 C C . ASP A 1 760 ? -3.490 -19.663 -24.095 1.00 76.44 760 ASP A C 1
ATOM 5984 O O . ASP A 1 760 ? -2.385 -19.949 -24.564 1.00 76.44 760 ASP A O 1
ATOM 5988 N N . GLU A 1 761 ? -4.515 -19.269 -24.859 1.00 66.44 761 GLU A N 1
ATOM 5989 C CA . GLU A 1 761 ? -4.529 -19.179 -26.331 1.00 66.44 761 GLU A CA 1
ATOM 5990 C C . GLU A 1 761 ? -3.336 -18.405 -26.927 1.00 66.44 761 GLU A C 1
ATOM 5992 O O . GLU A 1 761 ? -2.945 -18.622 -28.078 1.00 66.44 761 GLU A O 1
ATOM 5997 N N . LYS A 1 762 ? -2.739 -17.466 -26.176 1.00 60.72 762 LYS A N 1
ATOM 5998 C CA . LYS A 1 762 ? -1.569 -16.708 -26.653 1.00 60.72 762 LYS A CA 1
ATOM 5999 C C . LYS A 1 762 ? -0.268 -17.494 -26.517 1.00 60.72 762 LYS A C 1
ATOM 6001 O O . LYS A 1 762 ? 0.663 -17.241 -27.284 1.00 60.72 762 LYS A O 1
ATOM 6006 N N . THR A 1 763 ? -0.207 -18.438 -25.583 1.00 57.56 763 THR A N 1
ATOM 6007 C CA . THR A 1 763 ? 0.970 -19.280 -25.343 1.00 57.56 763 THR A CA 1
ATOM 6008 C C . THR A 1 763 ? 1.018 -20.489 -26.274 1.00 57.56 763 THR A C 1
ATOM 6010 O O . THR A 1 763 ? 2.113 -20.890 -26.649 1.00 57.56 763 THR A O 1
ATOM 6013 N N . GLU A 1 764 ? -0.123 -20.965 -26.794 1.00 51.50 764 GLU A N 1
ATOM 6014 C CA . GLU A 1 764 ? -0.170 -22.016 -27.832 1.00 51.50 764 GLU A CA 1
ATOM 6015 C C . GLU A 1 764 ? 0.627 -21.658 -29.103 1.00 51.50 764 GLU A C 1
ATOM 6017 O O . GLU A 1 764 ? 1.062 -22.539 -29.843 1.00 51.50 764 GLU A O 1
ATOM 6022 N N . LYS A 1 765 ? 0.857 -20.363 -29.366 1.00 54.06 765 LYS A N 1
ATOM 6023 C CA . LYS A 1 765 ? 1.658 -19.890 -30.510 1.00 54.06 765 LYS A CA 1
ATOM 6024 C C . LYS A 1 765 ? 3.164 -19.867 -30.246 1.00 54.06 765 LYS A C 1
ATOM 6026 O O . LYS A 1 765 ? 3.941 -19.764 -31.196 1.00 54.06 765 LYS A O 1
ATOM 6031 N N . VAL A 1 766 ? 3.583 -19.926 -28.985 1.00 54.09 766 VAL A N 1
ATOM 6032 C CA . VAL A 1 766 ? 4.992 -19.954 -28.590 1.00 54.09 766 VAL A CA 1
ATOM 6033 C C . VAL A 1 766 ? 5.338 -21.406 -28.311 1.00 54.09 766 VAL A C 1
ATOM 6035 O O . VAL A 1 766 ? 5.027 -21.914 -27.245 1.00 54.09 766 VAL A O 1
ATOM 6038 N N . ASP A 1 767 ? 5.960 -22.082 -29.280 1.00 52.34 767 ASP A N 1
ATOM 6039 C CA . ASP A 1 767 ? 6.420 -23.460 -29.101 1.00 52.34 767 ASP A CA 1
ATOM 6040 C C . ASP A 1 767 ? 7.354 -23.517 -27.871 1.00 52.34 767 ASP A C 1
ATOM 6042 O O . ASP A 1 767 ? 8.460 -22.959 -27.923 1.00 52.34 767 ASP A O 1
ATOM 6046 N N . PRO A 1 768 ? 6.931 -24.133 -26.751 1.00 48.38 768 PRO A N 1
ATOM 6047 C CA . PRO A 1 768 ? 7.683 -24.103 -25.499 1.00 48.38 768 PRO A CA 1
ATOM 6048 C C . PRO A 1 768 ? 9.073 -24.724 -25.663 1.00 48.38 768 PRO A C 1
ATOM 6050 O O . PRO A 1 768 ? 10.036 -24.289 -25.028 1.00 48.38 768 PRO A O 1
ATOM 6053 N N . LYS A 1 769 ? 9.215 -25.668 -26.605 1.00 51.94 769 LYS A N 1
ATOM 6054 C CA . LYS A 1 769 ? 10.498 -26.282 -26.953 1.00 51.94 769 LYS A CA 1
ATOM 6055 C C . LYS A 1 769 ? 11.441 -25.280 -27.626 1.00 51.94 769 LYS A C 1
ATOM 6057 O O . LYS A 1 769 ? 12.630 -25.309 -27.336 1.00 51.94 769 LYS A O 1
ATOM 6062 N N . LYS A 1 770 ? 10.938 -24.337 -28.436 1.00 52.56 770 LYS A N 1
ATOM 6063 C CA . LYS A 1 770 ? 11.749 -23.257 -29.043 1.00 52.56 770 LYS A CA 1
ATOM 6064 C C . LYS A 1 770 ? 12.110 -22.143 -28.068 1.00 52.56 770 LYS A C 1
ATOM 6066 O O . LYS A 1 770 ? 13.180 -21.559 -28.199 1.00 52.56 770 LYS A O 1
ATOM 6071 N N . ALA A 1 771 ? 11.238 -21.844 -27.106 1.00 48.44 771 ALA A N 1
ATOM 6072 C CA . ALA A 1 771 ? 11.544 -20.880 -26.049 1.00 48.44 771 ALA A CA 1
ATOM 6073 C C . ALA A 1 771 ? 12.667 -21.382 -25.118 1.00 48.44 771 ALA A C 1
ATOM 6075 O O . ALA A 1 771 ? 13.403 -20.572 -24.561 1.00 48.44 771 ALA A O 1
ATOM 6076 N N . LEU A 1 772 ? 12.818 -22.707 -24.981 1.00 46.75 772 LEU A N 1
ATOM 6077 C CA . LEU A 1 772 ? 13.849 -23.362 -24.167 1.00 46.75 772 LEU A CA 1
ATOM 6078 C C . LEU A 1 772 ? 15.089 -23.825 -24.960 1.00 46.75 772 LEU A C 1
ATOM 6080 O O . LEU A 1 772 ? 16.134 -24.028 -24.352 1.00 46.75 772 LEU A O 1
ATOM 6084 N N . SER A 1 773 ? 15.012 -23.989 -26.290 1.00 45.47 773 SER A N 1
ATOM 6085 C CA . SER A 1 773 ? 16.129 -24.476 -27.129 1.00 45.47 773 SER A CA 1
ATOM 6086 C C . SER A 1 773 ? 17.157 -23.407 -27.539 1.00 45.47 773 SER A C 1
ATOM 6088 O O . SER A 1 773 ? 18.011 -23.671 -28.387 1.00 45.47 773 SER A O 1
ATOM 6090 N N . LEU A 1 774 ? 17.071 -22.196 -26.989 1.00 45.91 774 LEU A N 1
ATOM 6091 C CA . LEU A 1 774 ? 18.180 -21.237 -26.961 1.00 45.91 774 LEU A CA 1
ATOM 6092 C C . LEU A 1 774 ? 19.137 -21.724 -25.855 1.00 45.91 774 LEU A C 1
ATOM 6094 O O . LEU A 1 774 ? 18.884 -21.458 -24.691 1.00 45.91 774 LEU A O 1
ATOM 6098 N N . ASP A 1 775 ? 20.173 -22.535 -26.043 1.00 46.25 775 ASP A N 1
ATOM 6099 C CA . ASP A 1 775 ? 21.045 -22.814 -27.171 1.00 46.25 775 ASP A CA 1
ATOM 6100 C C . ASP A 1 775 ? 21.516 -24.283 -27.092 1.00 46.25 775 ASP A C 1
ATOM 6102 O O . ASP A 1 775 ? 22.228 -24.662 -26.159 1.00 46.25 775 ASP A O 1
ATOM 6106 N N . ASP A 1 776 ? 21.259 -25.106 -28.110 1.00 43.72 776 ASP A N 1
ATOM 6107 C CA . ASP A 1 776 ? 22.035 -26.350 -28.280 1.00 43.72 776 ASP A CA 1
ATOM 6108 C C . ASP A 1 776 ? 23.456 -26.086 -28.835 1.00 43.72 776 ASP A C 1
ATOM 6110 O O . ASP A 1 776 ? 24.270 -27.002 -28.912 1.00 43.72 776 ASP A O 1
ATOM 6114 N N . GLN A 1 777 ? 23.787 -24.834 -29.189 1.00 42.56 777 GLN A N 1
ATOM 6115 C CA . GLN A 1 777 ? 25.061 -24.464 -29.824 1.00 42.56 777 GLN A CA 1
ATOM 6116 C C . GLN A 1 777 ? 26.087 -23.753 -28.919 1.00 42.56 777 GLN A C 1
ATOM 6118 O O . GLN A 1 777 ? 27.235 -23.629 -29.337 1.00 42.56 777 GLN A O 1
ATOM 6123 N N . THR A 1 778 ? 25.751 -23.296 -27.703 1.00 43.72 778 THR A N 1
ATOM 6124 C CA . THR A 1 778 ? 26.674 -22.441 -26.909 1.00 43.72 778 THR A CA 1
ATOM 6125 C C . THR A 1 778 ? 27.205 -23.052 -25.608 1.00 43.72 778 THR A C 1
ATOM 6127 O O . THR A 1 778 ? 28.101 -22.462 -25.002 1.00 43.72 778 THR A O 1
ATOM 6130 N N . LEU A 1 779 ? 26.729 -24.228 -25.176 1.00 41.31 779 LEU A N 1
ATOM 6131 C CA . LEU A 1 779 ? 27.060 -24.757 -23.840 1.00 41.31 779 LEU A CA 1
ATOM 6132 C C . LEU A 1 779 ? 27.988 -25.980 -23.793 1.00 41.31 779 LEU A C 1
ATOM 6134 O O . LEU A 1 779 ? 28.431 -26.332 -22.703 1.00 41.31 779 LEU A O 1
ATOM 6138 N N . LEU A 1 780 ? 28.369 -26.585 -24.922 1.00 39.69 780 LEU A N 1
ATOM 6139 C CA . LEU A 1 780 ? 29.409 -27.626 -24.938 1.00 39.69 780 LEU A CA 1
ATOM 6140 C C . LEU A 1 780 ? 30.319 -27.492 -26.171 1.00 39.69 780 LEU A C 1
ATOM 6142 O O . LEU A 1 780 ? 29.954 -27.969 -27.244 1.00 39.69 780 LEU A O 1
ATOM 6146 N N . PRO A 1 781 ? 31.525 -26.908 -26.047 1.00 37.38 781 PRO A N 1
ATOM 6147 C CA . PRO A 1 781 ? 32.595 -27.209 -26.980 1.00 37.38 781 PRO A CA 1
ATOM 6148 C C . PRO A 1 781 ? 33.123 -28.603 -26.631 1.00 37.38 781 PRO A C 1
ATOM 6150 O O . PRO A 1 781 ? 33.779 -28.777 -25.605 1.00 37.38 781 PRO A O 1
ATOM 6153 N N . SER A 1 782 ? 32.852 -29.606 -27.469 1.00 39.94 782 SER A N 1
ATOM 6154 C CA . SER A 1 782 ? 33.570 -30.884 -27.369 1.00 39.94 782 SER A CA 1
ATOM 6155 C C . SER A 1 782 ? 35.033 -30.768 -27.813 1.00 39.94 782 SER A C 1
ATOM 6157 O O . SER A 1 782 ? 35.778 -31.715 -27.613 1.00 39.94 782 SER A O 1
ATOM 6159 N N . ASP A 1 783 ? 35.464 -29.612 -28.335 1.00 41.72 783 ASP A N 1
ATOM 6160 C CA . ASP A 1 783 ? 36.852 -29.334 -28.705 1.00 41.72 783 ASP A CA 1
ATOM 6161 C C . ASP A 1 783 ? 37.306 -27.966 -28.166 1.00 41.72 783 ASP A C 1
ATOM 6163 O O . ASP A 1 783 ? 36.800 -26.908 -28.544 1.00 41.72 783 ASP A O 1
ATOM 6167 N N . ALA A 1 784 ? 38.288 -27.987 -27.265 1.00 43.72 784 ALA A N 1
ATOM 6168 C CA . ALA A 1 784 ? 38.751 -26.862 -26.447 1.00 43.72 784 ALA A CA 1
ATOM 6169 C C . ALA A 1 784 ? 39.513 -25.739 -27.196 1.00 43.72 784 ALA A C 1
ATOM 6171 O O . ALA A 1 784 ? 40.209 -24.952 -26.559 1.00 43.72 784 ALA A O 1
ATOM 6172 N N . ALA A 1 785 ? 39.427 -25.636 -28.526 1.00 43.94 785 ALA A N 1
ATOM 6173 C CA . ALA A 1 785 ? 40.360 -24.810 -29.306 1.00 43.94 785 ALA A CA 1
ATOM 6174 C C . ALA A 1 785 ? 39.778 -23.533 -29.947 1.00 43.94 785 ALA A C 1
ATOM 6176 O O . ALA A 1 785 ? 40.550 -22.722 -30.453 1.00 43.94 785 ALA A O 1
ATOM 6177 N N . ALA A 1 786 ? 38.463 -23.290 -29.915 1.00 47.31 786 ALA A N 1
ATOM 6178 C CA . ALA A 1 786 ? 37.890 -22.068 -30.493 1.00 47.31 786 ALA A CA 1
ATOM 6179 C C . ALA A 1 786 ? 36.645 -21.594 -29.728 1.00 47.31 786 ALA A C 1
ATOM 6181 O O . ALA A 1 786 ? 35.511 -21.818 -30.142 1.00 47.31 786 ALA A O 1
ATOM 6182 N N . ALA A 1 787 ? 36.852 -20.921 -28.596 1.00 39.56 787 ALA A N 1
ATOM 6183 C CA . ALA A 1 787 ? 35.776 -20.227 -27.898 1.00 39.56 787 ALA A CA 1
ATOM 6184 C C . ALA A 1 787 ? 35.378 -18.967 -28.687 1.00 39.56 787 ALA A C 1
ATOM 6186 O O . ALA A 1 787 ? 35.977 -17.903 -28.534 1.00 39.56 787 ALA A O 1
ATOM 6187 N N . THR A 1 788 ? 34.362 -19.069 -29.544 1.00 43.69 788 THR A N 1
ATOM 6188 C CA . THR A 1 788 ? 33.628 -17.884 -30.006 1.00 43.69 788 THR A CA 1
ATOM 6189 C C . THR A 1 788 ? 33.033 -17.157 -28.794 1.00 43.69 788 THR A C 1
ATOM 6191 O O . THR A 1 788 ? 32.554 -17.828 -27.874 1.00 43.69 788 THR A O 1
ATOM 6194 N N . PRO A 1 789 ? 33.044 -15.811 -28.754 1.00 43.03 789 PRO A N 1
ATOM 6195 C CA . PRO A 1 789 ? 32.485 -15.059 -27.635 1.00 43.03 789 PRO A CA 1
ATOM 6196 C C . PRO A 1 789 ? 31.019 -15.453 -27.443 1.00 43.03 789 PRO A C 1
ATOM 6198 O O . PRO A 1 789 ? 30.219 -15.341 -28.374 1.00 43.03 789 PRO A O 1
ATOM 6201 N N . LYS A 1 790 ? 30.683 -15.953 -26.244 1.00 50.69 790 LYS A N 1
ATOM 6202 C CA . LYS A 1 790 ? 29.312 -16.309 -25.861 1.00 50.69 790 LYS A CA 1
ATOM 6203 C C . LYS A 1 790 ? 28.406 -15.123 -26.188 1.00 50.69 790 LYS A C 1
ATOM 6205 O O . LYS A 1 790 ? 28.610 -14.026 -25.665 1.00 50.69 790 LYS A O 1
ATOM 6210 N N . LYS A 1 791 ? 27.437 -15.329 -27.080 1.00 52.81 791 LYS A N 1
ATOM 6211 C CA . LYS A 1 791 ? 26.406 -14.334 -27.380 1.00 52.81 791 LYS A CA 1
ATOM 6212 C C . LYS A 1 791 ? 25.728 -13.995 -26.049 1.00 52.81 791 LYS A C 1
ATOM 6214 O O . LYS A 1 791 ? 25.232 -14.904 -25.388 1.00 52.81 791 LYS A O 1
ATOM 6219 N N . LYS A 1 792 ? 25.791 -12.729 -25.608 1.00 53.91 792 LYS A N 1
ATOM 6220 C CA . LYS A 1 792 ? 25.122 -12.297 -24.370 1.00 53.91 792 LYS A CA 1
ATOM 6221 C C . LYS A 1 792 ? 23.646 -12.691 -24.486 1.00 53.91 792 LYS A C 1
ATOM 6223 O O . LYS A 1 792 ? 22.989 -12.296 -25.445 1.00 53.91 792 LYS A O 1
ATOM 6228 N N . VAL A 1 793 ? 23.168 -13.514 -23.556 1.00 57.78 793 VAL A N 1
ATOM 6229 C CA . VAL A 1 793 ? 21.752 -13.879 -23.455 1.00 57.78 793 VAL A CA 1
ATOM 6230 C C . VAL A 1 793 ? 20.999 -12.616 -23.052 1.00 57.78 793 VAL A C 1
ATOM 6232 O O . VAL A 1 793 ? 21.296 -12.039 -22.005 1.00 57.78 793 VAL A O 1
ATOM 6235 N N . ASP A 1 794 ? 20.067 -12.161 -23.891 1.00 66.75 794 ASP A N 1
ATOM 6236 C CA . ASP A 1 794 ? 19.273 -10.967 -23.598 1.00 66.75 794 ASP A CA 1
ATOM 6237 C C . ASP A 1 794 ? 18.466 -11.200 -22.319 1.00 66.75 794 ASP A C 1
ATOM 6239 O O . ASP A 1 794 ? 17.709 -12.167 -22.214 1.00 66.75 794 ASP A O 1
ATOM 6243 N N . SER A 1 795 ? 18.599 -10.308 -21.337 1.00 59.22 795 SER A N 1
ATOM 6244 C CA . SER A 1 795 ? 17.962 -10.458 -20.024 1.00 59.22 795 SER A CA 1
ATOM 6245 C C . SER A 1 795 ? 16.432 -10.532 -20.102 1.00 59.22 795 SER A C 1
ATOM 6247 O O . SER A 1 795 ? 15.785 -11.025 -19.175 1.00 59.22 795 SER A O 1
ATOM 6249 N N . GLU A 1 796 ? 15.826 -10.055 -21.194 1.00 65.19 796 GLU A N 1
ATOM 6250 C CA . GLU A 1 796 ? 14.394 -10.179 -21.479 1.00 65.19 796 GLU A CA 1
ATOM 6251 C C . GLU A 1 796 ? 13.958 -11.642 -21.645 1.00 65.19 796 GLU A C 1
ATOM 6253 O O . GLU A 1 796 ? 12.894 -12.020 -21.154 1.00 65.19 796 GLU A O 1
ATOM 6258 N N . THR A 1 797 ? 14.815 -12.483 -22.232 1.00 67.19 797 THR A N 1
ATOM 6259 C CA . THR A 1 797 ? 14.565 -13.927 -22.384 1.00 67.19 797 THR A CA 1
ATOM 6260 C C . THR A 1 797 ? 14.585 -14.677 -21.051 1.00 67.19 797 THR A C 1
ATOM 6262 O O . THR A 1 797 ? 14.012 -15.758 -20.942 1.00 67.19 797 THR A O 1
ATOM 6265 N N . LEU A 1 798 ? 15.199 -14.089 -20.018 1.00 68.06 798 LEU A N 1
ATOM 6266 C CA . LEU A 1 798 ? 15.297 -14.686 -18.687 1.00 68.06 798 LEU A CA 1
ATOM 6267 C C . LEU A 1 798 ? 14.065 -14.415 -17.811 1.00 68.06 798 LEU A C 1
ATOM 6269 O O . LEU A 1 798 ? 13.875 -15.109 -16.813 1.00 68.06 798 LEU A O 1
ATOM 6273 N N . LEU A 1 799 ? 13.234 -13.420 -18.146 1.00 78.50 799 LEU A N 1
ATOM 6274 C CA . LEU A 1 799 ? 12.016 -13.132 -17.383 1.00 78.50 799 LEU A CA 1
ATOM 6275 C C . LEU A 1 799 ? 10.906 -14.157 -17.697 1.00 78.50 799 LEU A C 1
ATOM 6277 O O . LEU A 1 799 ? 10.799 -14.602 -18.840 1.00 78.50 799 LEU A O 1
ATOM 6281 N N . PRO A 1 800 ? 10.018 -14.487 -16.733 1.00 76.88 800 PRO A N 1
ATOM 6282 C CA . PRO A 1 800 ? 8.923 -15.440 -16.953 1.00 76.88 800 PRO A CA 1
ATOM 6283 C C . PRO A 1 800 ? 8.040 -15.027 -18.138 1.00 76.88 800 PRO A C 1
ATOM 6285 O O . PRO A 1 800 ? 7.619 -13.875 -18.147 1.00 76.88 800 PRO A O 1
ATOM 6288 N N . PRO A 1 801 ? 7.730 -15.892 -19.117 1.00 79.44 801 PRO A N 1
ATOM 6289 C CA . PRO A 1 801 ? 7.030 -15.484 -20.336 1.00 79.44 801 PRO A CA 1
ATOM 6290 C C . PRO A 1 801 ? 5.671 -14.831 -20.046 1.00 79.44 801 PRO A C 1
ATOM 6292 O O . PRO A 1 801 ? 5.019 -15.147 -19.054 1.00 79.44 801 PRO A O 1
ATOM 6295 N N . TRP A 1 802 ? 5.247 -13.921 -20.928 1.00 79.88 802 TRP A N 1
ATOM 6296 C CA . TRP A 1 802 ? 3.932 -13.281 -20.845 1.00 79.88 802 TRP A CA 1
ATOM 6297 C C . TRP A 1 802 ? 2.818 -14.324 -20.963 1.00 79.88 802 TRP A C 1
ATOM 6299 O O . TRP A 1 802 ? 2.724 -15.001 -21.988 1.00 79.88 802 TRP A O 1
ATOM 6309 N N . SER A 1 803 ? 1.951 -14.404 -19.956 1.00 85.44 803 SER A N 1
ATOM 6310 C CA . SER A 1 803 ? 0.768 -15.265 -19.979 1.00 85.44 803 SER A CA 1
ATOM 6311 C C . SER A 1 803 ? -0.390 -14.527 -19.322 1.00 85.44 803 SER A C 1
ATOM 6313 O O . SER A 1 803 ? -0.507 -14.545 -18.099 1.00 85.44 803 SER A O 1
ATOM 6315 N N . PRO A 1 804 ? -1.276 -13.881 -20.103 1.00 85.50 804 PRO A N 1
ATOM 6316 C CA . PRO A 1 804 ? -2.373 -13.099 -19.540 1.00 85.50 804 PRO A CA 1
ATOM 6317 C C . PRO A 1 804 ? -3.236 -13.891 -18.558 1.00 85.50 804 PRO A C 1
ATOM 6319 O O . PRO A 1 804 ? -3.712 -13.325 -17.572 1.00 85.50 804 PRO A O 1
ATOM 6322 N N . LEU A 1 805 ? -3.436 -15.191 -18.810 1.00 87.81 805 LEU A N 1
ATOM 6323 C CA . LEU A 1 805 ? -4.227 -16.037 -17.926 1.00 87.81 805 LEU A CA 1
ATOM 6324 C C . LEU A 1 805 ? -3.462 -16.388 -16.644 1.00 87.81 805 LEU A C 1
ATOM 6326 O O . LEU A 1 805 ? -4.035 -16.276 -15.561 1.00 87.81 805 LEU A O 1
ATOM 6330 N N . MET A 1 806 ? -2.181 -16.761 -16.735 1.00 86.75 806 MET A N 1
ATOM 6331 C CA . MET A 1 806 ? -1.364 -17.039 -15.548 1.00 86.75 806 MET A CA 1
ATOM 6332 C C . MET A 1 806 ? -1.155 -15.784 -14.704 1.00 86.75 806 MET A C 1
ATOM 6334 O O . MET A 1 806 ? -1.276 -15.841 -13.482 1.00 86.75 806 MET A O 1
ATOM 6338 N N . ASP A 1 807 ? -0.906 -14.647 -15.350 1.00 87.94 807 ASP A N 1
ATOM 6339 C CA . ASP A 1 807 ? -0.767 -13.349 -14.701 1.00 87.94 807 ASP A CA 1
ATOM 6340 C C . ASP A 1 807 ? -2.068 -12.996 -13.971 1.00 87.94 807 ASP A C 1
ATOM 6342 O O . ASP A 1 807 ? -2.040 -12.639 -12.795 1.00 87.94 807 ASP A O 1
ATOM 6346 N N . SER A 1 808 ? -3.224 -13.212 -14.611 1.00 87.25 808 SER A N 1
ATOM 6347 C CA . SER A 1 808 ? -4.539 -13.043 -13.977 1.00 87.25 808 SER A CA 1
ATOM 6348 C C . SER A 1 808 ? -4.730 -13.945 -12.764 1.00 87.25 808 SER A C 1
ATOM 6350 O O . SER A 1 808 ? -5.173 -13.472 -11.721 1.00 87.25 808 SER A O 1
ATOM 6352 N N . VAL A 1 809 ? -4.381 -15.230 -12.862 1.00 87.50 809 VAL A N 1
ATOM 6353 C CA . VAL A 1 809 ? -4.508 -16.169 -11.741 1.00 87.50 809 VAL A CA 1
ATOM 6354 C C . VAL A 1 809 ? -3.582 -15.768 -10.597 1.00 87.50 809 VAL A C 1
ATOM 6356 O O . VAL A 1 809 ? -4.040 -15.623 -9.466 1.00 87.50 809 VAL A O 1
ATOM 6359 N N . ALA A 1 810 ? -2.298 -15.548 -10.862 1.00 84.50 810 ALA A N 1
ATOM 6360 C CA . ALA A 1 810 ? -1.319 -15.234 -9.828 1.00 84.50 810 ALA A CA 1
ATOM 6361 C C . ALA A 1 810 ? -1.581 -13.875 -9.158 1.00 84.50 810 ALA A C 1
ATOM 6363 O O . ALA A 1 810 ? -1.427 -13.767 -7.943 1.00 84.50 810 ALA A O 1
ATOM 6364 N N . MET A 1 811 ? -2.033 -12.865 -9.909 1.00 82.94 811 MET A N 1
ATOM 6365 C CA . MET A 1 811 ? -2.414 -11.564 -9.348 1.00 82.94 811 MET A CA 1
ATOM 6366 C C . MET A 1 811 ? -3.730 -11.613 -8.570 1.00 82.94 811 MET A C 1
ATOM 6368 O O . MET A 1 811 ? -3.890 -10.878 -7.599 1.00 82.94 811 MET A O 1
ATOM 6372 N N . ALA A 1 812 ? -4.673 -12.473 -8.967 1.00 82.12 812 ALA A N 1
ATOM 6373 C CA . ALA A 1 812 ? -5.971 -12.546 -8.307 1.00 82.12 812 ALA A CA 1
ATOM 6374 C C . ALA A 1 812 ? -5.959 -13.363 -7.010 1.00 82.12 812 ALA A C 1
ATOM 6376 O O . ALA A 1 812 ? -6.862 -13.218 -6.184 1.00 82.12 812 ALA A O 1
ATOM 6377 N N . THR A 1 813 ? -4.994 -14.274 -6.858 1.00 77.00 813 THR A N 1
ATOM 6378 C CA . THR A 1 813 ? -5.144 -15.385 -5.919 1.00 77.00 813 THR A CA 1
ATOM 6379 C C . THR A 1 813 ? -4.181 -15.404 -4.745 1.00 77.00 813 THR A C 1
ATOM 6381 O O . THR A 1 813 ? -4.391 -16.253 -3.902 1.00 77.00 813 THR A O 1
ATOM 6384 N N . ASP A 1 814 ? -3.203 -14.509 -4.589 1.00 78.44 814 ASP A N 1
ATOM 6385 C CA . ASP A 1 814 ? -2.285 -14.510 -3.428 1.00 78.44 814 ASP A CA 1
ATOM 6386 C C . ASP A 1 814 ? -1.714 -15.918 -3.126 1.00 78.44 814 ASP A C 1
ATOM 6388 O O . ASP A 1 814 ? -2.134 -16.601 -2.186 1.00 78.44 814 ASP A O 1
ATOM 6392 N N . VAL A 1 815 ? -0.788 -16.401 -3.960 1.00 83.31 815 VAL A N 1
ATOM 6393 C CA . VAL A 1 815 ? -0.243 -17.763 -3.815 1.00 83.31 815 VAL A CA 1
ATOM 6394 C C . VAL A 1 815 ? 0.420 -17.945 -2.456 1.00 83.31 815 VAL A C 1
ATOM 6396 O O . VAL A 1 815 ? 1.283 -17.156 -2.079 1.00 83.31 815 VAL A O 1
ATOM 6399 N N . VAL A 1 816 ? 0.059 -19.016 -1.750 1.00 84.81 816 VAL A N 1
ATOM 6400 C CA . VAL A 1 816 ? 0.582 -19.334 -0.423 1.00 84.81 816 VAL A CA 1
ATOM 6401 C C . VAL A 1 816 ? 1.805 -20.236 -0.551 1.00 84.81 816 VAL A C 1
ATOM 6403 O O . VAL A 1 816 ? 1.744 -21.380 -1.001 1.00 84.81 816 VAL A O 1
ATOM 6406 N N . SER A 1 817 ? 2.937 -19.707 -0.114 1.00 80.25 817 SER A N 1
ATOM 6407 C CA . SER A 1 817 ? 4.200 -20.435 -0.025 1.00 80.25 817 SER A CA 1
ATOM 6408 C C . SER A 1 817 ? 4.415 -21.098 1.333 1.00 80.25 817 SER A C 1
ATOM 6410 O O . SER A 1 817 ? 5.088 -22.118 1.410 1.00 80.25 817 SER A O 1
ATOM 6412 N N . ASP A 1 818 ? 3.868 -20.528 2.406 1.00 81.75 818 ASP A N 1
ATOM 6413 C CA . ASP A 1 818 ? 3.987 -21.059 3.762 1.00 81.75 818 ASP A CA 1
ATOM 6414 C C . ASP A 1 818 ? 2.758 -20.674 4.587 1.00 81.75 818 ASP A C 1
ATOM 6416 O O . ASP A 1 818 ? 2.097 -19.673 4.302 1.00 81.75 818 ASP A O 1
ATOM 6420 N N . PHE A 1 819 ? 2.461 -21.452 5.619 1.00 84.81 819 PHE A N 1
ATOM 6421 C CA . PHE A 1 819 ? 1.351 -21.216 6.528 1.00 84.81 819 PHE A CA 1
ATOM 6422 C C . PHE A 1 819 ? 1.735 -21.665 7.932 1.00 84.81 819 PHE A C 1
ATOM 6424 O O . PHE A 1 819 ? 2.328 -22.721 8.118 1.00 84.81 819 PHE A O 1
ATOM 6431 N N . SER A 1 820 ? 1.380 -20.867 8.931 1.00 82.06 820 SER A N 1
ATOM 6432 C CA . SER A 1 820 ? 1.540 -21.244 10.328 1.00 82.06 820 SER A CA 1
ATOM 6433 C C . SER A 1 820 ? 0.483 -20.579 11.193 1.00 82.06 820 SER A C 1
ATOM 6435 O O . SER A 1 820 ? -0.089 -19.558 10.824 1.00 82.06 820 SER A O 1
ATOM 6437 N N . ALA A 1 821 ? 0.222 -21.147 12.362 1.00 77.81 821 ALA A N 1
ATOM 6438 C CA . ALA A 1 821 ? -0.696 -20.597 13.343 1.00 77.81 821 ALA A CA 1
ATOM 6439 C C . ALA A 1 821 ? 0.025 -20.476 14.678 1.00 77.81 821 ALA A C 1
ATOM 6441 O O . ALA A 1 821 ? 0.721 -21.396 15.107 1.00 77.81 821 ALA A O 1
ATOM 6442 N N . PHE A 1 822 ? -0.155 -19.340 15.337 1.00 71.69 822 PHE A N 1
ATOM 6443 C CA . PHE A 1 822 ? 0.443 -19.055 16.629 1.00 71.69 822 PHE A CA 1
ATOM 6444 C C . PHE A 1 822 ? -0.568 -18.411 17.558 1.00 71.69 822 PHE A C 1
ATOM 6446 O O . PHE A 1 822 ? -1.561 -17.816 17.137 1.00 71.69 822 PHE A O 1
ATOM 6453 N N . VAL A 1 823 ? -0.302 -18.535 18.852 1.00 70.44 823 VAL A N 1
ATOM 6454 C CA . VAL A 1 823 ? -1.172 -17.990 19.885 1.00 70.44 823 VAL A CA 1
ATOM 6455 C C . VAL A 1 823 ? -0.541 -16.782 20.517 1.00 70.44 823 VAL A C 1
ATOM 6457 O O . VAL A 1 823 ? 0.641 -16.754 20.842 1.00 70.44 823 VAL A O 1
ATOM 6460 N N . THR A 1 824 ? -1.362 -15.760 20.677 1.00 66.06 824 THR A N 1
ATOM 6461 C CA . THR A 1 824 ? -0.949 -14.482 21.220 1.00 66.06 824 THR A CA 1
ATOM 6462 C C . THR A 1 824 ? -1.988 -13.990 22.205 1.00 66.06 824 THR A C 1
ATOM 6464 O O . THR A 1 824 ? -3.176 -14.268 22.066 1.00 66.06 824 THR A O 1
ATOM 6467 N N . LYS A 1 825 ? -1.562 -13.201 23.189 1.00 64.75 825 LYS A N 1
ATOM 6468 C CA . LYS A 1 825 ? -2.497 -12.440 24.023 1.00 64.75 825 LYS A CA 1
ATOM 6469 C C . LYS A 1 825 ? -2.906 -11.111 23.376 1.00 64.75 825 LYS A C 1
ATOM 6471 O O . LYS A 1 825 ? -3.477 -10.252 24.041 1.00 64.75 825 LYS A O 1
ATOM 6476 N N . HIS A 1 826 ? -2.521 -10.877 22.118 1.00 60.09 826 HIS A N 1
ATOM 6477 C CA . HIS A 1 826 ? -2.603 -9.573 21.465 1.00 60.09 826 HIS A CA 1
ATOM 6478 C C . HIS A 1 826 ? -3.508 -9.659 20.239 1.00 60.09 826 HIS A C 1
ATOM 6480 O O . HIS A 1 826 ? -3.132 -10.223 19.214 1.00 60.09 826 HIS A O 1
ATOM 6486 N N . SER A 1 827 ? -4.677 -9.026 20.309 1.00 58.09 827 SER A N 1
ATOM 6487 C CA . SER A 1 827 ? -5.607 -8.889 19.175 1.00 58.09 827 SER A CA 1
ATOM 6488 C C . SER A 1 827 ? -4.977 -8.184 17.962 1.00 58.09 827 SER A C 1
ATOM 6490 O O . SER A 1 827 ? -5.438 -8.340 16.833 1.00 58.09 827 SER A O 1
ATOM 6492 N N . HIS A 1 828 ? -3.910 -7.411 18.186 1.00 57.06 828 HIS A N 1
ATOM 6493 C CA . HIS A 1 828 ? -3.206 -6.634 17.167 1.00 57.06 828 HIS A CA 1
ATOM 6494 C C . HIS A 1 828 ? -1.822 -7.185 16.813 1.00 57.06 828 HIS A C 1
ATOM 6496 O O . HIS A 1 828 ? -1.049 -6.467 16.177 1.00 57.06 828 HIS A O 1
ATOM 6502 N N . ALA A 1 829 ? -1.480 -8.415 17.217 1.00 57.16 829 ALA A N 1
ATOM 6503 C CA . ALA A 1 829 ? -0.157 -8.952 16.911 1.00 57.16 829 ALA A CA 1
ATOM 6504 C C . ALA A 1 829 ? 0.101 -8.949 15.396 1.00 57.16 829 ALA A C 1
ATOM 6506 O O . ALA A 1 829 ? -0.794 -9.188 14.577 1.00 57.16 829 ALA A O 1
ATOM 6507 N N . SER A 1 830 ? 1.334 -8.622 15.029 1.00 58.50 830 SER A N 1
ATOM 6508 C CA . SER A 1 830 ? 1.835 -8.756 13.668 1.00 58.50 830 SER A CA 1
ATOM 6509 C C . SER A 1 830 ? 2.360 -10.172 13.447 1.00 58.50 830 SER A C 1
ATOM 6511 O O . SER A 1 830 ? 2.595 -10.916 14.401 1.00 58.50 830 SER A O 1
ATOM 6513 N N . ALA A 1 831 ? 2.602 -10.527 12.187 1.00 62.03 831 ALA A N 1
ATOM 6514 C CA . ALA A 1 831 ? 3.449 -11.665 11.869 1.00 62.03 831 ALA A CA 1
ATOM 6515 C C . ALA A 1 831 ? 4.773 -11.552 12.649 1.00 62.03 831 ALA A C 1
ATOM 6517 O O . ALA A 1 831 ? 5.474 -10.548 12.526 1.00 62.03 831 ALA A O 1
ATOM 6518 N N . MET A 1 832 ? 5.078 -12.535 13.504 1.00 56.19 832 MET A N 1
ATOM 6519 C CA . MET A 1 832 ? 6.272 -12.481 14.361 1.00 56.19 832 MET A CA 1
ATOM 6520 C C . MET A 1 832 ? 7.568 -12.703 13.579 1.00 56.19 832 MET A C 1
ATOM 6522 O O . MET A 1 832 ? 8.624 -12.230 13.985 1.00 56.19 832 MET A O 1
ATOM 6526 N N . HIS A 1 833 ? 7.487 -13.406 12.449 1.00 63.41 833 HIS A N 1
ATOM 6527 C CA . HIS A 1 833 ? 8.632 -13.700 11.599 1.00 63.41 833 HIS A CA 1
ATOM 6528 C C . HIS A 1 833 ? 8.517 -12.950 10.277 1.00 63.41 833 HIS A C 1
ATOM 6530 O O . HIS A 1 833 ? 7.481 -13.003 9.617 1.00 63.41 833 HIS A O 1
ATOM 6536 N N . SER A 1 834 ? 9.627 -12.348 9.848 1.00 57.66 834 SER A N 1
ATOM 6537 C CA . SER A 1 834 ? 9.795 -11.667 8.555 1.00 57.66 834 SER A CA 1
ATOM 6538 C C . SER A 1 834 ? 9.400 -12.496 7.325 1.00 57.66 834 SER A C 1
ATOM 6540 O O . SER A 1 834 ? 9.098 -11.922 6.283 1.00 57.66 834 SER A O 1
ATOM 6542 N N . ARG A 1 835 ? 9.377 -13.834 7.431 1.00 65.50 835 ARG A N 1
ATOM 6543 C CA . ARG A 1 835 ? 8.977 -14.729 6.340 1.00 65.50 835 ARG A CA 1
ATOM 6544 C C . ARG A 1 835 ? 7.482 -14.639 6.038 1.00 65.50 835 ARG A C 1
ATOM 6546 O O . ARG A 1 835 ? 7.078 -14.873 4.905 1.00 65.50 835 ARG A O 1
ATOM 6553 N N . PHE A 1 836 ? 6.667 -14.310 7.043 1.00 71.94 836 PHE A N 1
ATOM 6554 C CA . PHE A 1 836 ? 5.221 -14.192 6.916 1.00 71.94 836 PHE A CA 1
ATOM 6555 C C . PHE A 1 836 ? 4.849 -12.745 6.621 1.00 71.94 836 PHE A C 1
ATOM 6557 O O . PHE A 1 836 ? 5.100 -11.837 7.408 1.00 71.94 836 PHE A O 1
ATOM 6564 N N . ASN A 1 837 ? 4.213 -12.545 5.479 1.00 64.44 837 ASN A N 1
ATOM 6565 C CA . ASN A 1 837 ? 3.801 -11.244 4.971 1.00 64.44 837 ASN A CA 1
ATOM 6566 C C . ASN A 1 837 ? 2.280 -11.120 4.861 1.00 64.44 837 ASN A C 1
ATOM 6568 O O . ASN A 1 837 ? 1.829 -10.091 4.387 1.00 64.44 837 ASN A O 1
ATOM 6572 N N . ALA A 1 838 ? 1.493 -12.113 5.289 1.00 63.19 838 ALA A N 1
ATOM 6573 C CA . ALA A 1 838 ? 0.041 -12.032 5.409 1.00 63.19 838 ALA A CA 1
ATOM 6574 C C . ALA A 1 838 ? -0.433 -12.568 6.768 1.00 63.19 838 ALA A C 1
ATOM 6576 O O . ALA A 1 838 ? 0.091 -13.546 7.309 1.00 63.19 838 ALA A O 1
ATOM 6577 N N . LEU A 1 839 ? -1.448 -11.907 7.324 1.00 64.50 839 LEU A N 1
ATOM 6578 C CA . LEU A 1 839 ? -2.064 -12.256 8.599 1.00 64.50 839 LEU A CA 1
ATOM 6579 C C . LEU A 1 839 ? -3.564 -12.457 8.389 1.00 64.50 839 LEU A C 1
ATOM 6581 O O . LEU A 1 839 ? -4.281 -11.527 8.022 1.00 64.50 839 LEU A O 1
ATOM 6585 N N . LEU A 1 840 ? -4.036 -13.664 8.667 1.00 68.81 840 LEU A N 1
ATOM 6586 C CA . LEU A 1 840 ? -5.444 -14.026 8.693 1.00 68.81 840 LEU A CA 1
ATOM 6587 C C . LEU A 1 840 ? -5.958 -13.763 10.108 1.00 68.81 840 LEU A C 1
ATOM 6589 O O . LEU A 1 840 ? -5.866 -14.605 11.004 1.00 68.81 840 LEU A O 1
ATOM 6593 N N . ARG A 1 841 ? -6.442 -12.537 10.324 1.00 62.12 841 ARG A N 1
ATOM 6594 C CA . ARG A 1 841 ? -7.034 -12.123 11.599 1.00 62.12 841 ARG A CA 1
ATOM 6595 C C . ARG A 1 841 ? -8.429 -12.716 11.716 1.00 62.12 841 ARG A C 1
ATOM 6597 O O . ARG A 1 841 ? -9.384 -12.126 11.230 1.00 62.12 841 ARG A O 1
ATOM 6604 N N . ALA A 1 842 ? -8.540 -13.860 12.372 1.00 58.94 842 ALA A N 1
ATOM 6605 C CA . ALA A 1 842 ? -9.819 -14.401 12.793 1.00 58.94 842 ALA A CA 1
ATOM 6606 C C . ALA A 1 842 ? -9.701 -14.837 14.245 1.00 58.94 842 ALA A C 1
ATOM 6608 O O . ALA A 1 842 ? -8.845 -15.650 14.587 1.00 58.94 842 ALA A O 1
ATOM 6609 N N . ASP A 1 843 ? -10.560 -14.293 15.103 1.00 64.31 843 ASP A N 1
ATOM 6610 C CA . ASP A 1 843 ? -10.709 -14.852 16.435 1.00 64.31 843 ASP A CA 1
ATOM 6611 C C . ASP A 1 843 ? -11.464 -16.179 16.330 1.00 64.31 843 ASP A C 1
ATOM 6613 O O . ASP A 1 843 ? -12.693 -16.217 16.348 1.00 64.31 843 ASP A O 1
ATOM 6617 N N . LEU A 1 844 ? -10.706 -17.271 16.197 1.00 65.81 844 LEU A N 1
ATOM 6618 C CA . LEU A 1 844 ? -11.242 -18.631 16.079 1.00 65.81 844 LEU A CA 1
ATOM 6619 C C . LEU A 1 844 ? -12.096 -19.050 17.276 1.00 65.81 844 LEU A C 1
ATOM 6621 O O . LEU A 1 844 ? -12.834 -20.022 17.165 1.00 65.81 844 LEU A O 1
ATOM 6625 N N . ARG A 1 845 ? -12.011 -18.326 18.398 1.00 63.78 845 ARG A N 1
ATOM 6626 C CA . ARG A 1 845 ? -12.795 -18.606 19.594 1.00 63.78 845 ARG A CA 1
ATOM 6627 C C . ARG A 1 845 ? -14.143 -17.888 19.610 1.00 63.78 845 ARG A C 1
ATOM 6629 O O . ARG A 1 845 ? -14.920 -18.192 20.493 1.00 63.78 845 ARG A O 1
ATOM 6636 N N . GLN A 1 846 ? -14.470 -16.972 18.693 1.00 67.81 846 GLN A N 1
ATOM 6637 C CA . GLN A 1 846 ? -15.731 -16.200 18.753 1.00 67.81 846 GLN A CA 1
ATOM 6638 C C . GLN A 1 846 ? -15.921 -15.484 20.109 1.00 67.81 846 GLN A C 1
ATOM 6640 O O . GLN A 1 846 ? -16.912 -15.689 20.809 1.00 67.81 846 GLN A O 1
ATOM 6645 N N . THR A 1 847 ? -14.946 -14.671 20.526 1.00 64.38 847 THR A N 1
ATOM 6646 C CA . THR A 1 847 ? -15.023 -13.943 21.802 1.00 64.38 847 THR A CA 1
ATOM 6647 C C . THR A 1 847 ? -16.207 -12.957 21.794 1.00 64.38 847 THR A C 1
ATOM 6649 O O . THR A 1 847 ? -16.350 -12.210 20.823 1.00 64.38 847 THR A O 1
ATOM 6652 N N . PRO A 1 848 ? -17.043 -12.899 22.852 1.00 64.81 848 PRO A N 1
ATOM 6653 C CA . PRO A 1 848 ? -18.136 -11.925 22.942 1.00 64.81 848 PRO A CA 1
ATOM 6654 C C . PRO A 1 848 ? -17.608 -10.484 22.886 1.00 64.81 848 PRO A C 1
ATOM 6656 O O . PRO A 1 848 ? -16.510 -10.196 23.376 1.00 64.81 848 PRO A O 1
ATOM 6659 N N . GLY A 1 849 ? -18.406 -9.564 22.333 1.00 60.91 849 GLY A N 1
ATOM 6660 C CA . GLY A 1 849 ? -17.989 -8.175 22.082 1.00 60.91 849 GLY A CA 1
ATOM 6661 C C . GLY A 1 849 ? -17.475 -7.448 23.330 1.00 60.91 849 GLY A C 1
ATOM 6662 O O . GLY A 1 849 ? -16.512 -6.690 23.258 1.00 60.91 849 GLY A O 1
ATOM 6663 N N . GLU A 1 850 ? -18.031 -7.755 24.503 1.00 57.62 850 GLU A N 1
ATOM 6664 C CA . GLU A 1 850 ? -17.597 -7.186 25.784 1.00 57.62 850 GLU A CA 1
ATOM 6665 C C . GLU A 1 850 ? -16.191 -7.621 26.217 1.00 57.62 850 GLU A C 1
ATOM 6667 O O . GLU A 1 850 ? -15.586 -6.975 27.074 1.00 57.62 850 GLU A O 1
ATOM 6672 N N . LEU A 1 851 ? -15.677 -8.735 25.694 1.00 56.59 851 LEU A N 1
ATOM 6673 C CA . LEU A 1 851 ? -14.352 -9.270 26.014 1.00 56.59 851 LEU A CA 1
ATOM 6674 C C . LEU A 1 851 ? -13.328 -9.003 24.904 1.00 56.59 851 LEU A C 1
ATOM 6676 O O . LEU A 1 851 ? -12.128 -9.187 25.127 1.00 56.59 851 LEU A O 1
ATOM 6680 N N . GLN A 1 852 ? -13.771 -8.536 23.737 1.00 59.81 852 GLN A N 1
ATOM 6681 C CA . GLN A 1 852 ? -12.890 -8.237 22.617 1.00 59.81 852 GLN A CA 1
ATOM 6682 C C . GLN A 1 852 ? -11.922 -7.102 22.981 1.00 59.81 852 GLN A C 1
ATOM 6684 O O . GLN A 1 852 ? -12.318 -6.038 23.450 1.00 59.81 852 GLN A O 1
ATOM 6689 N N . GLY A 1 853 ? -10.621 -7.338 22.800 1.00 53.47 853 GLY A N 1
ATOM 6690 C CA . GLY A 1 853 ? -9.581 -6.358 23.135 1.00 53.47 853 GLY A CA 1
ATOM 6691 C C . GLY A 1 853 ? -9.301 -6.191 24.634 1.00 53.47 853 GLY A C 1
ATOM 6692 O O . GLY A 1 853 ? -8.384 -5.450 24.985 1.00 53.47 853 GLY A O 1
ATOM 6693 N N . LYS A 1 854 ? -10.009 -6.900 25.529 1.00 55.78 854 LYS A N 1
ATOM 6694 C CA . LYS A 1 854 ? -9.639 -6.932 26.951 1.00 55.78 854 LYS A CA 1
ATOM 6695 C C . LYS A 1 854 ? -8.307 -7.677 27.146 1.00 55.78 854 LYS A C 1
ATOM 6697 O O . LYS A 1 854 ? -8.033 -8.650 26.433 1.00 55.78 854 LYS A O 1
ATOM 6702 N N . PRO A 1 855 ? -7.472 -7.250 28.114 1.00 49.66 855 PRO A N 1
ATOM 6703 C CA . PRO A 1 855 ? -6.222 -7.936 28.422 1.00 49.66 855 PRO A CA 1
ATOM 6704 C C . PRO A 1 855 ? -6.489 -9.394 28.836 1.00 49.66 855 PRO A C 1
ATOM 6706 O O . PRO A 1 855 ? -7.554 -9.719 29.355 1.00 49.66 855 PRO A O 1
ATOM 6709 N N . PHE A 1 856 ? -5.505 -10.269 28.609 1.00 54.41 856 PHE A N 1
ATOM 6710 C CA . PHE A 1 856 ? -5.503 -11.704 28.961 1.00 54.41 856 PHE A CA 1
ATOM 6711 C C . PHE A 1 856 ? -6.310 -12.661 28.068 1.00 54.41 856 PHE A C 1
ATOM 6713 O O . PHE A 1 856 ? -6.196 -13.874 28.259 1.00 54.41 856 PHE A O 1
ATOM 6720 N N . GLN A 1 857 ? -7.026 -12.175 27.052 1.00 63.09 857 GLN A N 1
ATOM 6721 C CA . GLN A 1 857 ? -7.615 -13.057 26.038 1.00 63.09 857 GLN A CA 1
ATOM 6722 C C . GLN A 1 857 ? -6.532 -13.667 25.145 1.00 63.09 857 GLN A C 1
ATOM 6724 O O . GLN A 1 857 ? -5.600 -12.975 24.742 1.00 63.09 857 GLN A O 1
ATOM 6729 N N . SER A 1 858 ? -6.628 -14.968 24.859 1.00 67.31 858 SER A N 1
ATOM 6730 C CA . SER A 1 858 ? -5.705 -15.651 23.942 1.00 67.31 858 SER A CA 1
ATOM 6731 C C . SER A 1 858 ? -6.353 -15.796 22.572 1.00 67.31 858 SER A C 1
ATOM 6733 O O . SER A 1 858 ? -7.373 -16.466 22.441 1.00 67.31 858 SER A O 1
ATOM 6735 N N . TYR A 1 859 ? -5.727 -15.208 21.564 1.00 70.62 859 TYR A N 1
ATOM 6736 C CA . TYR A 1 859 ? -6.139 -15.251 20.170 1.00 70.62 859 TYR A CA 1
ATOM 6737 C C . TYR A 1 859 ? -5.278 -16.257 19.414 1.00 70.62 859 TYR A C 1
ATOM 6739 O O . TYR A 1 859 ? -4.068 -16.339 19.643 1.00 70.62 859 TYR A O 1
ATOM 6747 N N . VAL A 1 860 ? -5.894 -16.997 18.496 1.00 74.00 860 VAL A N 1
ATOM 6748 C CA . VAL A 1 860 ? -5.164 -17.778 17.495 1.00 74.00 860 VAL A CA 1
ATOM 6749 C C . VAL A 1 860 ? -5.012 -16.899 16.265 1.00 74.00 860 VAL A C 1
ATOM 6751 O O . VAL A 1 860 ? -6.000 -16.483 15.669 1.00 74.00 860 VAL A O 1
ATOM 6754 N N . LEU A 1 861 ? -3.775 -16.593 15.902 1.00 73.88 861 LEU A N 1
ATOM 6755 C CA . LEU A 1 861 ? -3.449 -15.877 14.683 1.00 73.88 861 LEU A CA 1
ATOM 6756 C C . LEU A 1 861 ? -2.895 -16.862 13.669 1.00 73.88 861 LEU A C 1
ATOM 6758 O O . LEU A 1 861 ? -1.954 -17.601 13.949 1.00 73.88 861 LEU A O 1
ATOM 6762 N N . MET A 1 862 ? -3.480 -16.848 12.480 1.00 78.88 862 MET A N 1
ATOM 6763 C CA . MET A 1 862 ? -2.970 -17.589 11.340 1.00 78.88 862 MET A CA 1
ATOM 6764 C C . MET A 1 862 ? -2.150 -16.642 10.468 1.00 78.88 862 MET A C 1
ATOM 6766 O O . MET A 1 862 ? -2.600 -15.558 10.103 1.00 78.88 862 MET A O 1
ATOM 6770 N N . CYS A 1 863 ? -0.940 -17.050 10.126 1.00 81.75 863 CYS A N 1
ATOM 6771 C CA . CYS A 1 863 ? -0.049 -16.351 9.225 1.00 81.75 863 CYS A CA 1
ATOM 6772 C C . CYS A 1 863 ? 0.166 -17.158 7.962 1.00 81.75 863 CYS A C 1
ATOM 6774 O O . CYS A 1 863 ? 0.385 -18.364 8.006 1.00 81.75 863 CYS A O 1
ATOM 6776 N N . ALA A 1 864 ? 0.164 -16.457 6.840 1.00 81.94 864 ALA A N 1
ATOM 6777 C CA . ALA A 1 864 ? 0.538 -17.009 5.557 1.00 81.94 864 ALA A CA 1
ATOM 6778 C C . ALA A 1 864 ? 1.737 -16.232 5.020 1.00 81.94 864 ALA A C 1
ATOM 6780 O O . ALA A 1 864 ? 1.850 -15.015 5.186 1.00 81.94 864 ALA A O 1
ATOM 6781 N N . ALA A 1 865 ? 2.657 -16.948 4.394 1.00 80.50 865 ALA A N 1
ATOM 6782 C CA . ALA A 1 865 ? 3.685 -16.353 3.575 1.00 80.50 865 ALA A CA 1
ATOM 6783 C C . ALA A 1 865 ? 3.184 -16.450 2.142 1.00 80.50 865 ALA A C 1
ATOM 6785 O O . ALA A 1 865 ? 3.166 -17.530 1.553 1.00 80.50 865 ALA A O 1
ATOM 6786 N N . VAL A 1 866 ? 2.722 -15.336 1.603 1.00 79.19 866 VAL A N 1
ATOM 6787 C CA . VAL A 1 866 ? 2.265 -15.233 0.224 1.00 79.19 866 VAL A CA 1
ATOM 6788 C C . VAL A 1 866 ? 3.405 -14.778 -0.682 1.00 79.19 866 VAL A C 1
ATOM 6790 O O . VAL A 1 866 ? 4.344 -14.114 -0.232 1.00 79.19 866 VAL A O 1
ATOM 6793 N N . ASP A 1 867 ? 3.329 -15.111 -1.963 1.00 73.38 867 ASP A N 1
ATOM 6794 C CA . ASP A 1 867 ? 4.220 -14.568 -2.991 1.00 73.38 867 ASP A CA 1
ATOM 6795 C C . ASP A 1 867 ? 3.870 -13.081 -3.232 1.00 73.38 867 ASP A C 1
ATOM 6797 O O . ASP A 1 867 ? 3.213 -12.741 -4.213 1.00 73.38 867 ASP A O 1
ATOM 6801 N N . ALA A 1 868 ? 4.254 -12.193 -2.304 1.00 68.56 868 ALA A N 1
ATOM 6802 C CA . ALA A 1 868 ? 4.041 -10.746 -2.397 1.00 68.56 868 ALA A CA 1
ATOM 6803 C C . ALA A 1 868 ? 5.380 -9.973 -2.349 1.00 68.56 868 ALA A C 1
ATOM 6805 O O . ALA A 1 868 ? 6.170 -10.207 -1.426 1.00 68.56 868 ALA A O 1
ATOM 6806 N N . PRO A 1 869 ? 5.631 -9.030 -3.284 1.00 69.31 869 PRO A N 1
ATOM 6807 C CA . PRO A 1 869 ? 4.781 -8.691 -4.434 1.00 69.31 869 PRO A CA 1
ATOM 6808 C C . PRO A 1 869 ? 4.651 -9.865 -5.418 1.00 69.31 869 PRO A C 1
ATOM 6810 O O . PRO A 1 869 ? 5.548 -10.705 -5.504 1.00 69.31 869 PRO A O 1
ATOM 6813 N N . SER A 1 870 ? 3.521 -9.940 -6.131 1.00 78.25 870 SER A N 1
ATOM 6814 C CA . SER A 1 870 ? 3.278 -11.057 -7.047 1.00 78.25 870 SER A CA 1
ATOM 6815 C C . SER A 1 870 ? 4.320 -11.071 -8.164 1.00 78.25 870 SER A C 1
ATOM 6817 O O . SER A 1 870 ? 4.772 -10.031 -8.650 1.00 78.25 870 SER A O 1
ATOM 6819 N N . VAL A 1 871 ? 4.727 -12.267 -8.582 1.00 82.12 871 VAL A N 1
ATOM 6820 C CA . VAL A 1 871 ? 5.759 -12.416 -9.614 1.00 82.12 871 VAL A CA 1
ATOM 6821 C C . VAL A 1 871 ? 5.384 -11.721 -10.932 1.00 82.12 871 VAL A C 1
ATOM 6823 O O . VAL A 1 871 ? 6.257 -11.042 -11.477 1.00 82.12 871 VAL A O 1
ATOM 6826 N N . PRO A 1 872 ? 4.132 -11.803 -11.432 1.00 84.62 872 PRO A N 1
ATOM 6827 C CA . PRO A 1 872 ? 3.724 -11.035 -12.607 1.00 84.62 872 PRO A CA 1
ATOM 6828 C C . PRO A 1 872 ? 3.908 -9.528 -12.432 1.00 84.62 872 PRO A C 1
ATOM 6830 O O . PRO A 1 872 ? 4.467 -8.888 -13.316 1.00 84.62 872 PRO A O 1
ATOM 6833 N N . LEU A 1 873 ? 3.533 -8.966 -11.273 1.00 84.44 873 LEU A N 1
ATOM 6834 C CA . LEU A 1 873 ? 3.710 -7.536 -10.989 1.00 84.44 873 LEU A CA 1
ATOM 6835 C C . LEU A 1 873 ? 5.186 -7.138 -11.082 1.00 84.44 873 LEU A C 1
ATOM 6837 O O . LEU A 1 873 ? 5.531 -6.191 -11.789 1.00 84.44 873 LEU A O 1
ATOM 6841 N N . VAL A 1 874 ? 6.073 -7.895 -10.426 1.00 84.25 874 VAL A N 1
ATOM 6842 C CA . VAL A 1 874 ? 7.521 -7.643 -10.479 1.00 84.25 874 VAL A CA 1
ATOM 6843 C C . VAL A 1 874 ? 8.035 -7.754 -11.915 1.00 84.25 874 VAL A C 1
ATOM 6845 O O . VAL A 1 874 ? 8.741 -6.865 -12.387 1.00 84.25 874 VAL A O 1
ATOM 6848 N N . ALA A 1 875 ? 7.654 -8.806 -12.641 1.00 86.69 875 ALA A N 1
ATOM 6849 C CA . ALA A 1 875 ? 8.085 -9.013 -14.019 1.00 86.69 875 ALA A CA 1
ATOM 6850 C C . ALA A 1 875 ? 7.593 -7.896 -14.960 1.00 86.69 875 ALA A C 1
ATOM 6852 O O . ALA A 1 875 ? 8.364 -7.421 -15.794 1.00 86.69 875 ALA A O 1
ATOM 6853 N N . HIS A 1 876 ? 6.345 -7.437 -14.816 1.00 88.81 876 HIS A N 1
ATOM 6854 C CA . HIS A 1 876 ? 5.786 -6.332 -15.602 1.00 88.81 876 HIS A CA 1
ATOM 6855 C C . HIS A 1 876 ? 6.518 -5.018 -15.315 1.00 88.81 876 HIS A C 1
ATOM 6857 O O . HIS A 1 876 ? 6.938 -4.348 -16.262 1.00 88.81 876 HIS A O 1
ATOM 6863 N N . ARG A 1 877 ? 6.753 -4.681 -14.035 1.00 88.44 877 ARG A N 1
ATOM 6864 C CA . ARG A 1 877 ? 7.540 -3.492 -13.655 1.00 88.44 877 ARG A CA 1
ATOM 6865 C C . ARG A 1 877 ? 8.931 -3.525 -14.270 1.00 88.44 877 ARG A C 1
ATOM 6867 O O . ARG A 1 877 ? 9.342 -2.549 -14.891 1.00 88.44 877 ARG A O 1
ATOM 6874 N N . LEU A 1 878 ? 9.639 -4.649 -14.140 1.00 86.06 878 LEU A N 1
ATOM 6875 C CA . LEU A 1 878 ? 10.991 -4.800 -14.680 1.00 86.06 878 LEU A CA 1
ATOM 6876 C C . LEU A 1 878 ? 11.023 -4.622 -16.198 1.00 86.06 878 LEU A C 1
ATOM 6878 O O . LEU A 1 878 ? 11.907 -3.938 -16.700 1.00 86.06 878 LEU A O 1
ATOM 6882 N N . ARG A 1 879 ? 10.054 -5.176 -16.935 1.00 89.62 879 ARG A N 1
ATOM 6883 C CA . ARG A 1 879 ? 9.970 -4.987 -18.393 1.00 89.62 879 ARG A CA 1
ATOM 6884 C C . ARG A 1 879 ? 9.765 -3.535 -18.785 1.00 89.62 879 ARG A C 1
ATOM 6886 O O . ARG A 1 879 ? 10.462 -3.053 -19.670 1.00 89.62 879 ARG A O 1
ATOM 6893 N N . ILE A 1 880 ? 8.842 -2.839 -18.125 1.00 91.00 880 ILE A N 1
ATOM 6894 C CA . ILE A 1 880 ? 8.582 -1.422 -18.403 1.00 91.00 880 ILE A CA 1
ATOM 6895 C C . ILE A 1 880 ? 9.820 -0.587 -18.087 1.00 91.00 880 ILE A C 1
ATOM 6897 O O . ILE A 1 880 ? 10.230 0.231 -18.905 1.00 91.00 880 ILE A O 1
ATOM 6901 N N . LEU A 1 881 ? 10.445 -0.812 -16.930 1.00 86.25 881 LEU A N 1
ATOM 6902 C CA . LEU A 1 881 ? 11.640 -0.079 -16.527 1.00 86.25 881 LEU A CA 1
ATOM 6903 C C . LEU A 1 881 ? 12.831 -0.357 -17.451 1.00 86.25 881 LEU A C 1
ATOM 6905 O O . LEU A 1 881 ? 13.545 0.580 -17.795 1.00 86.25 881 LEU A O 1
ATOM 6909 N N . ARG A 1 882 ? 13.022 -1.605 -17.899 1.00 86.00 882 ARG A N 1
ATOM 6910 C CA . ARG A 1 882 ? 14.037 -1.959 -18.902 1.00 86.00 882 ARG A CA 1
ATOM 6911 C C . ARG A 1 882 ? 13.758 -1.292 -20.242 1.00 86.00 882 ARG A C 1
ATOM 6913 O O . ARG A 1 882 ? 14.651 -0.644 -20.769 1.00 86.00 882 ARG A O 1
ATOM 6920 N N . ALA A 1 883 ? 12.531 -1.371 -20.757 1.00 90.06 883 ALA A N 1
ATOM 6921 C CA . ALA A 1 883 ? 12.167 -0.727 -22.018 1.00 90.06 883 ALA A CA 1
ATOM 6922 C C . ALA A 1 883 ? 12.350 0.802 -21.945 1.00 90.06 883 ALA A C 1
ATOM 6924 O O . ALA A 1 883 ? 12.899 1.417 -22.860 1.00 90.06 883 ALA A O 1
ATOM 6925 N N . LEU A 1 884 ? 11.982 1.417 -20.815 1.00 89.19 884 LEU A N 1
ATOM 6926 C CA . LEU A 1 884 ? 12.240 2.830 -20.539 1.00 89.19 884 LEU A CA 1
ATOM 6927 C C . LEU A 1 884 ? 13.743 3.127 -20.498 1.00 89.19 884 LEU A C 1
ATOM 6929 O O . LEU A 1 884 ? 14.197 4.130 -21.047 1.00 89.19 884 LEU A O 1
ATOM 6933 N N . HIS A 1 885 ? 14.525 2.269 -19.851 1.00 85.50 885 HIS A N 1
ATOM 6934 C CA . HIS A 1 885 ? 15.968 2.411 -19.767 1.00 85.50 885 HIS A CA 1
ATOM 6935 C C . HIS A 1 885 ? 16.640 2.281 -21.146 1.00 85.50 885 HIS A C 1
ATOM 6937 O O . HIS A 1 885 ? 17.441 3.139 -21.516 1.00 85.50 885 HIS A O 1
ATOM 6943 N N . SER A 1 886 ? 16.248 1.303 -21.964 1.00 86.62 886 SER A N 1
ATOM 6944 C CA . SER A 1 886 ? 16.707 1.160 -23.350 1.00 86.62 886 SER A CA 1
ATOM 6945 C C . SER A 1 886 ? 16.331 2.367 -24.213 1.00 86.62 886 SER A C 1
ATOM 6947 O O . SER A 1 886 ? 17.141 2.817 -25.024 1.00 86.62 886 SER A O 1
ATOM 6949 N N . LEU A 1 887 ? 15.144 2.948 -24.010 1.00 89.31 887 LEU A N 1
ATOM 6950 C CA . LEU A 1 887 ? 14.740 4.198 -24.659 1.00 89.31 887 LEU A CA 1
ATOM 6951 C C . LEU A 1 887 ? 15.639 5.376 -24.243 1.00 89.31 887 LEU A C 1
ATOM 6953 O O . LEU A 1 887 ? 16.050 6.170 -25.091 1.00 89.31 887 LEU A O 1
ATOM 6957 N N . ARG A 1 888 ? 15.997 5.475 -22.956 1.00 85.38 888 ARG A N 1
ATOM 6958 C CA . ARG A 1 888 ? 16.931 6.492 -22.439 1.00 85.38 888 ARG A CA 1
ATOM 6959 C C . ARG A 1 888 ? 18.331 6.338 -23.026 1.00 85.38 888 ARG A C 1
ATOM 6961 O O . ARG A 1 888 ? 18.909 7.327 -23.468 1.00 85.38 888 ARG A O 1
ATOM 6968 N N . GLN A 1 889 ? 18.848 5.112 -23.082 1.00 84.00 889 GLN A N 1
ATOM 6969 C CA . GLN A 1 889 ? 20.137 4.821 -23.711 1.00 84.00 889 GLN A CA 1
ATOM 6970 C C . GLN A 1 889 ? 20.125 5.172 -25.202 1.00 84.00 889 GLN A C 1
ATOM 6972 O O . GLN A 1 889 ? 21.067 5.793 -25.685 1.00 84.00 889 GLN A O 1
ATOM 6977 N N . ALA A 1 890 ? 19.050 4.838 -25.924 1.00 86.88 890 ALA A N 1
ATOM 6978 C CA . ALA A 1 890 ? 18.905 5.201 -27.331 1.00 86.88 890 ALA A CA 1
ATOM 6979 C C . ALA A 1 890 ? 18.878 6.726 -27.531 1.00 86.88 890 ALA A C 1
ATOM 6981 O O . ALA A 1 890 ? 19.486 7.218 -28.479 1.00 86.88 890 ALA A O 1
ATOM 6982 N N . LYS A 1 891 ? 18.227 7.476 -26.627 1.00 84.50 891 LYS A N 1
ATOM 6983 C CA . LYS A 1 891 ? 18.247 8.949 -26.631 1.00 84.50 891 LYS A CA 1
ATOM 6984 C C . LYS A 1 891 ? 19.660 9.490 -26.404 1.00 84.50 891 LYS A C 1
ATOM 6986 O O . LYS A 1 891 ? 20.100 10.340 -27.164 1.00 84.50 891 LYS A O 1
ATOM 6991 N N . ALA A 1 892 ? 20.370 8.983 -25.396 1.00 81.25 892 ALA A N 1
ATOM 6992 C CA . ALA A 1 892 ? 21.729 9.424 -25.077 1.00 81.25 892 ALA A CA 1
ATOM 6993 C C . ALA A 1 892 ? 22.733 9.096 -26.198 1.00 81.25 892 ALA A C 1
ATOM 6995 O O . ALA A 1 892 ? 23.569 9.926 -26.540 1.00 81.25 892 ALA A O 1
ATOM 6996 N N . ALA A 1 893 ? 22.621 7.911 -26.807 1.00 81.56 893 ALA A N 1
ATOM 6997 C CA . ALA A 1 893 ? 23.457 7.499 -27.935 1.00 81.56 893 ALA A CA 1
ATOM 6998 C C . ALA A 1 893 ? 23.181 8.305 -29.216 1.00 81.56 893 ALA A C 1
ATOM 7000 O O . ALA A 1 893 ? 24.053 8.395 -30.074 1.00 81.56 893 ALA A O 1
ATOM 7001 N N . GLY A 1 894 ? 21.982 8.881 -29.345 1.00 74.25 894 GLY A N 1
ATOM 7002 C CA . GLY A 1 894 ? 21.607 9.748 -30.461 1.00 74.25 894 GLY A CA 1
ATOM 7003 C C . GLY A 1 894 ? 22.222 11.153 -30.423 1.00 74.25 894 GLY A C 1
ATOM 7004 O O . GLY A 1 894 ? 22.084 11.863 -31.413 1.00 74.25 894 GLY A O 1
ATOM 7005 N N . GLY A 1 895 ? 22.893 11.542 -29.327 1.00 64.12 895 GLY A N 1
ATOM 7006 C CA . GLY A 1 895 ? 23.461 12.883 -29.126 1.00 64.12 895 GLY A CA 1
ATOM 7007 C C . GLY A 1 895 ? 22.410 13.992 -28.937 1.00 64.12 895 GLY A C 1
ATOM 7008 O O . GLY A 1 895 ? 21.230 13.814 -29.236 1.00 64.12 895 GLY A O 1
ATOM 7009 N N . GLU A 1 896 ? 22.829 15.162 -28.434 1.00 52.47 896 GLU A N 1
ATOM 7010 C CA . GLU A 1 896 ? 21.987 16.380 -28.425 1.00 52.47 896 GLU A CA 1
ATOM 7011 C C . GLU A 1 896 ? 21.765 16.942 -29.843 1.00 52.47 896 GLU A C 1
ATOM 7013 O O . GLU A 1 896 ? 20.765 17.616 -30.097 1.00 52.47 896 GLU A O 1
ATOM 7018 N N . ASP A 1 897 ? 22.617 16.553 -30.796 1.00 49.84 897 ASP A N 1
ATOM 7019 C CA . ASP A 1 897 ? 22.526 16.906 -32.218 1.00 49.84 897 ASP A CA 1
ATOM 7020 C C . ASP A 1 897 ? 21.394 16.184 -32.964 1.00 49.84 897 ASP A C 1
ATOM 7022 O O . ASP A 1 897 ? 21.219 16.360 -34.165 1.00 49.84 897 ASP A O 1
ATOM 7026 N N . PHE A 1 898 ? 20.517 15.464 -32.257 1.00 51.84 898 PHE A N 1
ATOM 7027 C CA . PHE A 1 898 ? 19.267 14.923 -32.807 1.00 51.84 898 PHE A CA 1
ATOM 7028 C C . PHE A 1 898 ? 18.333 16.006 -33.406 1.00 51.84 898 PHE A C 1
ATOM 7030 O O . PHE A 1 898 ? 17.329 15.679 -34.050 1.00 51.84 898 PHE A O 1
ATOM 7037 N N . PHE A 1 899 ? 18.637 17.289 -33.167 1.00 52.94 899 PHE A N 1
ATOM 7038 C CA . PHE A 1 899 ? 17.973 18.457 -33.754 1.00 52.94 899 PHE A CA 1
ATOM 7039 C C . PHE A 1 899 ? 18.883 19.327 -34.637 1.00 52.94 899 PHE A C 1
ATOM 7041 O O . PHE A 1 899 ? 18.364 20.197 -35.335 1.00 52.94 899 PHE A O 1
ATOM 7048 N N . GLN A 1 900 ? 20.201 19.100 -34.654 1.00 47.34 900 GLN A N 1
ATOM 7049 C CA . GLN A 1 900 ? 21.098 19.792 -35.576 1.00 47.34 900 GLN A CA 1
ATOM 7050 C C . GLN A 1 900 ? 21.215 18.954 -36.845 1.00 47.34 900 GLN A C 1
ATOM 7052 O O . GLN A 1 900 ? 21.837 17.897 -36.879 1.00 47.34 900 GLN A O 1
ATOM 7057 N N . VAL A 1 901 ? 20.534 19.411 -37.893 1.00 49.88 901 VAL A N 1
ATOM 7058 C CA . VAL A 1 901 ? 20.647 18.863 -39.245 1.00 49.88 901 VAL A CA 1
ATOM 7059 C C . VAL A 1 901 ? 22.136 18.805 -39.601 1.00 49.88 901 VAL A C 1
ATOM 7061 O O . VAL A 1 901 ? 22.783 19.845 -39.651 1.00 49.88 901 VAL A O 1
ATOM 7064 N N . GLU A 1 902 ? 22.684 17.605 -39.825 1.00 46.19 902 GLU A N 1
ATOM 7065 C CA . GLU A 1 902 ? 24.018 17.406 -40.408 1.00 46.19 902 GLU A CA 1
ATOM 7066 C C . GLU A 1 902 ? 24.066 18.042 -41.813 1.00 46.19 902 GLU A C 1
ATOM 7068 O O . GLU A 1 902 ? 23.949 17.366 -42.833 1.00 46.19 902 GLU A O 1
ATOM 7073 N N . GLU A 1 903 ? 24.244 19.360 -41.884 1.00 49.31 903 GLU A N 1
ATOM 7074 C CA . GLU A 1 903 ? 24.617 20.078 -43.107 1.00 49.31 903 GLU A CA 1
ATOM 7075 C C . GLU A 1 903 ? 26.066 19.758 -43.520 1.00 49.31 903 GLU A C 1
ATOM 7077 O O . GLU A 1 903 ? 26.450 19.967 -44.667 1.00 49.31 903 GLU A O 1
ATOM 7082 N N . ALA A 1 904 ? 26.866 19.154 -42.633 1.00 46.81 904 ALA A N 1
ATOM 7083 C CA . ALA A 1 904 ? 28.282 18.872 -42.871 1.00 46.81 904 ALA A CA 1
ATOM 7084 C C . ALA A 1 904 ? 28.569 17.694 -43.830 1.00 46.81 904 ALA A C 1
ATOM 7086 O O . ALA A 1 904 ? 29.710 17.525 -44.257 1.00 46.81 904 ALA A O 1
ATOM 7087 N N . ALA A 1 905 ? 27.571 16.882 -44.203 1.00 47.56 905 ALA A N 1
ATOM 7088 C CA . ALA A 1 905 ? 27.769 15.748 -45.118 1.00 47.56 905 ALA A CA 1
ATOM 7089 C C . ALA A 1 905 ? 27.451 16.063 -46.596 1.00 47.56 905 ALA A C 1
ATOM 7091 O O . ALA A 1 905 ? 27.709 15.229 -47.467 1.00 4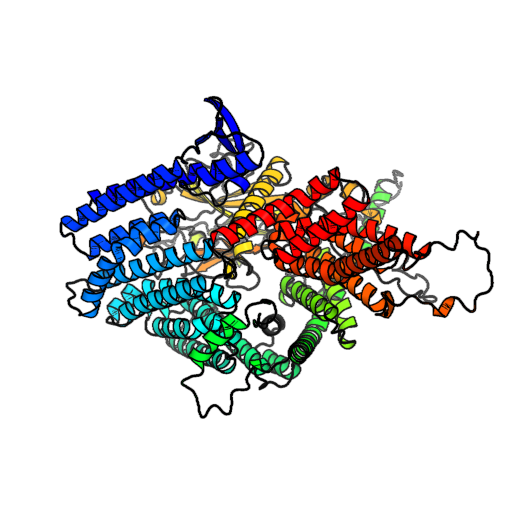7.56 905 ALA A O 1
ATOM 7092 N N . ALA A 1 906 ? 26.914 17.249 -46.906 1.00 48.59 906 ALA A N 1
ATOM 7093 C CA . ALA A 1 906 ? 26.453 17.586 -48.256 1.00 48.59 906 ALA A CA 1
ATOM 7094 C C . ALA A 1 906 ? 27.549 18.107 -49.210 1.00 48.59 906 ALA A C 1
ATOM 7096 O O . ALA A 1 906 ? 27.298 18.190 -50.409 1.00 48.59 906 ALA A O 1
ATOM 7097 N N . GLU A 1 907 ? 28.765 18.407 -48.738 1.00 49.69 907 GLU A N 1
ATOM 7098 C CA . GLU A 1 907 ? 29.802 19.022 -49.592 1.00 49.69 907 GLU A CA 1
ATOM 7099 C C . GLU A 1 907 ? 30.900 18.069 -50.114 1.00 49.69 907 GLU A C 1
ATOM 7101 O O . GLU A 1 907 ? 31.788 18.520 -50.834 1.00 49.69 907 GLU A O 1
ATOM 7106 N N . GLY A 1 908 ? 30.862 16.754 -49.834 1.00 50.69 908 GLY A N 1
ATOM 7107 C CA . GLY A 1 908 ? 32.018 15.879 -50.135 1.00 50.69 908 GLY A CA 1
ATOM 7108 C C . GLY A 1 908 ? 31.795 14.527 -50.826 1.00 50.69 908 GLY A C 1
ATOM 7109 O O . GLY A 1 908 ? 32.744 14.001 -51.407 1.00 50.69 908 GLY A O 1
ATOM 7110 N N . ALA A 1 909 ? 30.602 13.927 -50.793 1.00 47.66 909 ALA A N 1
ATOM 7111 C CA . ALA A 1 909 ? 30.410 12.559 -51.292 1.00 47.66 909 ALA A CA 1
ATOM 7112 C C . ALA A 1 909 ? 29.793 12.547 -52.700 1.00 47.66 909 ALA A C 1
ATOM 7114 O O . ALA A 1 909 ? 28.577 12.599 -52.880 1.00 47.66 909 ALA A O 1
ATOM 7115 N N . ALA A 1 910 ? 30.657 12.491 -53.711 1.00 50.78 910 ALA A N 1
ATOM 7116 C CA . ALA A 1 910 ? 30.270 12.341 -55.105 1.00 50.78 910 ALA A CA 1
ATOM 7117 C C . ALA A 1 910 ? 29.522 11.014 -55.351 1.00 50.78 910 ALA A C 1
ATOM 7119 O O . ALA A 1 910 ? 30.083 9.939 -55.177 1.00 50.78 910 ALA A O 1
ATOM 7120 N N . ALA A 1 911 ? 28.269 11.136 -55.795 1.00 52.31 911 ALA A N 1
ATOM 7121 C CA . ALA A 1 911 ? 27.560 10.256 -56.727 1.00 52.31 911 ALA A CA 1
ATOM 7122 C C . ALA A 1 911 ? 27.895 8.747 -56.686 1.00 52.31 911 ALA A C 1
ATOM 7124 O O . ALA A 1 911 ? 28.502 8.221 -57.618 1.00 52.31 911 ALA A O 1
ATOM 7125 N N . GLU A 1 912 ? 27.380 8.026 -55.688 1.00 46.72 912 GLU A N 1
ATOM 7126 C CA . GLU A 1 912 ? 27.090 6.595 -55.843 1.00 46.72 912 GLU A CA 1
ATOM 7127 C C . GLU A 1 912 ? 25.572 6.370 -55.948 1.00 46.72 912 GLU A C 1
ATOM 7129 O O . GLU A 1 912 ? 24.795 6.715 -55.062 1.00 46.72 912 GLU A O 1
ATOM 7134 N N . ASP A 1 913 ? 25.195 5.850 -57.116 1.00 52.78 913 ASP A N 1
ATOM 7135 C CA . ASP A 1 913 ? 23.924 5.285 -57.582 1.00 52.78 913 ASP A CA 1
ATOM 7136 C C . ASP A 1 913 ? 22.661 5.425 -56.681 1.00 52.78 913 ASP A C 1
ATOM 7138 O O . ASP A 1 913 ? 22.459 4.636 -55.747 1.00 52.78 913 ASP A O 1
ATOM 7142 N N . PRO A 1 914 ? 21.722 6.340 -57.013 1.00 52.22 914 PRO A N 1
ATOM 7143 C CA . PRO A 1 914 ? 20.458 6.519 -56.290 1.00 52.22 914 PRO A CA 1
ATOM 7144 C C . PRO A 1 914 ? 19.462 5.353 -56.448 1.00 52.22 914 PRO A C 1
ATOM 7146 O O . PRO A 1 914 ? 18.375 5.404 -55.871 1.00 52.22 914 PRO A O 1
ATOM 7149 N N . THR A 1 915 ? 19.790 4.302 -57.209 1.00 49.16 915 THR A N 1
ATOM 7150 C CA . THR A 1 915 ? 18.895 3.151 -57.436 1.00 49.16 915 THR A CA 1
ATOM 7151 C C . THR A 1 915 ? 19.221 1.912 -56.597 1.00 49.16 915 THR A C 1
ATOM 7153 O O . THR A 1 915 ? 18.491 0.920 -56.654 1.00 49.16 915 THR A O 1
ATOM 7156 N N . SER A 1 916 ? 20.262 1.956 -55.757 1.00 44.94 916 SER A N 1
ATOM 7157 C CA . SER A 1 916 ? 20.610 0.836 -54.877 1.00 44.94 916 SER A CA 1
ATOM 7158 C C . SER A 1 916 ? 19.565 0.646 -53.757 1.00 44.94 916 SER A C 1
ATOM 7160 O O . SER A 1 916 ? 19.441 1.500 -52.874 1.00 44.94 916 SER A O 1
ATOM 7162 N N . PRO A 1 917 ? 18.862 -0.506 -53.677 1.00 44.03 917 PRO A N 1
ATOM 7163 C CA . PRO A 1 917 ? 17.880 -0.798 -52.622 1.00 44.03 917 PRO A CA 1
ATOM 7164 C C . PRO A 1 917 ? 18.505 -0.976 -51.221 1.00 44.03 917 PRO A C 1
ATOM 7166 O O . PRO A 1 917 ? 17.813 -1.343 -50.270 1.00 44.03 917 PRO A O 1
ATOM 7169 N N . LYS A 1 918 ? 19.811 -0.712 -51.070 1.00 40.12 918 LYS A N 1
ATOM 7170 C CA . LYS A 1 918 ? 20.529 -0.682 -49.788 1.00 40.12 918 LYS A CA 1
ATOM 7171 C C . LYS A 1 918 ? 20.447 0.670 -49.068 1.00 40.12 918 LYS A C 1
ATOM 7173 O O . LYS A 1 918 ? 20.817 0.731 -47.901 1.00 40.12 918 LYS A O 1
ATOM 7178 N N . GLY A 1 919 ? 19.890 1.708 -49.697 1.00 37.91 919 GLY A N 1
ATOM 7179 C CA . GLY A 1 919 ? 19.585 3.002 -49.072 1.00 37.91 919 GLY A CA 1
ATOM 7180 C C . GLY A 1 919 ? 18.291 3.022 -48.246 1.00 37.91 919 GLY A C 1
ATOM 7181 O O . GLY A 1 919 ? 17.602 4.038 -48.225 1.00 37.91 919 GLY A O 1
ATOM 7182 N N . ARG A 1 920 ? 17.902 1.911 -47.597 1.00 42.69 920 ARG A N 1
ATOM 7183 C CA . ARG A 1 920 ? 16.800 1.954 -46.621 1.00 42.69 920 ARG A CA 1
ATOM 7184 C C . ARG A 1 920 ? 17.262 2.792 -45.438 1.00 42.69 920 ARG A C 1
ATOM 7186 O O . ARG A 1 920 ? 18.133 2.359 -44.683 1.00 42.69 920 ARG A O 1
ATOM 7193 N N . TRP A 1 921 ? 16.669 3.973 -45.303 1.00 46.88 921 TRP A N 1
ATOM 7194 C CA . TRP A 1 921 ? 16.776 4.832 -44.133 1.00 46.88 921 TRP A CA 1
ATOM 7195 C C . TRP A 1 921 ? 16.587 3.969 -42.886 1.00 46.88 921 TRP A C 1
ATOM 7197 O O . TRP A 1 921 ? 15.560 3.308 -42.715 1.00 46.88 921 TRP A O 1
ATOM 7207 N N . LYS A 1 922 ? 17.640 3.858 -42.070 1.00 54.72 922 LYS A N 1
ATOM 7208 C CA . LYS A 1 922 ? 17.542 3.121 -40.816 1.00 54.72 922 LYS A CA 1
ATOM 7209 C C . LYS A 1 922 ? 16.666 3.953 -39.902 1.00 54.72 922 LYS A C 1
ATOM 7211 O O . LYS A 1 922 ? 17.079 5.030 -39.479 1.00 54.72 922 LYS A O 1
ATOM 7216 N N . ARG A 1 923 ? 15.480 3.425 -39.612 1.00 63.56 923 ARG A N 1
ATOM 7217 C CA . ARG A 1 923 ? 14.594 3.947 -38.582 1.00 63.56 923 ARG A CA 1
ATOM 7218 C C . ARG A 1 923 ? 15.419 4.282 -37.332 1.00 63.56 923 ARG A C 1
ATOM 7220 O O . ARG A 1 923 ? 16.211 3.435 -36.902 1.00 63.56 923 ARG A O 1
ATOM 7227 N N . PRO A 1 924 ? 15.291 5.492 -36.761 1.00 80.06 924 PRO A N 1
ATOM 7228 C CA . PRO A 1 924 ? 16.043 5.852 -35.571 1.00 80.06 924 PRO A CA 1
ATOM 7229 C C . PRO A 1 924 ? 15.794 4.829 -34.463 1.00 80.06 924 PRO A C 1
ATOM 7231 O O . PRO A 1 924 ? 14.643 4.547 -34.133 1.00 80.06 924 PRO A O 1
ATOM 7234 N N . LEU A 1 925 ? 16.863 4.313 -33.847 1.00 84.56 925 LEU A N 1
ATOM 7235 C CA . LEU A 1 925 ? 16.783 3.328 -32.758 1.00 84.56 925 LEU A CA 1
ATOM 7236 C C . LEU A 1 925 ? 15.808 3.770 -31.650 1.00 84.56 925 LEU A C 1
ATOM 7238 O O . LEU A 1 925 ? 15.100 2.952 -31.071 1.00 84.56 925 LEU A O 1
ATOM 7242 N N . VAL A 1 926 ? 15.728 5.080 -31.395 1.00 88.00 926 VAL A N 1
ATOM 7243 C CA . VAL A 1 926 ? 14.791 5.700 -30.445 1.00 88.00 926 VAL A CA 1
ATOM 7244 C C . VAL A 1 926 ? 13.331 5.372 -30.767 1.00 88.00 926 VAL A C 1
ATOM 7246 O O . VAL A 1 926 ? 12.567 5.078 -29.853 1.00 88.00 926 VAL A O 1
ATOM 7249 N N . MET A 1 927 ? 12.928 5.391 -32.041 1.00 91.94 927 MET A N 1
ATOM 7250 C CA . MET A 1 927 ? 11.556 5.071 -32.443 1.00 91.94 927 MET A CA 1
ATOM 7251 C C . MET A 1 927 ? 11.207 3.605 -32.181 1.00 91.94 927 MET A C 1
ATOM 7253 O O . MET A 1 927 ? 10.093 3.312 -31.747 1.00 91.94 927 MET A O 1
ATOM 7257 N N . ASP A 1 928 ? 12.146 2.691 -32.442 1.00 90.62 928 ASP A N 1
ATOM 7258 C CA . ASP A 1 928 ? 11.958 1.264 -32.171 1.00 90.62 928 ASP A CA 1
ATOM 7259 C C . ASP A 1 928 ? 11.813 1.016 -30.667 1.00 90.62 928 ASP A C 1
ATOM 7261 O O . ASP A 1 928 ? 10.861 0.361 -30.247 1.00 90.62 928 ASP A O 1
ATOM 7265 N N . ARG A 1 929 ? 12.680 1.627 -29.846 1.00 92.25 929 ARG A N 1
ATOM 7266 C CA . ARG A 1 929 ? 12.595 1.528 -28.378 1.00 92.25 929 ARG A CA 1
ATOM 7267 C C . ARG A 1 929 ? 11.345 2.187 -27.805 1.00 92.25 929 ARG A C 1
ATOM 7269 O O . ARG A 1 929 ? 10.797 1.714 -26.814 1.00 92.25 929 ARG A O 1
ATOM 7276 N N . LEU A 1 930 ? 10.860 3.254 -28.434 1.00 93.56 930 LEU A N 1
ATOM 7277 C CA . LEU A 1 930 ? 9.620 3.903 -28.028 1.00 93.56 930 LEU A CA 1
ATOM 7278 C C . LEU A 1 930 ? 8.402 3.011 -28.314 1.00 93.56 930 LEU A C 1
ATOM 7280 O O . LEU A 1 930 ? 7.514 2.904 -27.470 1.00 93.56 930 LEU A O 1
ATOM 7284 N N . LEU A 1 931 ? 8.370 2.339 -29.471 1.00 94.00 931 LEU A N 1
ATOM 7285 C CA . LEU A 1 931 ? 7.327 1.353 -29.769 1.00 94.00 931 LEU A CA 1
ATOM 7286 C C . LEU A 1 931 ? 7.410 0.124 -28.865 1.00 94.00 931 LEU A C 1
ATOM 7288 O O . LEU A 1 931 ? 6.373 -0.372 -28.437 1.00 94.00 931 LEU A O 1
ATOM 7292 N N . GLU A 1 932 ? 8.615 -0.349 -28.561 1.00 92.81 932 GLU A N 1
ATOM 7293 C CA . GLU A 1 932 ? 8.835 -1.451 -27.624 1.00 92.81 932 GLU A CA 1
ATOM 7294 C C . GLU A 1 932 ? 8.283 -1.116 -26.234 1.00 92.81 932 GLU A C 1
ATOM 7296 O O . GLU A 1 932 ? 7.521 -1.899 -25.669 1.00 92.81 932 GLU A O 1
ATOM 7301 N N . LEU A 1 933 ? 8.583 0.080 -25.710 1.00 94.25 933 LEU A N 1
ATOM 7302 C CA . LEU A 1 933 ? 8.017 0.557 -24.448 1.00 94.25 933 LEU A CA 1
ATOM 7303 C C . LEU A 1 933 ? 6.487 0.625 -24.509 1.00 94.25 933 LEU A C 1
ATOM 7305 O O . LEU A 1 933 ? 5.818 0.151 -23.592 1.00 94.25 933 LEU A O 1
ATOM 7309 N N . ALA A 1 934 ? 5.927 1.163 -25.592 1.00 94.31 934 ALA A N 1
ATOM 7310 C CA . ALA A 1 934 ? 4.484 1.268 -25.771 1.00 94.31 934 ALA A CA 1
ATOM 7311 C C . ALA A 1 934 ? 3.797 -0.112 -25.847 1.00 94.31 934 ALA A C 1
ATOM 7313 O O . ALA A 1 934 ? 2.735 -0.318 -25.253 1.00 94.31 934 ALA A O 1
ATOM 7314 N N . ASP A 1 935 ? 4.417 -1.086 -26.515 1.00 92.38 935 ASP A N 1
ATOM 7315 C CA . ASP A 1 935 ? 3.934 -2.466 -26.581 1.00 92.38 935 ASP A CA 1
ATOM 7316 C C . ASP A 1 935 ? 4.031 -3.159 -25.215 1.00 92.38 935 ASP A C 1
ATOM 7318 O O . ASP A 1 935 ? 3.094 -3.853 -24.811 1.00 92.38 935 ASP A O 1
ATOM 7322 N N . CYS A 1 936 ? 5.117 -2.932 -24.471 1.00 92.19 936 CYS A N 1
ATOM 7323 C CA . CYS A 1 936 ? 5.282 -3.407 -23.098 1.00 92.19 936 CYS A CA 1
ATOM 7324 C C . CYS A 1 936 ? 4.208 -2.832 -22.169 1.00 92.19 936 CYS A C 1
ATOM 7326 O O . CYS A 1 936 ? 3.556 -3.598 -21.460 1.00 92.19 936 CYS A O 1
ATOM 7328 N N . MET A 1 937 ? 3.974 -1.517 -22.214 1.00 94.12 937 MET A N 1
ATOM 7329 C CA . MET A 1 937 ? 2.906 -0.864 -21.455 1.00 94.12 937 MET A CA 1
ATOM 7330 C C . MET A 1 937 ? 1.543 -1.447 -21.824 1.00 94.12 937 MET A C 1
ATOM 7332 O O . MET A 1 937 ? 0.812 -1.869 -20.939 1.00 94.12 937 MET A O 1
ATOM 7336 N N . THR A 1 938 ? 1.235 -1.569 -23.117 1.00 92.88 938 THR A N 1
ATOM 7337 C CA . THR A 1 938 ? -0.046 -2.121 -23.589 1.00 92.88 938 THR A CA 1
ATOM 7338 C C . THR A 1 938 ? -0.282 -3.541 -23.091 1.00 92.88 938 THR A C 1
ATOM 7340 O O . THR A 1 938 ? -1.389 -3.875 -22.683 1.00 92.88 938 THR A O 1
ATOM 7343 N N . ARG A 1 939 ? 0.742 -4.402 -23.127 1.00 90.12 939 ARG A N 1
ATOM 7344 C CA . ARG A 1 939 ? 0.625 -5.774 -22.613 1.00 90.12 939 ARG A CA 1
ATOM 7345 C C . ARG A 1 939 ? 0.415 -5.773 -21.104 1.00 90.12 939 ARG A C 1
ATOM 7347 O O . ARG A 1 939 ? -0.482 -6.467 -20.632 1.00 90.12 939 ARG A O 1
ATOM 7354 N N . ALA A 1 940 ? 1.188 -4.964 -20.383 1.00 89.94 940 ALA A N 1
ATOM 7355 C CA . ALA A 1 940 ? 1.130 -4.879 -18.931 1.00 89.94 940 ALA A CA 1
ATOM 7356 C C . ALA A 1 940 ? -0.206 -4.333 -18.412 1.00 89.94 940 ALA A C 1
ATOM 7358 O O . ALA A 1 940 ? -0.646 -4.757 -17.352 1.00 89.94 940 ALA A O 1
ATOM 7359 N N . THR A 1 941 ? -0.846 -3.423 -19.150 1.00 89.56 941 THR A N 1
ATOM 7360 C CA . THR A 1 941 ? -2.128 -2.799 -18.782 1.00 89.56 941 THR A CA 1
ATOM 7361 C C . THR A 1 941 ? -3.341 -3.492 -19.404 1.00 89.56 941 THR A C 1
ATOM 7363 O O . THR A 1 941 ? -4.478 -3.087 -19.167 1.00 89.56 941 THR A O 1
ATOM 7366 N N . SER A 1 942 ? -3.140 -4.557 -20.188 1.00 88.06 942 SER A N 1
ATOM 7367 C CA . SER A 1 942 ? -4.244 -5.272 -20.832 1.00 88.06 942 SER A CA 1
ATOM 7368 C C . SER A 1 942 ? -5.003 -6.193 -19.869 1.00 88.06 942 SER A C 1
ATOM 7370 O O . SER A 1 942 ? -4.413 -6.916 -19.070 1.00 88.06 942 SER A O 1
ATOM 7372 N N . GLY A 1 943 ? -6.332 -6.215 -19.999 1.00 86.25 943 GLY A N 1
ATOM 7373 C CA . GLY A 1 943 ? -7.207 -7.086 -19.209 1.00 86.25 943 GLY A CA 1
ATOM 7374 C C . GLY A 1 943 ? -7.419 -6.620 -17.764 1.00 86.25 943 GLY A C 1
ATOM 7375 O O . GLY A 1 943 ? -7.015 -5.532 -17.365 1.00 86.25 943 GLY A O 1
ATOM 7376 N N . THR A 1 944 ? -8.086 -7.458 -16.972 1.00 80.12 944 THR A N 1
ATOM 7377 C CA . THR A 1 944 ? -8.384 -7.201 -15.551 1.00 80.12 944 THR A CA 1
ATOM 7378 C C . THR A 1 944 ? -7.133 -7.252 -14.674 1.00 80.12 944 THR A C 1
ATOM 7380 O O . THR A 1 944 ? -6.992 -6.453 -13.753 1.00 80.12 944 THR A O 1
ATOM 7383 N N . SER A 1 945 ? -6.184 -8.140 -14.984 1.00 82.56 945 SER A N 1
ATOM 7384 C CA . SER A 1 945 ? -4.861 -8.152 -14.348 1.00 82.56 945 SER A CA 1
ATOM 7385 C C . SER A 1 945 ? -4.091 -6.859 -14.613 1.00 82.56 945 SER A C 1
ATOM 7387 O O . SER A 1 945 ? -3.465 -6.323 -13.703 1.00 82.56 945 SER A O 1
ATOM 7389 N N . GLY A 1 946 ? -4.199 -6.307 -15.823 1.00 86.50 946 GLY A N 1
ATOM 7390 C CA . GLY A 1 946 ? -3.601 -5.023 -16.160 1.00 86.50 946 GLY A CA 1
ATOM 7391 C C . GLY A 1 946 ? -4.151 -3.853 -15.345 1.00 86.50 946 GLY A C 1
ATOM 7392 O O . GLY A 1 946 ? -3.376 -2.999 -14.927 1.00 86.50 946 GLY A O 1
ATOM 7393 N N . GLN A 1 947 ? -5.451 -3.847 -15.030 1.00 84.38 947 GLN A N 1
ATOM 7394 C CA . GLN A 1 947 ? -6.048 -2.848 -14.130 1.00 84.38 947 GLN A CA 1
ATOM 7395 C C . GLN A 1 947 ? -5.482 -2.940 -12.710 1.00 84.38 947 GLN A C 1
ATOM 7397 O O . GLN A 1 947 ? -5.086 -1.930 -12.136 1.00 84.38 947 GLN A O 1
ATOM 7402 N N . LEU A 1 948 ? -5.363 -4.153 -12.162 1.00 82.12 948 LEU A N 1
ATOM 7403 C CA . LEU A 1 948 ? -4.718 -4.362 -10.861 1.00 82.12 948 LEU A CA 1
ATOM 7404 C C . LEU A 1 948 ? -3.256 -3.892 -10.874 1.00 82.12 948 LEU A C 1
ATOM 7406 O O . LEU A 1 948 ? -2.789 -3.294 -9.907 1.00 82.12 948 LEU A O 1
ATOM 7410 N N . PHE A 1 949 ? -2.540 -4.121 -11.979 1.00 86.00 949 PHE A N 1
ATOM 7411 C CA . PHE A 1 949 ? -1.170 -3.640 -12.133 1.00 86.00 949 PHE A CA 1
ATOM 7412 C C . PHE A 1 949 ? -1.091 -2.112 -12.194 1.00 86.00 949 PHE A C 1
ATOM 7414 O O . PHE A 1 949 ? -0.193 -1.530 -11.595 1.00 86.00 949 PHE A O 1
ATOM 7421 N N . LEU A 1 950 ? -2.029 -1.459 -12.880 1.00 83.88 950 LEU A N 1
ATOM 7422 C CA . LEU A 1 950 ? -2.113 -0.001 -12.933 1.00 83.88 950 LEU A CA 1
ATOM 7423 C C . LEU A 1 950 ? -2.320 0.614 -11.554 1.00 83.88 950 LEU A C 1
ATOM 7425 O O . LEU A 1 950 ? -1.640 1.581 -11.234 1.00 83.88 950 LEU A O 1
ATOM 7429 N N . PHE A 1 951 ? -3.189 0.035 -10.723 1.00 78.81 951 PHE A N 1
ATOM 7430 C CA . PHE A 1 951 ? -3.379 0.509 -9.350 1.00 78.81 951 PHE A CA 1
ATOM 7431 C C . PHE A 1 951 ? -2.126 0.334 -8.491 1.00 78.81 951 PHE A C 1
ATOM 7433 O O . PHE A 1 951 ? -1.778 1.213 -7.708 1.00 78.81 951 PHE A O 1
ATOM 7440 N N . ASP A 1 952 ? -1.421 -0.783 -8.661 1.00 78.06 952 ASP A N 1
ATOM 7441 C CA . ASP A 1 952 ? -0.191 -1.080 -7.929 1.00 78.06 952 ASP A CA 1
ATOM 7442 C C . ASP A 1 952 ? 0.991 -0.193 -8.355 1.00 78.06 952 ASP A C 1
ATOM 7444 O O . ASP A 1 952 ? 1.814 0.205 -7.529 1.00 78.06 952 ASP A O 1
ATOM 7448 N N . ALA A 1 953 ? 1.090 0.103 -9.653 1.00 80.31 953 ALA A N 1
ATOM 7449 C CA . ALA A 1 953 ? 2.217 0.784 -10.283 1.00 80.31 953 ALA A CA 1
ATOM 7450 C C . ALA A 1 953 ? 1.849 2.167 -10.852 1.00 80.31 953 ALA A C 1
ATOM 7452 O O . ALA A 1 953 ? 2.518 2.641 -11.772 1.00 80.31 953 ALA A O 1
ATOM 7453 N N . ALA A 1 954 ? 0.816 2.817 -10.310 1.00 77.94 954 ALA A N 1
ATOM 7454 C CA . ALA A 1 954 ? 0.316 4.117 -10.765 1.00 77.94 954 ALA A CA 1
ATOM 7455 C C . ALA A 1 954 ? 1.436 5.170 -10.859 1.00 77.94 954 ALA A C 1
ATOM 7457 O O . ALA A 1 954 ? 1.659 5.732 -11.931 1.00 77.94 954 ALA A O 1
ATOM 7458 N N . ASP A 1 955 ? 2.221 5.326 -9.787 1.00 73.62 955 ASP A N 1
ATOM 7459 C CA . ASP A 1 955 ? 3.375 6.237 -9.729 1.00 73.62 955 ASP A CA 1
ATOM 7460 C C . ASP A 1 955 ? 4.403 5.947 -10.840 1.00 73.62 955 ASP A C 1
ATOM 7462 O O . ASP A 1 955 ? 4.937 6.857 -11.473 1.00 73.62 955 ASP A O 1
ATOM 7466 N N . LEU A 1 956 ? 4.683 4.664 -11.108 1.00 80.62 956 LEU A N 1
ATOM 7467 C CA . LEU A 1 956 ? 5.613 4.264 -12.167 1.00 80.62 956 LEU A CA 1
ATOM 7468 C C . LEU A 1 956 ? 5.067 4.663 -13.541 1.00 80.62 956 LEU A C 1
ATOM 7470 O O . LEU A 1 956 ? 5.813 5.177 -14.372 1.00 80.62 956 LEU A O 1
ATOM 7474 N N . PHE A 1 957 ? 3.784 4.415 -13.794 1.00 84.88 957 PHE A N 1
ATOM 7475 C CA . PHE A 1 957 ? 3.154 4.766 -15.060 1.00 84.88 957 PHE A CA 1
ATOM 7476 C C . PHE A 1 957 ? 3.077 6.274 -15.270 1.00 84.88 957 PHE A C 1
ATOM 7478 O O . PHE A 1 957 ? 3.330 6.725 -16.386 1.00 84.88 957 PHE A O 1
ATOM 7485 N N . GLU A 1 958 ? 2.800 7.050 -14.226 1.00 80.56 958 GLU A N 1
ATOM 7486 C CA . GLU A 1 958 ? 2.863 8.508 -14.276 1.00 80.56 958 GLU A CA 1
ATOM 7487 C C . GLU A 1 958 ? 4.273 8.985 -14.644 1.00 80.56 958 GLU A C 1
ATOM 7489 O O . GLU A 1 958 ? 4.430 9.758 -15.592 1.00 80.56 958 GLU A O 1
ATOM 7494 N N . GLU A 1 959 ? 5.308 8.476 -13.965 1.00 78.69 959 GLU A N 1
ATOM 7495 C CA . GLU A 1 959 ? 6.708 8.809 -14.254 1.00 78.69 959 GLU A CA 1
ATOM 7496 C C . GLU A 1 959 ? 7.092 8.446 -15.696 1.00 78.69 959 GLU A C 1
ATOM 7498 O O . GLU A 1 959 ? 7.708 9.251 -16.401 1.00 78.69 959 GLU A O 1
ATOM 7503 N N . VAL A 1 960 ? 6.727 7.242 -16.152 1.00 86.62 960 VAL A N 1
ATOM 7504 C CA . VAL A 1 960 ? 7.007 6.751 -17.510 1.00 86.62 960 VAL A CA 1
ATOM 7505 C C . VAL A 1 960 ? 6.293 7.619 -18.542 1.00 86.62 960 VAL A C 1
ATOM 7507 O O . VAL A 1 960 ? 6.934 8.101 -19.475 1.00 86.62 960 VAL A O 1
ATOM 7510 N N . CYS A 1 961 ? 4.988 7.847 -18.379 1.00 88.44 961 CYS A N 1
ATOM 7511 C CA . CYS A 1 961 ? 4.190 8.602 -19.338 1.00 88.44 961 CYS A CA 1
ATOM 7512 C C . CYS A 1 961 ? 4.634 10.061 -19.411 1.00 88.44 961 CYS A C 1
ATOM 7514 O O . CYS A 1 961 ? 4.838 10.577 -20.509 1.00 88.44 961 CYS A O 1
ATOM 7516 N N . SER A 1 962 ? 4.866 10.694 -18.261 1.00 79.44 962 SER A N 1
ATOM 7517 C CA . SER A 1 962 ? 5.376 12.065 -18.179 1.00 79.44 962 SER A CA 1
ATOM 7518 C C . SER A 1 962 ? 6.753 12.174 -18.821 1.00 79.44 962 SER A C 1
ATOM 7520 O O . SER A 1 962 ? 7.000 13.078 -19.617 1.00 79.44 962 SER A O 1
ATOM 7522 N N . TYR A 1 963 ? 7.650 11.219 -18.547 1.00 84.88 963 TYR A N 1
ATOM 7523 C CA . TYR A 1 963 ? 8.968 11.191 -19.171 1.00 84.88 963 TYR A CA 1
ATOM 7524 C C . TYR A 1 963 ? 8.856 11.075 -20.691 1.00 84.88 963 TYR A C 1
ATOM 7526 O O . TYR A 1 963 ? 9.438 11.898 -21.394 1.00 84.88 963 TYR A O 1
ATOM 7534 N N . VAL A 1 964 ? 8.100 10.097 -21.200 1.00 89.94 964 VAL A N 1
ATOM 7535 C CA . VAL A 1 964 ? 7.930 9.876 -22.642 1.00 89.94 964 VAL A CA 1
ATOM 7536 C C . VAL A 1 964 ? 7.315 11.101 -23.317 1.00 89.94 964 VAL A C 1
ATOM 7538 O O . VAL A 1 964 ? 7.809 11.543 -24.359 1.00 89.94 964 VAL A O 1
ATOM 7541 N N . PHE A 1 965 ? 6.272 11.671 -22.716 1.00 86.38 965 PHE A N 1
ATOM 7542 C CA . PHE A 1 965 ? 5.597 12.839 -23.255 1.00 86.38 965 PHE A CA 1
ATOM 7543 C C . PHE A 1 965 ? 6.539 14.045 -23.318 1.00 86.38 965 PHE A C 1
ATOM 7545 O O . PHE A 1 965 ? 6.789 14.566 -24.402 1.00 86.38 965 PHE A O 1
ATOM 7552 N N . LEU A 1 966 ? 7.146 14.425 -22.192 1.00 81.81 966 LEU A N 1
ATOM 7553 C CA . LEU A 1 966 ? 7.986 15.622 -22.094 1.00 81.81 966 LEU A CA 1
ATOM 7554 C C . LEU A 1 966 ? 9.310 15.502 -22.860 1.00 81.81 966 LEU A C 1
ATOM 7556 O O . LEU A 1 966 ? 9.825 16.498 -23.355 1.00 81.81 966 LEU A O 1
ATOM 7560 N N . ASN A 1 967 ? 9.888 14.300 -22.958 1.00 82.69 967 ASN A N 1
ATOM 7561 C CA . ASN A 1 967 ? 11.226 14.117 -23.532 1.00 82.69 967 ASN A CA 1
ATOM 7562 C C . ASN A 1 967 ? 11.242 13.691 -24.998 1.00 82.69 967 ASN A C 1
ATOM 7564 O O . ASN A 1 967 ? 12.312 13.783 -25.607 1.00 82.69 967 ASN A O 1
ATOM 7568 N N . PHE A 1 968 ? 10.124 13.190 -25.530 1.00 87.75 968 PHE A N 1
ATOM 7569 C CA . PHE A 1 968 ? 10.047 12.670 -26.897 1.00 87.75 968 PHE A CA 1
ATOM 7570 C C . PHE A 1 968 ? 8.837 13.210 -27.642 1.00 87.75 968 PHE A C 1
ATOM 7572 O O . PHE A 1 968 ? 9.017 13.838 -28.681 1.00 87.75 968 PHE A O 1
ATOM 7579 N N . ALA A 1 969 ? 7.625 12.981 -27.128 1.00 86.81 969 ALA A N 1
ATOM 7580 C CA . ALA A 1 969 ? 6.416 13.309 -27.877 1.00 86.81 969 ALA A CA 1
ATOM 7581 C C . ALA A 1 969 ? 6.264 14.820 -28.069 1.00 86.81 969 ALA A C 1
ATOM 7583 O O . ALA A 1 969 ? 6.178 15.280 -29.203 1.00 86.81 969 ALA A O 1
ATOM 7584 N N . TRP A 1 970 ? 6.300 15.589 -26.981 1.00 84.94 970 TRP A N 1
ATOM 7585 C CA . TRP A 1 970 ? 6.092 17.032 -27.011 1.00 84.94 970 TRP A CA 1
ATOM 7586 C C . TRP A 1 970 ? 7.159 17.776 -27.829 1.00 84.94 970 TRP A C 1
ATOM 7588 O O . TRP A 1 970 ? 6.779 18.460 -28.778 1.00 84.94 970 TRP A O 1
ATOM 7598 N N . PRO A 1 971 ? 8.479 17.583 -27.602 1.00 83.94 971 PRO A N 1
ATOM 7599 C CA . PRO A 1 971 ? 9.494 18.261 -28.408 1.00 83.94 971 PRO A CA 1
ATOM 7600 C C . PRO A 1 971 ? 9.402 17.922 -29.900 1.00 83.94 971 PRO A C 1
ATOM 7602 O O . PRO A 1 971 ? 9.633 18.787 -30.743 1.00 83.94 971 PRO A O 1
ATOM 7605 N N . LYS A 1 972 ? 9.058 16.671 -30.250 1.00 85.94 972 LYS A N 1
ATOM 7606 C CA . LYS A 1 972 ? 8.894 16.288 -31.657 1.00 85.94 972 LYS A CA 1
ATOM 7607 C C . LYS A 1 972 ? 7.634 16.864 -32.274 1.00 85.94 972 LYS A C 1
ATOM 7609 O O . LYS A 1 972 ? 7.708 17.295 -33.414 1.00 85.94 972 LYS A O 1
ATOM 7614 N N . LEU A 1 973 ? 6.530 16.949 -31.544 1.00 83.00 973 LEU A N 1
ATOM 7615 C CA . LEU A 1 973 ? 5.322 17.608 -32.036 1.00 83.00 973 LEU A CA 1
ATOM 7616 C C . LEU A 1 973 ? 5.537 19.097 -32.293 1.00 83.00 973 LEU A C 1
ATOM 7618 O O . LEU A 1 973 ? 5.170 19.561 -33.367 1.00 83.00 973 LEU A O 1
ATOM 7622 N N . CYS A 1 974 ? 6.189 19.817 -31.373 1.00 81.62 974 CYS A N 1
ATOM 7623 C CA . CYS A 1 974 ? 6.544 21.222 -31.590 1.00 81.62 974 CYS A CA 1
ATOM 7624 C C . CYS A 1 974 ? 7.405 21.380 -32.849 1.00 81.62 974 CYS A C 1
ATOM 7626 O O . CYS A 1 974 ? 7.070 22.161 -33.729 1.00 81.62 974 CYS A O 1
ATOM 7628 N N . PHE A 1 975 ? 8.441 20.550 -32.999 1.00 84.38 975 PHE A N 1
ATOM 7629 C CA . PHE A 1 975 ? 9.288 20.556 -34.193 1.00 84.38 975 PHE A CA 1
ATOM 7630 C C . PHE A 1 975 ? 8.514 20.257 -35.490 1.00 84.38 975 PHE A C 1
ATOM 7632 O O . PHE A 1 975 ? 8.734 20.910 -36.508 1.00 84.38 975 PHE A O 1
ATOM 7639 N N . MET A 1 976 ? 7.603 19.276 -35.466 1.00 84.38 976 MET A N 1
ATOM 7640 C CA . MET A 1 976 ? 6.733 18.960 -36.603 1.00 84.38 976 MET A CA 1
ATOM 7641 C C . MET A 1 976 ? 5.841 20.154 -36.965 1.00 84.38 976 MET A C 1
ATOM 7643 O O . MET A 1 976 ? 5.696 20.467 -38.145 1.00 84.38 976 MET A O 1
ATOM 7647 N N . GLN A 1 977 ? 5.252 20.810 -35.963 1.00 83.94 977 GLN A N 1
ATOM 7648 C CA . GLN A 1 977 ? 4.373 21.961 -36.144 1.00 83.94 977 GLN A CA 1
ATOM 7649 C C . GLN A 1 977 ? 5.136 23.163 -36.713 1.00 83.94 977 GLN A C 1
ATOM 7651 O O . GLN A 1 977 ? 4.677 23.747 -37.691 1.00 83.94 977 GLN A O 1
ATOM 7656 N N . ASP A 1 978 ? 6.314 23.474 -36.172 1.00 84.50 978 ASP A N 1
ATOM 7657 C CA . ASP A 1 978 ? 7.160 24.576 -36.641 1.00 84.50 978 ASP A CA 1
ATOM 7658 C C . ASP A 1 978 ? 7.592 24.367 -38.100 1.00 84.50 978 ASP A C 1
ATOM 7660 O O . ASP A 1 978 ? 7.502 25.283 -38.917 1.00 84.50 978 ASP A O 1
ATOM 7664 N N . LEU A 1 979 ? 8.006 23.146 -38.467 1.00 83.12 979 LEU A N 1
ATOM 7665 C CA . LEU A 1 979 ? 8.379 22.815 -39.848 1.00 83.12 979 LEU A CA 1
ATOM 7666 C C . LEU A 1 979 ? 7.202 22.919 -40.822 1.00 83.12 979 LEU A C 1
ATOM 7668 O O . LEU A 1 979 ? 7.366 23.425 -41.934 1.00 83.12 979 LEU A O 1
ATOM 7672 N N . LEU A 1 980 ? 6.024 22.430 -40.426 1.00 83.50 980 LEU A N 1
ATOM 7673 C CA . LEU A 1 980 ? 4.817 22.540 -41.243 1.00 83.50 980 LEU A CA 1
ATOM 7674 C C . LEU A 1 980 ? 4.416 24.004 -41.424 1.00 83.50 980 LEU A C 1
ATOM 7676 O O . LEU A 1 980 ? 4.142 24.416 -42.548 1.00 83.50 980 LEU A O 1
ATOM 7680 N N . GLN A 1 981 ? 4.476 24.802 -40.358 1.00 86.06 981 GLN A N 1
ATOM 7681 C CA . GLN A 1 981 ? 4.172 26.227 -40.400 1.00 86.06 981 GLN A CA 1
ATOM 7682 C C . GLN A 1 981 ? 5.151 26.991 -41.305 1.00 86.06 981 GLN A C 1
ATOM 7684 O O . GLN A 1 981 ? 4.712 27.752 -42.163 1.00 86.06 981 GLN A O 1
ATOM 7689 N N . GLN A 1 982 ? 6.462 26.750 -41.193 1.00 84.94 982 GLN A N 1
ATOM 7690 C CA . GLN A 1 982 ? 7.468 27.355 -42.080 1.00 84.94 982 GLN A CA 1
ATOM 7691 C C . GLN A 1 982 ? 7.253 26.972 -43.551 1.00 84.94 982 GLN A C 1
ATOM 7693 O O . GLN A 1 982 ? 7.456 27.790 -44.450 1.00 84.94 982 GLN A O 1
ATOM 7698 N N . HIS A 1 983 ? 6.824 25.736 -43.814 1.00 84.31 983 HIS A N 1
ATOM 7699 C CA . HIS A 1 983 ? 6.509 25.277 -45.164 1.00 84.31 983 HIS A CA 1
ATOM 7700 C C . HIS A 1 983 ? 5.234 25.917 -45.723 1.00 84.31 983 HIS A C 1
ATOM 7702 O O . HIS A 1 983 ? 5.212 26.313 -46.887 1.00 84.31 983 HIS A O 1
ATOM 7708 N N . GLU A 1 984 ? 4.183 26.040 -44.912 1.00 83.88 984 GLU A N 1
ATOM 7709 C CA . GLU A 1 984 ? 2.918 26.685 -45.289 1.00 83.88 984 GLU A CA 1
ATOM 7710 C C . GLU A 1 984 ? 3.082 28.188 -45.535 1.00 83.88 984 GLU A C 1
ATOM 7712 O O . GLU A 1 984 ? 2.508 28.722 -46.484 1.00 83.88 984 GLU A O 1
ATOM 7717 N N . LEU A 1 985 ? 3.912 28.856 -44.730 1.00 88.81 985 LEU A N 1
ATOM 7718 C CA . LEU A 1 985 ? 4.264 30.267 -44.902 1.00 88.81 985 LEU A CA 1
ATOM 7719 C C . LEU A 1 985 ? 5.244 30.505 -46.064 1.00 88.81 985 LEU A C 1
ATOM 7721 O O . LEU A 1 985 ? 5.502 31.650 -46.430 1.00 88.81 985 LEU A O 1
ATOM 7725 N N . GLY A 1 986 ? 5.782 29.438 -46.666 1.00 86.75 986 GLY A N 1
ATOM 7726 C CA . GLY A 1 986 ? 6.761 29.517 -47.751 1.00 86.75 986 GLY A CA 1
ATOM 7727 C C . GLY A 1 986 ? 8.155 29.976 -47.308 1.00 86.75 986 GLY A C 1
ATOM 7728 O O . GLY A 1 986 ? 8.986 30.288 -48.157 1.00 86.75 986 GLY A O 1
ATOM 7729 N N . GLU A 1 987 ? 8.426 30.005 -46.001 1.00 83.75 987 GLU A N 1
ATOM 7730 C CA . GLU A 1 987 ? 9.711 30.407 -45.418 1.00 83.75 987 GLU A CA 1
ATOM 7731 C C . GLU A 1 987 ? 10.803 29.354 -45.662 1.00 83.75 987 GLU A C 1
ATOM 7733 O O . GLU A 1 987 ? 11.974 29.696 -45.831 1.00 83.75 987 GLU A O 1
ATOM 7738 N N . ARG A 1 988 ? 10.426 28.067 -45.723 1.00 84.81 988 ARG A N 1
ATOM 7739 C CA . ARG A 1 988 ? 11.347 26.945 -45.963 1.00 84.81 988 ARG A CA 1
ATOM 7740 C C . ARG A 1 988 ? 10.658 25.790 -46.689 1.00 84.81 988 ARG A C 1
ATOM 7742 O O . ARG A 1 988 ? 9.638 25.276 -46.243 1.00 84.81 988 ARG A O 1
ATOM 7749 N N . LEU A 1 989 ? 11.253 25.307 -47.781 1.00 83.44 989 LEU A N 1
ATOM 7750 C CA . LEU A 1 989 ? 10.801 24.073 -48.431 1.00 83.44 989 LEU A CA 1
ATOM 7751 C C . LEU A 1 989 ? 11.288 22.851 -47.639 1.00 83.44 989 LEU A C 1
ATOM 7753 O O . LEU A 1 989 ? 12.481 22.709 -47.386 1.00 83.44 989 LEU A O 1
ATOM 7757 N N . MET A 1 990 ? 10.370 21.947 -47.289 1.00 85.25 990 MET A N 1
ATOM 7758 C CA . MET A 1 990 ? 10.699 20.673 -46.651 1.00 85.25 990 MET A CA 1
ATOM 7759 C C . MET A 1 990 ? 11.392 19.756 -47.656 1.00 85.25 990 MET A C 1
ATOM 7761 O O . MET A 1 990 ? 10.851 19.469 -48.731 1.00 85.25 990 MET A O 1
ATOM 7765 N N . SER A 1 991 ? 12.553 19.240 -47.276 1.00 85.81 991 SER A N 1
ATOM 7766 C CA . SER A 1 991 ? 13.262 18.205 -48.018 1.00 85.81 991 SER A CA 1
ATOM 7767 C C . SER A 1 991 ? 12.480 16.882 -48.031 1.00 85.81 991 SER A C 1
ATOM 7769 O O . SER A 1 991 ? 11.645 16.603 -47.167 1.00 85.81 991 SER A O 1
ATOM 7771 N N . ALA A 1 992 ? 12.765 16.018 -49.010 1.00 82.81 992 ALA A N 1
ATOM 7772 C CA . ALA A 1 992 ? 12.156 14.686 -49.080 1.00 82.81 992 ALA A CA 1
ATOM 7773 C C . ALA A 1 992 ? 12.481 13.825 -47.843 1.00 82.81 992 ALA A C 1
ATOM 7775 O O . ALA A 1 992 ? 11.638 13.046 -47.401 1.00 82.81 992 ALA A O 1
ATOM 7776 N N . LYS A 1 993 ? 13.679 14.008 -47.267 1.00 81.31 993 LYS A N 1
ATOM 7777 C CA . LYS A 1 993 ? 14.111 13.346 -46.032 1.00 81.31 993 LYS A CA 1
ATOM 7778 C C . LYS A 1 993 ? 13.264 13.797 -44.843 1.00 81.31 993 LYS A C 1
ATOM 7780 O O . LYS A 1 993 ? 12.670 12.953 -44.186 1.00 81.31 993 LYS A O 1
ATOM 7785 N N . GLU A 1 994 ? 13.113 15.107 -44.637 1.00 83.31 994 GLU A N 1
ATOM 7786 C CA . GLU A 1 994 ? 12.270 15.648 -43.559 1.00 83.31 994 GLU A CA 1
ATOM 7787 C C . GLU A 1 994 ? 10.822 15.174 -43.687 1.00 83.31 994 GLU A C 1
ATOM 7789 O O . GLU A 1 994 ? 10.232 14.758 -42.699 1.00 83.31 994 GLU A O 1
ATOM 7794 N N . ARG A 1 995 ? 10.252 15.142 -44.899 1.00 84.44 995 ARG A N 1
ATOM 7795 C CA . ARG A 1 995 ? 8.895 14.604 -45.108 1.00 84.44 995 ARG A CA 1
ATOM 7796 C C . ARG A 1 995 ? 8.780 13.129 -44.718 1.00 84.44 995 ARG A C 1
ATOM 7798 O O . ARG A 1 995 ? 7.783 12.742 -44.111 1.00 84.44 995 ARG A O 1
ATOM 7805 N N . SER A 1 996 ? 9.782 12.315 -45.056 1.00 86.06 996 SER A N 1
ATOM 7806 C CA . SER A 1 996 ? 9.832 10.904 -44.658 1.00 86.06 996 SER A CA 1
ATOM 7807 C C . SER A 1 996 ? 9.936 10.763 -43.137 1.00 86.06 996 SER A C 1
ATOM 7809 O O . SER A 1 996 ? 9.143 10.038 -42.538 1.00 86.06 996 SER A O 1
ATOM 7811 N N . ASP A 1 997 ? 10.841 11.511 -42.503 1.00 82.81 997 ASP A N 1
ATOM 7812 C CA . ASP A 1 997 ? 11.064 11.480 -41.053 1.00 82.81 997 ASP A CA 1
ATOM 7813 C C . ASP A 1 997 ? 9.823 11.955 -40.276 1.00 82.81 997 ASP A C 1
ATOM 7815 O O . ASP A 1 997 ? 9.428 11.329 -39.291 1.00 82.81 997 ASP A O 1
ATOM 7819 N N . LEU A 1 998 ? 9.164 13.026 -40.735 1.00 86.19 998 LEU A N 1
ATOM 7820 C CA . LEU A 1 998 ? 7.902 13.529 -40.179 1.00 86.19 998 LEU A CA 1
ATOM 7821 C C . LEU A 1 998 ? 6.785 12.485 -40.294 1.00 86.19 998 LEU A C 1
ATOM 7823 O O . LEU A 1 998 ? 6.029 12.282 -39.342 1.00 86.19 998 LEU A O 1
ATOM 7827 N N . SER A 1 999 ? 6.691 11.798 -41.438 1.00 88.56 999 SER A N 1
ATOM 7828 C CA . SER A 1 999 ? 5.720 10.721 -41.646 1.00 88.56 999 SER A CA 1
ATOM 7829 C C . SER A 1 999 ? 5.973 9.547 -40.697 1.00 88.56 999 SER A C 1
ATOM 7831 O O . SER A 1 999 ? 5.031 9.040 -40.085 1.00 88.56 999 SER A O 1
ATOM 7833 N N . GLU A 1 1000 ? 7.227 9.122 -40.529 1.00 89.19 1000 GLU A N 1
ATOM 7834 C CA . GLU A 1 1000 ? 7.578 8.057 -39.586 1.00 89.19 1000 GLU A CA 1
ATOM 7835 C C . GLU A 1 1000 ? 7.272 8.463 -38.138 1.00 89.19 1000 GLU A C 1
ATOM 7837 O O . GLU A 1 1000 ? 6.576 7.727 -37.437 1.00 89.19 1000 GLU A O 1
ATOM 7842 N N . TRP A 1 1001 ? 7.702 9.650 -37.690 1.00 90.38 1001 TRP A N 1
ATOM 7843 C CA . TRP A 1 1001 ? 7.385 10.158 -36.348 1.00 90.38 1001 TRP A CA 1
ATOM 7844 C C . TRP A 1 1001 ? 5.879 10.266 -36.113 1.00 90.38 1001 TRP A C 1
ATOM 7846 O O . TRP A 1 1001 ? 5.406 9.832 -35.063 1.00 90.38 1001 TRP A O 1
ATOM 7856 N N . SER A 1 1002 ? 5.115 10.758 -37.091 1.00 90.19 1002 SER A N 1
ATOM 7857 C CA . SER A 1 1002 ? 3.650 10.792 -37.026 1.00 90.19 1002 SER A CA 1
ATOM 7858 C C . SER A 1 1002 ? 3.064 9.398 -36.786 1.00 90.19 1002 SER A C 1
ATOM 7860 O O . SER A 1 1002 ? 2.217 9.231 -35.908 1.00 90.19 1002 SER A O 1
ATOM 7862 N N . GLN A 1 1003 ? 3.527 8.375 -37.514 1.00 90.62 1003 GLN A N 1
ATOM 7863 C CA . GLN A 1 1003 ? 3.068 6.992 -37.331 1.00 90.62 1003 GLN A CA 1
ATOM 7864 C C . GLN A 1 1003 ? 3.430 6.438 -35.946 1.00 90.62 1003 GLN A C 1
ATOM 7866 O O . GLN A 1 1003 ? 2.612 5.767 -35.313 1.00 90.62 1003 GLN A O 1
ATOM 7871 N N . VAL A 1 1004 ? 4.635 6.735 -35.446 1.00 93.06 1004 VAL A N 1
ATOM 7872 C CA . VAL A 1 1004 ? 5.058 6.320 -34.101 1.00 93.06 1004 VAL A CA 1
ATOM 7873 C C . VAL A 1 1004 ? 4.209 6.992 -33.029 1.00 93.06 1004 VAL A C 1
ATOM 7875 O O . VAL A 1 1004 ? 3.665 6.307 -32.164 1.00 93.06 1004 VAL A O 1
ATOM 7878 N N . LEU A 1 1005 ? 4.049 8.313 -33.092 1.00 92.56 1005 LEU A N 1
ATOM 7879 C CA . LEU A 1 1005 ? 3.292 9.076 -32.102 1.00 92.56 1005 LEU A CA 1
ATOM 7880 C C . LEU A 1 1005 ? 1.811 8.692 -32.097 1.00 92.56 1005 LEU A C 1
ATOM 7882 O O . LEU A 1 1005 ? 1.241 8.548 -31.019 1.00 92.56 1005 LEU A O 1
ATOM 7886 N N . ARG A 1 1006 ? 1.211 8.407 -33.260 1.00 90.69 1006 ARG A N 1
ATOM 7887 C CA . ARG A 1 1006 ? -0.161 7.877 -33.353 1.00 90.69 1006 ARG A CA 1
ATOM 7888 C C . ARG A 1 1006 ? -0.341 6.513 -32.702 1.00 90.69 1006 ARG A C 1
ATOM 7890 O O . ARG A 1 1006 ? -1.450 6.181 -32.302 1.00 90.69 1006 ARG A O 1
ATOM 7897 N N . ARG A 1 1007 ? 0.722 5.718 -32.574 1.00 92.19 1007 ARG A N 1
ATOM 7898 C CA . ARG A 1 1007 ? 0.678 4.454 -31.830 1.00 92.19 1007 ARG A CA 1
ATOM 7899 C C . ARG A 1 1007 ? 0.925 4.664 -30.338 1.00 92.19 1007 ARG A C 1
ATOM 7901 O O . ARG A 1 1007 ? 0.257 4.034 -29.529 1.00 92.19 1007 ARG A O 1
ATOM 7908 N N . VAL A 1 1008 ? 1.856 5.546 -29.980 1.00 93.75 1008 VAL A N 1
ATOM 7909 C CA . VAL A 1 1008 ? 2.328 5.744 -28.600 1.00 93.75 1008 VAL A CA 1
ATOM 7910 C C . VAL A 1 1008 ? 1.371 6.613 -27.781 1.00 93.75 1008 VAL A C 1
ATOM 7912 O O . VAL A 1 1008 ? 0.986 6.218 -26.684 1.00 93.75 1008 VAL A O 1
ATOM 7915 N N . LEU A 1 1009 ? 0.953 7.774 -28.297 1.00 92.50 1009 LEU A N 1
ATOM 7916 C CA . LEU A 1 1009 ? 0.123 8.735 -27.559 1.00 92.50 1009 LEU A CA 1
ATOM 7917 C C . LEU A 1 1009 ? -1.216 8.157 -27.079 1.00 92.50 1009 LEU A C 1
ATOM 7919 O O . LEU A 1 1009 ? -1.554 8.419 -25.929 1.00 92.50 1009 LEU A O 1
ATOM 7923 N N . PRO A 1 1010 ? -1.958 7.334 -27.848 1.00 93.12 1010 PRO A N 1
ATOM 7924 C CA . PRO A 1 1010 ? -3.183 6.727 -27.328 1.00 93.12 1010 PRO A CA 1
ATOM 7925 C C . PRO A 1 1010 ? -2.937 5.785 -26.144 1.00 93.12 1010 PRO A C 1
ATOM 7927 O O . PRO A 1 1010 ? -3.765 5.692 -25.243 1.00 93.12 1010 PRO A O 1
ATOM 7930 N N . ILE A 1 1011 ? -1.792 5.093 -26.119 1.00 92.88 1011 ILE A N 1
ATOM 7931 C CA . ILE A 1 1011 ? -1.407 4.222 -25.000 1.00 92.88 1011 ILE A CA 1
ATOM 7932 C C . ILE A 1 1011 ? -1.066 5.073 -23.775 1.00 92.88 1011 ILE A C 1
ATOM 7934 O O . ILE A 1 1011 ? -1.525 4.761 -22.676 1.00 92.88 1011 ILE A O 1
ATOM 7938 N N . LEU A 1 1012 ? -0.314 6.164 -23.965 1.00 91.12 1012 LEU A N 1
ATOM 7939 C CA . LEU A 1 1012 ? -0.019 7.123 -22.898 1.00 91.12 1012 LEU A CA 1
ATOM 7940 C C . LEU A 1 1012 ? -1.302 7.735 -22.340 1.00 91.12 1012 LEU A C 1
ATOM 7942 O O . LEU A 1 1012 ? -1.480 7.729 -21.133 1.00 91.12 1012 LEU A O 1
ATOM 7946 N N . LEU A 1 1013 ? -2.219 8.195 -23.195 1.00 89.81 1013 LEU A N 1
ATOM 7947 C CA . LEU A 1 1013 ? -3.486 8.790 -22.771 1.00 89.81 1013 LEU A CA 1
ATOM 7948 C C . LEU A 1 1013 ? -4.364 7.805 -22.008 1.00 89.81 1013 LEU A C 1
ATOM 7950 O O . LEU A 1 1013 ? -4.808 8.146 -20.922 1.00 89.81 1013 LEU A O 1
ATOM 7954 N N . ARG A 1 1014 ? -4.554 6.577 -22.509 1.00 89.06 1014 ARG A N 1
ATOM 7955 C CA . ARG A 1 1014 ? -5.320 5.543 -21.788 1.00 89.06 1014 ARG A CA 1
ATOM 7956 C C . ARG A 1 1014 ? -4.704 5.194 -20.435 1.00 89.06 1014 ARG A C 1
ATOM 7958 O O . ARG A 1 1014 ? -5.423 4.926 -19.480 1.00 89.06 1014 ARG A O 1
ATOM 7965 N N . THR A 1 1015 ? -3.375 5.197 -20.352 1.00 88.12 1015 THR A N 1
ATOM 7966 C CA . THR A 1 1015 ? -2.661 4.958 -19.093 1.00 88.12 1015 THR A CA 1
ATOM 7967 C C . THR A 1 1015 ? -2.834 6.146 -18.143 1.00 88.12 1015 THR A C 1
ATOM 7969 O O . THR A 1 1015 ? -3.243 5.956 -17.004 1.00 88.12 1015 THR A O 1
ATOM 7972 N N . LEU A 1 1016 ? -2.581 7.372 -18.612 1.00 84.25 1016 LEU A N 1
ATOM 7973 C CA . LEU A 1 1016 ? -2.722 8.599 -17.826 1.00 84.25 1016 LEU A CA 1
ATOM 7974 C C . LEU A 1 1016 ? -4.163 8.795 -17.350 1.00 84.25 1016 LEU A C 1
ATOM 7976 O O . LEU A 1 1016 ? -4.348 9.174 -16.205 1.00 84.25 1016 LEU A O 1
ATOM 7980 N N . GLU A 1 1017 ? -5.165 8.474 -18.174 1.00 83.38 1017 GLU A N 1
ATOM 7981 C CA . GLU A 1 1017 ? -6.597 8.500 -17.840 1.00 83.38 1017 GLU A CA 1
ATOM 7982 C C . GLU A 1 1017 ? -6.925 7.623 -16.626 1.00 83.38 1017 GLU A C 1
ATOM 7984 O O . GLU A 1 1017 ? -7.739 8.008 -15.788 1.00 83.38 1017 GLU A O 1
ATOM 7989 N N . GLN A 1 1018 ? -6.277 6.467 -16.508 1.00 80.81 1018 GLN A N 1
ATOM 7990 C CA . GLN A 1 1018 ? -6.516 5.515 -15.422 1.00 80.81 1018 GLN A CA 1
ATOM 7991 C C . GLN A 1 1018 ? -5.714 5.855 -14.161 1.00 80.81 1018 GLN A C 1
ATOM 7993 O O . GLN A 1 1018 ? -6.075 5.429 -13.066 1.00 80.81 1018 GLN A O 1
ATOM 7998 N N . VAL A 1 1019 ? -4.656 6.658 -14.292 1.00 74.88 1019 VAL A N 1
ATOM 7999 C CA . VAL A 1 1019 ? -3.833 7.116 -13.172 1.00 74.88 1019 VAL A CA 1
ATOM 8000 C C . VAL A 1 1019 ? -4.385 8.444 -12.636 1.00 74.88 1019 VAL A C 1
ATOM 8002 O O . VAL A 1 1019 ? -4.218 9.507 -13.236 1.00 74.88 1019 VAL A O 1
ATOM 8005 N N . GLN A 1 1020 ? -5.076 8.394 -11.495 1.00 63.78 1020 GLN A N 1
ATOM 8006 C CA . GLN A 1 1020 ? -5.764 9.552 -10.898 1.00 63.78 1020 GLN A CA 1
ATOM 8007 C C . GLN A 1 1020 ? -4.817 10.671 -10.426 1.00 63.78 1020 GLN A C 1
ATOM 8009 O O . GLN A 1 1020 ? -5.242 11.812 -10.282 1.00 63.78 1020 GLN A O 1
ATOM 8014 N N . THR A 1 1021 ? -3.533 10.372 -10.218 1.00 61.28 1021 THR A N 1
ATOM 8015 C CA . THR A 1 1021 ? -2.534 11.316 -9.687 1.00 61.28 1021 THR A CA 1
ATOM 8016 C C . THR A 1 1021 ? -2.013 12.329 -10.710 1.00 61.28 1021 THR A C 1
ATOM 8018 O O . THR A 1 1021 ? -1.416 13.329 -10.320 1.00 61.28 1021 THR A O 1
ATOM 8021 N N . VAL A 1 1022 ? -2.271 12.107 -12.002 1.00 62.50 1022 VAL A N 1
ATOM 8022 C CA . VAL A 1 1022 ? -1.751 12.928 -13.105 1.00 62.50 1022 VAL A CA 1
ATOM 8023 C C . VAL A 1 1022 ? -2.336 14.344 -13.094 1.00 62.50 1022 VAL A C 1
ATOM 8025 O O . VAL A 1 1022 ? -3.545 14.527 -12.963 1.00 62.50 1022 VAL A O 1
ATOM 8028 N N . ASP A 1 1023 ? -1.476 15.337 -13.329 1.00 67.00 1023 ASP A N 1
ATOM 8029 C CA . ASP A 1 1023 ? -1.859 16.723 -13.614 1.00 67.00 1023 ASP A CA 1
ATOM 8030 C C . ASP A 1 1023 ? -2.693 16.823 -14.908 1.00 67.00 1023 ASP A C 1
ATOM 8032 O O . ASP A 1 1023 ? -2.233 16.445 -15.995 1.00 67.00 1023 ASP A O 1
ATOM 8036 N N . GLY A 1 1024 ? -3.903 17.381 -14.804 1.00 69.31 1024 GLY A N 1
ATOM 8037 C CA . GLY A 1 1024 ? -4.806 17.635 -15.926 1.00 69.31 1024 GLY A CA 1
ATOM 8038 C C . GLY A 1 1024 ? -4.152 18.410 -17.076 1.00 69.31 1024 GLY A C 1
ATOM 8039 O O . GLY A 1 1024 ? -4.494 18.180 -18.234 1.00 69.31 1024 GLY A O 1
ATOM 8040 N N . LEU A 1 1025 ? -3.134 19.242 -16.822 1.00 74.56 1025 LEU A N 1
ATOM 8041 C CA . LEU A 1 1025 ? -2.375 19.905 -17.892 1.00 74.56 1025 LEU A CA 1
ATOM 8042 C C . LEU A 1 1025 ? -1.593 18.918 -18.762 1.00 74.56 1025 LEU A C 1
ATOM 8044 O O . LEU A 1 1025 ? -1.549 19.075 -19.984 1.00 74.56 1025 LEU A O 1
ATOM 8048 N N . THR A 1 1026 ? -0.995 17.885 -18.164 1.00 73.38 1026 THR A N 1
ATOM 8049 C CA . THR A 1 1026 ? -0.257 16.853 -18.910 1.00 73.38 1026 THR A CA 1
ATOM 8050 C C . THR A 1 1026 ? -1.221 16.031 -19.761 1.00 73.38 1026 THR A C 1
ATOM 8052 O O . THR A 1 1026 ? -0.969 15.814 -20.949 1.00 73.38 1026 THR A O 1
ATOM 8055 N N . LEU A 1 1027 ? -2.363 15.637 -19.186 1.00 79.69 1027 LEU A N 1
ATOM 8056 C CA . LEU A 1 1027 ? -3.421 14.922 -19.903 1.00 79.69 1027 LEU A CA 1
ATOM 8057 C C . LEU A 1 1027 ? -4.009 15.770 -21.045 1.00 79.69 1027 LEU A C 1
ATOM 8059 O O . LEU A 1 1027 ? -4.166 15.276 -22.163 1.00 79.69 1027 LEU A O 1
ATOM 8063 N N . GLY A 1 1028 ? -4.278 17.054 -20.795 1.00 83.06 1028 GLY A N 1
ATOM 8064 C CA . GLY A 1 1028 ? -4.776 18.011 -21.783 1.00 83.06 1028 GLY A CA 1
ATOM 8065 C C . GLY A 1 1028 ? -3.790 18.249 -22.921 1.00 83.06 1028 GLY A C 1
ATOM 8066 O O . GLY A 1 1028 ? -4.167 18.169 -24.090 1.00 83.06 1028 GLY A O 1
ATOM 8067 N N . SER A 1 1029 ? -2.511 18.440 -22.599 1.00 81.75 1029 SER A N 1
ATOM 8068 C CA . SER A 1 1029 ? -1.450 18.645 -23.592 1.00 81.75 1029 SER A CA 1
ATOM 8069 C C . SER A 1 1029 ? -1.262 17.415 -24.479 1.00 81.75 1029 SER A C 1
ATOM 8071 O O . SER A 1 1029 ? -1.177 17.539 -25.700 1.00 81.75 1029 SER A O 1
ATOM 8073 N N . ALA A 1 1030 ? -1.260 16.215 -23.889 1.00 82.62 1030 ALA A N 1
ATOM 8074 C CA . ALA A 1 1030 ? -1.184 14.962 -24.636 1.00 82.62 1030 ALA A CA 1
ATOM 8075 C C . ALA A 1 1030 ? -2.429 14.721 -25.510 1.00 82.62 1030 ALA A C 1
ATOM 8077 O O . ALA A 1 1030 ? -2.311 14.217 -26.630 1.00 82.62 1030 ALA A O 1
ATOM 8078 N N . SER A 1 1031 ? -3.611 15.121 -25.032 1.00 87.81 1031 SER A N 1
ATOM 8079 C CA . SER A 1 1031 ? -4.870 15.007 -25.777 1.00 87.81 1031 SER A CA 1
ATOM 8080 C C . SER A 1 1031 ? -4.893 15.955 -26.973 1.00 87.81 1031 SER A C 1
ATOM 8082 O O . SER A 1 1031 ? -5.205 15.542 -28.089 1.00 87.81 1031 SER A O 1
ATOM 8084 N N . TYR A 1 1032 ? -4.489 17.210 -26.770 1.00 87.88 1032 TYR A N 1
ATOM 8085 C CA . TYR A 1 1032 ? -4.366 18.206 -27.832 1.00 87.88 1032 TYR A CA 1
ATOM 8086 C C . TYR A 1 1032 ? -3.357 17.773 -28.904 1.00 87.88 1032 TYR A C 1
ATOM 8088 O O . TYR A 1 1032 ? -3.662 17.790 -30.096 1.00 87.88 1032 TYR A O 1
ATOM 8096 N N . ALA A 1 1033 ? -2.188 17.301 -28.471 1.00 84.12 1033 ALA A N 1
ATOM 8097 C CA . ALA A 1 1033 ? -1.157 16.729 -29.326 1.00 84.12 1033 ALA A CA 1
ATOM 8098 C C . ALA A 1 1033 ? -1.690 15.609 -30.237 1.00 84.12 1033 ALA A C 1
ATOM 8100 O O . ALA A 1 1033 ? -1.476 15.617 -31.450 1.00 84.12 1033 ALA A O 1
ATOM 8101 N N . LEU A 1 1034 ? -2.412 14.644 -29.662 1.00 87.50 1034 LEU A N 1
ATOM 8102 C CA . LEU A 1 1034 ? -2.994 13.548 -30.431 1.00 87.50 1034 LEU A CA 1
ATOM 8103 C C . LEU A 1 1034 ? -4.112 14.034 -31.371 1.00 87.50 1034 LEU A C 1
ATOM 8105 O O . LEU A 1 1034 ? -4.220 13.547 -32.498 1.00 87.50 1034 LEU A O 1
ATOM 8109 N N . ALA A 1 1035 ? -4.914 15.014 -30.946 1.00 87.62 1035 ALA A N 1
ATOM 8110 C CA . ALA A 1 1035 ? -5.949 15.620 -31.781 1.00 87.62 1035 ALA A CA 1
ATOM 8111 C C . ALA A 1 1035 ? -5.366 16.280 -33.037 1.00 87.62 1035 ALA A C 1
ATOM 8113 O O . ALA A 1 1035 ? -5.892 16.071 -34.131 1.00 87.62 1035 ALA A O 1
ATOM 8114 N N . GLN A 1 1036 ? -4.257 17.015 -32.903 1.00 85.75 1036 GLN A N 1
ATOM 8115 C CA . GLN A 1 1036 ? -3.566 17.615 -34.046 1.00 85.75 1036 GLN A CA 1
ATOM 8116 C C . GLN A 1 1036 ? -3.081 16.558 -35.047 1.00 85.75 1036 GLN A C 1
ATOM 8118 O O . GLN A 1 1036 ? -3.279 16.722 -36.251 1.00 85.75 1036 GLN A O 1
ATOM 8123 N N . LEU A 1 1037 ? -2.506 15.448 -34.567 1.00 86.69 1037 LEU A N 1
ATOM 8124 C CA . LEU A 1 1037 ? -2.055 14.357 -35.439 1.00 86.69 1037 LEU A CA 1
ATOM 8125 C C . LEU A 1 1037 ? -3.208 13.722 -36.227 1.00 86.69 1037 LEU A C 1
ATOM 8127 O O . LEU A 1 1037 ? -3.050 13.429 -37.410 1.00 86.69 1037 LEU A O 1
ATOM 8131 N N . PHE A 1 1038 ? -4.372 13.515 -35.604 1.00 87.75 1038 PHE A N 1
ATOM 8132 C CA . PHE A 1 1038 ? -5.535 12.971 -36.312 1.00 87.75 1038 PHE A CA 1
ATOM 8133 C C . PHE A 1 1038 ? -6.176 13.969 -37.275 1.00 87.75 1038 PHE A C 1
ATOM 8135 O O . PHE A 1 1038 ? -6.692 13.561 -38.319 1.00 87.75 1038 PHE A O 1
ATOM 8142 N N . LEU A 1 1039 ? -6.134 15.265 -36.952 1.00 86.25 1039 LEU A N 1
ATOM 8143 C CA . LEU A 1 1039 ? -6.629 16.318 -37.834 1.00 86.25 1039 LEU A CA 1
ATOM 8144 C C . LEU A 1 1039 ? -5.845 16.347 -39.151 1.00 86.25 1039 LEU A C 1
ATOM 8146 O O . LEU A 1 1039 ? -6.453 16.439 -40.213 1.00 86.25 1039 LEU A O 1
ATOM 8150 N N . GLN A 1 1040 ? -4.520 16.181 -39.093 1.00 83.44 1040 GLN A N 1
ATOM 8151 C CA . GLN A 1 1040 ? -3.658 16.127 -40.281 1.00 83.44 1040 GLN A CA 1
ATOM 8152 C C . GLN A 1 1040 ? -4.026 14.988 -41.248 1.00 83.44 1040 GLN A C 1
ATOM 8154 O O . GLN A 1 1040 ? -3.838 15.122 -42.455 1.00 83.44 1040 GLN A O 1
ATOM 8159 N N . GLU A 1 1041 ? -4.579 13.880 -40.748 1.00 83.69 1041 GLU A N 1
ATOM 8160 C CA . GLU A 1 1041 ? -4.975 12.725 -41.569 1.00 83.69 1041 GLU A CA 1
ATOM 8161 C C . GLU A 1 1041 ? -6.468 12.663 -41.897 1.00 83.69 1041 GLU A C 1
ATOM 8163 O O . GLU A 1 1041 ? -6.910 11.749 -42.594 1.00 83.69 1041 GLU A O 1
ATOM 8168 N N . ASN A 1 1042 ? -7.258 13.617 -41.402 1.00 87.75 1042 ASN A N 1
ATOM 8169 C CA . ASN A 1 1042 ? -8.718 13.580 -41.461 1.00 87.75 1042 ASN A CA 1
ATOM 8170 C C . ASN A 1 1042 ? -9.345 12.317 -40.812 1.00 87.75 1042 ASN A C 1
ATOM 8172 O O . ASN A 1 1042 ? -10.466 11.936 -41.161 1.00 87.75 1042 ASN A O 1
ATOM 8176 N N . ASP A 1 1043 ? -8.687 11.685 -39.827 1.00 88.38 1043 ASP A N 1
ATOM 8177 C CA . ASP A 1 1043 ? -9.224 10.514 -39.105 1.00 88.38 1043 ASP A CA 1
ATOM 8178 C C . ASP A 1 1043 ? -10.048 10.917 -37.868 1.00 88.38 1043 ASP A C 1
ATOM 8180 O O . ASP A 1 1043 ? -9.722 10.648 -36.707 1.00 88.38 1043 ASP A O 1
ATOM 8184 N N . SER A 1 1044 ? -11.178 11.574 -38.127 1.00 85.00 1044 SER A N 1
ATOM 8185 C CA . SER A 1 1044 ? -12.102 12.020 -37.076 1.00 85.00 1044 SER A CA 1
ATOM 8186 C C . SER A 1 1044 ? -12.719 10.870 -36.263 1.00 85.00 1044 SER A C 1
ATOM 8188 O O . SER A 1 1044 ? -13.129 11.072 -35.116 1.00 85.00 1044 SER A O 1
ATOM 8190 N N . LYS A 1 1045 ? -12.791 9.654 -36.826 1.00 87.19 1045 LYS A N 1
ATOM 8191 C CA . LYS A 1 1045 ? -13.400 8.492 -36.166 1.00 87.19 1045 LYS A CA 1
ATOM 8192 C C . LYS A 1 1045 ? -12.489 7.947 -35.072 1.00 87.19 1045 LYS A C 1
ATOM 8194 O O . LYS A 1 1045 ? -12.963 7.710 -33.959 1.00 87.19 1045 LYS A O 1
ATOM 8199 N N . THR A 1 1046 ? -11.203 7.768 -35.369 1.00 84.69 1046 THR A N 1
ATOM 8200 C CA . THR A 1 1046 ? -10.225 7.323 -34.370 1.00 84.69 1046 THR A CA 1
ATOM 8201 C C . THR A 1 1046 ? -9.987 8.409 -33.324 1.00 84.69 1046 THR A C 1
ATOM 8203 O O . THR A 1 1046 ? -9.947 8.092 -32.136 1.00 84.69 1046 THR A O 1
ATOM 8206 N N . ALA A 1 1047 ? -9.975 9.688 -33.725 1.00 84.31 1047 ALA A N 1
ATOM 8207 C CA . ALA A 1 1047 ? -9.877 10.816 -32.797 1.00 84.31 1047 ALA A CA 1
ATOM 8208 C C . ALA A 1 1047 ? -10.979 10.799 -31.729 1.00 84.31 1047 ALA A C 1
ATOM 8210 O O . ALA A 1 1047 ? -10.681 10.834 -30.539 1.00 84.31 1047 ALA A O 1
ATOM 8211 N N . ARG A 1 1048 ? -12.253 10.661 -32.130 1.00 84.81 1048 ARG A N 1
ATOM 8212 C CA . ARG A 1 1048 ? -13.374 10.574 -31.173 1.00 84.81 1048 ARG A CA 1
ATOM 8213 C C . ARG A 1 1048 ? -13.234 9.398 -30.212 1.00 84.81 1048 ARG A C 1
ATOM 8215 O O . ARG A 1 1048 ? -13.593 9.523 -29.047 1.00 84.81 1048 ARG A O 1
ATOM 8222 N N . LYS A 1 1049 ? -12.731 8.263 -30.701 1.00 86.62 1049 LYS A N 1
ATOM 8223 C CA . LYS A 1 1049 ? -12.568 7.054 -29.893 1.00 86.62 1049 LYS A CA 1
ATOM 8224 C C . LYS A 1 1049 ? -11.458 7.206 -28.850 1.00 86.62 1049 LYS A C 1
ATOM 8226 O O . LYS A 1 1049 ? -11.681 6.852 -27.700 1.00 86.62 1049 LYS A O 1
ATOM 8231 N N . GLU A 1 1050 ? -10.280 7.683 -29.247 1.00 84.44 1050 GLU A N 1
ATOM 8232 C CA . GLU A 1 1050 ? -9.113 7.720 -28.353 1.00 84.44 1050 GLU A CA 1
ATOM 8233 C C . GLU A 1 1050 ? -9.079 8.981 -27.466 1.00 84.44 1050 GLU A C 1
ATOM 8235 O O . GLU A 1 1050 ? -8.504 8.928 -26.385 1.00 84.44 1050 GLU A O 1
ATOM 8240 N N . LEU A 1 1051 ? -9.711 10.095 -27.868 1.00 87.56 1051 LEU A N 1
ATOM 8241 C CA . LEU A 1 1051 ? -9.750 11.336 -27.073 1.00 87.56 1051 LEU A CA 1
ATOM 8242 C C . LEU A 1 1051 ? -10.973 11.455 -26.162 1.00 87.56 1051 LEU A C 1
ATOM 8244 O O . LEU A 1 1051 ? -10.917 12.189 -25.181 1.00 87.56 1051 LEU A O 1
ATOM 8248 N N . GLY A 1 1052 ? -12.075 10.765 -26.476 1.00 84.44 1052 GLY A N 1
ATOM 8249 C CA . GLY A 1 1052 ? -13.355 10.971 -25.790 1.00 84.44 1052 GLY A CA 1
ATOM 8250 C C . GLY A 1 1052 ? -13.275 10.782 -24.273 1.00 84.44 1052 GLY A C 1
ATOM 8251 O O . GLY A 1 1052 ? -13.838 11.579 -23.531 1.00 84.44 1052 GLY A O 1
ATOM 8252 N N . LEU A 1 1053 ? -12.527 9.776 -23.811 1.00 78.12 1053 LEU A N 1
ATOM 8253 C CA . LEU A 1 1053 ? -12.357 9.507 -22.380 1.00 78.12 1053 LEU A CA 1
ATOM 8254 C C . LEU A 1 1053 ? -11.446 10.527 -21.685 1.00 78.12 1053 LEU A C 1
ATOM 8256 O O . LEU A 1 1053 ? -11.758 10.980 -20.587 1.00 78.12 1053 LEU A O 1
ATOM 8260 N N . ALA A 1 1054 ? -10.352 10.936 -22.335 1.00 81.25 1054 ALA A N 1
ATOM 8261 C CA . ALA A 1 1054 ? -9.459 11.958 -21.794 1.00 81.25 1054 ALA A CA 1
ATOM 8262 C C . ALA A 1 1054 ? -10.167 13.318 -21.679 1.00 81.25 1054 ALA A C 1
ATOM 8264 O O . ALA A 1 1054 ? -10.016 14.000 -20.669 1.00 81.25 1054 ALA A O 1
ATOM 8265 N N . ILE A 1 1055 ? -10.991 13.678 -22.672 1.00 83.81 1055 ILE A N 1
ATOM 8266 C CA . ILE A 1 1055 ? -11.831 14.882 -22.637 1.00 83.81 1055 ILE A CA 1
ATOM 8267 C C . ILE A 1 1055 ? -12.844 14.792 -21.497 1.00 83.81 1055 ILE A C 1
ATOM 8269 O O . ILE A 1 1055 ? -12.903 15.716 -20.699 1.00 83.81 1055 ILE A O 1
ATOM 8273 N N . ALA A 1 1056 ? -13.567 13.676 -21.359 1.00 81.06 1056 ALA A N 1
ATOM 8274 C CA . ALA A 1 1056 ? -14.524 13.496 -20.265 1.00 81.06 1056 ALA A CA 1
ATOM 8275 C C . ALA A 1 1056 ? -13.856 13.631 -18.884 1.00 81.06 1056 ALA A C 1
ATOM 8277 O O . ALA A 1 1056 ? -14.401 14.263 -17.980 1.00 81.06 1056 ALA A O 1
ATOM 8278 N N . ARG A 1 1057 ? -12.635 13.099 -18.721 1.00 77.56 1057 ARG A N 1
ATOM 8279 C CA . ARG A 1 1057 ? -11.856 13.287 -17.491 1.00 77.56 1057 ARG A CA 1
ATOM 8280 C C . ARG A 1 1057 ? -11.459 14.749 -17.271 1.00 77.56 1057 ARG A C 1
ATOM 8282 O O . ARG A 1 1057 ? -11.586 15.228 -16.152 1.00 77.56 1057 ARG A O 1
ATOM 8289 N N . LEU A 1 1058 ? -10.996 15.455 -18.300 1.00 80.75 1058 LEU A N 1
ATOM 8290 C CA . LEU A 1 1058 ? -10.646 16.877 -18.196 1.00 80.75 1058 LEU A CA 1
ATOM 8291 C C . LEU A 1 1058 ? -11.869 17.744 -17.892 1.00 80.75 1058 LEU A C 1
ATOM 8293 O O . LEU A 1 1058 ? -11.778 18.649 -17.074 1.00 80.75 1058 LEU A O 1
ATOM 8297 N N . GLU A 1 1059 ? -13.016 17.453 -18.506 1.00 80.69 1059 GLU A N 1
ATOM 8298 C CA . GLU A 1 1059 ? -14.294 18.105 -18.211 1.00 80.69 1059 GLU A CA 1
ATOM 8299 C C . GLU A 1 1059 ? -14.704 17.870 -16.762 1.00 80.69 1059 GLU A C 1
ATOM 8301 O O . GLU A 1 1059 ? -15.106 18.816 -16.092 1.00 80.69 1059 GLU A O 1
ATOM 8306 N N . LYS A 1 1060 ? -14.534 16.643 -16.253 1.00 76.00 1060 LYS A N 1
ATOM 8307 C CA . LYS A 1 1060 ? -14.748 16.335 -14.840 1.00 76.00 1060 LYS A CA 1
ATOM 8308 C C . LYS A 1 1060 ? -13.799 17.131 -13.942 1.00 76.00 1060 LYS A C 1
ATOM 8310 O O . LYS A 1 1060 ? -14.267 17.785 -13.022 1.00 76.00 1060 LYS A O 1
ATOM 8315 N N . GLU A 1 1061 ? -12.495 17.127 -14.215 1.00 70.94 1061 GLU A N 1
ATOM 8316 C CA . GLU A 1 1061 ? -11.514 17.874 -13.412 1.00 70.94 1061 GLU A CA 1
ATOM 8317 C C . GLU A 1 1061 ? -11.767 19.392 -13.453 1.00 70.94 1061 GLU A C 1
ATOM 8319 O O . GLU A 1 1061 ? -11.615 20.070 -12.437 1.00 70.94 1061 GLU A O 1
ATOM 8324 N N . LEU A 1 1062 ? -12.204 19.929 -14.597 1.00 73.38 1062 LEU A N 1
ATOM 8325 C CA . LEU A 1 1062 ? -12.607 21.328 -14.753 1.00 73.38 1062 LEU A CA 1
ATOM 8326 C C . LEU A 1 1062 ? -13.923 21.637 -14.037 1.00 73.38 1062 LEU A C 1
ATOM 8328 O O . LEU A 1 1062 ? -14.041 22.708 -13.448 1.00 73.38 1062 LEU A O 1
ATOM 8332 N N . ALA A 1 1063 ? -14.902 20.731 -14.068 1.00 70.19 1063 ALA A N 1
ATOM 8333 C CA . ALA A 1 1063 ? -16.154 20.868 -13.330 1.00 70.19 1063 ALA A CA 1
ATOM 8334 C C . ALA A 1 1063 ? -15.896 20.830 -11.820 1.00 70.19 1063 ALA A C 1
ATOM 8336 O O . ALA A 1 1063 ? -16.382 21.697 -11.097 1.00 70.19 1063 ALA A O 1
ATOM 8337 N N . ASP A 1 1064 ? -15.059 19.899 -11.360 1.00 65.19 1064 ASP A N 1
ATOM 8338 C CA . ASP A 1 1064 ? -14.610 19.811 -9.974 1.00 65.19 1064 ASP A CA 1
ATOM 8339 C C . ASP A 1 1064 ? -13.870 21.101 -9.575 1.00 65.19 1064 ASP A C 1
ATOM 8341 O O . ASP A 1 1064 ? -14.136 21.666 -8.515 1.00 65.19 1064 ASP A O 1
ATOM 8345 N N . ALA A 1 1065 ? -12.996 21.641 -10.433 1.00 63.12 1065 ALA A N 1
ATOM 8346 C CA . ALA A 1 1065 ? -12.324 22.920 -10.189 1.00 63.12 1065 ALA A CA 1
ATOM 8347 C C . ALA A 1 1065 ? -13.303 24.111 -10.149 1.00 63.12 1065 ALA A C 1
ATOM 8349 O O . ALA A 1 1065 ? -13.226 24.935 -9.242 1.00 63.12 1065 ALA A O 1
ATOM 8350 N N . ALA A 1 1066 ? -14.258 24.187 -11.080 1.00 61.72 1066 ALA A N 1
ATOM 8351 C CA . ALA A 1 1066 ? -15.249 25.262 -11.151 1.00 61.72 1066 ALA A CA 1
ATOM 8352 C C . ALA A 1 1066 ? -16.218 25.249 -9.957 1.00 61.72 1066 ALA A C 1
ATOM 8354 O O . ALA A 1 1066 ? -16.567 26.306 -9.430 1.00 61.72 1066 ALA A O 1
ATOM 8355 N N . MET A 1 1067 ? -16.613 24.059 -9.494 1.00 51.47 1067 MET A N 1
ATOM 8356 C CA . MET A 1 1067 ? -17.437 23.865 -8.295 1.00 51.47 1067 MET A CA 1
ATOM 8357 C C . MET A 1 1067 ? -16.714 24.276 -7.012 1.00 51.47 1067 MET A C 1
ATOM 8359 O O . MET A 1 1067 ? -17.353 24.692 -6.047 1.00 51.47 1067 MET A O 1
ATOM 8363 N N . ASN A 1 1068 ? -15.384 24.204 -7.012 1.00 46.41 1068 ASN A N 1
ATOM 8364 C CA . ASN A 1 1068 ? -14.553 24.642 -5.898 1.00 46.41 1068 ASN A CA 1
ATOM 8365 C C . ASN A 1 1068 ? -14.257 26.163 -5.911 1.00 46.41 1068 ASN A C 1
ATOM 8367 O O . ASN A 1 1068 ? -13.601 26.648 -4.991 1.00 46.41 1068 ASN A O 1
ATOM 8371 N N . GLY A 1 1069 ? -14.809 26.919 -6.875 1.00 37.00 1069 GLY A N 1
ATOM 8372 C CA . GLY A 1 1069 ? -14.662 28.374 -7.014 1.00 37.00 1069 GLY A CA 1
ATOM 8373 C C . GLY A 1 1069 ? -13.339 28.803 -7.674 1.00 37.00 1069 GLY A C 1
ATOM 8374 O O . GLY A 1 1069 ? -12.385 28.028 -7.700 1.00 37.00 1069 GLY A O 1
ATOM 8375 N N . PRO A 1 1070 ? -13.255 30.026 -8.242 1.00 35.06 1070 PRO A N 1
ATOM 8376 C CA . PRO A 1 1070 ? -11.992 30.551 -8.752 1.00 35.06 1070 PRO A CA 1
ATOM 8377 C C . PRO A 1 1070 ? -11.017 30.748 -7.581 1.00 35.06 1070 PRO A C 1
ATOM 8379 O O . PRO A 1 1070 ? -11.328 31.477 -6.637 1.00 35.06 1070 PRO A O 1
ATOM 8382 N N . GLN A 1 1071 ? -9.886 30.042 -7.655 1.00 34.28 1071 GLN A N 1
ATOM 8383 C CA . GLN A 1 1071 ? -8.735 30.147 -6.752 1.00 34.28 1071 GLN A CA 1
ATOM 8384 C C . GLN A 1 1071 ? -8.081 31.527 -6.807 1.00 34.28 1071 GLN A C 1
ATOM 8386 O O . GLN A 1 1071 ? -8.015 32.102 -7.920 1.00 34.28 1071 GLN A O 1
#

pLDDT: mean 75.17, std 16.39, range [29.17, 97.56]

Sequence (1071 aa):
MEELAEKVEQVLSAVAEQASQSRTHFVRRGKKYFQAKLRDGSTTQIELTPDMCLGIGDDDKDKLAEQLRSQGVDVESLEIPRSSWAHALQSWSETLSQAFTKAWAQRVDLVEFCEIACKCGEGLLALKQYNMAYRDVYFRYSDRLMMLSNEVIKQELGDPKARKVAACSRFYLGSCTALYQDTIHRDEAARRSDTIDILRDVLKDILTSVKLVCRMEGAVREELYWCIYNASLLAMRVTRWLRIHGFGGLCVQPLWLLAESMNTCLPLMAVHMLPFRSRFLQELAYCAESAAKLGEAGRVCTVATQQLATALKLETMLPPVPEETTKAFEVMMMRFKLLSVKFDFWSGKVADASQLSARAKELSPDPIILMSCLLETLQFQHRRMQHFGAEDAKASLVDLTAAEDGKDSADGLDVTKFNREQLQAKQADLLGAMLDLITPLAEKAENASEVLEEFTVRRLKWDTEEERRARSDTPREGAESGSAPQPPRPDAEKLQELGFRKGSPTHTLEEVLPLGAHAMLVEQCLKFEGRGGTVARLKGSFELLERSLALRLRYRHFLRPPLVDIDVLAVAEAVPEKVQLPAKYELLTGDLNVFSHRNRPAPGEAGLSGTHVYIIGRRFDPWDSWTSEYPVPVRRLCNLRVAFLPVSQPPVEAHGPPPDAVGLHEPRPIQVGTEVTKPWASAYRSAGAGDSSGFEILDEAEEIREALVKQLVKSGHLTHRALRIPVDAHPGADEVSAKGELLPYLYFCVYDEKNIWVRDEKTEKVDPKKALSLDDQTLLPSDAAAATPKKKVDSETLLPPWSPLMDSVAMATDVVSDFSAFVTKHSHASAMHSRFNALLRADLRQTPGELQGKPFQSYVLMCAAVDAPSVPLVAHRLRILRALHSLRQAKAAGGEDFFQVEEAAAEGAAAEDPTSPKGRWKRPLVMDRLLELADCMTRATSGTSGQLFLFDAADLFEEVCSYVFLNFAWPKLCFMQDLLQQHELGERLMSAKERSDLSEWSQVLRRVLPILLRTLEQVQTVDGLTLGSASYALAQLFLQENDSKTARKELGLAIARLEKELADAAMNGPQ

Radius of gyration: 33.16 Å; chains: 1; bounding box: 86×93×98 Å

Secondary structure (DSSP, 8-state):
-HHHHHHHHHHHHHHHHHHHHHHHHHT----EEEEEEETTS-EEEEEE-SGGGTT--TT-HHHHHHHHHHTT--EEEEE----HHHHHHHHHHHHHHHHHHHHHHTT--HHHHHHHHHHHHHHHHHTT-HHHIIIIIIITTHHHHHHHHHHHHTT--PSPHHHHHHHHHHHHHHHHHHHHHHHHHH-TT---HHHHHHHHHHHHHHHHHHHHHHTS-HHHHHHTHHHHHHHHHHHHHHHHHHHHTT-GGGGHHHHHHHHHHHHT-HHHHSGGGHHHHHHHHHHHHHHHHHTT-HHHHHHHHHHHHHHHHHHHHHHHTSSPPPHHHHHHHHHHHHHHHHHHHHHHHHTTSS-SHHHHHHHHHHH---HHHHHHHHHHHH-----TTS-TT-HHHHHHHHTTTSSS--S--TT---GGG--HHHHHHHHHHHHHHHHHHHHHHHHHHHHHHHHHHHHHHHHHHHHHHHHHHHH-----TT---------PPP-HHHHHHTT--TTS-GGGTTTTS-HHHHHHHHHHHHHHHTTT---GGGHHHHHHHHHHHHHHHHSHHHHSPPEEEEEEEEES---GGG--PPTTEEE-B--GGGG-SSSS--TT-TT--PPEEEEEEEEP-TTTS-BTTBS---EEEEEEEEEEEETTS---BSS---TTSS-TTSPEEB-S-S-----S--GGGTSSHHHH---THHHHHHHHHHHHHHHHHHTTS-EEEEEE---PPPTTS-HHHHTT-EEEEEEEEEEEHHHHHHH-TTTTTS-HHHHH-TTSSSS--SSTT--PPPPPPPTTTTSPPP-HHHHHHHHHH-BEEEEEEEEES-TTPPPSSTT--EEE---TT---GGGTT-TTPPEEEEEEEE--S-HHHHHHHHHHHHHHHHHHHHHHHT-GGGGS--GGGTTT-----TT-TT------HHHHHHHHHHHHHHHHTSHHHHHHHHHHTHHHHHHHHHHHIIIIIHHHHHHHHHHHHHHHTTSSPPPHHHHHHHHHHHHHHHHHHHHHHHHHHH-TTS-HHHHHHHHHHHHHHHHHHT-HHHHHHHHHHHHHHHHHHHHHHHHT---

Foldseek 3Di:
DVQLLVLLVVLLVVLLVVLVVVVVVVVPLDWDWWWFQAPVRDTDTDTDHVLLVPLQDPVCQVVSCVVVVVVVGRGPTIPPPPPVVVVSLVVSLVSNVVSLVVCVVVVPDLLVSLVSLLVSLVSCVVSVVLCCSQPSRLVVCVVSLVVLLVCLVVVVDDPPSLSSLLSSLSSLLSNLSSQLSVLCVLPQLPPDPVSVVSLLVSLVSLVVSLVSLLPDDQVSSLVVVVSLVSSLVSLLVSLLSCLLNLNLQSSQVSLVSSLVSLVSHVVSLDLLVLVVSLVSLQSNLSSCLSVQNLVVSLVSLVVNLVSLVVSVVVQVVDPDDDPLSVVSSLVSNLVSQLSNLLSCVLQCVQPFLVSNLVSNCVSPVALASSLVSLLVSLPRSHPVPPPPPCPPVVVVVVVVPVPPPPDDPPSRPRSVPDDPVNNLVRSLRSLVSSLVSCLVLLVLLLLLLVLVLVLQVQQLVVQVVVVVVVVPPPPPPDPDPDPDDDGDDRPVVSCVVSPNDDPDALQPSCSRQPLVSLLSSLVSVLVSVLVVNCPVVCPVSSVSSLLSSLSCLQCVCRNFFAWQDKKKDWALDQDLVPDDDDPQKDFFEHFQCVQAPVQDPDPPDDDDSRTTMTMITHTDDLRVQDHNQGSFKRWFKFQKAKDKAFPVCDAAAPDDDDPPPDDLMDWGWGDPDDPRPDGQWDLCCQPPNVNRRPDPLVVVLLVLLVVLVVVCVVVVQKTKIKHWDPHAADCPADPCRNVVRITMIIIIIIGIVVVLQVPQPVNVVPPSCVLSPVDPPQDDDPDPDDRDPRDPDPSLSSHDDQGPRVLSCQLSIQTFSGKHKDKDQHLPDDDSDPQFRIKHRDQNRNDYPVCPPPGPDIGIIMTTRTCPVGSLLSSLLSQLSVLLSQLSVLVVVCDVCVVVPPPVVPPDDPDDDPPDPVPPDPDRSNLVSLVSSLVSLCSCLPDSSNLSSCSVCLVVLLVSLCCCCVPPLVVLLVVLVVVVVCVVVVVDDDDPVNVVNSVSSLVSLLSRLLSSLVSLLSRPPDDLVSLVSSLVSNLVSCVVVVVVVVNCVSNVSSVSVSSSVVSSVVSVPDD

Organism: Polarella glacialis (NCBI:txid89957)

=== Feature glossary ===
The features interleaved in this record are:

— What the protein is —

Sequence gives the chain of amino acids in standard one-letter code (A=alanine, C=cysteine, …, Y=tyrosine), read N→C. It is the only feature that is directly encoded by the gene; all structural features are derived from the folded form of this sequence.

Database cross-references. InterPro integrates a dozen domain/family signature databases into unified entries with residue-range hits. GO terms attach function/process/location labels with evidence codes. CATH codes position the fold in a four-level structural taxonomy. Organism is the NCBI-taxonomy species name.

— Where its atoms are —

Atomic coordinates in PDBx/mmCIF format — the same representation the Protein Data Bank distributes. Each line of the _atom_site loop places one backbone atom in Cartesian space (units: ångströms, origin: arbitrary).

The six renders are orthographic views along the three Cartesian axes in both directions. Representation (cartoon, sticks, or surface) and color scheme (sequence-rainbow or by-chain) vary across proteins so the training set covers all the common visualization conventions.

— Local backbone conformation —

Eight-state secondary structure (DSSP): H is the canonical α-helix, G the tighter 3₁₀-helix, I the wider π-helix; E/B are β-structure, T and S are turns and bends, and '-' is everything else. DSSP derives these from the pattern of main-chain N–H···O=C hydrogen bonds, not from the sequence.

P-SEA three-state annotation labels each residue as helix, strand, or coil based purely on the geometry of the Cα trace. It serves as a fallback when the full backbone (and thus DSSP) is unavailable.

The φ/ψ torsion pair specifies the backbone conformation at each residue. φ rotates about the N–Cα bond, ψ about the Cα–C bond. Steric clashes forbid most of the (φ, ψ) plane — the allowed regions (α-helix basin, β-sheet basin, left-handed helix) are the Ramachandran-allowed regions.

— Global shape and packing —

The geometric summary reports three shape descriptors. Rg (radius of gyration) measures how spread out the Cα atoms are about their centre of mass; compact globular proteins have small Rg, elongated or unfolded ones large. Cα contacts (<8 Å, |i−j|>4) count long-range residue pairs in spatial proximity — high for tightly packed folds, near zero for rods or random coil. The bounding-box extents give the protein's footprint along x, y, z in Å.

Solvent-accessible surface area (SASA) is the area in Å² traced out by the centre of a 1.4 Å probe sphere (a water molecule) rolled over the protein's van der Waals surface (Shrake–Rupley / Lee–Richards construction). Buried residues have near-zero SASA; fully exposed residues can exceed 200 Å². The total SASA scales roughly with the number of surface residues.

The contact map is a binary N×N matrix image: pixel (i, j) is dark where Cα_i and Cα_j are within 8 Å and |i−j|>4. Because the |i−j|>4 filter removes local helical contacts, off-diagonal stripes parallel to the main diagonal indicate parallel β-sheets; stripes perpendicular to it indicate antiparallel β-sheets. The Ramachandran plot scatters every residue's (φ, ψ) pair against the sterically allowed regions. The PAE heatmap renders the predicted-aligned-error matrix.

— Structural neighborhood —

3Di is Foldseek's structural alphabet. Each residue is assigned one of twenty discrete states based on how its Cα sits relative to its spatial (not sequential) neighbors. Aligning 3Di strings finds structural homologs roughly as well as full 3D superposition, but orders of magnitude faster.

Nearest PDB neighbors are the top structural matches found by Foldseek when searching this structure against the entire Protein Data Bank. Each hit reports a TM-score (0 to 1; >0.5 almost always implies the same fold) and an E-value. These are *structural* homologs — they may share no detectable sequence similarity.

— Confidence and disorder —

For AlphaFold models, the B-factor field carries pLDDT — the model's own estimate of local accuracy on a 0–100 scale. Regions with pLDDT<50 should be treated as essentially unmodeled; they often correspond to intrinsically disordered segments.

Crystallographic B-factors measure how much each atom's electron density is smeared out, in Å². They rise in mobile loops and surface residues and fall in the buried interior. In AlphaFold models this column is repurposed to hold pLDDT instead.

Predicted aligned error is AlphaFold's pairwise confidence. Unlike pLDDT (per-residue), PAE is per-residue-pair and captures whether two parts of the structure are correctly placed relative to each other. Units are ångströms of expected positional error.